Protein 6VT2 (pdb70)

Structure (mmCIF, N/CA/C/O backbone):
data_6VT2
#
_entry.id   6VT2
#
_cell.length_a   82.213
_cell.length_b   269.859
_cell.length_c   47.511
_cell.angle_alpha   90.000
_cell.angle_beta   90.000
_cell.angle_gamma   90.000
#
_symmetry.space_group_name_H-M   'P 21 21 2'
#
loop_
_entity.id
_entity.type
_entity.pdbx_description
1 polymer Adhesin
2 branched 'N-acetyl-alpha-neuraminic acid-(2-3)-beta-D-galactopyranose-(1-3)-2-acetamido-2-deoxy-alpha-D-galactopyranose'
3 non-polymer 'CALCIUM ION'
4 non-polymer 'SULFATE ION'
5 non-polymer GLYCEROL
6 water water
#
loop_
_atom_site.group_PDB
_atom_site.id
_atom_site.type_symbol
_atom_site.label_atom_id
_atom_site.label_alt_id
_atom_site.label_comp_id
_atom_site.label_asym_id
_atom_site.label_entity_id
_atom_site.label_seq_id
_atom_site.pdbx_PDB_ins_code
_atom_site.Cartn_x
_atom_site.Cartn_y
_atom_site.Cartn_z
_atom_site.occupancy
_atom_site.B_iso_or_equiv
_atom_site.auth_seq_id
_atom_site.auth_comp_id
_atom_site.auth_asym_id
_atom_site.auth_atom_id
_atom_site.pdbx_PDB_model_num
ATOM 1 N N . THR A 1 1 ? 89.77600 10.31900 39.18600 1.000 44.72501 252 THR A N 1
ATOM 2 C CA . THR A 1 1 ? 90.85300 11.03700 38.46800 1.000 31.12699 252 THR A CA 1
ATOM 3 C C . THR A 1 1 ? 90.26400 11.77900 37.27300 1.000 27.39753 252 THR A C 1
ATOM 4 O O . THR A 1 1 ? 89.08900 11.62700 36.99100 1.000 23.39426 252 THR A O 1
ATOM 14 N N . ASP A 1 2 ? 91.08400 12.59700 36.65000 1.000 18.35357 253 ASP A N 1
ATOM 15 C CA . ASP A 1 2 ? 90.68900 13.37500 35.47200 1.000 16.22418 253 ASP A CA 1
ATOM 16 C C . ASP A 1 2 ? 90.46200 12.44900 34.28300 1.000 14.65088 253 ASP A C 1
ATOM 17 O O . ASP A 1 2 ? 91.39300 11.81300 33.90700 1.000 14.27325 253 ASP A O 1
ATOM 26 N N . THR A 1 3 ? 89.23400 12.39500 33.75600 1.000 14.02014 254 THR A N 1
ATOM 27 C CA . THR A 1 3 ? 88.88500 11.56600 32.58400 1.000 13.96779 254 THR A CA 1
ATOM 28 C C . THR A 1 3 ? 88.25500 12.45400 31.52000 1.000 14.44715 254 THR A C 1
ATOM 29 O O . THR A 1 3 ? 87.61700 11.93200 30.62500 1.000 16.82539 254 THR A O 1
ATOM 40 N N . THR A 1 4 ? 88.47200 13.75100 31.63400 1.000 13.58172 255 THR A N 1
ATOM 41 C CA . THR A 1 4 ? 87.76300 14.66800 30.72200 1.000 14.57954 255 THR A CA 1
ATOM 42 C C . THR A 1 4 ? 88.75700 15.35300 29.81300 1.000 14.59252 255 THR A C 1
ATOM 43 O O . THR A 1 4 ? 89.51500 15.88700 30.24300 1.000 12.85785 255 THR A O 1
ATOM 47 N N . PRO A 1 5 ? 88.65900 15.31800 28.49900 1.000 11.57421 256 PRO A N 1
ATOM 48 C CA . PRO A 1 5 ? 89.62600 16.04400 27.70700 1.000 12.59975 256 PRO A CA 1
ATOM 49 C C . PRO A 1 5 ? 89.43700 17.56000 27.77900 1.000 12.12886 256 PRO A C 1
ATOM 50 O O . PRO A 1 5 ? 88.46400 17.98400 28.24500 1.000 12.95366 256 PRO A O 1
ATOM 61 N N . PRO A 1 6 ? 90.42900 18.34700 27.32400 1.000 11.02673 257 PRO A N 1
ATOM 62 C CA . PRO A 1 6 ? 90.31500 19.77100 27.33900 1.000 9.28906 257 PRO A CA 1
ATOM 63 C C . PRO A 1 6 ? 89.19500 20.32700 26.45800 1.000 10.61111 257 PRO A C 1
ATOM 64 O O . PRO A 1 6 ? 88.75000 19.63600 25.62200 1.000 13.57648 257 PRO A O 1
ATOM 75 N N . THR A 1 7 ? 88.78800 21.54300 26.76400 1.000 10.02839 258 THR A N 1
ATOM 76 C CA . THR A 1 7 ? 87.75000 22.27700 26.04100 1.000 9.54914 258 THR A CA 1
ATOM 77 C C . THR A 1 7 ? 88.44900 23.23300 25.08300 1.000 11.85110 258 THR A C 1
ATOM 78 O O . THR A 1 7 ? 89.20500 24.03400 25.55400 1.000 13.80316 258 THR A O 1
ATOM 89 N N . ILE A 1 8 ? 88.10600 23.14800 23.80500 1.000 10.27539 259 ILE A N 1
ATOM 90 C CA . ILE A 1 8 ? 88.74600 23.93600 22.76000 1.000 9.73887 259 ILE A CA 1
ATOM 91 C C . ILE A 1 8 ? 87.71000 24.87200 22.16000 1.000 12.80322 259 ILE A C 1
ATOM 92 O O . ILE A 1 8 ? 86.61600 24.43200 21.79200 1.000 13.95499 259 ILE A O 1
ATOM 108 N N A THR A 1 9 ? 88.04900 26.15400 22.06900 0.280 10.85398 260 THR A N 1
ATOM 109 N N B THR A 1 9 ? 88.12200 26.14400 22.08500 0.720 10.80805 260 THR A N 1
ATOM 110 C CA A THR A 1 9 ? 87.21000 27.13600 21.40000 0.280 11.27966 260 THR A CA 1
ATOM 111 C CA B THR A 1 9 ? 87.28600 27.21400 21.55000 0.720 11.31941 260 THR A CA 1
ATOM 112 C C A THR A 1 9 ? 88.02000 27.80600 20.30400 0.280 12.41676 260 THR A C 1
ATOM 113 C C B THR A 1 9 ? 88.02100 27.85500 20.33800 0.720 12.43220 260 THR A C 1
ATOM 114 O O A THR A 1 9 ? 89.15600 28.24000 20.52800 0.280 11.95672 260 THR A O 1
ATOM 115 O O B THR A 1 9 ? 89.18300 28.09400 20.47100 0.720 11.53231 260 THR A O 1
ATOM 136 N N . LEU A 1 10 ? 87.38400 27.85500 19.17100 1.000 11.48755 261 LEU A N 1
ATOM 137 C CA . LEU A 1 10 ? 88.10600 28.38700 17.98200 1.000 11.73238 261 LEU A CA 1
ATOM 138 C C . LEU A 1 10 ? 87.08800 28.83700 16.94000 1.000 10.84801 261 LEU A C 1
ATOM 139 O O . LEU A 1 10 ? 85.97900 28.40600 17.02800 1.000 12.41626 261 LEU A O 1
ATOM 156 N N . PRO A 1 11 ? 87.46500 29.73100 16.01200 1.000 10.71383 262 PRO A N 1
ATOM 157 C CA . PRO A 1 11 ? 86.52300 30.19000 15.01900 1.000 11.38386 262 PRO A CA 1
ATOM 158 C C . PRO A 1 11 ? 86.19000 29.05900 14.04900 1.000 11.18752 262 PRO A C 1
ATOM 159 O O . PRO A 1 11 ? 87.02800 28.34200 13.76100 1.000 11.67851 262 PRO A O 1
ATOM 170 N N . GLN A 1 12 ? 84.95300 29.02300 13.56900 1.000 10.35288 263 GLN A N 1
ATOM 171 C CA . GLN A 1 12 ? 84.56700 27.92900 12.65300 1.000 9.63334 263 GLN A CA 1
ATOM 172 C C . GLN A 1 12 ? 85.04800 28.28800 11.24900 1.000 9.89138 263 GLN A C 1
ATOM 173 O O . GLN A 1 12 ? 85.22400 27.41400 10.45600 1.000 10.35711 263 GLN A O 1
ATOM 187 N N . GLU A 1 13 ? 85.12300 29.56800 10.97000 1.000 8.38345 264 GLU A N 1
ATOM 188 C CA . GLU A 1 13 ? 85.56300 29.96700 9.63300 1.000 9.72954 264 GLU A CA 1
ATOM 189 C C . GLU A 1 13 ? 86.56000 31.10800 9.77500 1.000 9.67750 264 GLU A C 1
ATOM 190 O O . GLU A 1 13 ? 86.31300 31.98700 10.52000 1.000 11.25550 264 GLU A O 1
ATOM 202 N N . VAL A 1 14 ? 87.62100 31.05800 9.01100 1.000 9.44808 265 VAL A N 1
ATOM 203 C CA . VAL A 1 14 ? 88.62000 32.13000 9.03700 1.000 9.67126 265 VAL A CA 1
ATOM 204 C C . VAL A 1 14 ? 88.81400 32.53000 7.58200 1.000 9.35146 265 VAL A C 1
ATOM 205 O O . VAL A 1 14 ? 89.20100 31.69500 6.81400 1.000 9.53007 265 VAL A O 1
ATOM 218 N N . ILE A 1 15 ? 88.48300 33.74900 7.24200 1.000 10.00249 266 ILE A N 1
ATOM 219 C CA . ILE A 1 15 ? 88.71000 34.22200 5.86400 1.000 8.78778 266 ILE A CA 1
ATOM 220 C C . ILE A 1 15 ? 90.18100 34.66300 5.74300 1.000 10.34034 266 ILE A C 1
ATOM 221 O O . ILE A 1 15 ? 90.54600 35.46500 6.52700 1.000 13.51524 266 ILE A O 1
ATOM 237 N N . ALA A 1 16 ? 90.89700 34.19300 4.73000 1.000 8.56044 267 ALA A N 1
ATOM 238 C CA . ALA A 1 16 ? 92.37300 34.60600 4.67400 1.000 8.60590 267 ALA A CA 1
ATOM 239 C C . ALA A 1 16 ? 92.48200 35.13300 3.24300 1.000 13.82900 267 ALA A C 1
ATOM 240 O O . ALA A 1 16 ? 92.04200 34.48100 2.36800 1.000 14.04568 267 ALA A O 1
ATOM 248 N N . TYR A 1 17 ? 93.09200 36.25100 3.04700 1.000 9.59323 268 TYR A N 1
ATOM 249 C CA . TYR A 1 17 ? 93.16800 36.82500 1.70900 1.000 10.82905 268 TYR A CA 1
ATOM 250 C C . TYR A 1 17 ? 94.43500 36.34100 1.02200 1.000 10.35099 268 TYR A C 1
ATOM 251 O O . TYR A 1 17 ? 95.43300 36.30100 1.62600 1.000 12.17397 268 TYR A O 1
ATOM 269 N N . ARG A 1 18 ? 94.32200 35.99700 -0.23200 1.000 10.78391 269 ARG A N 1
ATOM 270 C CA . ARG A 1 18 ? 95.42300 35.54100 -1.06000 1.000 9.83133 269 ARG A CA 1
ATOM 271 C C . ARG A 1 18 ? 96.56000 36.56200 -0.98600 1.000 11.46972 269 ARG A C 1
ATOM 272 O O . ARG A 1 18 ? 96.30700 37.69200 -1.19000 1.000 12.05457 269 ARG A O 1
ATOM 293 N N . GLY A 1 19 ? 97.78200 36.12200 -0.69100 1.000 9.94401 270 GLY A N 1
ATOM 294 C CA . GLY A 1 19 ? 98.95300 36.99000 -0.62400 1.000 10.78113 270 GLY A CA 1
ATOM 295 C C . GLY A 1 19 ? 99.22500 37.53900 0.74700 1.000 12.25786 270 GLY A C 1
ATOM 296 O O . GLY A 1 19 ? 100.32300 37.97500 0.95200 1.000 18.45536 270 GLY A O 1
ATOM 300 N N . GLU A 1 20 ? 98.24900 37.48300 1.63900 1.000 11.52096 271 GLU A N 1
ATOM 301 C CA . GLU A 1 20 ? 98.36000 38.18200 2.93800 1.000 9.95438 271 GLU A CA 1
ATOM 302 C C . GLU A 1 20 ? 98.61700 37.25900 4.11400 1.000 11.14766 271 GLU A C 1
ATOM 303 O O . GLU A 1 20 ? 98.39000 36.11000 4.01100 1.000 11.50896 271 GLU A O 1
ATOM 315 N N . GLU A 1 21 ? 99.06300 37.86300 5.19900 1.000 12.14554 272 GLU A N 1
ATOM 316 C CA . GLU A 1 21 ? 99.24100 37.11800 6.44800 1.000 9.85151 272 GLU A CA 1
ATOM 317 C C . GLU A 1 21 ? 97.86300 36.91200 7.04300 1.000 12.72465 272 GLU A C 1
ATOM 318 O O . GLU A 1 21 ? 97.01700 37.77400 6.84300 1.000 16.32570 272 GLU A O 1
ATOM 330 N N . PHE A 1 22 ? 97.65600 35.79000 7.71600 1.000 11.61413 273 PHE A N 1
ATOM 331 C CA . PHE A 1 22 ? 96.42100 35.55500 8.48400 1.000 10.89634 273 PHE A CA 1
ATOM 332 C C . PHE A 1 22 ? 96.86300 35.08100 9.86500 1.000 10.85004 273 PHE A C 1
ATOM 333 O O . PHE A 1 22 ? 97.92800 34.61600 9.99200 1.000 10.16021 273 PHE A O 1
ATOM 350 N N . GLU A 1 23 ? 95.99000 35.28300 10.84000 1.000 11.19116 274 GLU A N 1
ATOM 351 C CA . GLU A 1 23 ? 96.27300 34.83300 12.21400 1.000 11.64501 274 GLU A CA 1
ATOM 352 C C . GLU A 1 23 ? 94.95500 34.68600 12.93800 1.000 10.47855 274 GLU A C 1
ATOM 353 O O . GLU A 1 23 ? 94.10600 35.51100 12.71900 1.000 13.62253 274 GLU A O 1
ATOM 365 N N . PHE A 1 24 ? 94.81000 33.64400 13.72500 1.000 10.37546 275 PHE A N 1
ATOM 366 C CA . PHE A 1 24 ? 93.64100 33.52900 14.60700 1.000 11.11179 275 PHE A CA 1
ATOM 367 C C . PHE A 1 24 ? 94.09600 32.73700 15.81400 1.000 12.29997 275 PHE A C 1
ATOM 368 O O . PHE A 1 24 ? 95.10800 32.25700 15.76800 1.000 11.28052 275 PHE A O 1
ATOM 385 N N . PHE A 1 25 ? 93.31300 32.71900 16.87800 1.000 10.78678 276 PHE A N 1
ATOM 386 C CA . PHE A 1 25 ? 93.73000 32.06100 18.11900 1.000 11.24577 276 PHE A CA 1
ATOM 387 C C . PHE A 1 25 ? 92.75100 30.96200 18.47500 1.000 12.09918 276 PHE A C 1
ATOM 388 O O . PHE A 1 25 ? 91.58700 31.10100 18.20500 1.000 14.26009 276 PHE A O 1
ATOM 405 N N . VAL A 1 26 ? 93.29300 29.91200 19.03800 1.000 12.55944 277 VAL A N 1
ATOM 406 C CA . VAL A 1 26 ? 92.48200 28.79300 19.54200 1.000 11.21347 277 VAL A CA 1
ATOM 407 C C . VAL A 1 26 ? 92.67300 28.88800 21.05400 1.000 15.22954 277 VAL A C 1
ATOM 408 O O . VAL A 1 26 ? 93.67400 29.22200 21.44200 1.000 14.68591 277 VAL A O 1
ATOM 421 N N . GLU A 1 27 ? 91.63800 28.73100 21.83600 1.000 11.60611 278 GLU A N 1
ATOM 422 C CA . GLU A 1 27 ? 91.73900 28.81900 23.31100 1.000 10.13328 278 GLU A CA 1
ATOM 423 C C . GLU A 1 27 ? 91.37500 27.45700 23.87100 1.000 12.33824 278 GLU A C 1
ATOM 424 O O . GLU A 1 27 ? 90.43200 26.90800 23.39700 1.000 13.54443 278 GLU A O 1
ATOM 436 N N . THR A 1 28 ? 92.18500 26.96300 24.81000 1.000 11.10134 279 THR A N 1
ATOM 437 C CA . THR A 1 28 ? 91.98300 25.61700 25.35700 1.000 9.29053 279 THR A CA 1
ATOM 438 C C . THR A 1 28 ? 91.94900 25.69400 26.87900 1.000 13.47653 279 THR A C 1
ATOM 439 O O . THR A 1 28 ? 92.72900 26.32500 27.37000 1.000 11.30656 279 THR A O 1
ATOM 450 N N . THR A 1 29 ? 90.93500 25.11300 27.48800 1.000 12.44842 280 THR A N 1
ATOM 451 C CA . THR A 1 29 ? 91.03800 25.04500 29.02900 1.000 11.42868 280 THR A CA 1
ATOM 452 C C . THR A 1 29 ? 90.85500 23.60000 29.46800 1.000 12.12334 280 THR A C 1
ATOM 453 O O . THR A 1 29 ? 90.43800 22.82100 28.75500 1.000 12.31166 280 THR A O 1
ATOM 465 N N . ASP A 1 30 ? 91.16200 23.34000 30.71900 1.000 11.41411 281 ASP A N 1
ATOM 466 C CA . ASP A 1 30 ? 90.93900 22.00200 31.28500 1.000 11.50150 281 ASP A CA 1
ATOM 467 C C . ASP A 1 30 ? 90.74800 22.21300 32.76900 1.000 15.04672 281 ASP A C 1
ATOM 468 O O . ASP A 1 30 ? 91.49200 22.95000 33.28700 1.000 12.45289 281 ASP A O 1
ATOM 477 N N . ASP A 1 31 ? 89.94900 21.39300 33.42700 1.000 15.74479 282 ASP A N 1
ATOM 478 C CA . ASP A 1 31 ? 89.73800 21.53000 34.88600 1.000 14.73484 282 ASP A CA 1
ATOM 479 C C . ASP A 1 31 ? 91.01000 21.17300 35.67700 1.000 13.33038 282 ASP A C 1
ATOM 480 O O . ASP A 1 31 ? 91.18500 21.70200 36.69000 1.000 16.41501 282 ASP A O 1
ATOM 489 N N . SER A 1 32 ? 91.92600 20.39500 35.12300 1.000 13.09820 283 SER A N 1
ATOM 490 C CA . SER A 1 32 ? 93.24200 20.13000 35.73900 1.000 13.55380 283 SER A CA 1
ATOM 491 C C . SER A 1 32 ? 94.07500 21.40900 35.71700 1.000 16.41489 283 SER A C 1
ATOM 492 O O . SER A 1 32 ? 95.01000 21.45700 36.40600 1.000 15.94846 283 SER A O 1
ATOM 500 N N . GLY A 1 33 ? 93.80600 22.28900 34.75400 1.000 12.44214 284 GLY A N 1
ATOM 501 C CA . GLY A 1 33 ? 94.59000 23.47800 34.56100 1.000 13.45729 284 GLY A CA 1
ATOM 502 C C . GLY A 1 33 ? 95.79300 23.31200 33.68400 1.000 11.95731 284 GLY A C 1
ATOM 503 O O . GLY A 1 33 ? 96.52700 24.28200 33.54300 1.000 11.66686 284 GLY A O 1
ATOM 507 N N . ARG A 1 34 ? 96.09100 22.11100 33.21700 1.000 10.25881 285 ARG A N 1
ATOM 508 C CA . ARG A 1 34 ? 97.27100 21.86300 32.41400 1.000 10.47355 285 ARG A CA 1
ATOM 509 C C . ARG A 1 34 ? 96.92500 21.12000 31.12600 1.000 11.47471 285 ARG A C 1
ATOM 510 O O . ARG A 1 34 ? 96.38300 20.01400 31.14300 1.000 12.42043 285 ARG A O 1
ATOM 531 N N . VAL A 1 35 ? 97.34800 21.70000 30.01300 1.000 9.85104 286 VAL A N 1
ATOM 532 C CA . VAL A 1 35 ? 97.24000 21.08100 28.71500 1.000 11.03386 286 VAL A CA 1
ATOM 533 C C . VAL A 1 35 ? 98.64000 20.88300 28.15900 1.000 9.75372 286 VAL A C 1
ATOM 534 O O . VAL A 1 35 ? 99.49200 21.79100 28.21400 1.000 11.39116 286 VAL A O 1
ATOM 547 N N . ASN A 1 36 ? 98.89300 19.68100 27.69900 1.000 10.44216 287 ASN A N 1
ATOM 548 C CA . ASN A 1 36 ? 100.21200 19.27800 27.30600 1.000 10.72657 287 ASN A CA 1
ATOM 549 C C . ASN A 1 36 ? 100.39300 19.30700 25.80000 1.000 13.80227 287 ASN A C 1
ATOM 550 O O . ASN A 1 36 ? 101.51300 19.43300 25.33400 1.000 15.70234 287 ASN A O 1
ATOM 561 N N . ARG A 1 37 ? 99.33200 19.16400 25.01600 1.000 11.83490 288 ARG A N 1
ATOM 562 C CA . ARG A 1 37 ? 99.47200 19.16600 23.55400 1.000 15.63504 288 ARG A CA 1
ATOM 563 C C . ARG A 1 37 ? 98.27400 19.88800 22.95300 1.000 12.53119 288 ARG A C 1
ATOM 564 O O . ARG A 1 37 ? 97.22400 19.74600 23.44500 1.000 10.48173 288 ARG A O 1
ATOM 585 N N . VAL A 1 38 ? 98.59500 20.81900 22.00700 1.000 13.19791 289 VAL A N 1
ATOM 586 C CA . VAL A 1 38 ? 97.46800 21.27700 21.06900 1.000 9.97387 289 VAL A CA 1
ATOM 587 C C . VAL A 1 38 ? 98.00000 20.98100 19.65900 1.000 13.04095 289 VAL A C 1
ATOM 588 O O . VAL A 1 38 ? 99.07500 21.30800 19.39000 1.000 14.24628 289 VAL A O 1
ATOM 602 N N . ILE A 1 39 ? 97.20300 20.32100 18.85500 1.000 12.65323 290 ILE A N 1
ATOM 603 C CA . ILE A 1 39 ? 97.58600 19.81500 17.52400 1.000 13.35206 290 ILE A CA 1
ATOM 604 C C . ILE A 1 39 ? 96.62300 20.40800 16.49700 1.000 11.02840 290 ILE A C 1
ATOM 605 O O . ILE A 1 39 ? 95.49000 20.47400 16.77000 1.000 11.52671 290 ILE A O 1
ATOM 621 N N . VAL A 1 40 ? 97.14700 20.80500 15.35200 1.000 9.80620 291 VAL A N 1
ATOM 622 C CA . VAL A 1 40 ? 96.32000 21.17300 14.19500 1.000 8.98447 291 VAL A CA 1
ATOM 623 C C . VAL A 1 40 ? 96.66700 20.12700 13.15800 1.000 9.79847 291 VAL A C 1
ATOM 624 O O . VAL A 1 40 ? 97.80000 19.97200 12.90900 1.000 10.82470 291 VAL A O 1
ATOM 637 N N . ARG A 1 41 ? 95.67700 19.45100 12.61100 1.000 8.49898 292 ARG A N 1
ATOM 638 C CA . ARG A 1 41 ? 96.03000 18.37100 11.69600 1.000 8.45965 292 ARG A CA 1
ATOM 639 C C . ARG A 1 41 ? 94.97500 18.18100 10.61100 1.000 9.42476 292 ARG A C 1
ATOM 640 O O . ARG A 1 41 ? 93.85100 18.57500 10.74600 1.000 9.55781 292 ARG A O 1
ATOM 661 N N . ASN A 1 42 ? 95.40800 17.47100 9.57400 1.000 9.82778 293 ASN A N 1
ATOM 662 C CA . ASN A 1 42 ? 94.46900 16.98900 8.55600 1.000 11.72619 293 ASN A CA 1
ATOM 663 C C . ASN A 1 42 ? 93.62100 15.89300 9.16500 1.000 10.69714 293 ASN A C 1
ATOM 664 O O . ASN A 1 42 ? 94.10800 15.20800 9.94500 1.000 9.99125 293 ASN A O 1
ATOM 675 N N . ILE A 1 43 ? 92.41400 15.70900 8.68800 1.000 10.10510 294 ILE A N 1
ATOM 676 C CA . ILE A 1 43 ? 91.55500 14.59200 9.16000 1.000 9.99411 294 ILE A CA 1
ATOM 677 C C . ILE A 1 43 ? 92.25100 13.26500 8.88900 1.000 10.25444 294 ILE A C 1
ATOM 678 O O . ILE A 1 43 ? 92.10900 12.36900 9.68300 1.000 13.61328 294 ILE A O 1
ATOM 694 N N . GLU A 1 44 ? 92.95400 13.18000 7.78600 1.000 10.47408 295 GLU A N 1
ATOM 695 C CA . GLU A 1 44 ? 93.58700 11.92700 7.36500 1.000 14.68094 295 GLU A CA 1
ATOM 696 C C . GLU A 1 44 ? 94.69500 11.57800 8.32700 1.000 15.91429 295 GLU A C 1
ATOM 697 O O . GLU A 1 44 ? 95.36000 12.46200 8.78400 1.000 17.36141 295 GLU A O 1
ATOM 709 N N . GLY A 1 45 ? 94.88800 10.28700 8.50600 1.000 15.72723 296 GLY A N 1
ATOM 710 C CA . GLY A 1 45 ? 95.95100 9.77400 9.35600 1.000 17.15455 296 GLY A CA 1
ATOM 711 C C . GLY A 1 45 ? 95.44000 8.99800 10.54300 1.000 14.77837 296 GLY A C 1
ATOM 712 O O . GLY A 1 45 ? 94.25200 9.07500 10.84200 1.000 15.47477 296 GLY A O 1
ATOM 716 N N . ALA A 1 46 ? 96.34300 8.27700 11.18600 1.000 12.71100 297 ALA A N 1
ATOM 717 C CA . ALA A 1 46 ? 96.03000 7.57100 12.40400 1.000 16.53755 297 ALA A CA 1
ATOM 718 C C . ALA A 1 46 ? 95.72000 8.53900 13.53500 1.000 14.36299 297 ALA A C 1
ATOM 719 O O . ALA A 1 46 ? 95.93500 9.74900 13.44800 1.000 13.11050 297 ALA A O 1
ATOM 726 N N . ASP A 1 47 ? 95.25200 8.00200 14.64000 1.000 13.69554 298 ASP A N 1
ATOM 727 C CA . ASP A 1 47 ? 94.90600 8.78700 15.83700 1.000 14.24714 298 ASP A CA 1
ATOM 728 C C . ASP A 1 47 ? 96.07000 9.65600 16.30500 1.000 15.23089 298 ASP A C 1
ATOM 729 O O . ASP A 1 47 ? 95.83800 10.74500 16.70400 1.000 13.73306 298 ASP A O 1
ATOM 738 N N . ASN A 1 48 ? 97.29200 9.16200 16.16300 1.000 15.06303 299 ASN A N 1
ATOM 739 C CA . ASN A 1 48 ? 98.47200 9.89800 16.64900 1.000 13.79280 299 ASN A CA 1
ATOM 740 C C . ASN A 1 48 ? 99.02700 10.86300 15.60400 1.000 13.92347 299 ASN A C 1
ATOM 741 O O . ASN A 1 48 ? 99.96300 11.49700 15.89900 1.000 15.93584 299 ASN A O 1
ATOM 752 N N . SER A 1 49 ? 98.41100 10.99600 14.45000 1.000 12.84922 300 SER A N 1
ATOM 753 C CA . SER A 1 49 ? 98.95400 11.80600 13.36000 1.000 11.88276 300 SER A CA 1
ATOM 754 C C . SER A 1 49 ? 98.90500 13.30300 13.66800 1.000 12.96578 300 SER A C 1
ATOM 755 O O . SER A 1 49 ? 97.95800 13.75500 14.20400 1.000 11.91488 300 SER A O 1
ATOM 763 N N . THR A 1 50 ? 99.94500 14.02200 13.30200 1.000 12.14535 301 THR A N 1
ATOM 764 C CA . THR A 1 50 ? 99.90300 15.47500 13.30100 1.000 11.77850 301 THR A CA 1
ATOM 765 C C . THR A 1 50 ? 100.21800 16.03100 11.93000 1.000 14.41324 301 THR A C 1
ATOM 766 O O . THR A 1 50 ? 100.55200 17.21400 11.82300 1.000 14.16522 301 THR A O 1
ATOM 777 N N . TYR A 1 51 ? 100.18100 15.19400 10.88900 1.000 11.94563 302 TYR A N 1
ATOM 778 C CA . TYR A 1 51 ? 100.37000 15.66000 9.51700 1.000 10.11959 302 TYR A CA 1
ATOM 779 C C . TYR A 1 51 ? 99.34400 16.73600 9.18900 1.000 11.70617 302 TYR A C 1
ATOM 780 O O . TYR A 1 51 ? 98.14600 16.57000 9.41600 1.000 11.66929 302 TYR A O 1
ATOM 798 N N . LEU A 1 52 ? 99.82600 17.85000 8.63400 1.000 9.25256 303 LEU A N 1
ATOM 799 C CA . LEU A 1 52 ? 99.01000 19.01200 8.33300 1.000 10.18362 303 LEU A CA 1
ATOM 800 C C . LEU A 1 52 ? 99.50700 19.60200 7.01800 1.000 13.33718 303 LEU A C 1
ATOM 801 O O . LEU A 1 52 ? 100.64300 19.84200 6.88200 1.000 12.43279 303 LEU A O 1
ATOM 817 N N . ASP A 1 53 ? 98.61200 19.78600 6.08000 1.000 8.60654 304 ASP A N 1
ATOM 818 C CA . ASP A 1 53 ? 98.95800 20.48400 4.86200 1.000 10.72514 304 ASP A CA 1
ATOM 819 C C . ASP A 1 53 ? 97.86000 21.55600 4.65400 1.000 13.26192 304 ASP A C 1
ATOM 820 O O . ASP A 1 53 ? 96.82600 21.38600 5.12800 1.000 12.05778 304 ASP A O 1
ATOM 829 N N . PRO A 1 54 ? 98.02600 22.63600 3.90600 1.000 10.50785 305 PRO A N 1
ATOM 830 C CA . PRO A 1 54 ? 99.28400 23.02200 3.30200 1.000 10.03920 305 PRO A CA 1
ATOM 831 C C . PRO A 1 54 ? 100.40700 23.42200 4.24800 1.000 10.45430 305 PRO A C 1
ATOM 832 O O . PRO A 1 54 ? 100.18000 23.69100 5.33000 1.000 11.57258 305 PRO A O 1
ATOM 843 N N . ASN A 1 55 ? 101.60300 23.45100 3.70300 1.000 10.05697 306 ASN A N 1
ATOM 844 C CA . ASN A 1 55 ? 102.80900 23.77300 4.48100 1.000 11.97646 306 ASN A CA 1
ATOM 845 C C . ASN A 1 55 ? 102.78000 25.20200 5.01900 1.000 10.60080 306 ASN A C 1
ATOM 846 O O . ASN A 1 55 ? 103.43900 25.41400 5.95400 1.000 12.76728 306 ASN A O 1
ATOM 857 N N . TRP A 1 56 ? 102.00000 26.11100 4.45600 1.000 8.90998 307 TRP A N 1
ATOM 858 C CA . TRP A 1 56 ? 101.96100 27.48400 4.94600 1.000 8.64927 307 TRP A CA 1
ATOM 859 C C . TRP A 1 56 ? 100.98300 27.69800 6.10500 1.000 9.79991 307 TRP A C 1
ATOM 860 O O . TRP A 1 56 ? 100.97000 28.76000 6.57100 1.000 10.41059 307 TRP A O 1
ATOM 881 N N . ILE A 1 57 ? 100.18900 26.70300 6.48600 1.000 10.22074 308 ILE A N 1
ATOM 882 C CA . ILE A 1 57 ? 99.39300 26.82300 7.69500 1.000 9.28389 308 ILE A CA 1
ATOM 883 C C . ILE A 1 57 ? 100.31200 26.43300 8.83900 1.000 12.83377 308 ILE A C 1
ATOM 884 O O . ILE A 1 57 ? 100.81600 25.30800 8.88400 1.000 14.43897 308 ILE A O 1
ATOM 900 N N . ARG A 1 58 ? 100.56400 27.36500 9.75700 1.000 8.92642 309 ARG A N 1
ATOM 901 C CA . ARG A 1 58 ? 101.50900 27.17100 10.84900 1.000 9.16879 309 ARG A CA 1
ATOM 902 C C . ARG A 1 58 ? 100.76800 27.40100 12.15500 1.000 8.81470 309 ARG A C 1
ATOM 903 O O . ARG A 1 58 ? 99.76400 27.96800 12.17600 1.000 10.76850 309 ARG A O 1
ATOM 924 N N . TYR A 1 59 ? 101.32200 26.84200 13.19400 1.000 9.59986 310 TYR A N 1
ATOM 925 C CA . TYR A 1 59 ? 100.74400 27.07400 14.49800 1.000 10.97460 310 TYR A CA 1
ATOM 926 C C . TYR A 1 59 ? 101.79100 27.01700 15.58500 1.000 10.32112 310 TYR A C 1
ATOM 927 O O . TYR A 1 59 ? 102.76100 26.38400 15.42700 1.000 11.86703 310 TYR A O 1
ATOM 945 N N . SER A 1 60 ? 101.47000 27.66300 16.68000 1.000 11.18305 311 SER A N 1
ATOM 946 C CA . SER A 1 60 ? 102.40000 27.68900 17.81100 1.000 11.55862 311 SER A CA 1
ATOM 947 C C . SER A 1 60 ? 101.62000 27.86800 19.09600 1.000 13.04108 311 SER A C 1
ATOM 948 O O . SER A 1 60 ? 100.66500 28.53000 19.11100 1.000 11.75427 311 SER A O 1
ATOM 956 N N . THR A 1 61 ? 102.09100 27.24900 20.15300 1.000 12.22383 312 THR A N 1
ATOM 957 C CA . THR A 1 61 ? 101.47500 27.45400 21.43900 1.000 10.93384 312 THR A CA 1
ATOM 958 C C . THR A 1 61 ? 102.55700 27.72000 22.48300 1.000 16.73780 312 THR A C 1
ATOM 959 O O . THR A 1 61 ? 103.27600 26.84800 22.78400 1.000 16.47500 312 THR A O 1
ATOM 970 N N . ASP A 1 62 ? 102.60800 28.92300 22.97600 1.000 16.71243 313 ASP A N 1
ATOM 971 C CA . ASP A 1 62 ? 103.52400 29.21600 24.07000 1.000 18.78425 313 ASP A CA 1
ATOM 972 C C . ASP A 1 62 ? 102.95100 28.50000 25.29800 1.000 16.33000 313 ASP A C 1
ATOM 973 O O . ASP A 1 62 ? 101.81600 28.22100 25.37300 1.000 19.03932 313 ASP A O 1
ATOM 982 N N . ASN A 1 63 ? 103.77200 28.28800 26.27000 1.000 20.94279 314 ASN A N 1
ATOM 983 C CA . ASN A 1 63 ? 103.33600 27.83400 27.56100 1.000 15.96344 314 ASN A CA 1
ATOM 984 C C . ASN A 1 63 ? 102.68800 26.46100 27.54900 1.000 14.84828 314 ASN A C 1
ATOM 985 O O . ASN A 1 63 ? 101.93100 26.15600 28.43300 1.000 13.15806 314 ASN A O 1
ATOM 996 N N . LEU A 1 64 ? 102.96700 25.61800 26.56500 1.000 13.27927 315 LEU A N 1
ATOM 997 C CA . LEU A 1 64 ? 102.48000 24.24200 26.56600 1.000 13.41972 315 LEU A CA 1
ATOM 998 C C . LEU A 1 64 ? 103.06500 23.47800 27.74400 1.000 13.60631 315 LEU A C 1
ATOM 999 O O . LEU A 1 64 ? 104.21200 23.70800 28.17000 1.000 14.99111 315 LEU A O 1
ATOM 1015 N N . SER A 1 65 ? 102.25400 22.56000 28.29600 1.000 12.26257 316 SER A N 1
ATOM 1016 C CA . SER A 1 65 ? 102.74700 21.55400 29.23000 1.000 14.15137 316 SER A CA 1
ATOM 1017 C C . SER A 1 65 ? 103.31100 22.21800 30.49300 1.000 14.29125 316 SER A C 1
ATOM 1018 O O . SER A 1 65 ? 104.35700 21.85100 31.04200 1.000 17.39382 316 SER A O 1
ATOM 1026 N N . VAL A 1 66 ? 102.56800 23.18100 30.99700 1.000 11.78095 317 VAL A N 1
ATOM 1027 C CA . VAL A 1 66 ? 102.91800 23.98200 32.15500 1.000 11.26099 317 VAL A CA 1
ATOM 1028 C C . VAL A 1 66 ? 101.73700 23.93100 33.10500 1.000 11.94367 317 VAL A C 1
ATOM 1029 O O . VAL A 1 66 ? 100.59600 24.18500 32.67400 1.000 12.10264 317 VAL A O 1
ATOM 1042 N N . PRO A 1 67 ? 101.94400 23.60400 34.38000 1.000 12.94127 318 PRO A N 1
ATOM 1043 C CA . PRO A 1 67 ? 100.84800 23.66400 35.35800 1.000 13.13730 318 PRO A CA 1
ATOM 1044 C C . PRO A 1 67 ? 100.16000 25.01900 35.34100 1.000 13.47445 318 PRO A C 1
ATOM 1045 O O . PRO A 1 67 ? 100.79300 26.06200 35.34900 1.000 13.01482 318 PRO A O 1
ATOM 1056 N N . GLY A 1 68 ? 98.84100 25.00600 35.26800 1.000 11.57101 319 GLY A N 1
ATOM 1057 C CA . GLY A 1 68 ? 98.12800 26.23400 35.34200 1.000 12.09138 319 GLY A CA 1
ATOM 1058 C C . GLY A 1 68 ? 98.05200 26.98200 34.04200 1.000 11.46967 319 GLY A C 1
ATOM 1059 O O . GLY A 1 68 ? 97.58300 28.12600 34.01100 1.000 12.16592 319 GLY A O 1
ATOM 1063 N N . ASN A 1 69 ? 98.43700 26.33600 32.97200 1.000 10.11768 320 ASN A N 1
ATOM 1064 C CA . ASN A 1 69 ? 98.45500 27.01700 31.69800 1.000 11.04525 320 ASN A CA 1
ATOM 1065 C C . ASN A 1 69 ? 97.12300 27.02400 30.97600 1.000 11.96693 320 ASN A C 1
ATOM 1066 O O . ASN A 1 69 ? 97.05500 27.62600 29.92100 1.000 11.57706 320 ASN A O 1
ATOM 1077 N N . ALA A 1 70 ? 96.09600 26.38300 31.48400 1.000 9.79226 321 ALA A N 1
ATOM 1078 C CA . ALA A 1 70 ? 94.88600 26.19500 30.73700 1.000 11.44769 321 ALA A CA 1
ATOM 1079 C C . ALA A 1 70 ? 93.66000 26.26300 31.62900 1.000 16.04129 321 ALA A C 1
ATOM 1080 O O . ALA A 1 70 ? 92.91900 25.31900 31.80100 1.000 15.53406 321 ALA A O 1
ATOM 1087 N N . THR A 1 71 ? 93.46700 27.40200 32.22100 1.000 16.95407 322 THR A N 1
ATOM 1088 C CA . THR A 1 71 ? 92.33300 27.61100 33.10700 1.000 19.05464 322 THR A CA 1
ATOM 1089 C C . THR A 1 71 ? 91.30100 28.47400 32.39100 1.000 16.33725 322 THR A C 1
ATOM 1090 O O . THR A 1 71 ? 91.62700 29.25500 31.48800 1.000 20.53590 322 THR A O 1
ATOM 1101 N N . PRO A 1 72 ? 90.06000 28.45800 32.85400 1.000 24.54435 323 PRO A N 1
ATOM 1102 C CA . PRO A 1 72 ? 89.08000 29.42800 32.32100 1.000 21.18291 323 PRO A CA 1
ATOM 1103 C C . PRO A 1 72 ? 89.51600 30.87400 32.43400 1.000 25.05678 323 PRO A C 1
ATOM 1104 O O . PRO A 1 72 ? 89.30300 31.65800 31.51000 1.000 25.27128 323 PRO A O 1
ATOM 1115 N N . ALA A 1 73 ? 90.18400 31.23800 33.52500 1.000 23.17061 324 ALA A N 1
ATOM 1116 C CA . ALA A 1 73 ? 90.65100 32.60200 33.70100 1.000 24.97315 324 ALA A CA 1
ATOM 1117 C C . ALA A 1 73 ? 91.76400 32.97200 32.74200 1.000 22.31227 324 ALA A C 1
ATOM 1118 O O . ALA A 1 73 ? 91.92600 34.14700 32.41200 1.000 26.82554 324 ALA A O 1
ATOM 1125 N N . ASN A 1 74 ? 92.56500 31.98300 32.44100 1.000 20.50195 325 ASN A N 1
ATOM 1126 C CA . ASN A 1 74 ? 93.77200 32.16800 31.64000 1.000 21.55234 325 ASN A CA 1
ATOM 1127 C C . ASN A 1 74 ? 93.90400 31.07300 30.61100 1.000 20.06705 325 ASN A C 1
ATOM 1128 O O . ASN A 1 74 ? 94.60400 30.16500 30.83200 1.000 18.70004 325 ASN A O 1
ATOM 1139 N N . PRO A 1 75 ? 93.04400 30.99400 29.57900 1.000 15.62466 326 PRO A N 1
ATOM 1140 C CA . PRO A 1 75 ? 93.10600 29.87500 28.68500 1.000 14.05930 326 PRO A CA 1
ATOM 1141 C C . PRO A 1 75 ? 94.43500 29.73000 27.94700 1.000 12.45841 326 PRO A C 1
ATOM 1142 O O . PRO A 1 75 ? 95.10100 30.65200 27.73100 1.000 15.52826 326 PRO A O 1
ATOM 1153 N N . LEU A 1 76 ? 94.76300 28.50400 27.59500 1.000 10.18645 327 LEU A N 1
ATOM 1154 C CA . LEU A 1 76 ? 95.97000 28.26000 26.81300 1.000 12.35167 327 LEU A CA 1
ATOM 1155 C C . LEU A 1 76 ? 95.70600 28.79500 25.40600 1.000 11.34950 327 LEU A C 1
ATOM 1156 O O . LEU A 1 76 ? 94.73400 28.42200 24.84700 1.000 12.12218 327 LEU A O 1
ATOM 1172 N N . ARG A 1 77 ? 96.58500 29.63100 24.88400 1.000 11.70166 328 ARG A N 1
ATOM 1173 C CA . ARG A 1 77 ? 96.36300 30.26200 23.57800 1.000 12.42875 328 ARG A CA 1
ATOM 1174 C C . ARG A 1 77 ? 97.25000 29.64400 22.49200 1.000 12.14122 328 ARG A C 1
ATOM 1175 O O . ARG A 1 77 ? 98.41400 29.61000 22.66100 1.000 12.61642 328 ARG A O 1
ATOM 1196 N N . THR A 1 78 ? 96.65100 29.20100 21.40000 1.000 9.94864 329 THR A N 1
ATOM 1197 C CA . THR A 1 78 ? 97.41800 28.62200 20.29700 1.000 11.66462 329 THR A CA 1
ATOM 1198 C C . THR A 1 78 ? 97.25000 29.56700 19.12400 1.000 13.59608 329 THR A C 1
ATOM 1199 O O . THR A 1 78 ? 96.15900 29.90100 18.85300 1.000 12.92392 329 THR A O 1
ATOM 1210 N N . ARG A 1 79 ? 98.34500 29.99900 18.54600 1.000 9.18113 330 ARG A N 1
ATOM 1211 C CA . ARG A 1 79 ? 98.26700 30.88300 17.39800 1.000 9.89878 330 ARG A CA 1
ATOM 1212 C C . ARG A 1 79 ? 98.26200 30.02700 16.12900 1.000 9.99669 330 ARG A C 1
ATOM 1213 O O . ARG A 1 79 ? 99.10400 29.23300 15.99600 1.000 10.62196 330 ARG A O 1
ATOM 1234 N N . VAL A 1 80 ? 97.31300 30.24800 15.23500 1.000 8.84132 331 VAL A N 1
ATOM 1235 C CA . VAL A 1 80 ? 97.30800 29.58200 13.91200 1.000 8.77356 331 VAL A CA 1
ATOM 1236 C C . VAL A 1 80 ? 97.51100 30.72200 12.91700 1.000 8.75856 331 VAL A C 1
ATOM 1237 O O . VAL A 1 80 ? 96.87800 31.67200 13.04000 1.000 9.24370 331 VAL A O 1
ATOM 1250 N N . TYR A 1 81 ? 98.48100 30.59900 12.04100 1.000 8.76120 332 TYR A N 1
ATOM 1251 C CA . TYR A 1 81 ? 98.88700 31.75400 11.21700 1.000 9.65650 332 TYR A CA 1
ATOM 1252 C C . TYR A 1 81 ? 99.61000 31.25400 9.97800 1.000 10.87330 332 TYR A C 1
ATOM 1253 O O . TYR A 1 81 ? 99.95200 30.16600 9.86500 1.000 9.16195 332 TYR A O 1
ATOM 1271 N N . GLY A 1 82 ? 99.85900 32.19700 9.10300 1.000 10.35917 333 GLY A N 1
ATOM 1272 C CA . GLY A 1 82 ? 100.65000 31.92400 7.92700 1.000 10.82477 333 GLY A CA 1
ATOM 1273 C C . GLY A 1 82 ? 100.47500 33.02800 6.92000 1.000 9.94475 333 GLY A C 1
ATOM 1274 O O . GLY A 1 82 ? 99.91000 34.01100 7.20400 1.000 12.38362 333 GLY A O 1
ATOM 1278 N N . ILE A 1 83 ? 101.07400 32.81700 5.77600 1.000 9.85926 334 ILE A N 1
ATOM 1279 C CA . ILE A 1 83 ? 100.96000 33.71100 4.62000 1.000 8.69404 334 ILE A CA 1
ATOM 1280 C C . ILE A 1 83 ? 100.36600 32.87900 3.48800 1.000 8.63691 334 ILE A C 1
ATOM 1281 O O . ILE A 1 83 ? 100.95900 31.86400 3.09400 1.000 10.12134 334 ILE A O 1
ATOM 1297 N N . VAL A 1 84 ? 99.20400 33.29600 2.98000 1.000 8.80886 335 VAL A N 1
ATOM 1298 C CA . VAL A 1 84 ? 98.63100 32.59400 1.82200 1.000 8.54547 335 VAL A CA 1
ATOM 1299 C C . VAL A 1 84 ? 99.46700 32.91600 0.60900 1.000 8.56674 335 VAL A C 1
ATOM 1300 O O . VAL A 1 84 ? 99.67300 34.09200 0.34700 1.000 8.60125 335 VAL A O 1
ATOM 1313 N N . PRO A 1 85 ? 99.86200 31.93400 -0.19300 1.000 8.55953 336 PRO A N 1
ATOM 1314 C CA . PRO A 1 85 ? 100.67300 32.20600 -1.37300 1.000 8.58595 336 PRO A CA 1
ATOM 1315 C C . PRO A 1 85 ? 99.92900 33.15200 -2.29900 1.000 8.57055 336 PRO A C 1
ATOM 1316 O O . PRO A 1 85 ? 98.71000 33.06800 -2.48200 1.000 8.52887 336 PRO A O 1
ATOM 1327 N N . ILE A 1 86 ? 100.72300 33.98200 -2.96600 1.000 9.07755 337 ILE A N 1
ATOM 1328 C CA . ILE A 1 86 ? 100.18400 35.00600 -3.80600 1.000 9.30454 337 ILE A CA 1
ATOM 1329 C C . ILE A 1 86 ? 99.45700 34.41100 -4.99800 1.000 8.57833 337 ILE A C 1
ATOM 1330 O O . ILE A 1 86 ? 98.59600 35.09000 -5.56000 1.000 10.64372 337 ILE A O 1
ATOM 1346 N N . ASN A 1 87 ? 99.77100 33.18100 -5.40600 1.000 9.98325 338 ASN A N 1
ATOM 1347 C CA . ASN A 1 87 ? 99.10000 32.56700 -6.55400 1.000 9.18041 338 ASN A CA 1
ATOM 1348 C C . ASN A 1 87 ? 98.13400 31.44600 -6.16800 1.000 10.57950 338 ASN A C 1
ATOM 1349 O O . ASN A 1 87 ? 97.75700 30.62400 -7.02000 1.000 10.28060 338 ASN A O 1
ATOM 1360 N N . HIS A 1 88 ? 97.75800 31.37400 -4.89500 1.000 9.33676 339 HIS A N 1
ATOM 1361 C CA . HIS A 1 88 ? 96.74100 30.42200 -4.49300 1.000 8.96375 339 HIS A CA 1
ATOM 1362 C C . HIS A 1 88 ? 95.47400 30.67500 -5.30200 1.000 9.60370 339 HIS A C 1
ATOM 1363 O O . HIS A 1 88 ? 95.11600 31.81300 -5.60500 1.000 10.20538 339 HIS A O 1
ATOM 1377 N N . GLY A 1 89 ? 94.76100 29.61400 -5.57700 1.000 10.78323 340 GLY A N 1
ATOM 1378 C CA . GLY A 1 89 ? 93.44100 29.77200 -6.14100 1.000 12.05118 340 GLY A CA 1
ATOM 1379 C C . GLY A 1 89 ? 92.45600 30.43100 -5.18200 1.000 11.19867 340 GLY A C 1
ATOM 1380 O O . GLY A 1 89 ? 92.64000 30.44500 -3.97700 1.000 9.21615 340 GLY A O 1
ATOM 1384 N N . VAL A 1 90 ? 91.44100 31.10200 -5.74700 1.000 10.94154 341 VAL A N 1
ATOM 1385 C CA . VAL A 1 90 ? 90.40000 31.72600 -4.94700 1.000 10.01015 341 VAL A CA 1
ATOM 1386 C C . VAL A 1 90 ? 89.05700 31.21700 -5.42200 1.000 11.03103 341 VAL A C 1
ATOM 1387 O O . VAL A 1 90 ? 88.03700 31.86300 -5.19700 1.000 13.85728 341 VAL A O 1
ATOM 1400 N N . GLY A 1 91 ? 89.02800 30.00800 -5.92700 1.000 10.71047 342 GLY A N 1
ATOM 1401 C CA . GLY A 1 91 ? 87.79200 29.38100 -6.32400 1.000 11.57749 342 GLY A CA 1
ATOM 1402 C C . GLY A 1 91 ? 87.07100 28.81600 -5.14400 1.000 10.49089 342 GLY A C 1
ATOM 1403 O O . GLY A 1 91 ? 87.55400 28.83800 -4.01700 1.000 9.51862 342 GLY A O 1
ATOM 1407 N N . PRO A 1 92 ? 85.88900 28.27300 -5.40200 1.000 9.20537 343 PRO A N 1
ATOM 1408 C CA . PRO A 1 92 ? 85.08800 27.75700 -4.29400 1.000 8.49780 343 PRO A CA 1
ATOM 1409 C C . PRO A 1 92 ? 85.75900 26.60600 -3.55800 1.000 8.70050 343 PRO A C 1
ATOM 1410 O O . PRO A 1 92 ? 85.53000 26.47400 -2.35100 1.000 11.91119 343 PRO A O 1
ATOM 1421 N N . GLY A 1 93 ? 86.61200 25.79900 -4.21000 1.000 9.99080 344 GLY A N 1
ATOM 1422 C CA . GLY A 1 93 ? 87.29800 24.76400 -3.50800 1.000 11.26849 344 GLY A CA 1
ATOM 1423 C C . GLY A 1 93 ? 88.53500 25.19700 -2.80800 1.000 11.25854 344 GLY A C 1
ATOM 1424 O O . GLY A 1 93 ? 89.17200 24.35000 -2.19400 1.000 9.76131 344 GLY A O 1
ATOM 1428 N N . ASP A 1 94 ? 88.86100 26.49500 -2.84300 1.000 9.05961 345 ASP A N 1
ATOM 1429 C CA . ASP A 1 94 ? 90.08900 26.99900 -2.21800 1.000 8.77373 345 ASP A CA 1
ATOM 1430 C C . ASP A 1 94 ? 89.84300 27.35600 -0.75200 1.000 9.16311 345 ASP A C 1
ATOM 1431 O O . ASP A 1 94 ? 89.73900 28.49200 -0.30200 1.000 10.14179 345 ASP A O 1
ATOM 1440 N N . ARG A 1 95 ? 89.68000 26.25700 -0.01200 1.000 9.18269 346 ARG A N 1
ATOM 1441 C CA . ARG A 1 95 ? 89.31400 26.24500 1.39200 1.000 9.20315 346 ARG A CA 1
ATOM 1442 C C . ARG A 1 95 ? 89.91800 25.01200 2.04700 1.000 8.58622 346 ARG A C 1
ATOM 1443 O O . ARG A 1 95 ? 90.19200 24.10300 1.40800 1.000 8.89077 346 ARG A O 1
ATOM 1464 N N . TYR A 1 96 ? 90.12400 25.06600 3.34800 1.000 8.23212 347 TYR A N 1
ATOM 1465 C CA . TYR A 1 96 ? 90.75800 23.95900 4.06500 1.000 8.40232 347 TYR A CA 1
ATOM 1466 C C . TYR A 1 96 ? 90.04300 23.71800 5.39600 1.000 9.90734 347 TYR A C 1
ATOM 1467 O O . TYR A 1 96 ? 90.01400 24.59100 6.13900 1.000 10.21431 347 TYR A O 1
ATOM 1485 N N . THR A 1 97 ? 89.62400 22.49700 5.64400 1.000 8.21137 348 THR A N 1
ATOM 1486 C CA . THR A 1 97 ? 88.97000 22.15000 6.90500 1.000 8.21689 348 THR A CA 1
ATOM 1487 C C . THR A 1 97 ? 90.04500 21.41100 7.68000 1.000 8.23808 348 THR A C 1
ATOM 1488 O O . THR A 1 97 ? 90.45400 20.41500 7.23700 1.000 10.35911 348 THR A O 1
ATOM 1499 N N . LYS A 1 98 ? 90.48300 21.97300 8.78700 1.000 8.28124 349 LYS A N 1
ATOM 1500 C CA . LYS A 1 98 ? 91.54100 21.33500 9.56800 1.000 8.31343 349 LYS A CA 1
ATOM 1501 C C . LYS A 1 98 ? 91.08300 21.21200 11.02200 1.000 8.34262 349 LYS A C 1
ATOM 1502 O O . LYS A 1 98 ? 90.31700 21.95500 11.47000 1.000 8.75189 349 LYS A O 1
ATOM 1521 N N . TYR A 1 99 ? 91.65900 20.24100 11.67700 1.000 8.60693 350 TYR A N 1
ATOM 1522 C CA . TYR A 1 99 ? 91.14400 19.77600 12.96800 1.000 8.38390 350 TYR A CA 1
ATOM 1523 C C . TYR A 1 99 ? 92.11900 20.13800 14.07500 1.000 8.49672 350 TYR A C 1
ATOM 1524 O O . TYR A 1 99 ? 93.33600 20.06400 13.89700 1.000 10.38290 350 TYR A O 1
ATOM 1542 N N . VAL A 1 100 ? 91.56200 20.54500 15.20500 1.000 8.49367 351 VAL A N 1
ATOM 1543 C CA . VAL A 1 100 ? 92.34400 20.96700 16.35700 1.000 8.74949 351 VAL A CA 1
ATOM 1544 C C . VAL A 1 100 ? 92.04800 20.00900 17.50100 1.000 9.23253 351 VAL A C 1
ATOM 1545 O O . VAL A 1 100 ? 90.89200 19.78400 17.85000 1.000 10.40047 351 VAL A O 1
ATOM 1558 N N . ARG A 1 101 ? 93.12500 19.47900 18.09500 1.000 9.86833 352 ARG A N 1
ATOM 1559 C CA . ARG A 1 101 ? 92.96700 18.57500 19.21400 1.000 8.69036 352 ARG A CA 1
ATOM 1560 C C . ARG A 1 101 ? 93.83700 19.04700 20.36800 1.000 10.49526 352 ARG A C 1
ATOM 1561 O O . ARG A 1 101 ? 94.77800 19.67700 20.16700 1.000 12.29645 352 ARG A O 1
ATOM 1582 N N . ALA A 1 102 ? 93.41100 18.70000 21.55200 1.000 9.34821 353 ALA A N 1
ATOM 1583 C CA . ALA A 1 102 ? 94.21900 19.04900 22.70000 1.000 10.79756 353 ALA A CA 1
ATOM 1584 C C . ALA A 1 102 ? 94.22000 17.88100 23.67100 1.000 10.33333 353 ALA A C 1
ATOM 1585 O O . ALA A 1 102 ? 93.25100 17.12300 23.74300 1.000 10.92418 353 ALA A O 1
ATOM 1592 N N . GLU A 1 103 ? 95.31300 17.75600 24.42400 1.000 11.00007 354 GLU A N 1
ATOM 1593 C CA . GLU A 1 103 ? 95.47600 16.67600 25.40000 1.000 11.53209 354 GLU A CA 1
ATOM 1594 C C . GLU A 1 103 ? 95.94000 17.23900 26.72500 1.000 12.76373 354 GLU A C 1
ATOM 1595 O O . GLU A 1 103 ? 96.83000 18.10100 26.75800 1.000 12.14546 354 GLU A O 1
ATOM 1607 N N . ASP A 1 104 ? 95.31300 16.77100 27.80400 1.000 11.01704 355 ASP A N 1
ATOM 1608 C CA . ASP A 1 104 ? 95.67400 17.21500 29.14600 1.000 10.99890 355 ASP A CA 1
ATOM 1609 C C . ASP A 1 104 ? 96.81600 16.34300 29.67100 1.000 13.10797 355 ASP A C 1
ATOM 1610 O O . ASP A 1 104 ? 97.33800 15.45600 28.98500 1.000 16.66076 355 ASP A O 1
ATOM 1619 N N . ALA A 1 105 ? 97.27800 16.66000 30.88600 1.000 17.15074 356 ALA A N 1
ATOM 1620 C CA . ALA A 1 105 ? 98.43700 15.92800 31.36900 1.000 21.97955 356 ALA A CA 1
ATOM 1621 C C . ALA A 1 105 ? 98.08200 14.52100 31.79200 1.000 20.41147 356 ALA A C 1
ATOM 1622 O O . ALA A 1 105 ? 98.96300 13.66200 31.83700 1.000 21.37901 356 ALA A O 1
ATOM 1629 N N . ALA A 1 106 ? 96.79800 14.23600 32.00200 1.000 20.20007 357 ALA A N 1
ATOM 1630 C CA . ALA A 1 106 ? 96.35100 12.89500 32.32000 1.000 14.79170 357 ALA A CA 1
ATOM 1631 C C . ALA A 1 106 ? 96.21800 12.02700 31.07800 1.000 17.56132 357 ALA A C 1
ATOM 1632 O O . ALA A 1 106 ? 95.88800 10.84100 31.18700 1.000 21.58657 357 ALA A O 1
ATOM 1639 N N . GLY A 1 107 ? 96.43600 12.60200 29.88500 1.000 15.20198 358 GLY A N 1
ATOM 1640 C CA . GLY A 1 107 ? 96.40000 11.86000 28.65500 1.000 17.27764 358 GLY A CA 1
ATOM 1641 C C . GLY A 1 107 ? 95.06400 11.86600 27.96000 1.000 14.06816 358 GLY A C 1
ATOM 1642 O O . GLY A 1 107 ? 94.90100 11.16400 26.94000 1.000 19.36101 358 GLY A O 1
ATOM 1646 N N . ASN A 1 108 ? 94.10600 12.63400 28.46800 1.000 14.98348 359 ASN A N 1
ATOM 1647 C CA . ASN A 1 108 ? 92.80900 12.73700 27.83400 1.000 9.56456 359 ASN A CA 1
ATOM 1648 C C . ASN A 1 108 ? 92.92500 13.63900 26.61800 1.000 12.68935 359 ASN A C 1
ATOM 1649 O O . ASN A 1 108 ? 93.22600 14.81900 26.77000 1.000 13.96395 359 ASN A O 1
ATOM 1660 N N . ILE A 1 109 ? 92.70100 13.09900 25.41900 1.000 15.46028 360 ILE A N 1
ATOM 1661 C CA . ILE A 1 109 ? 92.82400 13.91000 24.18600 1.000 11.41883 360 ILE A CA 1
ATOM 1662 C C . ILE A 1 109 ? 91.41900 14.05000 23.62700 1.000 13.41090 360 ILE A C 1
ATOM 1663 O O . ILE A 1 109 ? 90.62800 13.19500 23.79800 1.000 14.36533 360 ILE A O 1
ATOM 1679 N N . THR A 1 110 ? 91.15000 15.16600 22.98600 1.000 9.77727 361 THR A N 1
ATOM 1680 C CA . THR A 1 110 ? 89.83800 15.39500 22.38900 1.000 9.58555 361 THR A CA 1
ATOM 1681 C C . THR A 1 110 ? 89.67200 14.39100 21.25200 1.000 11.26637 361 THR A C 1
ATOM 1682 O O . THR A 1 110 ? 90.59200 14.12000 20.56700 1.000 12.06335 361 THR A O 1
ATOM 1693 N N . ALA A 1 111 ? 88.45400 13.97300 21.04200 1.000 11.88415 362 ALA A N 1
ATOM 1694 C CA . ALA A 1 111 ? 88.17100 12.98200 20.02300 1.000 13.77466 362 ALA A CA 1
ATOM 1695 C C . ALA A 1 111 ? 88.31500 13.66700 18.65900 1.000 12.22549 362 ALA A C 1
ATOM 1696 O O . ALA A 1 111 ? 87.97700 14.79000 18.55200 1.000 14.30743 362 ALA A O 1
ATOM 1703 N N . LEU A 1 112 ? 88.72600 12.92200 17.68000 1.000 11.11113 363 LEU A N 1
ATOM 1704 C CA . LEU A 1 112 ? 88.82900 13.38900 16.30200 1.000 9.59984 363 LEU A CA 1
ATOM 1705 C C . LEU A 1 112 ? 87.71100 12.70900 15.51600 1.000 10.77709 363 LEU A C 1
ATOM 1706 O O . LEU A 1 112 ? 87.66500 11.47300 15.42200 1.000 12.36118 363 LEU A O 1
ATOM 1722 N N . VAL A 1 113 ? 86.77200 13.49200 14.99300 1.000 10.00092 364 VAL A N 1
ATOM 1723 C CA . VAL A 1 113 ? 85.58800 12.96100 14.30700 1.000 10.83930 364 VAL A CA 1
ATOM 1724 C C . VAL A 1 113 ? 85.39400 13.82200 13.04900 1.000 9.95994 364 VAL A C 1
ATOM 1725 O O . VAL A 1 113 ? 85.12300 14.95500 13.17000 1.000 10.41658 364 VAL A O 1
ATOM 1738 N N . ASP A 1 114 ? 85.49300 13.21900 11.87700 1.000 10.97029 365 ASP A N 1
ATOM 1739 C CA . ASP A 1 114 ? 85.33800 13.89500 10.58600 1.000 11.85250 365 ASP A CA 1
ATOM 1740 C C . ASP A 1 114 ? 84.05300 14.71800 10.55800 1.000 11.73543 365 ASP A C 1
ATOM 1741 O O . ASP A 1 114 ? 83.03600 14.22300 10.90700 1.000 13.69024 365 ASP A O 1
ATOM 1750 N N . LYS A 1 115 ? 84.18500 16.02100 10.33400 1.000 9.37668 366 LYS A N 1
ATOM 1751 C CA . LYS A 1 115 ? 83.11800 17.01700 10.15300 1.000 10.81996 366 LYS A CA 1
ATOM 1752 C C . LYS A 1 115 ? 82.32800 17.23000 11.43000 1.000 12.78595 366 LYS A C 1
ATOM 1753 O O . LYS A 1 115 ? 81.30900 17.78900 11.33100 1.000 13.62353 366 LYS A O 1
ATOM 1772 N N . GLN A 1 116 ? 82.85900 16.81900 12.57500 1.000 11.21039 367 GLN A N 1
ATOM 1773 C CA . GLN A 1 116 ? 82.11200 16.98100 13.82200 1.000 12.18529 367 GLN A CA 1
ATOM 1774 C C . GLN A 1 116 ? 82.93900 17.48700 14.97000 1.000 9.95756 367 GLN A C 1
ATOM 1775 O O . GLN A 1 116 ? 82.41800 18.18800 15.82600 1.000 12.43958 367 GLN A O 1
ATOM 1789 N N . SER A 1 117 ? 84.18200 17.13700 15.07200 1.000 9.76750 368 SER A N 1
ATOM 1790 C CA . SER A 1 117 ? 84.99200 17.57900 16.19700 1.000 8.77851 368 SER A CA 1
ATOM 1791 C C . SER A 1 117 ? 85.57400 18.95300 15.90600 1.000 8.99321 368 SER A C 1
ATOM 1792 O O . SER A 1 117 ? 85.26100 19.58400 14.90000 1.000 11.25192 368 SER A O 1
ATOM 1800 N N . GLU A 1 118 ? 86.38600 19.43700 16.82100 1.000 10.13165 369 GLU A N 1
ATOM 1801 C CA . GLU A 1 118 ? 86.83300 20.81500 16.76100 1.000 8.46080 369 GLU A CA 1
ATOM 1802 C C . GLU A 1 118 ? 87.65500 21.03800 15.50800 1.000 8.42730 369 GLU A C 1
ATOM 1803 O O . GLU A 1 118 ? 88.60600 20.30900 15.22400 1.000 8.59174 369 GLU A O 1
ATOM 1815 N N . ARG A 1 119 ? 87.28200 22.07700 14.77000 1.000 8.40990 370 ARG A N 1
ATOM 1816 C CA . ARG A 1 119 ? 87.86000 22.28200 13.46000 1.000 8.37567 370 ARG A CA 1
ATOM 1817 C C . ARG A 1 119 ? 87.58700 23.72000 13.05600 1.000 9.21372 370 ARG A C 1
ATOM 1818 O O . ARG A 1 119 ? 86.69100 24.38400 13.60000 1.000 10.84019 370 ARG A O 1
ATOM 1839 N N . PHE A 1 120 ? 88.33800 24.15200 12.06400 1.000 8.67936 371 PHE A N 1
ATOM 1840 C CA . PHE A 1 120 ? 88.11400 25.43200 11.43300 1.000 8.45963 371 PHE A CA 1
ATOM 1841 C C . PHE A 1 120 ? 88.15000 25.24600 9.93100 1.000 8.32293 371 PHE A C 1
ATOM 1842 O O . PHE A 1 120 ? 88.79400 24.32500 9.43300 1.000 8.54661 371 PHE A O 1
ATOM 1859 N N . VAL A 1 121 ? 87.51900 26.15800 9.18900 1.000 8.31052 372 VAL A N 1
ATOM 1860 C CA . VAL A 1 121 ? 87.64700 26.19600 7.74300 1.000 8.28146 372 VAL A CA 1
ATOM 1861 C C . VAL A 1 121 ? 88.35300 27.48500 7.41000 1.000 8.30528 372 VAL A C 1
ATOM 1862 O O . VAL A 1 121 ? 87.86600 28.57900 7.73300 1.000 10.51678 372 VAL A O 1
ATOM 1875 N N . LEU A 1 122 ? 89.50900 27.35300 6.79900 1.000 8.30915 373 LEU A N 1
ATOM 1876 C CA . LEU A 1 122 ? 90.26800 28.46500 6.27400 1.000 8.33034 373 LEU A CA 1
ATOM 1877 C C . LEU A 1 122 ? 89.89800 28.66800 4.82100 1.000 8.30440 373 LEU A C 1
ATOM 1878 O O . LEU A 1 122 ? 89.98200 27.73700 4.02600 1.000 10.04308 373 LEU A O 1
ATOM 1894 N N . VAL A 1 123 ? 89.42100 29.84900 4.50100 1.000 8.31155 374 VAL A N 1
ATOM 1895 C CA . VAL A 1 123 ? 88.83700 30.13900 3.20200 1.000 8.29414 374 VAL A CA 1
ATOM 1896 C C . VAL A 1 123 ? 89.69400 31.17600 2.54000 1.000 8.31615 374 VAL A C 1
ATOM 1897 O O . VAL A 1 123 ? 89.85000 32.27800 3.08100 1.000 9.06445 374 VAL A O 1
ATOM 1910 N N . ILE A 1 124 ? 90.15600 30.87200 1.32500 1.000 8.88750 375 ILE A N 1
ATOM 1911 C CA . ILE A 1 124 ? 91.07400 31.77100 0.64800 1.000 8.54339 375 ILE A CA 1
ATOM 1912 C C . ILE A 1 124 ? 90.33200 32.64200 -0.35600 1.000 8.33511 375 ILE A C 1
ATOM 1913 O O . ILE A 1 124 ? 89.68500 32.11900 -1.26000 1.000 8.33476 375 ILE A O 1
ATOM 1929 N N . ARG A 1 125 ? 90.38700 33.96200 -0.17900 1.000 8.35619 376 ARG A N 1
ATOM 1930 C CA . ARG A 1 125 ? 89.63200 34.90400 -0.99200 1.000 9.00525 376 ARG A CA 1
ATOM 1931 C C . ARG A 1 125 ? 90.58600 35.87100 -1.65800 1.000 9.20812 376 ARG A C 1
ATOM 1932 O O . ARG A 1 125 ? 91.71100 36.11000 -1.18200 1.000 8.94283 376 ARG A O 1
ATOM 1953 N N . PRO A 1 126 ? 90.16100 36.47300 -2.74700 1.000 9.15177 377 PRO A N 1
ATOM 1954 C CA . PRO A 1 126 ? 91.01500 37.46200 -3.40600 1.000 10.15187 377 PRO A CA 1
ATOM 1955 C C . PRO A 1 126 ? 91.04700 38.76500 -2.63300 1.000 10.81191 377 PRO A C 1
ATOM 1956 O O . PRO A 1 126 ? 90.10600 39.12400 -1.92500 1.000 10.97964 377 PRO A O 1
ATOM 1967 N N . GLN A 1 127 ? 92.14400 39.50100 -2.81300 1.000 11.21089 378 GLN A N 1
ATOM 1968 C CA . GLN A 1 127 ? 92.28600 40.76200 -2.09300 1.000 12.81225 378 GLN A CA 1
ATOM 1969 C C . GLN A 1 127 ? 91.17200 41.75600 -2.39700 1.000 12.03629 378 GLN A C 1
ATOM 1970 O O . GLN A 1 127 ? 90.77200 42.53400 -1.52100 1.000 13.59339 378 GLN A O 1
ATOM 1984 N N . THR A 1 128 ? 90.62200 41.70900 -3.58700 1.000 10.22308 379 THR A N 1
ATOM 1985 C CA . THR A 1 128 ? 89.57700 42.65700 -3.91800 1.000 10.77435 379 THR A CA 1
ATOM 1986 C C . THR A 1 128 ? 88.35300 42.51000 -3.04400 1.000 16.12220 379 THR A C 1
ATOM 1987 O O . THR A 1 128 ? 87.59600 43.48100 -2.90500 1.000 15.85495 379 THR A O 1
ATOM 1998 N N . GLU A 1 129 ? 88.16400 41.36500 -2.38900 1.000 13.92549 380 GLU A N 1
ATOM 1999 C CA . GLU A 1 129 ? 87.02800 41.27100 -1.48100 1.000 13.83934 380 GLU A CA 1
ATOM 2000 C C . GLU A 1 129 ? 87.27700 41.99600 -0.17400 1.000 17.39027 380 GLU A C 1
ATOM 2001 O O . GLU A 1 129 ? 86.33000 42.31600 0.55400 1.000 20.68310 380 GLU A O 1
ATOM 2013 N N . LYS A 1 130 ? 88.52600 42.22800 0.16700 1.000 15.77357 381 LYS A N 1
ATOM 2014 C CA . LYS A 1 130 ? 88.86100 42.98900 1.35500 1.000 17.48468 381 LYS A CA 1
ATOM 2015 C C . LYS A 1 130 ? 88.76300 44.49100 1.12500 1.000 21.59875 381 LYS A C 1
ATOM 2016 O O . LYS A 1 130 ? 88.38300 45.22300 2.02500 1.000 20.98221 381 LYS A O 1
ATOM 2035 N N . TYR A 1 131 ? 89.06600 44.97400 -0.06900 1.000 24.58014 382 TYR A N 1
ATOM 2036 C CA . TYR A 1 131 ? 89.22800 46.39700 -0.33100 1.000 21.73746 382 TYR A CA 1
ATOM 2037 C C . TYR A 1 131 ? 88.07900 46.91300 -1.19000 1.000 23.35519 382 TYR A C 1
ATOM 2038 O O . TYR A 1 131 ? 87.68900 46.29400 -2.19100 1.000 23.19277 382 TYR A O 1
ATOM 2056 N N . THR A 1 132 ? 87.49200 48.01500 -0.74900 1.000 26.36477 383 THR A N 1
ATOM 2057 C CA . THR A 1 132 ? 86.42000 48.68200 -1.48300 1.000 21.86087 383 THR A CA 1
ATOM 2058 C C . THR A 1 132 ? 86.88900 50.11500 -1.72800 1.000 29.52248 383 THR A C 1
ATOM 2059 O O . THR A 1 132 ? 86.89400 50.94500 -0.79600 1.000 34.41157 383 THR A O 1
ATOM 2070 N N . PRO A 1 133 ? 87.29400 50.46000 -2.94400 1.000 23.93344 384 PRO A N 1
ATOM 2071 C CA . PRO A 1 133 ? 87.86700 51.79500 -3.17100 1.000 26.26555 384 PRO A CA 1
ATOM 2072 C C . PRO A 1 133 ? 86.80900 52.87500 -3.11100 1.000 24.99986 384 PRO A C 1
ATOM 2073 O O . PRO A 1 133 ? 85.65300 52.67000 -3.49400 1.000 26.25594 384 PRO A O 1
ATOM 2084 N N . GLN A 1 134 ? 87.23200 54.04400 -2.65200 1.000 24.35906 385 GLN A N 1
ATOM 2085 C CA . GLN A 1 134 ? 86.36500 55.21000 -2.63500 1.000 30.04196 385 GLN A CA 1
ATOM 2086 C C . GLN A 1 134 ? 86.53400 55.98000 -3.93600 1.000 27.32230 385 GLN A C 1
ATOM 2087 O O . GLN A 1 134 ? 87.59400 55.95500 -4.56700 1.000 24.28085 385 GLN A O 1
ATOM 2101 N N . VAL A 1 135 ? 85.45800 56.62500 -4.35700 1.000 24.30435 386 VAL A N 1
ATOM 2102 C CA . VAL A 1 135 ? 85.49400 57.41500 -5.58000 1.000 32.83350 386 VAL A CA 1
ATOM 2103 C C . VAL A 1 135 ? 86.37400 58.64000 -5.36000 1.000 29.87724 386 VAL A C 1
ATOM 2104 O O . VAL A 1 135 ? 86.43600 59.17900 -4.24100 1.000 28.78134 386 VAL A O 1
ATOM 2117 N N . PRO A 1 136 ? 87.09800 59.07500 -6.38200 1.000 22.15391 387 PRO A N 1
ATOM 2118 C CA . PRO A 1 136 ? 87.92300 60.28100 -6.26600 1.000 22.54520 387 PRO A CA 1
ATOM 2119 C C . PRO A 1 136 ? 87.10100 61.54300 -6.49800 1.000 25.63178 387 PRO A C 1
ATOM 2120 O O . PRO A 1 136 ? 85.93300 61.51600 -6.88000 1.000 26.11537 387 PRO A O 1
ATOM 2131 N N . THR A 1 137 ? 87.74600 62.67700 -6.26300 1.000 22.23055 388 THR A N 1
ATOM 2132 C CA . THR A 1 137 ? 87.18900 63.91700 -6.77400 1.000 25.71415 388 THR A CA 1
ATOM 2133 C C . THR A 1 137 ? 87.18000 63.79200 -8.29200 1.000 19.02246 388 THR A C 1
ATOM 2134 O O . THR A 1 137 ? 88.15700 63.30900 -8.87100 1.000 22.54942 388 THR A O 1
ATOM 2145 N N . LEU A 1 138 ? 86.14500 64.33200 -8.91900 1.000 22.30035 389 LEU A N 1
ATOM 2146 C CA . LEU A 1 138 ? 85.98300 64.34000 -10.38300 1.000 27.30299 389 LEU A CA 1
ATOM 2147 C C . LEU A 1 138 ? 87.12700 65.12400 -11.02800 1.000 27.07744 389 LEU A C 1
ATOM 2148 O O . LEU A 1 138 ? 87.53600 66.14700 -10.51400 1.000 22.88477 389 LEU A O 1
ATOM 2164 N N . THR A 1 139 ? 87.68500 64.59800 -12.08600 1.000 20.78080 390 THR A N 1
ATOM 2165 C CA . THR A 1 139 ? 88.67600 65.32900 -12.85500 1.000 17.89125 390 THR A CA 1
ATOM 2166 C C . THR A 1 139 ? 87.95700 65.89300 -14.06400 1.000 18.08161 390 THR A C 1
ATOM 2167 O O . THR A 1 139 ? 87.28600 65.15100 -14.77800 1.000 18.45401 390 THR A O 1
ATOM 2178 N N . TYR A 1 140 ? 88.03500 67.20800 -14.26600 1.000 17.69468 391 TYR A N 1
ATOM 2179 C CA . TYR A 1 140 ? 87.41700 67.81900 -15.43500 1.000 15.59380 391 TYR A CA 1
ATOM 2180 C C . TYR A 1 140 ? 88.41500 67.87400 -16.57100 1.000 19.54948 391 TYR A C 1
ATOM 2181 O O . TYR A 1 140 ? 89.52900 68.36400 -16.39900 1.000 20.40023 391 TYR A O 1
ATOM 2199 N N . VAL A 1 141 ? 88.02600 67.34300 -17.73800 1.000 15.34070 392 VAL A N 1
ATOM 2200 C CA . VAL A 1 141 ? 88.94700 67.19500 -18.84200 1.000 16.89322 392 VAL A CA 1
ATOM 2201 C C . VAL A 1 141 ? 88.34800 67.78600 -20.10900 1.000 14.91393 392 VAL A C 1
ATOM 2202 O O . VAL A 1 141 ? 87.13700 68.00000 -20.22700 1.000 16.45238 392 VAL A O 1
ATOM 2215 N N . GLN A 1 142 ? 89.22200 67.96000 -21.11800 1.000 16.14686 393 GLN A N 1
ATOM 2216 C CA . GLN A 1 142 ? 88.68400 68.58600 -22.41200 1.000 16.46379 393 GLN A CA 1
ATOM 2217 C C . GLN A 1 142 ? 87.87800 67.54100 -23.14600 1.000 16.04105 393 GLN A C 1
ATOM 2218 O O . GLN A 1 142 ? 86.89200 67.92300 -23.68000 1.000 20.22052 393 GLN A O 1
ATOM 2232 N N . ASN A 1 143 ? 88.31700 66.27800 -23.13400 1.000 17.39716 394 ASN A N 1
ATOM 2233 C CA . ASN A 1 143 ? 87.59900 65.24900 -23.87800 1.000 14.67819 394 ASN A CA 1
ATOM 2234 C C . ASN A 1 143 ? 87.56600 63.99300 -23.04000 1.000 15.52014 394 ASN A C 1
ATOM 2235 O O . ASN A 1 143 ? 88.60900 63.34400 -22.91400 1.000 14.77536 394 ASN A O 1
ATOM 2246 N N . ALA A 1 144 ? 86.40800 63.69200 -22.48400 1.000 15.88183 395 ALA A N 1
ATOM 2247 C CA . ALA A 1 144 ? 86.22900 62.57700 -21.57700 1.000 16.67933 395 ALA A CA 1
ATOM 2248 C C . ALA A 1 144 ? 86.23100 61.26700 -22.32100 1.000 19.52888 395 ALA A C 1
ATOM 2249 O O . ALA A 1 144 ? 86.21200 60.22000 -21.66900 1.000 20.78814 395 ALA A O 1
ATOM 2256 N N A ASN A 1 145 ? 86.23300 61.30000 -23.64800 0.500 17.47550 396 ASN A N 1
ATOM 2257 N N B ASN A 1 145 ? 86.26800 61.32300 -23.63800 0.500 17.46620 396 ASN A N 1
ATOM 2258 C CA A ASN A 1 145 ? 86.35600 60.10800 -24.48600 0.500 19.97021 396 ASN A CA 1
ATOM 2259 C CA B ASN A 1 145 ? 86.35500 60.04600 -24.37400 0.500 19.98593 396 ASN A CA 1
ATOM 2260 C C A ASN A 1 145 ? 87.77700 59.89700 -24.96100 0.500 19.76518 396 ASN A C 1
ATOM 2261 C C B ASN A 1 145 ? 87.75200 59.94000 -25.00800 0.500 19.74572 396 ASN A C 1
ATOM 2262 O O A ASN A 1 145 ? 88.05700 58.89500 -25.62600 0.500 21.33361 396 ASN A O 1
ATOM 2263 O O B ASN A 1 145 ? 88.00700 58.93100 -25.63700 0.500 21.34399 396 ASN A O 1
ATOM 2284 N N . SER A 1 146 ? 88.70000 60.81700 -24.65200 1.000 17.88824 397 SER A N 1
ATOM 2285 C CA . SER A 1 146 ? 90.09100 60.65100 -25.10100 1.000 19.57254 397 SER A CA 1
ATOM 2286 C C . SER A 1 146 ? 90.97400 61.42700 -24.12900 1.000 19.56442 397 SER A C 1
ATOM 2287 O O . SER A 1 146 ? 91.37200 62.58100 -24.37100 1.000 23.51019 397 SER A O 1
ATOM 2295 N N . LEU A 1 147 ? 91.25400 60.79600 -22.99900 1.000 19.64993 398 LEU A N 1
ATOM 2296 C CA . LEU A 1 147 ? 92.04300 61.43800 -21.95000 1.000 18.08929 398 LEU A CA 1
ATOM 2297 C C . LEU A 1 147 ? 93.48500 61.59500 -22.39700 1.000 22.02834 398 LEU A C 1
ATOM 2298 O O . LEU A 1 147 ? 93.99600 60.73300 -23.04600 1.000 26.08892 398 LEU A O 1
ATOM 2314 N N . THR A 1 148 ? 94.10900 62.68900 -22.02700 1.000 23.03027 399 THR A N 1
ATOM 2315 C CA . THR A 1 148 ? 95.54500 62.85700 -22.23100 1.000 30.16942 399 THR A CA 1
ATOM 2316 C C . THR A 1 148 ? 96.27300 62.12600 -21.10500 1.000 28.54925 399 THR A C 1
ATOM 2317 O O . THR A 1 148 ? 95.67200 61.77000 -20.11000 1.000 24.37383 399 THR A O 1
ATOM 2328 N N . GLN A 1 149 ? 97.54100 61.86200 -21.30700 1.000 27.57404 400 GLN A N 1
ATOM 2329 C CA . GLN A 1 149 ? 98.35800 61.26800 -20.25200 1.000 29.35117 400 GLN A CA 1
ATOM 2330 C C . GLN A 1 149 ? 98.24800 62.14800 -19.01300 1.000 21.88781 400 GLN A C 1
ATOM 2331 O O . GLN A 1 149 ? 98.15500 61.60500 -17.93700 1.000 29.44789 400 GLN A O 1
ATOM 2345 N N . THR A 1 150 ? 98.21800 63.46200 -19.17300 1.000 25.24643 401 THR A N 1
ATOM 2346 C CA . THR A 1 150 ? 98.08300 64.36500 -18.04400 1.000 26.45853 401 THR A CA 1
ATOM 2347 C C . THR A 1 150 ? 96.74900 64.15500 -17.35000 1.000 26.754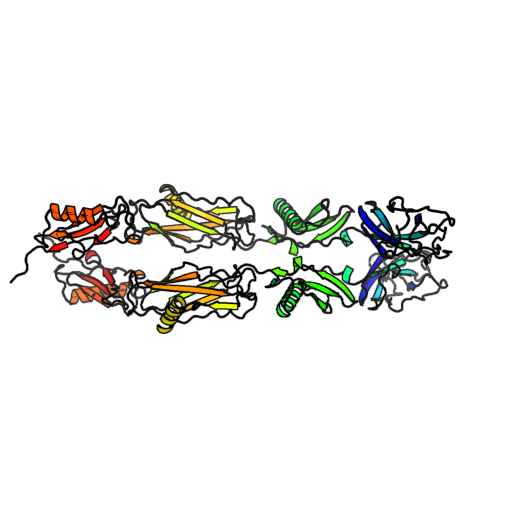70 401 THR A C 1
ATOM 2348 O O . THR A 1 150 ? 96.66800 64.17800 -16.11600 1.000 26.94143 401 THR A O 1
ATOM 2359 N N . ASP A 1 151 ? 95.68600 63.96500 -18.12800 1.000 25.99329 402 ASP A N 1
ATOM 2360 C CA . ASP A 1 151 ? 94.39700 63.64100 -17.53800 1.000 25.95187 402 ASP A CA 1
ATOM 2361 C C . ASP A 1 151 ? 94.47500 62.36200 -16.72100 1.000 18.18561 402 ASP A C 1
ATOM 2362 O O . ASP A 1 151 ? 93.97700 62.31700 -15.59300 1.000 20.20625 402 ASP A O 1
ATOM 2371 N N . LYS A 1 152 ? 95.07800 61.31100 -17.30300 1.000 21.29558 403 LYS A N 1
ATOM 2372 C CA . LYS A 1 152 ? 95.15500 60.00700 -16.64400 1.000 17.71685 403 LYS A CA 1
ATOM 2373 C C . LYS A 1 152 ? 95.96100 60.10800 -15.36200 1.000 22.73219 403 LYS A C 1
ATOM 2374 O O . LYS A 1 152 ? 95.56300 59.57000 -14.31800 1.000 21.53795 403 LYS A O 1
ATOM 2393 N N . ASP A 1 153 ? 97.08800 60.82400 -15.40400 1.000 24.56544 404 ASP A N 1
ATOM 2394 C CA . ASP A 1 153 ? 97.88600 60.93600 -14.19500 1.000 26.31666 404 ASP A CA 1
ATOM 2395 C C . ASP A 1 153 ? 97.08600 61.63300 -13.12100 1.000 21.28887 404 ASP A C 1
ATOM 2396 O O . ASP A 1 153 ? 97.19600 61.29500 -11.93200 1.000 28.92928 404 ASP A O 1
ATOM 2405 N N . ALA A 1 154 ? 96.27300 62.61800 -13.52300 1.000 22.92845 405 ALA A N 1
ATOM 2406 C CA . ALA A 1 154 ? 95.47200 63.36300 -12.56400 1.000 18.63879 405 ALA A CA 1
ATOM 2407 C C . ALA A 1 154 ? 94.38900 62.47800 -11.96000 1.000 26.35399 405 ALA A C 1
ATOM 2408 O O . ALA A 1 154 ? 94.05400 62.61100 -10.77700 1.000 22.59867 405 ALA A O 1
ATOM 2415 N N . VAL A 1 155 ? 93.78400 61.60900 -12.76700 1.000 19.05950 406 VAL A N 1
ATOM 2416 C CA . VAL A 1 155 ? 92.78800 60.69300 -12.21800 1.000 18.55238 406 VAL A CA 1
ATOM 2417 C C . VAL A 1 155 ? 93.44000 59.73500 -11.23400 1.000 16.91631 406 VAL A C 1
ATOM 2418 O O . VAL A 1 155 ? 92.92600 59.54800 -10.12800 1.000 20.73960 406 VAL A O 1
ATOM 2431 N N . ILE A 1 156 ? 94.59800 59.17500 -11.59700 1.000 20.94744 407 ILE A N 1
ATOM 2432 C CA . ILE A 1 156 ? 95.30000 58.25800 -10.70000 1.000 19.28569 407 ILE A CA 1
ATOM 2433 C C . ILE A 1 156 ? 95.61600 58.95500 -9.39600 1.000 25.01422 407 ILE A C 1
ATOM 2434 O O . ILE A 1 156 ? 95.46200 58.38800 -8.30300 1.000 23.59687 407 ILE A O 1
ATOM 2450 N N . ALA A 1 157 ? 96.09400 60.18900 -9.48500 1.000 26.03343 408 ALA A N 1
ATOM 2451 C CA . ALA A 1 157 ? 96.43400 60.91600 -8.27300 1.000 27.57692 408 ALA A CA 1
ATOM 2452 C C . ALA A 1 157 ? 95.20600 61.14400 -7.41600 1.000 20.24598 408 ALA A C 1
ATOM 2453 O O . ALA A 1 157 ? 95.26800 61.07900 -6.17900 1.000 24.55004 408 ALA A O 1
ATOM 2460 N N . ALA A 1 158 ? 94.07600 61.45100 -8.05300 1.000 22.24949 409 ALA A N 1
ATOM 2461 C CA . ALA A 1 158 ? 92.85900 61.69200 -7.29100 1.000 18.28888 409 ALA A CA 1
ATOM 2462 C C . ALA A 1 158 ? 92.31200 60.38500 -6.69100 1.000 23.01233 409 ALA A C 1
ATOM 2463 O O . ALA A 1 158 ? 91.70900 60.38500 -5.61300 1.000 23.77417 409 ALA A O 1
ATOM 2470 N N . VAL A 1 159 ? 92.51900 59.25200 -7.34100 1.000 23.45721 410 VAL A N 1
ATOM 2471 C CA . VAL A 1 159 ? 92.08700 57.93300 -6.80400 1.000 20.23685 410 VAL A CA 1
ATOM 2472 C C . VAL A 1 159 ? 92.98400 57.55600 -5.63300 1.000 23.87242 410 VAL A C 1
ATOM 2473 O O . VAL A 1 159 ? 92.44200 57.24800 -4.62900 1.000 26.33208 410 VAL A O 1
ATOM 2486 N N . LYS A 1 160 ? 94.28300 57.74200 -5.75700 1.000 26.20810 411 LYS A N 1
ATOM 2487 C CA . LYS A 1 160 ? 95.24500 57.40300 -4.68600 1.000 25.22827 411 LYS A CA 1
ATOM 2488 C C . LYS A 1 160 ? 94.94900 58.32400 -3.49900 1.000 29.75835 411 LYS A C 1
ATOM 2489 O O . LYS A 1 160 ? 94.93300 57.87300 -2.38300 1.000 30.06397 411 LYS A O 1
ATOM 2508 N N . SER A 1 161 ? 94.65400 59.58600 -3.74700 1.000 27.54857 412 SER A N 1
ATOM 2509 C CA . SER A 1 161 ? 94.37500 60.57800 -2.68000 1.000 33.11564 412 SER A CA 1
ATOM 2510 C C . SER A 1 161 ? 93.12100 60.19300 -1.90100 1.000 34.76463 412 SER A C 1
ATOM 2511 O O . SER A 1 161 ? 93.11600 60.30900 -0.71000 1.000 34.83636 412 SER A O 1
ATOM 2519 N N . ALA A 1 162 ? 92.10500 59.64200 -2.54400 1.000 28.84737 413 ALA A N 1
ATOM 2520 C CA . ALA A 1 162 ? 90.85100 59.26100 -1.86500 1.000 24.96286 413 ALA A CA 1
ATOM 2521 C C . ALA A 1 162 ? 90.96700 57.86000 -1.24600 1.000 25.56067 413 ALA A C 1
ATOM 2522 O O . ALA A 1 162 ? 90.05900 57.46000 -0.64900 1.000 28.44960 413 ALA A O 1
ATOM 2529 N N . ASN A 1 163 ? 92.06200 57.12500 -1.51600 1.000 28.43398 414 ASN A N 1
ATOM 2530 C CA . ASN A 1 163 ? 92.24000 55.69500 -1.12100 1.000 25.56595 414 ASN A CA 1
ATOM 2531 C C . ASN A 1 163 ? 93.52600 55.43300 -0.34500 1.000 25.32038 414 ASN A C 1
ATOM 2532 O O . ASN A 1 163 ? 94.31800 54.57200 -0.72400 1.000 26.53383 414 ASN A O 1
ATOM 2543 N N . PRO A 1 164 ? 93.74800 56.11500 0.78900 1.000 32.20746 415 PRO A N 1
ATOM 2544 C CA . PRO A 1 164 ? 94.99000 55.90800 1.50600 1.000 35.58678 415 PRO A CA 1
ATOM 2545 C C . PRO A 1 164 ? 95.17900 54.51300 2.12900 1.000 36.48118 415 PRO A C 1
ATOM 2546 O O . PRO A 1 164 ? 96.30700 54.15000 2.35500 1.000 38.06295 415 PRO A O 1
ATOM 2557 N N . ASN A 1 165 ? 94.11500 53.73200 2.27300 1.000 29.45517 416 ASN A N 1
ATOM 2558 C CA . ASN A 1 165 ? 94.17300 52.42100 2.95500 1.000 30.52353 416 ASN A CA 1
ATOM 2559 C C . ASN A 1 165 ? 94.28500 51.25800 1.97100 1.000 42.30277 416 ASN A C 1
ATOM 2560 O O . ASN A 1 165 ? 94.42700 50.13800 2.43700 1.000 32.53863 416 ASN A O 1
ATOM 2571 N N . LEU A 1 166 ? 94.26400 51.49400 0.65500 1.000 27.21021 417 LEU A N 1
ATOM 2572 C CA . LEU A 1 166 ? 94.47800 50.37500 -0.28200 1.000 28.66420 417 LEU A CA 1
ATOM 2573 C C . LEU A 1 166 ? 95.93200 49.90400 -0.15500 1.000 32.87519 417 LEU A C 1
ATOM 2574 O O . LEU A 1 166 ? 96.74500 50.68200 0.31200 1.000 28.45655 417 LEU A O 1
ATOM 2590 N N . PRO A 1 167 ? 96.29100 48.65300 -0.52300 1.000 30.32920 418 PRO A N 1
ATOM 2591 C CA . PRO A 1 167 ? 97.69200 48.24400 -0.51800 1.000 31.17205 418 PRO A CA 1
ATOM 2592 C C . PRO A 1 167 ? 98.59000 49.24500 -1.27500 1.000 37.27700 418 PRO A C 1
ATOM 2593 O O . PRO A 1 167 ? 98.17600 49.81200 -2.20900 1.000 29.49977 418 PRO A O 1
ATOM 2604 N N . ALA A 1 168 ? 99.81000 49.47900 -0.81900 1.000 32.83557 419 ALA A N 1
ATOM 2605 C CA . ALA A 1 168 ? 100.77000 50.37800 -1.49000 1.000 31.39788 419 ALA A CA 1
ATOM 2606 C C . ALA A 1 168 ? 101.27200 49.70900 -2.75000 1.000 26.53825 419 ALA A C 1
ATOM 2607 O O . ALA A 1 168 ? 101.72800 50.39500 -3.64600 1.000 28.07891 419 ALA A O 1
ATOM 2614 N N . THR A 1 169 ? 101.16200 48.39900 -2.78900 1.000 23.04142 420 THR A N 1
ATOM 2615 C CA . THR A 1 169 ? 101.59600 47.63000 -3.96900 1.000 27.74681 420 THR A CA 1
ATOM 2616 C C . THR A 1 169 ? 100.49900 47.66600 -5.05300 1.000 18.86930 420 THR A C 1
ATOM 2617 O O . THR A 1 169 ? 100.70600 47.06000 -6.07300 1.000 25.81147 420 THR A O 1
ATOM 2621 N N . SER A 1 170 ? 99.35300 48.30100 -4.77100 1.000 23.53034 421 SER A N 1
ATOM 2622 C CA . SER A 1 170 ? 98.23000 48.38600 -5.72100 1.000 24.16763 421 SER A CA 1
ATOM 2623 C C . SER A 1 170 ? 98.67800 49.22000 -6.91400 1.000 22.03186 421 SER A C 1
ATOM 2624 O O . SER A 1 170 ? 99.38500 50.17800 -6.69400 1.000 23.22445 421 SER A O 1
ATOM 2632 N N . THR A 1 171 ? 98.32800 48.78600 -8.11100 1.000 19.02478 422 THR A N 1
ATOM 2633 C CA . THR A 1 171 ? 98.67200 49.52400 -9.33700 1.000 20.38276 422 THR A CA 1
ATOM 2634 C C . THR A 1 171 ? 97.38400 50.10800 -9.88300 1.000 25.64277 422 THR A C 1
ATOM 2635 O O . THR A 1 171 ? 96.39700 49.74400 -9.44600 1.000 19.76991 422 THR A O 1
ATOM 2646 N N . TYR A 1 172 ? 97.48500 51.14100 -10.68300 1.000 19.94219 423 TYR A N 1
ATOM 2647 C CA . TYR A 1 172 ? 96.33300 51.86300 -11.22500 1.000 24.40157 423 TYR A CA 1
ATOM 2648 C C . TYR A 1 172 ? 96.50000 52.01300 -12.72900 1.000 23.83990 423 TYR A C 1
ATOM 2649 O O . TYR A 1 172 ? 97.57800 52.34700 -13.11100 1.000 27.05288 423 TYR A O 1
ATOM 2667 N N . SER A 1 173 ? 95.46300 51.74400 -13.49800 1.000 23.20647 424 SER A N 1
ATOM 2668 C CA . SER A 1 173 ? 95.45300 51.94000 -14.94900 1.000 23.70346 424 SER A CA 1
ATOM 2669 C C . SER A 1 173 ? 94.23100 52.80500 -15.26600 1.000 26.39296 424 SER A C 1
ATOM 2670 O O . SER A 1 173 ? 93.24200 52.56500 -14.71300 1.000 19.91699 424 SER A O 1
ATOM 2678 N N . VAL A 1 174 ? 94.36000 53.79600 -16.13100 1.000 17.78836 425 VAL A N 1
ATOM 2679 C CA . VAL A 1 174 ? 93.23300 54.61900 -16.55100 1.000 19.63054 425 VAL A CA 1
ATOM 2680 C C . VAL A 1 174 ? 93.05800 54.42600 -18.04400 1.000 16.33956 425 VAL A C 1
ATOM 2681 O O . VAL A 1 174 ? 94.01700 54.55600 -18.81000 1.000 24.82423 425 VAL A O 1
ATOM 2694 N N . SER A 1 175 ? 91.84500 54.13600 -18.45500 1.000 18.34735 426 SER A N 1
ATOM 2695 C CA . SER A 1 175 ? 91.58800 53.90700 -19.86300 1.000 17.37815 426 SER A CA 1
ATOM 2696 C C . SER A 1 175 ? 91.39700 55.23400 -20.58500 1.000 19.96801 426 SER A C 1
ATOM 2697 O O . SER A 1 175 ? 91.42100 56.31600 -19.97800 1.000 18.81206 426 SER A O 1
ATOM 2705 N N A GLU A 1 176 ? 91.12600 55.12200 -21.89000 0.590 21.79647 427 GLU A N 1
ATOM 2706 N N B GLU A 1 176 ? 91.12700 55.15500 -21.89100 0.410 21.83526 427 GLU A N 1
ATOM 2707 C CA A GLU A 1 176 ? 90.96300 56.29600 -22.73300 0.590 21.90373 427 GLU A CA 1
ATOM 2708 C CA B GLU A 1 176 ? 91.01800 56.37400 -22.68100 0.410 21.87124 427 GLU A CA 1
ATOM 2709 C C A GLU A 1 176 ? 89.81800 57.18900 -22.29100 0.590 21.01445 427 GLU A C 1
ATOM 2710 C C B GLU A 1 176 ? 89.80100 57.21100 -22.30600 0.410 21.04754 427 GLU A C 1
ATOM 2711 O O A GLU A 1 176 ? 89.84300 58.38500 -22.60900 0.590 21.90875 427 GLU A O 1
ATOM 2712 O O B GLU A 1 176 ? 89.75600 58.38900 -22.67600 0.410 21.91683 427 GLU A O 1
ATOM 2735 N N . ASN A 1 177 ? 88.82100 56.64800 -21.59100 1.000 15.56824 428 ASN A N 1
ATOM 2736 C CA . ASN A 1 177 ? 87.64900 57.38900 -21.14700 1.000 18.42617 428 ASN A CA 1
ATOM 2737 C C . ASN A 1 177 ? 87.61200 57.59700 -19.64100 1.000 12.72025 428 ASN A C 1
ATOM 2738 O O . ASN A 1 177 ? 86.57000 58.00000 -19.09500 1.000 15.27345 428 ASN A O 1
ATOM 2750 N N . GLY A 1 178 ? 88.73100 57.34200 -18.95500 1.000 16.55800 429 GLY A N 1
ATOM 2751 C CA . GLY A 1 178 ? 88.76300 57.58500 -17.53300 1.000 16.17281 429 GLY A CA 1
ATOM 2752 C C . GLY A 1 178 ? 88.36000 56.42800 -16.62400 1.000 13.23990 429 GLY A C 1
ATOM 2753 O O . GLY A 1 178 ? 88.35300 56.61300 -15.40500 1.000 15.22952 429 GLY A O 1
ATOM 2757 N N . THR A 1 179 ? 88.08100 55.24700 -17.17700 1.000 12.22762 430 THR A N 1
ATOM 2758 C CA . THR A 1 179 ? 87.80000 54.08800 -16.35700 1.000 14.11903 430 THR A CA 1
ATOM 2759 C C . THR A 1 179 ? 89.07000 53.69700 -15.63000 1.000 11.76733 430 THR A C 1
ATOM 2760 O O . THR A 1 179 ? 90.12000 53.50400 -16.25300 1.000 15.77095 430 THR A O 1
ATOM 2771 N N . VAL A 1 180 ? 88.96100 53.50200 -14.31600 1.000 12.58042 431 VAL A N 1
ATOM 2772 C CA . VAL A 1 180 ? 90.13100 53.21400 -13.51900 1.000 13.65777 431 VAL A CA 1
ATOM 2773 C C . VAL A 1 180 ? 90.11200 51.74800 -13.13900 1.000 13.60584 431 VAL A C 1
ATOM 2774 O O . VAL A 1 180 ? 89.11100 51.23800 -12.63400 1.000 15.70728 431 VAL A O 1
ATOM 2787 N N . THR A 1 181 ? 91.21100 51.08800 -13.36800 1.000 13.99441 432 THR A N 1
ATOM 2788 C CA . THR A 1 181 ? 91.38700 49.71700 -12.91400 1.000 14.30146 432 THR A CA 1
ATOM 2789 C C . THR A 1 181 ? 92.42600 49.72100 -11.81700 1.000 16.42873 432 THR A C 1
ATOM 2790 O O . THR A 1 181 ? 93.55800 50.14900 -12.03600 1.000 18.10635 432 THR A O 1
ATOM 2801 N N . ILE A 1 182 ? 92.07700 49.25300 -10.62600 1.000 13.64364 433 ILE A N 1
ATOM 2802 C CA . ILE A 1 182 ? 93.01000 49.14200 -9.48200 1.000 15.60085 433 ILE A CA 1
ATOM 2803 C C . ILE A 1 182 ? 93.37900 47.67500 -9.44300 1.000 18.49187 433 ILE A C 1
ATOM 2804 O O . ILE A 1 182 ? 92.49900 46.90800 -9.44700 1.000 16.12025 433 ILE A O 1
ATOM 2820 N N . THR A 1 183 ? 94.64100 47.33600 -9.50800 1.000 14.17417 434 THR A N 1
ATOM 2821 C CA . THR A 1 183 ? 95.05600 45.93700 -9.47200 1.000 15.23075 434 THR A CA 1
ATOM 2822 C C . THR A 1 183 ? 95.70900 45.73100 -8.12600 1.000 18.69856 434 THR A C 1
ATOM 2823 O O . THR A 1 183 ? 96.67200 46.33500 -7.85400 1.000 16.89366 434 THR A O 1
ATOM 2834 N N . TYR A 1 184 ? 95.13200 44.87700 -7.31700 1.000 14.40499 435 TYR A N 1
ATOM 2835 C CA . TYR A 1 184 ? 95.71000 44.55600 -6.02400 1.000 15.88211 435 TYR A CA 1
ATOM 2836 C C . TYR A 1 184 ? 96.87000 43.65100 -6.29200 1.000 13.58755 435 TYR A C 1
ATOM 2837 O O . TYR A 1 184 ? 97.09100 43.03600 -7.25600 1.000 12.08863 435 TYR A O 1
ATOM 2855 N N . PRO A 1 185 ? 97.88600 43.43500 -5.23800 1.000 14.77066 436 PRO A N 1
ATOM 2856 C CA . PRO A 1 185 ? 99.09000 42.59200 -5.38700 1.000 12.86567 436 PRO A CA 1
ATOM 2857 C C . PRO A 1 185 ? 98.82600 41.16300 -5.80100 1.000 12.29909 436 PRO A C 1
ATOM 2858 O O . PRO A 1 185 ? 99.68000 40.50900 -6.39400 1.000 14.10471 436 PRO A O 1
ATOM 2869 N N . ASP A 1 186 ? 97.65500 40.63300 -5.53400 1.000 12.48451 437 ASP A N 1
ATOM 2870 C CA . ASP A 1 186 ? 97.32600 39.29300 -5.98500 1.000 12.36039 437 ASP A CA 1
ATOM 2871 C C . ASP A 1 186 ? 96.72600 39.22600 -7.37000 1.000 12.57538 437 ASP A C 1
ATOM 2872 O O . ASP A 1 186 ? 96.35100 38.15000 -7.81500 1.000 15.40840 437 ASP A O 1
ATOM 2881 N N . GLY A 1 187 ? 96.68000 40.34100 -8.07500 1.000 12.78049 438 GLY A N 1
ATOM 2882 C CA . GLY A 1 187 ? 96.12700 40.34200 -9.43200 1.000 14.86982 438 GLY A CA 1
ATOM 2883 C C . GLY A 1 187 ? 94.62900 40.50200 -9.48800 1.000 15.98043 438 GLY A C 1
ATOM 2884 O O . GLY A 1 187 ? 94.12400 40.66400 -10.54000 1.000 17.80532 438 GLY A O 1
ATOM 2888 N N . SER A 1 188 ? 93.95200 40.56100 -8.35200 1.000 14.61915 439 SER A N 1
ATOM 2889 C CA . SER A 1 188 ? 92.50800 40.83300 -8.34700 1.000 14.35386 439 SER A CA 1
ATOM 2890 C C . SER A 1 188 ? 92.34900 42.34800 -8.54400 1.000 13.44116 439 SER A C 1
ATOM 2891 O O . SER A 1 188 ? 93.24600 43.08700 -8.32700 1.000 13.80465 439 SER A O 1
ATOM 2899 N N . THR A 1 189 ? 91.17900 42.75500 -8.98700 1.000 14.24834 440 THR A N 1
ATOM 2900 C CA . THR A 1 189 ? 91.00800 44.16300 -9.35600 1.000 16.60663 440 THR A CA 1
ATOM 2901 C C . THR A 1 189 ? 89.72200 44.76800 -8.80500 1.000 17.23724 440 THR A C 1
ATOM 2902 O O . THR A 1 189 ? 88.83800 44.08400 -8.38400 1.000 15.21550 440 THR A O 1
ATOM 2913 N N . ASP A 1 190 ? 89.70400 46.07800 -8.79800 1.000 16.93490 441 ASP A N 1
ATOM 2914 C CA . ASP A 1 190 ? 88.48700 46.86000 -8.65000 1.000 15.74753 441 ASP A CA 1
ATOM 2915 C C . ASP A 1 190 ? 88.46100 47.79600 -9.84700 1.000 19.33197 441 ASP A C 1
ATOM 2916 O O . ASP A 1 190 ? 89.51300 48.15400 -10.38600 1.000 15.82290 441 ASP A O 1
ATOM 2925 N N . THR A 1 191 ? 87.26200 48.20000 -10.24000 1.000 15.15358 442 THR A N 1
ATOM 2926 C CA . THR A 1 191 ? 87.07000 49.17600 -11.30600 1.000 15.53816 442 THR A CA 1
ATOM 2927 C C . THR A 1 191 ? 86.31300 50.38300 -10.77700 1.000 15.30258 442 THR A C 1
ATOM 2928 O O . THR A 1 191 ? 85.36500 50.25800 -9.98100 1.000 16.71679 442 THR A O 1
ATOM 2939 N N . ILE A 1 192 ? 86.76500 51.57500 -11.15500 1.000 14.83505 443 ILE A N 1
ATOM 2940 C CA . ILE A 1 192 ? 86.00200 52.78700 -10.88900 1.000 17.73217 443 ILE A CA 1
ATOM 2941 C C . ILE A 1 192 ? 85.55300 53.32300 -12.23700 1.000 14.11256 443 ILE A C 1
ATOM 2942 O O . ILE A 1 192 ? 86.38800 53.59400 -13.10000 1.000 16.29992 443 ILE A O 1
ATOM 2958 N N . ALA A 1 193 ? 84.23700 53.42300 -12.43300 1.000 15.48006 444 ALA A N 1
ATOM 2959 C CA . ALA A 1 193 ? 83.68100 53.77000 -13.72900 1.000 16.43906 444 ALA A CA 1
ATOM 2960 C C . ALA A 1 193 ? 83.99700 55.20600 -14.06000 1.000 16.19528 444 ALA A C 1
ATOM 2961 O O . ALA A 1 193 ? 84.10100 56.06500 -13.16800 1.000 15.60493 444 ALA A O 1
ATOM 2968 N N . ALA A 1 194 ? 84.13200 55.42700 -15.36500 1.000 15.71767 445 ALA A N 1
ATOM 2969 C CA . ALA A 1 194 ? 84.43400 56.75600 -15.90400 1.000 20.50089 445 ALA A CA 1
ATOM 2970 C C . ALA A 1 194 ? 83.48500 57.82100 -15.39000 1.000 20.80231 445 ALA A C 1
ATOM 2971 O O . ALA A 1 194 ? 83.90200 58.94800 -15.13000 1.000 16.71759 445 ALA A O 1
ATOM 2978 N N . ALA A 1 195 ? 82.21900 57.47900 -15.19200 1.000 20.77283 446 ALA A N 1
ATOM 2979 C CA . ALA A 1 195 ? 81.27100 58.45900 -14.66400 1.000 18.33364 446 ALA A CA 1
ATOM 2980 C C . ALA A 1 195 ? 81.69200 58.96600 -13.29900 1.000 29.81286 446 ALA A C 1
ATOM 2981 O O . ALA A 1 195 ? 81.35300 60.09700 -12.91000 1.000 23.16934 446 ALA A O 1
ATOM 2988 N N . GLN A 1 196 ? 82.44000 58.16500 -12.54500 1.000 19.77332 447 GLN A N 1
ATOM 2989 C CA . GLN A 1 196 ? 82.88300 58.60200 -11.23500 1.000 18.48451 447 GLN A CA 1
ATOM 2990 C C . GLN A 1 196 ? 84.29600 59.16700 -11.23600 1.000 17.13721 447 GLN A C 1
ATOM 2991 O O . GLN A 1 196 ? 84.82000 59.48400 -10.17200 1.000 22.63990 447 GLN A O 1
ATOM 3005 N N . THR A 1 197 ? 84.94800 59.29700 -12.39300 1.000 16.60074 448 THR A N 1
ATOM 3006 C CA . THR A 1 197 ? 86.29300 59.82000 -12.39900 1.000 18.92858 448 THR A CA 1
ATOM 3007 C C . THR A 1 197 ? 86.44900 61.09000 -13.21100 1.000 17.89890 448 THR A C 1
ATOM 3008 O O . THR A 1 197 ? 87.29000 61.90900 -12.85500 1.000 18.72186 448 THR A O 1
ATOM 3019 N N . VAL A 1 198 ? 85.74800 61.21900 -14.33300 1.000 15.67214 449 VAL A N 1
ATOM 3020 C CA . VAL A 1 198 ? 85.97300 62.35600 -15.21300 1.000 15.46927 449 VAL A CA 1
ATOM 3021 C C . VAL A 1 198 ? 84.66400 62.90900 -15.76200 1.000 18.51579 449 VAL A C 1
ATOM 3022 O O . VAL A 1 198 ? 83.66100 62.20700 -15.90800 1.000 18.09053 449 VAL A O 1
ATOM 3035 N N . ASP A 1 199 ? 84.67000 64.16400 -16.17100 1.000 16.54383 450 ASP A N 1
ATOM 3036 C CA . ASP A 1 199 ? 83.54500 64.77600 -16.92100 1.000 21.23312 450 ASP A CA 1
ATOM 3037 C C . ASP A 1 199 ? 84.20500 65.83300 -17.80700 1.000 16.71126 450 ASP A C 1
ATOM 3038 O O . ASP A 1 199 ? 85.33300 66.24000 -17.59600 1.000 15.49649 450 ASP A O 1
ATOM 3047 N N . THR A 1 200 ? 83.45700 66.23100 -18.80100 1.000 16.95358 451 THR A N 1
ATOM 3048 C CA . THR A 1 200 ? 83.89400 67.27700 -19.70200 1.000 21.03318 451 THR A CA 1
ATOM 3049 C C . THR A 1 200 ? 83.89500 68.59800 -18.97600 1.000 14.08718 451 THR A C 1
ATOM 3050 O O . THR A 1 200 ? 82.91600 68.92200 -18.29800 1.000 17.41994 451 THR A O 1
ATOM 3061 N N . ASP A 1 201 ? 84.98500 69.35100 -19.12300 1.000 16.86812 452 ASP A N 1
ATOM 3062 C CA . ASP A 1 201 ? 85.00100 70.73200 -18.64500 1.000 15.20363 452 ASP A CA 1
ATOM 3063 C C . ASP A 1 201 ? 84.30200 71.56100 -19.69400 1.000 12.39140 452 ASP A C 1
ATOM 3064 O O . ASP A 1 201 ? 84.80700 71.68700 -20.81100 1.000 14.33250 452 ASP A O 1
ATOM 3073 N N . ARG A 1 202 ? 83.17600 72.12800 -19.31600 1.000 12.95167 453 ARG A N 1
ATOM 3074 C CA . ARG A 1 202 ? 82.37100 72.97700 -20.17300 1.000 13.58515 453 ARG A CA 1
ATOM 3075 C C . ARG A 1 202 ? 82.16900 74.37300 -19.62100 1.000 17.68119 453 ARG A C 1
ATOM 3076 O O . ARG A 1 202 ? 81.32600 75.12600 -20.13500 1.000 17.72635 453 ARG A O 1
ATOM 3097 N N . VAL A 1 203 ? 82.89200 74.74100 -18.58600 1.000 14.17543 454 VAL A N 1
ATOM 3098 C CA . VAL A 1 203 ? 82.70300 76.02600 -17.92400 1.000 14.23625 454 VAL A CA 1
ATOM 3099 C C . VAL A 1 203 ? 84.03900 76.73500 -17.88900 1.000 13.45146 454 VAL A C 1
ATOM 3100 O O . VAL A 1 203 ? 85.01100 76.19500 -17.35600 1.000 14.03055 454 VAL A O 1
ATOM 3113 N N . ALA A 1 204 ? 84.08500 77.93800 -18.44800 1.000 14.60104 455 ALA A N 1
ATOM 3114 C CA . ALA A 1 204 ? 85.28100 78.74300 -18.36600 1.000 17.27376 455 ALA A CA 1
ATOM 3115 C C . ALA A 1 204 ? 85.49700 79.28800 -16.96000 1.000 13.23254 455 ALA A C 1
ATOM 3116 O O . ALA A 1 204 ? 84.58800 79.32700 -16.13400 1.000 12.57045 455 ALA A O 1
ATOM 3123 N N . PRO A 1 205 ? 86.72700 79.69600 -16.64900 1.000 12.19656 456 PRO A N 1
ATOM 3124 C CA . PRO A 1 205 ? 86.97900 80.30900 -15.34200 1.000 10.70994 456 PRO A CA 1
ATOM 3125 C C . PRO A 1 205 ? 86.12200 81.54700 -15.12000 1.000 10.41701 456 PRO A C 1
ATOM 3126 O O . PRO A 1 205 ? 85.67600 82.20100 -16.06300 1.000 14.13839 456 PRO A O 1
ATOM 3137 N N . VAL A 1 206 ? 85.96500 81.86800 -13.84200 1.000 10.61507 457 VAL A N 1
ATOM 3138 C CA . VAL A 1 206 ? 85.14400 82.95400 -13.36800 1.000 10.02217 457 VAL A CA 1
ATOM 3139 C C . VAL A 1 206 ? 86.06400 83.99400 -12.73200 1.000 10.70432 457 VAL A C 1
ATOM 3140 O O . VAL A 1 206 ? 86.91900 83.65400 -11.89500 1.000 10.92240 457 VAL A O 1
ATOM 3153 N N . PHE A 1 207 ? 85.83800 85.26300 -13.09500 1.000 12.32470 458 PHE A N 1
ATOM 3154 C CA . PHE A 1 207 ? 86.50700 86.43200 -12.49500 1.000 11.41973 458 PHE A CA 1
ATOM 3155 C C . PHE A 1 207 ? 85.57700 86.94000 -11.41600 1.000 9.65738 458 PHE A C 1
ATOM 3156 O O . PHE A 1 207 ? 84.53000 87.54700 -11.70200 1.000 12.95146 458 PHE A O 1
ATOM 3173 N N . VAL A 1 208 ? 85.94300 86.66900 -10.17000 1.000 11.71725 459 VAL A N 1
ATOM 3174 C CA . VAL A 1 208 ? 85.07300 87.02100 -9.05700 1.000 12.46005 459 VAL A CA 1
ATOM 3175 C C . VAL A 1 208 ? 84.82400 88.52900 -8.96800 1.000 12.28676 459 VAL A C 1
ATOM 3176 O O . VAL A 1 208 ? 83.74500 88.97600 -8.56300 1.000 14.48038 459 VAL A O 1
ATOM 3189 N N . ASP A 1 209 ? 85.81400 89.34300 -9.30900 1.000 13.48926 460 ASP A N 1
ATOM 3190 C CA . ASP A 1 209 ? 85.72800 90.78300 -9.12900 1.000 11.75400 460 ASP A CA 1
ATOM 3191 C C . ASP A 1 209 ? 85.25500 91.51500 -10.38400 1.000 12.01354 460 ASP A C 1
ATOM 3192 O O . ASP A 1 209 ? 85.49700 92.71300 -10.54200 1.000 12.68298 460 ASP A O 1
ATOM 3201 N N . GLU A 1 210 ? 84.56500 90.81600 -11.28600 1.000 11.22380 461 GLU A N 1
ATOM 3202 C CA . GLU A 1 210 ? 84.03200 91.46000 -12.46400 1.000 12.02012 461 GLU A CA 1
ATOM 3203 C C . GLU A 1 210 ? 83.21400 92.66200 -12.07300 1.000 13.91159 461 GLU A C 1
ATOM 3204 O O . GLU A 1 210 ? 82.37100 92.56800 -11.18100 1.000 15.14003 461 GLU A O 1
ATOM 3216 N N . GLY A 1 211 ? 83.49900 93.79400 -12.72300 1.000 13.85852 462 GLY A N 1
ATOM 3217 C CA . GLY A 1 211 ? 82.78000 95.03300 -12.48300 1.000 12.40211 462 GLY A CA 1
ATOM 3218 C C . GLY A 1 211 ? 83.29900 95.85900 -11.33400 1.000 12.19574 462 GLY A C 1
ATOM 3219 O O . GLY A 1 211 ? 82.74600 96.92700 -11.06500 1.000 17.03106 462 GLY A O 1
ATOM 3223 N N . ARG A 1 212 ? 84.28900 95.36900 -10.59800 1.000 13.10638 463 ARG A N 1
ATOM 3224 C CA . ARG A 1 212 ? 84.74700 96.06100 -9.42300 1.000 12.07098 463 ARG A CA 1
ATOM 3225 C C . ARG A 1 212 ? 85.57600 97.28400 -9.79800 1.000 11.47219 463 ARG A C 1
ATOM 3226 O O . ARG A 1 212 ? 86.42500 97.24600 -10.68900 1.000 11.51893 463 ARG A O 1
ATOM 3247 N N . ASP A 1 213 ? 85.40200 98.33900 -9.02000 1.000 13.11663 464 ASP A N 1
ATOM 3248 C CA . ASP A 1 213 ? 86.21400 99.52800 -9.13400 1.000 13.31942 464 ASP A CA 1
ATOM 3249 C C . ASP A 1 213 ? 87.17300 99.53100 -7.96300 1.000 12.91530 464 ASP A C 1
ATOM 3250 O O . ASP A 1 213 ? 86.75400 99.54600 -6.80600 1.000 14.84423 464 ASP A O 1
ATOM 3259 N N . TYR A 1 214 ? 88.44300 99.48300 -8.25400 1.000 10.97366 465 TYR A N 1
ATOM 3260 C CA . TYR A 1 214 ? 89.47600 99.58400 -7.23600 1.000 9.09896 465 TYR A CA 1
ATOM 3261 C C . TYR A 1 214 ? 89.96700 100.99700 -7.14600 1.000 9.84394 465 TYR A C 1
ATOM 3262 O O . TYR A 1 214 ? 90.40000 101.56000 -8.15000 1.000 10.44796 465 TYR A O 1
ATOM 3280 N N . ILE A 1 215 ? 89.84800 101.57700 -5.96500 1.000 11.20335 466 ILE A N 1
ATOM 3281 C CA . ILE A 1 215 ? 90.16900 102.97100 -5.79700 1.000 9.93160 466 ILE A CA 1
ATOM 3282 C C . ILE A 1 215 ? 91.64100 103.07200 -5.50600 1.000 10.21429 466 ILE A C 1
ATOM 3283 O O . ILE A 1 215 ? 92.13500 102.39600 -4.60000 1.000 12.81478 466 ILE A O 1
ATOM 3299 N N . PHE A 1 216 ? 92.32400 103.95100 -6.24100 1.000 9.12994 467 PHE A N 1
ATOM 3300 C CA . PHE A 1 216 ? 93.71600 104.26100 -5.99500 1.000 10.19391 467 PHE A CA 1
ATOM 3301 C C . PHE A 1 216 ? 93.77400 105.74100 -5.72100 1.000 9.96308 467 PHE A C 1
ATOM 3302 O O . PHE A 1 216 ? 93.36200 106.54500 -6.54500 1.000 9.89320 467 PHE A O 1
ATOM 3319 N N . TYR A 1 217 ? 94.34600 106.09300 -4.61400 1.000 9.15144 468 TYR A N 1
ATOM 3320 C CA . TYR A 1 217 ? 94.48600 107.49200 -4.25500 1.000 9.23307 468 TYR A CA 1
ATOM 3321 C C . TYR A 1 217 ? 95.72600 108.03200 -4.91000 1.000 9.18821 468 TYR A C 1
ATOM 3322 O O . TYR A 1 217 ? 96.80800 107.44700 -4.76500 1.000 9.32483 468 TYR A O 1
ATOM 3340 N N . ARG A 1 218 ? 95.59700 109.15900 -5.58900 1.000 9.19676 469 ARG A N 1
ATOM 3341 C CA . ARG A 1 218 ? 96.72500 109.74100 -6.28100 1.000 9.22924 469 ARG A CA 1
ATOM 3342 C C . ARG A 1 218 ? 97.86800 109.96000 -5.30400 1.000 9.24706 469 ARG A C 1
ATOM 3343 O O . ARG A 1 218 ? 97.68200 110.49700 -4.22700 1.000 9.97982 469 ARG A O 1
ATOM 3364 N N . GLY A 1 219 ? 99.05400 109.52800 -5.67100 1.000 9.27873 470 GLY A N 1
ATOM 3365 C CA . GLY A 1 219 ? 100.21500 109.74500 -4.86900 1.000 9.30747 470 GLY A CA 1
ATOM 3366 C C . GLY A 1 219 ? 100.40300 108.82900 -3.70600 1.000 9.30525 470 GLY A C 1
ATOM 3367 O O . GLY A 1 219 ? 101.31500 109.08000 -2.90500 1.000 10.34562 470 GLY A O 1
ATOM 3371 N N . GLU A 1 220 ? 99.69400 107.78800 -3.56800 1.000 9.27887 471 GLU A N 1
ATOM 3372 C CA . GLU A 1 220 ? 99.85500 106.79700 -2.50500 1.000 9.27860 471 GLU A CA 1
ATOM 3373 C C . GLU A 1 220 ? 99.82400 105.42300 -3.13700 1.000 10.06604 471 GLU A C 1
ATOM 3374 O O . GLU A 1 220 ? 98.90800 105.09900 -3.87600 1.000 9.38500 471 GLU A O 1
ATOM 3386 N N . GLU A 1 221 ? 100.68200 104.59300 -2.80100 1.000 9.30676 472 GLU A N 1
ATOM 3387 C CA . GLU A 1 221 ? 100.69000 103.26400 -3.39100 1.000 9.28887 472 GLU A CA 1
ATOM 3388 C C . GLU A 1 221 ? 99.49100 102.47900 -2.90300 1.000 9.99925 472 GLU A C 1
ATOM 3389 O O . GLU A 1 221 ? 99.12800 102.49700 -1.71900 1.000 10.16106 472 GLU A O 1
ATOM 3401 N N . GLY A 1 222 ? 98.91000 101.75300 -3.84200 1.000 9.22832 473 GLY A N 1
ATOM 3402 C CA . GLY A 1 222 ? 97.76800 100.92100 -3.56200 1.000 10.45324 473 GLY A CA 1
ATOM 3403 C C . GLY A 1 222 ? 97.95600 99.53000 -4.12500 1.000 10.47233 473 GLY A C 1
ATOM 3404 O O . GLY A 1 222 ? 98.86200 99.24800 -4.90000 1.000 9.83219 473 GLY A O 1
ATOM 3408 N N . THR A 1 223 ? 97.07600 98.66200 -3.68000 1.000 11.66688 474 THR A N 1
ATOM 3409 C CA . THR A 1 223 ? 96.99300 97.34600 -4.24600 1.000 11.24817 474 THR A CA 1
ATOM 3410 C C . THR A 1 223 ? 95.56100 97.03300 -4.60500 1.000 16.92792 474 THR A C 1
ATOM 3411 O O . THR A 1 223 ? 94.61400 97.59000 -4.05600 1.000 16.50076 474 THR A O 1
ATOM 3422 N N . ALA A 1 224 ? 95.41300 96.21000 -5.61900 1.000 12.10932 475 ALA A N 1
ATOM 3423 C CA . ALA A 1 224 ? 94.12600 95.62400 -6.00200 1.000 12.34258 475 ALA A CA 1
ATOM 3424 C C . ALA A 1 224 ? 94.32700 94.11300 -5.95000 1.000 10.67779 475 ALA A C 1
ATOM 3425 O O . ALA A 1 224 ? 95.25000 93.61700 -6.57200 1.000 12.22235 475 ALA A O 1
ATOM 3432 N N . GLU A 1 225 ? 93.43000 93.37700 -5.30200 1.000 10.96416 476 GLU A N 1
ATOM 3433 C CA . GLU A 1 225 ? 93.49600 91.90700 -5.31800 1.000 10.67759 476 GLU A CA 1
ATOM 3434 C C . GLU A 1 225 ? 92.33100 91.44000 -6.18100 1.000 10.00746 476 GLU A C 1
ATOM 3435 O O . GLU A 1 225 ? 91.24200 91.79700 -5.89200 1.000 11.56903 476 GLU A O 1
ATOM 3447 N N . LEU A 1 226 ? 92.61600 90.64100 -7.18100 1.000 9.06567 477 LEU A N 1
ATOM 3448 C CA . LEU A 1 226 ? 91.61600 90.17100 -8.13700 1.000 9.30880 477 LEU A CA 1
ATOM 3449 C C . LEU A 1 226 ? 91.49900 88.66700 -7.91800 1.000 14.80137 477 LEU A C 1
ATOM 3450 O O . LEU A 1 226 ? 92.50500 88.05900 -7.83900 1.000 11.99474 477 LEU A O 1
ATOM 3466 N N . HIS A 1 227 ? 90.28300 88.13600 -7.98700 1.000 11.95513 478 HIS A N 1
ATOM 3467 C CA . HIS A 1 227 ? 90.24100 86.67300 -7.58000 1.000 10.96723 478 HIS A CA 1
ATOM 3468 C C . HIS A 1 227 ? 89.55900 85.94500 -8.74400 1.000 9.53487 478 HIS A C 1
ATOM 3469 O O . HIS A 1 227 ? 88.66600 86.47900 -9.29100 1.000 10.57817 478 HIS A O 1
ATOM 3484 N N . PHE A 1 228 ? 90.00900 84.74100 -9.03300 1.000 10.81017 479 PHE A N 1
ATOM 3485 C CA . PHE A 1 228 ? 89.51600 83.89500 -10.11700 1.000 9.22722 479 PHE A CA 1
ATOM 3486 C C . PHE A 1 228 ? 89.32800 82.48600 -9.58500 1.000 10.27431 479 PHE A C 1
ATOM 3487 O O . PHE A 1 228 ? 90.08600 82.03800 -8.73900 1.000 10.89080 479 PHE A O 1
ATOM 3504 N N . TYR A 1 229 ? 88.34800 81.76200 -10.11800 1.000 9.41379 480 TYR A N 1
ATOM 3505 C CA . TYR A 1 229 ? 88.26800 80.33900 -9.83000 1.000 11.46152 480 TYR A CA 1
ATOM 3506 C C . TYR A 1 229 ? 87.74200 79.62600 -11.05900 1.000 10.57933 480 TYR A C 1
ATOM 3507 O O . TYR A 1 229 ? 87.29900 80.22400 -12.02900 1.000 10.96230 480 TYR A O 1
ATOM 3525 N N . ASP A 1 230 ? 87.90400 78.34100 -11.05300 1.000 12.60665 481 ASP A N 1
ATOM 3526 C CA . ASP A 1 230 ? 87.35400 77.53100 -12.15100 1.000 13.25033 481 ASP A CA 1
ATOM 3527 C C . ASP A 1 230 ? 86.65300 76.34200 -11.51300 1.000 15.12724 481 ASP A C 1
ATOM 3528 O O . ASP A 1 230 ? 87.11200 75.89700 -10.49000 1.000 14.01301 481 ASP A O 1
ATOM 3537 N N . ASN A 1 231 ? 85.69900 75.72900 -12.20500 1.000 15.20199 482 ASN A N 1
ATOM 3538 C CA . ASN A 1 231 ? 85.00800 74.50700 -11.72500 1.000 16.22550 482 ASN A CA 1
ATOM 3539 C C . ASN A 1 231 ? 86.00300 73.33000 -11.59100 1.000 15.60879 482 ASN A C 1
ATOM 3540 O O . ASN A 1 231 ? 85.80600 72.52200 -10.75800 1.000 17.30833 482 ASN A O 1
ATOM 3551 N N . SER A 1 232 ? 87.09900 73.30400 -12.35000 1.000 14.92258 483 SER A N 1
ATOM 3552 C CA . SER A 1 232 ? 88.14500 72.26300 -12.22900 1.000 14.03515 483 SER A CA 1
ATOM 3553 C C . SER A 1 232 ? 89.04500 72.52000 -11.02000 1.000 18.42625 483 SER A C 1
ATOM 3554 O O . SER A 1 232 ? 89.82700 71.67100 -10.70400 1.000 16.31993 483 SER A O 1
ATOM 3562 N N . GLY A 1 233 ? 89.01600 73.73800 -10.47800 1.000 14.54463 484 GLY A N 1
ATOM 3563 C CA . GLY A 1 233 ? 89.90800 74.12500 -9.43200 1.000 17.61327 484 GLY A CA 1
ATOM 3564 C C . GLY A 1 233 ? 91.25800 74.57200 -9.91800 1.000 12.88696 484 GLY A C 1
ATOM 3565 O O . GLY A 1 233 ? 92.12900 74.84200 -9.06800 1.000 13.94789 484 GLY A O 1
ATOM 3569 N N . LYS A 1 234 ? 91.45200 74.68900 -11.24500 1.000 13.64178 485 LYS A N 1
ATOM 3570 C CA . LYS A 1 234 ? 92.75000 75.01900 -11.80300 1.000 12.22798 485 LYS A CA 1
ATOM 3571 C C . LYS A 1 234 ? 92.60800 76.05800 -12.90300 1.000 11.46544 485 LYS A C 1
ATOM 3572 O O . LYS A 1 234 ? 91.81100 75.89100 -13.83500 1.000 14.26551 485 LYS A O 1
ATOM 3591 N N . ILE A 1 235 ? 93.37300 77.13000 -12.78000 1.000 9.49555 486 ILE A N 1
ATOM 3592 C CA . ILE A 1 235 ? 93.56500 78.09600 -13.85000 1.000 11.41060 486 ILE A CA 1
ATOM 3593 C C . ILE A 1 235 ? 95.01600 78.07000 -14.26200 1.000 12.28265 486 ILE A C 1
ATOM 3594 O O . ILE A 1 235 ? 95.92400 78.03000 -13.41700 1.000 13.53157 486 ILE A O 1
ATOM 3610 N N . THR A 1 236 ? 95.21600 78.09400 -15.57400 1.000 12.45197 487 THR A N 1
ATOM 3611 C CA . THR A 1 236 ? 96.53800 78.05600 -16.16400 1.000 14.98679 487 THR A CA 1
ATOM 3612 C C . THR A 1 236 ? 97.00200 79.40700 -16.65100 1.000 14.50540 487 THR A C 1
ATOM 3613 O O . THR A 1 236 ? 98.21000 79.59800 -16.79000 1.000 13.73396 487 THR A O 1
ATOM 3624 N N . ASN A 1 237 ? 96.10400 80.36000 -16.91800 1.000 13.20658 488 ASN A N 1
ATOM 3625 C CA . ASN A 1 237 ? 96.55400 81.62900 -17.45300 1.000 13.26764 488 ASN A CA 1
ATOM 3626 C C . ASN A 1 237 ? 95.54800 82.68400 -17.08800 1.000 11.46785 488 ASN A C 1
ATOM 3627 O O . ASN A 1 237 ? 94.35100 82.42100 -17.18700 1.000 11.67649 488 ASN A O 1
ATOM 3638 N N . VAL A 1 238 ? 96.04700 83.88300 -16.74600 1.000 11.00876 489 VAL A N 1
ATOM 3639 C CA . VAL A 1 238 ? 95.26300 85.10300 -16.59000 1.000 11.07666 489 VAL A CA 1
ATOM 3640 C C . VAL A 1 238 ? 95.83700 86.11700 -17.55300 1.000 9.83532 489 VAL A C 1
ATOM 3641 O O . VAL A 1 238 ? 97.05700 86.35600 -17.56300 1.000 13.56313 489 VAL A O 1
ATOM 3654 N N . ASN A 1 239 ? 94.97800 86.66300 -18.39500 1.000 9.63921 490 ASN A N 1
ATOM 3655 C CA . ASN A 1 239 ? 95.41800 87.46400 -19.52200 1.000 11.93749 490 ASN A CA 1
ATOM 3656 C C . ASN A 1 239 ? 94.71400 88.80700 -19.49900 1.000 10.05064 490 ASN A C 1
ATOM 3657 O O . ASN A 1 239 ? 93.50200 88.88900 -19.70600 1.000 10.81992 490 ASN A O 1
ATOM 3668 N N . PHE A 1 240 ? 95.48500 89.85800 -19.23500 1.000 10.82028 491 PHE A N 1
ATOM 3669 C CA . PHE A 1 240 ? 95.00000 91.23700 -19.21900 1.000 12.51060 491 PHE A CA 1
ATOM 3670 C C . PHE A 1 240 ? 95.17000 91.91300 -20.55700 1.000 11.85945 491 PHE A C 1
ATOM 3671 O O . PHE A 1 240 ? 94.77700 93.06200 -20.70900 1.000 11.85904 491 PHE A O 1
ATOM 3688 N N . ALA A 1 241 ? 95.68400 91.21700 -21.55100 1.000 10.30879 492 ALA A N 1
ATOM 3689 C CA . ALA A 1 241 ? 96.03500 91.82600 -22.82000 1.000 12.83895 492 ALA A CA 1
ATOM 3690 C C . ALA A 1 241 ? 95.48400 91.02600 -23.98400 1.000 16.73233 492 ALA A C 1
ATOM 3691 O O . ALA A 1 241 ? 96.14900 90.86300 -25.00200 1.000 20.83001 492 ALA A O 1
ATOM 3698 N N . GLY A 1 242 ? 94.22600 90.64400 -23.87200 1.000 15.51079 493 GLY A N 1
ATOM 3699 C CA . GLY A 1 242 ? 93.56000 89.70400 -24.79500 1.000 16.82559 493 GLY A CA 1
ATOM 3700 C C . GLY A 1 242 ? 93.17200 90.30300 -26.13100 1.000 22.98170 493 GLY A C 1
ATOM 3701 O O . GLY A 1 242 ? 92.83400 89.58800 -27.01400 1.000 21.55619 493 GLY A O 1
ATOM 3705 N N . ASP A 1 243 ? 93.15600 91.60200 -26.20900 1.000 16.77722 494 ASP A N 1
ATOM 3706 C CA . ASP A 1 243 ? 92.85600 92.35500 -27.44100 1.000 13.60745 494 ASP A CA 1
ATOM 3707 C C . ASP A 1 243 ? 93.59000 93.68600 -27.40300 1.000 21.03759 494 ASP A C 1
ATOM 3708 O O . ASP A 1 243 ? 94.21800 93.97200 -26.43500 1.000 17.88720 494 ASP A O 1
ATOM 3717 N N . LEU A 1 244 ? 93.44900 94.49400 -28.43900 1.000 19.94496 495 LEU A N 1
ATOM 3718 C CA . LEU A 1 244 ? 94.26300 95.71000 -28.50200 1.000 19.84096 495 LEU A CA 1
ATOM 3719 C C . LEU A 1 244 ? 93.89000 96.71300 -27.41900 1.000 15.37885 495 LEU A C 1
ATOM 3720 O O . LEU A 1 244 ? 94.79000 97.28700 -26.89100 1.000 16.57157 495 LEU A O 1
ATOM 3736 N N . ALA A 1 245 ? 92.61000 96.92900 -27.19200 1.000 17.04594 496 ALA A N 1
ATOM 3737 C CA . ALA A 1 245 ? 92.18800 97.85800 -26.15900 1.000 17.68902 496 ALA A CA 1
ATOM 3738 C C . ALA A 1 245 ? 92.63600 97.40100 -24.77700 1.000 16.54889 496 ALA A C 1
ATOM 3739 O O . ALA A 1 245 ? 93.14200 98.22300 -23.98700 1.000 15.13097 496 ALA A O 1
ATOM 3746 N N . ALA A 1 246 ? 92.48500 96.13000 -24.47900 1.000 15.38712 497 ALA A N 1
ATOM 3747 C CA . ALA A 1 246 ? 92.89000 95.56600 -23.18200 1.000 15.18203 497 ALA A CA 1
ATOM 3748 C C . ALA A 1 246 ? 94.39500 95.73700 -23.01400 1.000 12.61818 497 ALA A C 1
ATOM 3749 O O . ALA A 1 246 ? 94.86200 96.10300 -21.96800 1.000 12.32979 497 ALA A O 1
ATOM 3756 N N . SER A 1 247 ? 95.10900 95.37200 -24.05400 1.000 11.95195 498 SER A N 1
ATOM 3757 C CA . SER A 1 247 ? 96.57600 95.39500 -24.04000 1.000 12.48493 498 SER A CA 1
ATOM 3758 C C . SER A 1 247 ? 97.04600 96.82400 -23.83000 1.000 14.62386 498 SER A C 1
ATOM 3759 O O . SER A 1 247 ? 97.96400 97.02800 -23.12900 1.000 14.20996 498 SER A O 1
ATOM 3767 N N . SER A 1 248 ? 96.42600 97.74200 -24.52500 1.000 12.31014 499 SER A N 1
ATOM 3768 C CA . SER A 1 248 ? 96.78700 99.15100 -24.39400 1.000 15.00372 499 SER A CA 1
ATOM 3769 C C . SER A 1 248 ? 96.64100 99.52600 -22.92600 1.000 13.77485 499 SER A C 1
ATOM 3770 O O . SER A 1 248 ? 97.46700 100.23800 -22.46100 1.000 12.38694 499 SER A O 1
ATOM 3778 N N . THR A 1 249 ? 95.51400 99.23300 -22.31000 1.000 13.20473 500 THR A N 1
ATOM 3779 C CA . THR A 1 249 ? 95.27500 99.68300 -20.92800 1.000 10.21296 500 THR A CA 1
ATOM 3780 C C . THR A 1 249 ? 96.26400 99.04900 -19.97400 1.000 11.92250 500 THR A C 1
ATOM 3781 O O . THR A 1 249 ? 96.83600 99.72500 -19.09000 1.000 11.37020 500 THR A O 1
ATOM 3792 N N . TYR A 1 250 ? 96.43700 97.74100 -20.12900 1.000 11.10372 501 TYR A N 1
ATOM 3793 C CA . TYR A 1 250 ? 97.41000 97.00000 -19.36200 1.000 10.35893 501 TYR A CA 1
ATOM 3794 C C . TYR A 1 250 ? 98.77900 97.63500 -19.46500 1.000 12.50131 501 TYR A C 1
ATOM 3795 O O . TYR A 1 250 ? 99.43200 97.84300 -18.45000 1.000 13.08888 501 TYR A O 1
ATOM 3813 N N . ASN A 1 251 ? 99.25800 97.89800 -20.68300 1.000 10.27434 502 ASN A N 1
ATOM 3814 C CA . ASN A 1 251 ? 100.58800 98.42300 -20.86000 1.000 12.87250 502 ASN A CA 1
ATOM 3815 C C . ASN A 1 251 ? 100.67600 99.84500 -20.35300 1.000 13.33828 502 ASN A C 1
ATOM 3816 O O . ASN A 1 251 ? 101.72100 100.22200 -19.85400 1.000 12.39079 502 ASN A O 1
ATOM 3827 N N . THR A 1 252 ? 99.58900 100.61900 -20.41700 1.000 10.80014 503 THR A N 1
ATOM 3828 C CA . THR A 1 252 ? 99.57100 101.94400 -19.79500 1.000 9.62056 503 THR A CA 1
ATOM 3829 C C . THR A 1 252 ? 99.80500 101.81900 -18.31000 1.000 9.56269 503 THR A C 1
ATOM 3830 O O . THR A 1 252 ? 100.61900 102.55300 -17.74000 1.000 11.15433 503 THR A O 1
ATOM 3841 N N . LEU A 1 253 ? 99.12400 100.89400 -17.66200 1.000 11.40236 504 LEU A N 1
ATOM 3842 C CA . LEU A 1 253 ? 99.36500 100.78200 -16.22600 1.000 9.56163 504 LEU A CA 1
ATOM 3843 C C . LEU A 1 253 ? 100.77300 100.31400 -15.93600 1.000 10.26699 504 LEU A C 1
ATOM 3844 O O . LEU A 1 253 ? 101.42300 100.81100 -15.00000 1.000 10.68058 504 LEU A O 1
ATOM 3860 N N . LEU A 1 254 ? 101.29200 99.36400 -16.71800 1.000 11.32176 505 LEU A N 1
ATOM 3861 C CA . LEU A 1 254 ? 102.69000 99.00100 -16.53300 1.000 11.40733 505 LEU A CA 1
ATOM 3862 C C . LEU A 1 254 ? 103.59300 100.22300 -16.65000 1.000 10.71468 505 LEU A C 1
ATOM 3863 O O . LEU A 1 254 ? 104.58800 100.34400 -15.94100 1.000 12.68098 505 LEU A O 1
ATOM 3879 N N . GLY A 1 255 ? 103.27900 101.10500 -17.56000 1.000 10.11678 506 GLY A N 1
ATOM 3880 C CA . GLY A 1 255 ? 104.08600 102.28000 -17.81000 1.000 9.95008 506 GLY A CA 1
ATOM 3881 C C . GLY A 1 255 ? 104.15200 103.22200 -16.64300 1.000 10.91108 506 GLY A C 1
ATOM 3882 O O . GLY A 1 255 ? 105.10900 103.98300 -16.50100 1.000 13.61662 506 GLY A O 1
ATOM 3886 N N . LEU A 1 256 ? 103.13900 103.19200 -15.81600 1.000 9.56679 507 LEU A N 1
ATOM 3887 C CA . LEU A 1 256 ? 103.13600 103.97800 -14.60600 1.000 9.96593 507 LEU A CA 1
ATOM 3888 C C . LEU A 1 256 ? 103.93100 103.33700 -13.49800 1.000 12.11647 507 LEU A C 1
ATOM 3889 O O . LEU A 1 256 ? 104.02800 103.92900 -12.42400 1.000 14.36433 507 LEU A O 1
ATOM 3905 N N . GLY A 1 257 ? 104.44800 102.13900 -13.69500 1.000 9.54435 508 GLY A N 1
ATOM 3906 C CA . GLY A 1 257 ? 105.23100 101.45700 -12.69900 1.000 9.60680 508 GLY A CA 1
ATOM 3907 C C . GLY A 1 257 ? 104.46900 100.45300 -11.87600 1.000 10.19284 508 GLY A C 1
ATOM 3908 O O . GLY A 1 257 ? 104.97500 100.04700 -10.84100 1.000 12.90671 508 GLY A O 1
ATOM 3912 N N . PHE A 1 258 ? 103.29400 100.00700 -12.32400 1.000 9.46186 509 PHE A N 1
ATOM 3913 C CA . PHE A 1 258 ? 102.56500 98.99000 -11.59800 1.000 9.41708 509 PHE A CA 1
ATOM 3914 C C . PHE A 1 258 ? 103.12600 97.62100 -11.86300 1.000 11.02287 509 PHE A C 1
ATOM 3915 O O . PHE A 1 258 ? 103.73300 97.36700 -12.90800 1.000 11.13881 509 PHE A O 1
ATOM 3932 N N . THR A 1 259 ? 102.85200 96.71800 -10.93200 1.000 9.40030 510 THR A N 1
ATOM 3933 C CA . THR A 1 259 ? 103.16600 95.31600 -11.10300 1.000 9.42037 510 THR A CA 1
ATOM 3934 C C . THR A 1 259 ? 101.92000 94.48500 -10.97300 1.000 10.05051 510 THR A C 1
ATOM 3935 O O . THR A 1 259 ? 100.96600 94.87800 -10.31300 1.000 10.34790 510 THR A O 1
ATOM 3946 N N . PHE A 1 260 ? 101.95600 93.33800 -11.64200 1.000 10.63552 511 PHE A N 1
ATOM 3947 C CA . PHE A 1 260 ? 100.88300 92.34700 -11.65400 1.000 11.25786 511 PHE A CA 1
ATOM 3948 C C . PHE A 1 260 ? 101.52400 91.04300 -11.21500 1.000 14.25400 511 PHE A C 1
ATOM 3949 O O . PHE A 1 260 ? 102.43700 90.61200 -11.78800 1.000 16.00787 511 PHE A O 1
ATOM 3966 N N . ASN A 1 261 ? 101.08700 90.53900 -10.10900 1.000 10.31361 512 ASN A N 1
ATOM 3967 C CA A ASN A 1 261 ? 101.68600 89.26300 -9.63800 0.500 13.86016 512 ASN A CA 1
ATOM 3968 C CA B ASN A 1 261 ? 101.68500 89.26700 -9.61500 0.500 13.86864 512 ASN A CA 1
ATOM 3969 C C . ASN A 1 261 ? 100.57900 88.20200 -9.27200 1.000 13.07111 512 ASN A C 1
ATOM 3970 O O . ASN A 1 261 ? 99.50600 88.41800 -8.57600 1.000 12.91973 512 ASN A O 1
ATOM 3991 N N . THR A 1 262 ? 100.67400 87.03200 -9.90000 1.000 13.39655 513 THR A N 1
ATOM 3992 C CA . THR A 1 262 ? 99.68200 85.96600 -9.68200 1.000 14.60330 513 THR A CA 1
ATOM 3993 C C . THR A 1 262 ? 100.49200 84.79700 -9.30400 1.000 15.61826 513 THR A C 1
ATOM 3994 O O . THR A 1 262 ? 100.85500 83.95200 -10.03500 1.000 14.32173 513 THR A O 1
ATOM 4005 N N . PRO A 1 263 ? 101.05200 84.68800 -7.96000 1.000 14.04045 514 PRO A N 1
ATOM 4006 C CA . PRO A 1 263 ? 102.14500 83.75600 -7.61100 1.000 16.57907 514 PRO A CA 1
ATOM 4007 C C . PRO A 1 263 ? 101.75500 82.28700 -7.69000 1.000 20.86676 514 PRO A C 1
ATOM 4008 O O . PRO A 1 263 ? 102.64900 81.43900 -7.83600 1.000 18.22005 514 PRO A O 1
ATOM 4019 N N . ASN A 1 264 ? 100.47100 81.95100 -7.61300 1.000 15.93989 515 ASN A N 1
ATOM 4020 C CA . ASN A 1 264 ? 100.07300 80.54000 -7.64400 1.000 14.35908 515 ASN A CA 1
ATOM 4021 C C . ASN A 1 264 ? 99.61900 80.04600 -9.02300 1.000 18.97183 515 ASN A C 1
ATOM 4022 O O . ASN A 1 264 ? 99.03500 78.95400 -9.13700 1.000 16.79255 515 ASN A O 1
ATOM 4033 N N . ILE A 1 265 ? 99.91800 80.79500 -10.07000 1.000 15.61824 516 ILE A N 1
ATOM 4034 C CA . ILE A 1 265 ? 99.39900 80.49500 -11.39700 1.000 14.89076 516 ILE A CA 1
ATOM 4035 C C . ILE A 1 265 ? 99.78000 79.11100 -11.89200 1.000 17.11590 516 ILE A C 1
ATOM 4036 O O . ILE A 1 265 ? 98.99200 78.47600 -12.59900 1.000 17.79873 516 ILE A O 1
ATOM 4052 N N . ASN A 1 266 ? 100.93700 78.60300 -11.49800 1.000 16.12159 517 ASN A N 1
ATOM 4053 C CA . ASN A 1 266 ? 101.44100 77.31300 -12.00000 1.000 20.59051 517 ASN A CA 1
ATOM 4054 C C . ASN A 1 266 ? 101.18500 76.19500 -10.99800 1.000 20.86220 517 ASN A C 1
ATOM 4055 O O . ASN A 1 266 ? 101.60200 75.11300 -11.27200 1.000 25.86142 517 ASN A O 1
ATOM 4066 N N . ASN A 1 267 ? 100.54100 76.47600 -9.89000 1.000 21.71665 518 ASN A N 1
ATOM 4067 C CA . ASN A 1 267 ? 100.29700 75.45800 -8.86400 1.000 20.47369 518 ASN A CA 1
ATOM 4068 C C . ASN A 1 267 ? 99.07400 74.63600 -9.21800 1.000 23.58943 518 ASN A C 1
ATOM 4069 O O . ASN A 1 267 ? 98.19600 75.11600 -9.86100 1.000 18.10726 518 ASN A O 1
ATOM 4080 N N . PRO A 1 268 ? 98.99800 73.39100 -8.77100 1.000 22.04638 519 PRO A N 1
ATOM 4081 C CA . PRO A 1 268 ? 97.78000 72.68100 -8.95100 1.000 22.19639 519 PRO A CA 1
ATOM 4082 C C . PRO A 1 268 ? 96.72100 73.14800 -7.94500 1.000 18.07961 519 PRO A C 1
ATOM 4083 O O . PRO A 1 268 ? 97.04500 73.67100 -6.94100 1.000 23.00026 519 PRO A O 1
ATOM 4094 N N . ASN A 1 269 ? 95.45900 72.95500 -8.29300 1.000 17.14062 520 ASN A N 1
ATOM 4095 C CA . ASN A 1 269 ? 94.34000 73.23200 -7.37600 1.000 17.12525 520 ASN A CA 1
ATOM 4096 C C . ASN A 1 269 ? 94.43000 74.67500 -6.88400 1.000 16.38428 520 ASN A C 1
ATOM 4097 O O . ASN A 1 269 ? 94.10900 74.91000 -5.75700 1.000 17.70448 520 ASN A O 1
ATOM 4108 N N . ASN A 1 270 ? 94.77100 75.56800 -7.79500 1.000 14.72482 521 ASN A N 1
ATOM 4109 C CA . ASN A 1 270 ? 95.08400 76.94900 -7.46900 1.000 13.84812 521 ASN A CA 1
ATOM 4110 C C . ASN A 1 270 ? 93.90300 77.89300 -7.57000 1.000 14.97784 521 ASN A C 1
ATOM 4111 O O . ASN A 1 270 ? 94.06800 79.08700 -7.35100 1.000 13.61971 521 ASN A O 1
ATOM 4122 N N . ALA A 1 271 ? 92.70400 77.40000 -7.79600 1.000 13.78532 522 ALA A N 1
ATOM 4123 C CA . ALA A 1 271 ? 91.64500 78.28500 -8.21100 1.000 13.67591 522 ALA A CA 1
ATOM 4124 C C . ALA A 1 271 ? 90.28800 77.68200 -7.92700 1.000 12.83631 522 ALA A C 1
ATOM 4125 O O . ALA A 1 271 ? 89.55800 77.31200 -8.84700 1.000 12.67120 522 ALA A O 1
ATOM 4132 N N . THR A 1 272 ? 89.98000 77.54900 -6.66200 1.000 14.92517 523 THR A N 1
ATOM 4133 C CA . THR A 1 272 ? 88.65200 77.10000 -6.22900 1.000 15.38138 523 THR A CA 1
ATOM 4134 C C . THR A 1 272 ? 87.87100 78.31600 -5.75200 1.000 17.84982 523 THR A C 1
ATOM 4135 O O . THR A 1 272 ? 88.42400 79.28000 -5.47100 1.000 16.95905 523 THR A O 1
ATOM 4146 N N A GLU A 1 273 ? 86.56900 78.17700 -5.59000 0.500 15.86620 524 GLU A N 1
ATOM 4147 N N B GLU A 1 273 ? 86.57300 78.17200 -5.58700 0.500 15.87364 524 GLU A N 1
ATOM 4148 C CA A GLU A 1 273 ? 85.79100 79.33900 -5.11400 0.500 17.53103 524 GLU A CA 1
ATOM 4149 C CA B GLU A 1 273 ? 85.80200 79.34000 -5.12100 0.500 17.52804 524 GLU A CA 1
ATOM 4150 C C A GLU A 1 273 ? 86.24000 79.66300 -3.68700 0.500 19.58707 524 GLU A C 1
ATOM 4151 C C B GLU A 1 273 ? 86.23100 79.66200 -3.68600 0.500 19.58415 524 GLU A C 1
ATOM 4152 O O A GLU A 1 273 ? 86.35100 80.81400 -3.35100 0.500 18.79312 524 GLU A O 1
ATOM 4153 O O B GLU A 1 273 ? 86.35300 80.81300 -3.35300 0.500 18.79480 524 GLU A O 1
ATOM 4176 N N . GLN A 1 274 ? 86.43800 78.64800 -2.86700 1.000 17.77531 525 GLN A N 1
ATOM 4177 C CA . GLN A 1 274 ? 86.85300 78.89300 -1.47900 1.000 20.83475 525 GLN A CA 1
ATOM 4178 C C . GLN A 1 274 ? 88.27400 79.46700 -1.43900 1.000 18.87596 525 GLN A C 1
ATOM 4179 O O . GLN A 1 274 ? 88.54300 80.30200 -0.60500 1.000 18.48569 525 GLN A O 1
ATOM 4193 N N . ASN A 1 275 ? 89.15400 78.96800 -2.28300 1.000 17.13427 526 ASN A N 1
ATOM 4194 C CA . ASN A 1 275 ? 90.56300 79.37500 -2.29600 1.000 19.80926 526 ASN A CA 1
ATOM 4195 C C . ASN A 1 275 ? 90.92700 79.81300 -3.71100 1.000 10.84920 526 ASN A C 1
ATOM 4196 O O . ASN A 1 275 ? 91.60200 79.09100 -4.46600 1.000 14.11959 526 ASN A O 1
ATOM 4207 N N . PRO A 1 276 ? 90.46400 80.97900 -4.11900 1.000 15.27423 527 PRO A N 1
ATOM 4208 C CA . PRO A 1 276 ? 90.64500 81.40400 -5.49900 1.000 14.10789 527 PRO A CA 1
ATOM 4209 C C . PRO A 1 276 ? 92.08100 81.77400 -5.81800 1.000 12.90440 527 PRO A C 1
ATOM 4210 O O . PRO A 1 276 ? 92.92100 82.04900 -4.94700 1.000 14.08999 527 PRO A O 1
ATOM 4221 N N . LEU A 1 277 ? 92.34500 81.79400 -7.11300 1.000 11.38153 528 LEU A N 1
ATOM 4222 C CA . LEU A 1 277 ? 93.58200 82.35500 -7.59800 1.000 12.47930 528 LEU A CA 1
ATOM 4223 C C . LEU A 1 277 ? 93.54500 83.86900 -7.43500 1.000 10.04865 528 LEU A C 1
ATOM 4224 O O . LEU A 1 277 ? 92.56500 84.52100 -7.80800 1.000 11.22106 528 LEU A O 1
ATOM 4240 N N . VAL A 1 278 ? 94.64700 84.44200 -6.99600 1.000 11.16480 529 VAL A N 1
ATOM 4241 C CA . VAL A 1 278 ? 94.66100 85.86300 -6.65200 1.000 11.32808 529 VAL A CA 1
ATOM 4242 C C . VAL A 1 278 ? 95.74300 86.50600 -7.48700 1.000 10.86694 529 VAL A C 1
ATOM 4243 O O . VAL A 1 278 ? 96.90500 86.09400 -7.42400 1.000 11.78018 529 VAL A O 1
ATOM 4256 N N . THR A 1 279 ? 95.37000 87.53800 -8.23400 1.000 10.45100 530 THR A N 1
ATOM 4257 C CA . THR A 1 279 ? 96.29500 88.41300 -8.94900 1.000 9.13749 530 THR A CA 1
ATOM 4258 C C . THR A 1 279 ? 96.32500 89.71600 -8.13700 1.000 9.89885 530 THR A C 1
ATOM 4259 O O . THR A 1 279 ? 95.26500 90.26800 -7.81800 1.000 11.87930 530 THR A O 1
ATOM 4270 N N . THR A 1 280 ? 97.50800 90.16800 -7.75900 1.000 9.29580 531 THR A N 1
ATOM 4271 C CA . THR A 1 280 ? 97.66400 91.43600 -7.04500 1.000 9.15948 531 THR A CA 1
ATOM 4272 C C . THR A 1 280 ? 98.27000 92.44200 -7.98900 1.000 10.44849 531 THR A C 1
ATOM 4273 O O . THR A 1 280 ? 99.25900 92.15600 -8.66400 1.000 10.50250 531 THR A O 1
ATOM 4284 N N . ILE A 1 281 ? 97.60300 93.56200 -8.10400 1.000 9.24966 532 ILE A N 1
ATOM 4285 C CA . ILE A 1 281 ? 98.04100 94.70600 -8.86800 1.000 9.21596 532 ILE A CA 1
ATOM 4286 C C . ILE A 1 281 ? 98.50800 95.72800 -7.86100 1.000 9.21819 532 ILE A C 1
ATOM 4287 O O . ILE A 1 281 ? 97.73700 96.12600 -6.99900 1.000 12.92638 532 ILE A O 1
ATOM 4303 N N . ARG A 1 282 ? 99.73800 96.18100 -7.99400 1.000 9.25512 533 ARG A N 1
ATOM 4304 C CA . ARG A 1 282 ? 100.33700 97.13100 -7.05700 1.000 9.26662 533 ARG A CA 1
ATOM 4305 C C . ARG A 1 282 ? 100.91100 98.30500 -7.82200 1.000 9.29932 533 ARG A C 1
ATOM 4306 O O . ARG A 1 282 ? 101.66200 98.13200 -8.78100 1.000 9.33429 533 ARG A O 1
ATOM 4327 N N . GLY A 1 283 ? 100.64300 99.49500 -7.33100 1.000 9.29206 534 GLY A N 1
ATOM 4328 C CA . GLY A 1 283 ? 101.30400 100.63700 -7.89600 1.000 9.32503 534 GLY A CA 1
ATOM 4329 C C . GLY A 1 283 ? 100.74500 101.92700 -7.35300 1.000 9.30824 534 GLY A C 1
ATOM 4330 O O . GLY A 1 283 ? 99.83600 101.92500 -6.53300 1.000 9.32138 534 GLY A O 1
ATOM 4334 N N . THR A 1 284 ? 101.22900 103.03100 -7.92100 1.000 9.33524 535 THR A N 1
ATOM 4335 C CA . THR A 1 284 ? 100.82200 104.36900 -7.54400 1.000 9.32480 535 THR A CA 1
ATOM 4336 C C . THR A 1 284 ? 100.35700 105.11800 -8.77600 1.000 9.33123 535 THR A C 1
ATOM 4337 O O . THR A 1 284 ? 101.11200 105.25500 -9.73300 1.000 9.36901 535 THR A O 1
ATOM 4348 N N . ILE A 1 285 ? 99.15300 105.63300 -8.72900 1.000 9.30058 536 ILE A N 1
ATOM 4349 C CA . ILE A 1 285 ? 98.74700 106.61700 -9.70400 1.000 9.31178 536 ILE A CA 1
ATOM 4350 C C . ILE A 1 285 ? 99.41300 107.92900 -9.33200 1.000 9.76391 536 ILE A C 1
ATOM 4351 O O . ILE A 1 285 ? 99.10200 108.49000 -8.27500 1.000 9.30514 536 ILE A O 1
ATOM 4367 N N . PRO A 1 286 ? 100.33700 108.44100 -10.12100 1.000 9.36813 537 PRO A N 1
ATOM 4368 C CA . PRO A 1 286 ? 100.96500 109.71600 -9.75300 1.000 10.03940 537 PRO A CA 1
ATOM 4369 C C . PRO A 1 286 ? 100.04400 110.89700 -9.94400 1.000 9.36696 537 PRO A C 1
ATOM 4370 O O . PRO A 1 286 ? 99.06300 110.83300 -10.67900 1.000 9.35639 537 PRO A O 1
ATOM 4381 N N . LYS A 1 287 ? 100.37000 111.98100 -9.23600 1.000 9.36765 538 LYS A N 1
ATOM 4382 C CA . LYS A 1 287 ? 99.45700 113.11000 -9.24600 1.000 9.34765 538 LYS A CA 1
ATOM 4383 C C . LYS A 1 287 ? 99.35800 113.74700 -10.61900 1.000 10.42074 538 LYS A C 1
ATOM 4384 O O . LYS A 1 287 ? 98.40700 114.48700 -10.85400 1.000 10.33499 538 LYS A O 1
ATOM 4403 N N . SER A 1 288 ? 100.29800 113.44500 -11.51100 1.000 9.93397 539 SER A N 1
ATOM 4404 C CA . SER A 1 288 ? 100.21100 113.94700 -12.87100 1.000 11.48691 539 SER A CA 1
ATOM 4405 C C . SER A 1 288 ? 98.97100 113.44600 -13.59300 1.000 12.22498 539 SER A C 1
ATOM 4406 O O . SER A 1 288 ? 98.59700 114.03800 -14.61600 1.000 13.34739 539 SER A O 1
ATOM 4414 N N . LEU A 1 289 ? 98.33600 112.34900 -13.10900 1.000 9.85435 540 LEU A N 1
ATOM 4415 C CA . LEU A 1 289 ? 97.02100 111.94200 -13.57400 1.000 9.44679 540 LEU A CA 1
ATOM 4416 C C . LEU A 1 289 ? 95.95800 112.56600 -12.68400 1.000 9.35122 540 LEU A C 1
ATOM 4417 O O . LEU A 1 289 ? 95.85800 112.19700 -11.50900 1.000 11.03950 540 LEU A O 1
ATOM 4433 N N . PRO A 1 290 ? 95.08800 113.39800 -13.22000 1.000 9.54990 541 PRO A N 1
ATOM 4434 C CA . PRO A 1 290 ? 94.01800 113.95800 -12.40800 1.000 10.30214 541 PRO A CA 1
ATOM 4435 C C . PRO A 1 290 ? 92.89200 112.97500 -12.17600 1.000 12.44998 541 PRO A C 1
ATOM 4436 O O . PRO A 1 290 ? 92.59300 112.11200 -12.99800 1.000 10.42108 541 PRO A O 1
ATOM 4447 N N . ALA A 1 291 ? 92.23900 113.13900 -11.03900 1.000 9.40862 542 ALA A N 1
ATOM 4448 C CA . ALA A 1 291 ? 90.98100 112.48700 -10.79300 1.000 10.57167 542 ALA A CA 1
ATOM 4449 C C . ALA A 1 291 ? 89.90000 113.20800 -11.58000 1.000 15.48076 542 ALA A C 1
ATOM 4450 O O . ALA A 1 291 ? 90.03400 114.37500 -11.96200 1.000 15.41093 542 ALA A O 1
ATOM 4457 N N . GLY A 1 292 ? 88.80600 112.52300 -11.79200 1.000 15.49256 543 GLY A N 1
ATOM 4458 C CA . GLY A 1 292 ? 87.72200 113.10400 -12.54600 1.000 15.47365 543 GLY A CA 1
ATOM 4459 C C . GLY A 1 292 ? 87.08500 112.04600 -13.39400 1.000 16.75038 543 GLY A C 1
ATOM 4460 O O . GLY A 1 292 ? 87.41100 110.86000 -13.28700 1.000 16.70507 543 GLY A O 1
ATOM 4464 N N . PRO A 1 293 ? 86.16000 112.44500 -14.27000 1.000 17.18265 544 PRO A N 1
ATOM 4465 C CA . PRO A 1 293 ? 85.44300 111.43900 -15.09000 1.000 19.76760 544 PRO A CA 1
ATOM 4466 C C . PRO A 1 293 ? 86.34700 110.55600 -15.90100 1.000 16.00807 544 PRO A C 1
ATOM 4467 O O . PRO A 1 293 ? 86.07400 109.35200 -16.06300 1.000 22.21373 544 PRO A O 1
ATOM 4478 N N . GLY A 1 294 ? 87.42500 111.11300 -16.40300 1.000 15.44551 545 GLY A N 1
ATOM 4479 C CA . GLY A 1 294 ? 88.38100 110.33400 -17.15900 1.000 16.13025 545 GLY A CA 1
ATOM 4480 C C . GLY A 1 294 ? 89.47900 109.72100 -16.35400 1.000 13.64847 545 GLY A C 1
ATOM 4481 O O . GLY A 1 294 ? 90.37200 109.08100 -16.94000 1.000 15.13243 545 GLY A O 1
ATOM 4485 N N . GLY A 1 295 ? 89.47300 109.97700 -15.04200 1.000 14.05819 546 GLY A N 1
ATOM 4486 C CA . GLY A 1 295 ? 90.52400 109.49000 -14.17000 1.000 10.89318 546 GLY A CA 1
ATOM 4487 C C . GLY A 1 295 ? 90.29100 108.05100 -13.77600 1.000 9.35700 546 GLY A C 1
ATOM 4488 O O . GLY A 1 295 ? 89.82800 107.74600 -12.69000 1.000 11.08053 546 GLY A O 1
ATOM 4492 N N . LYS A 1 296 ? 90.53800 107.16800 -14.72800 1.000 11.80346 547 LYS A N 1
ATOM 4493 C CA . LYS A 1 296 ? 90.23800 105.76300 -14.57800 1.000 11.92841 547 LYS A CA 1
ATOM 4494 C C . LYS A 1 296 ? 90.91100 104.98300 -15.68500 1.000 9.37277 547 LYS A C 1
ATOM 4495 O O . LYS A 1 296 ? 91.35200 105.52700 -16.70200 1.000 12.32105 547 LYS A O 1
ATOM 4514 N N . TYR A 1 297 ? 91.06500 103.70800 -15.41300 1.000 9.35602 548 TYR A N 1
ATOM 4515 C CA . TYR A 1 297 ? 91.48500 102.75600 -16.41100 1.000 9.64961 548 TYR A CA 1
ATOM 4516 C C . TYR A 1 297 ? 90.51200 101.59900 -16.35800 1.000 11.91296 548 TYR A C 1
ATOM 4517 O O . TYR A 1 297 ? 90.22100 101.05500 -15.28200 1.000 11.00499 548 TYR A O 1
ATOM 4535 N N . THR A 1 298 ? 89.99500 101.23800 -17.51700 1.000 11.09473 549 THR A N 1
ATOM 4536 C CA . THR A 1 298 ? 89.04300 100.13600 -17.67200 1.000 11.75532 549 THR A CA 1
ATOM 4537 C C . THR A 1 298 ? 89.75300 98.97300 -18.32900 1.000 11.81981 549 THR A C 1
ATOM 4538 O O . THR A 1 298 ? 90.21000 99.08600 -19.47100 1.000 13.91397 549 THR A O 1
ATOM 4549 N N . PHE A 1 299 ? 89.97600 97.93100 -17.55300 1.000 11.27270 550 PHE A N 1
ATOM 4550 C CA . PHE A 1 299 ? 90.71800 96.76100 -17.95900 1.000 12.20711 550 PHE A CA 1
ATOM 4551 C C . PHE A 1 299 ? 89.76800 95.67800 -18.42000 1.000 10.22412 550 PHE A C 1
ATOM 4552 O O . PHE A 1 299 ? 88.60900 95.62500 -18.01000 1.000 11.52615 550 PHE A O 1
ATOM 4569 N N . LYS A 1 300 ? 90.32300 94.75100 -19.18700 1.000 11.12709 551 LYS A N 1
ATOM 4570 C CA . LYS A 1 300 ? 89.62100 93.54400 -19.58000 1.000 11.87477 551 LYS A CA 1
ATOM 4571 C C . LYS A 1 300 ? 90.55800 92.40100 -19.24600 1.000 12.36987 551 LYS A C 1
ATOM 4572 O O . LYS A 1 300 ? 91.72900 92.39400 -19.65300 1.000 11.96537 551 LYS A O 1
ATOM 4591 N N . VAL A 1 301 ? 90.03900 91.41600 -18.55600 1.000 10.57988 552 VAL A N 1
ATOM 4592 C CA . VAL A 1 301 ? 90.82300 90.26500 -18.13800 1.000 10.28783 552 VAL A CA 1
ATOM 4593 C C . VAL A 1 301 ? 90.09400 89.00700 -18.59600 1.000 11.78429 552 VAL A C 1
ATOM 4594 O O . VAL A 1 301 ? 88.86400 88.93600 -18.57200 1.000 10.89561 552 VAL A O 1
ATOM 4607 N N . ARG A 1 302 ? 90.85700 88.03600 -18.99400 1.000 11.26029 553 ARG A N 1
ATOM 4608 C CA . ARG A 1 302 ? 90.38900 86.69400 -19.30600 1.000 11.49507 553 ARG A CA 1
ATOM 4609 C C . ARG A 1 302 ? 91.21300 85.67100 -18.52000 1.000 12.99490 553 ARG A C 1
ATOM 4610 O O . ARG A 1 302 ? 92.36400 85.92600 -18.14200 1.000 12.99993 553 ARG A O 1
ATOM 4631 N N . ALA A 1 303 ? 90.64600 84.51200 -18.24600 1.000 9.74380 554 ALA A N 1
ATOM 4632 C CA . ALA A 1 303 ? 91.36800 83.45100 -17.55400 1.000 9.30573 554 ALA A CA 1
ATOM 4633 C C . ALA A 1 303 ? 91.06000 82.16000 -18.30400 1.000 12.74964 554 ALA A C 1
ATOM 4634 O O . ALA A 1 303 ? 89.96800 81.98500 -18.83900 1.000 12.18475 554 ALA A O 1
ATOM 4641 N N . THR A 1 304 ? 92.05600 81.29100 -18.36600 1.000 11.14257 555 THR A N 1
ATOM 4642 C CA . THR A 1 304 ? 91.95200 80.03500 -19.08200 1.000 12.56529 555 THR A CA 1
ATOM 4643 C C . THR A 1 304 ? 92.21800 78.88200 -18.13100 1.000 15.49991 555 THR A C 1
ATOM 4644 O O . THR A 1 304 ? 93.09600 78.96800 -17.27300 1.000 13.21813 555 THR A O 1
ATOM 4655 N N . ASP A 1 305 ? 91.42900 77.80700 -18.24800 1.000 13.64503 556 ASP A N 1
ATOM 4656 C CA . ASP A 1 305 ? 91.63700 76.62700 -17.41900 1.000 13.59987 556 ASP A CA 1
ATOM 4657 C C . ASP A 1 305 ? 92.52600 75.64000 -18.17600 1.000 16.94392 556 ASP A C 1
ATOM 4658 O O . ASP A 1 305 ? 92.95000 75.89100 -19.30400 1.000 15.23874 556 ASP A O 1
ATOM 4667 N N . ALA A 1 306 ? 92.83200 74.50900 -17.53100 1.000 19.12406 557 ALA A N 1
ATOM 4668 C CA . ALA A 1 306 ? 93.81100 73.59500 -18.11100 1.000 18.50561 557 ALA A CA 1
ATOM 4669 C C . ALA A 1 306 ? 93.24900 72.85700 -19.31400 1.000 21.18974 557 ALA A C 1
ATOM 4670 O O . ALA A 1 306 ? 94.03000 72.31300 -20.10600 1.000 24.93761 557 ALA A O 1
ATOM 4677 N N A SER A 1 307 ? 91.92300 72.83700 -19.47300 0.500 18.18480 558 SER A N 1
ATOM 4678 N N B SER A 1 307 ? 91.92600 72.83700 -19.47400 0.500 18.18550 558 SER A N 1
ATOM 4679 C CA A SER A 1 307 ? 91.30300 72.23500 -20.64800 0.500 22.12096 558 SER A CA 1
ATOM 4680 C CA B SER A 1 307 ? 91.31700 72.22500 -20.64700 0.500 22.11561 558 SER A CA 1
ATOM 4681 C C A SER A 1 307 ? 91.30700 73.16300 -21.84700 0.500 22.02771 558 SER A C 1
ATOM 4682 C C B SER A 1 307 ? 91.26700 73.17400 -21.83300 0.500 22.01696 558 SER A C 1
ATOM 4683 O O A SER A 1 307 ? 90.86300 72.76000 -22.91600 0.500 22.01592 558 SER A O 1
ATOM 4684 O O B SER A 1 307 ? 90.73800 72.79900 -22.87300 0.500 21.86698 558 SER A O 1
ATOM 4699 N N . GLY A 1 308 ? 91.78600 74.39200 -21.69100 1.000 20.39725 559 GLY A N 1
ATOM 4700 C CA . GLY A 1 308 ? 91.80200 75.35800 -22.76500 1.000 21.40534 559 GLY A CA 1
ATOM 4701 C C . GLY A 1 308 ? 90.58600 76.25400 -22.88800 1.000 16.23898 559 GLY A C 1
ATOM 4702 O O . GLY A 1 308 ? 90.45600 76.93800 -23.91700 1.000 22.62653 559 GLY A O 1
ATOM 4707 N N . LEU A 1 309 ? 89.65400 76.20900 -21.93300 1.000 14.40380 560 LEU A N 1
ATOM 4708 C CA . LEU A 1 309 ? 88.49800 77.09600 -21.98900 1.000 16.42136 560 LEU A CA 1
ATOM 4709 C C . LEU A 1 309 ? 88.93100 78.46100 -21.45400 1.000 15.67945 560 LEU A C 1
ATOM 4710 O O . LEU A 1 309 ? 89.45200 78.55100 -20.33700 1.000 15.18162 560 LEU A O 1
ATOM 4726 N N . THR A 1 310 ? 88.70500 79.49900 -22.24100 1.000 15.23792 561 THR A N 1
ATOM 4727 C CA . THR A 1 310 ? 89.01500 80.86900 -21.83800 1.000 14.84692 561 THR A CA 1
ATOM 4728 C C . THR A 1 310 ? 87.72000 81.63500 -21.62800 1.000 16.31012 561 THR A C 1
ATOM 4729 O O . THR A 1 310 ? 86.80400 81.56600 -22.46500 1.000 16.49605 561 THR A O 1
ATOM 4740 N N . SER A 1 311 ? 87.63200 82.32700 -20.49300 1.000 12.28265 562 SER A N 1
ATOM 4741 C CA . SER A 1 311 ? 86.51800 83.18800 -20.19900 1.000 12.69437 562 SER A CA 1
ATOM 4742 C C . SER A 1 311 ? 86.40900 84.31700 -21.21800 1.000 17.69827 562 SER A C 1
ATOM 4743 O O . SER A 1 311 ? 87.35400 84.63500 -21.93800 1.000 13.18481 562 SER A O 1
ATOM 4751 N N . GLU A 1 312 ? 85.21100 84.88400 -21.30200 1.000 15.48555 563 GLU A N 1
ATOM 4752 C CA . GLU A 1 312 ? 85.05200 86.13800 -21.99800 1.000 14.34511 563 GLU A CA 1
ATOM 4753 C C . GLU A 1 312 ? 85.89500 87.20100 -21.29600 1.000 12.89239 563 GLU A C 1
ATOM 4754 O O . GLU A 1 312 ? 86.31600 87.04000 -20.14900 1.000 16.47540 563 GLU A O 1
ATOM 4766 N N . ALA A 1 313 ? 86.13400 88.28800 -22.00600 1.000 13.62155 564 ALA A N 1
ATOM 4767 C CA . ALA A 1 313 ? 86.80800 89.44200 -21.43500 1.000 14.20536 564 ALA A CA 1
ATOM 4768 C C . ALA A 1 313 ? 85.90400 90.07000 -20.40800 1.000 14.99463 564 ALA A C 1
ATOM 4769 O O . ALA A 1 313 ? 84.75900 90.37500 -20.70300 1.000 18.00382 564 ALA A O 1
ATOM 4776 N N . LYS A 1 314 ? 86.40700 90.21600 -19.18300 1.000 12.05201 565 LYS A N 1
ATOM 4777 C CA . LYS A 1 314 ? 85.64100 90.70200 -18.04900 1.000 12.04376 565 LYS A CA 1
ATOM 4778 C C . LYS A 1 314 ? 86.28400 92.00700 -17.58900 1.000 15.40374 565 LYS A C 1
ATOM 4779 O O . LYS A 1 314 ? 87.45500 92.08100 -17.56500 1.000 14.60511 565 LYS A O 1
ATOM 4798 N N . ILE A 1 315 ? 85.45300 92.96100 -17.22700 1.000 14.91757 566 ILE A N 1
ATOM 4799 C CA . ILE A 1 315 ? 85.88300 94.33700 -16.91400 1.000 11.81818 566 ILE A CA 1
ATOM 4800 C C . ILE A 1 315 ? 86.17300 94.47500 -15.43100 1.000 13.60773 566 ILE A C 1
ATOM 4801 O O . ILE A 1 315 ? 85.52600 93.90000 -14.69700 1.000 13.81595 566 ILE A O 1
ATOM 4817 N N . PHE A 1 316 ? 87.20600 95.21100 -15.11000 1.000 12.28663 567 PHE A N 1
ATOM 4818 C CA . PHE A 1 316 ? 87.40300 95.81100 -13.79200 1.000 12.15670 567 PHE A CA 1
ATOM 4819 C C . PHE A 1 316 ? 88.07100 97.15000 -14.05500 1.000 10.40737 567 PHE A C 1
ATOM 4820 O O . PHE A 1 316 ? 88.53600 97.41900 -15.16600 1.000 11.77756 567 PHE A O 1
ATOM 4837 N N . ARG A 1 317 ? 87.99600 98.04500 -13.06500 1.000 9.64851 568 ARG A N 1
ATOM 4838 C CA . ARG A 1 317 ? 88.58700 99.34900 -13.24000 1.000 9.55841 568 ARG A CA 1
ATOM 4839 C C . ARG A 1 317 ? 89.45300 99.72500 -12.06500 1.000 10.38788 568 ARG A C 1
ATOM 4840 O O . ARG A 1 317 ? 89.24900 99.28400 -10.95300 1.000 9.43254 568 ARG A O 1
ATOM 4861 N N . ILE A 1 318 ? 90.42700 100.53300 -12.36300 1.000 11.00727 569 ILE A N 1
ATOM 4862 C CA . ILE A 1 318 ? 91.09800 101.35500 -11.37100 1.000 9.45616 569 ILE A CA 1
ATOM 4863 C C . ILE A 1 318 ? 90.51600 102.73600 -11.51600 1.000 11.05636 569 ILE A C 1
ATOM 4864 O O . ILE A 1 318 ? 90.54100 103.29100 -12.60700 1.000 11.34340 569 ILE A O 1
ATOM 4880 N N . VAL A 1 319 ? 90.08400 103.33300 -10.40000 1.000 10.41590 570 VAL A N 1
ATOM 4881 C CA . VAL A 1 319 ? 89.50500 104.66800 -10.37400 1.000 10.18575 570 VAL A CA 1
ATOM 4882 C C . VAL A 1 319 ? 90.35400 105.52000 -9.45200 1.000 9.18108 570 VAL A C 1
ATOM 4883 O O . VAL A 1 319 ? 90.64800 105.12300 -8.33000 1.000 10.71381 570 VAL A O 1
ATOM 4896 N N . PHE A 1 320 ? 90.74000 106.67900 -9.93300 1.000 9.20015 571 PHE A N 1
ATOM 4897 C CA . PHE A 1 320 ? 91.64500 107.55700 -9.20200 1.000 9.19356 571 PHE A CA 1
ATOM 4898 C C . PHE A 1 320 ? 90.84400 108.38300 -8.21300 1.000 10.77851 571 PHE A C 1
ATOM 4899 O O . PHE A 1 320 ? 89.73100 108.83300 -8.49800 1.000 12.28970 571 PHE A O 1
ATOM 4916 N N . ALA A 1 321 ? 91.41700 108.60500 -7.07200 1.000 9.18373 572 ALA A N 1
ATOM 4917 C CA . ALA A 1 321 ? 90.83000 109.49400 -6.08100 1.000 9.87137 572 ALA A CA 1
ATOM 4918 C C . ALA A 1 321 ? 91.85900 110.47400 -5.56600 1.000 10.36849 572 ALA A C 1
ATOM 4919 O O . ALA A 1 321 ? 93.03100 110.17100 -5.43100 1.000 10.80385 572 ALA A O 1
ATOM 4926 N N . ASN A 1 322 ? 91.37300 111.64400 -5.20700 1.000 9.14267 573 ASN A N 1
ATOM 4927 C CA . ASN A 1 322 ? 92.22500 112.61900 -4.56400 1.000 9.14887 573 ASN A CA 1
ATOM 4928 C C . ASN A 1 322 ? 92.41600 112.21800 -3.12600 1.000 9.13874 573 ASN A C 1
ATOM 4929 O O . ASN A 1 322 ? 91.49700 111.69700 -2.48500 1.000 9.12199 573 ASN A O 1
ATOM 4940 N N . GLN A 1 323 ? 93.55700 112.57800 -2.57700 1.000 9.15433 574 GLN A N 1
ATOM 4941 C CA . GLN A 1 323 ? 93.79500 112.29000 -1.16600 1.000 9.15482 574 GLN A CA 1
ATOM 4942 C C . GLN A 1 323 ? 92.77800 112.91700 -0.23900 1.000 9.14122 574 GLN A C 1
ATOM 4943 O O . GLN A 1 323 ? 92.48500 112.33800 0.82200 1.000 9.13770 574 GLN A O 1
ATOM 4957 N N . THR A 1 324 ? 92.25900 114.06500 -0.59700 1.000 9.33889 575 THR A N 1
ATOM 4958 C CA . THR A 1 324 ? 91.28100 114.66300 0.27700 1.000 9.12755 575 THR A CA 1
ATOM 4959 C C . THR A 1 324 ? 90.08600 113.75700 0.44900 1.000 9.23660 575 THR A C 1
ATOM 4960 O O . THR A 1 324 ? 89.38800 113.87800 1.44900 1.000 10.84318 575 THR A O 1
ATOM 4970 N N . ASP A 1 325 ? 89.85600 112.81600 -0.47000 1.000 10.10449 576 ASP A N 1
ATOM 4971 C CA . ASP A 1 325 ? 88.73400 111.92600 -0.31800 1.000 11.88499 576 ASP A CA 1
ATOM 4972 C C . ASP A 1 325 ? 88.93200 110.93700 0.82300 1.000 11.23213 576 ASP A C 1
ATOM 4973 O O . ASP A 1 325 ? 87.94500 110.37500 1.31300 1.000 16.11764 576 ASP A O 1
ATOM 4982 N N . LYS A 1 326 ? 90.16000 110.69800 1.27500 1.000 9.13448 577 LYS A N 1
ATOM 4983 C CA . LYS A 1 326 ? 90.32900 109.81300 2.41100 1.000 12.88996 577 LYS A CA 1
ATOM 4984 C C . LYS A 1 326 ? 90.76600 110.46800 3.69400 1.000 13.57431 577 LYS A C 1
ATOM 4985 O O . LYS A 1 326 ? 90.84600 109.77500 4.69500 1.000 18.80317 577 LYS A O 1
ATOM 5004 N N . TYR A 1 327 ? 91.11600 111.73500 3.68500 1.000 12.13354 578 TYR A N 1
ATOM 5005 C CA . TYR A 1 327 ? 91.57000 112.43700 4.87300 1.000 12.28103 578 TYR A CA 1
ATOM 5006 C C . TYR A 1 327 ? 90.55800 113.47900 5.29000 1.000 13.09808 578 TYR A C 1
ATOM 5007 O O . TYR A 1 327 ? 90.05900 114.22900 4.45900 1.000 12.21173 578 TYR A O 1
ATOM 5025 N N . THR A 1 328 ? 90.33000 113.58100 6.59600 1.000 11.04549 579 THR A N 1
ATOM 5026 C CA . THR A 1 328 ? 89.52300 114.64100 7.18500 1.000 14.81942 579 THR A CA 1
ATOM 5027 C C . THR A 1 328 ? 90.36700 115.29000 8.26700 1.000 12.10090 579 THR A C 1
ATOM 5028 O O . THR A 1 328 ? 90.75200 114.59100 9.22400 1.000 12.43562 579 THR A O 1
ATOM 5039 N N . PRO A 1 329 ? 90.66200 116.59000 8.14500 1.000 10.99202 580 PRO A N 1
ATOM 5040 C CA . PRO A 1 329 ? 91.40700 117.27000 9.20500 1.000 11.07514 580 PRO A CA 1
ATOM 5041 C C . PRO A 1 329 ? 90.67000 117.24500 10.53100 1.000 12.43577 580 PRO A C 1
ATOM 5042 O O . PRO A 1 329 ? 89.44700 117.37600 10.58400 1.000 14.97909 580 PRO A O 1
ATOM 5053 N N . ASN A 1 330 ? 91.46300 117.11500 11.59600 1.000 11.47652 581 ASN A N 1
ATOM 5054 C CA . ASN A 1 330 ? 91.03400 117.42800 12.95700 1.000 13.48140 581 ASN A CA 1
ATOM 5055 C C . ASN A 1 330 ? 91.13000 118.91400 13.19900 1.000 12.99028 581 ASN A C 1
ATOM 5056 O O . ASN A 1 330 ? 92.02800 119.58500 12.69200 1.000 11.74848 581 ASN A O 1
ATOM 5067 N N . ASN A 1 331 ? 90.15700 119.42000 13.94000 1.000 14.19155 582 ASN A N 1
ATOM 5068 C CA . ASN A 1 331 ? 90.17100 120.80600 14.31900 1.000 14.62330 582 ASN A CA 1
ATOM 5069 C C . ASN A 1 331 ? 91.17200 121.03600 15.42300 1.000 11.41960 582 ASN A C 1
ATOM 5070 O O . ASN A 1 331 ? 91.49900 120.12700 16.17300 1.000 17.68160 582 ASN A O 1
ATOM 5081 N N . PRO A 1 332 ? 91.65700 122.25600 15.56600 1.000 12.75203 583 PRO A N 1
ATOM 5082 C CA . PRO A 1 332 ? 92.58100 122.55500 16.66800 1.000 15.44502 583 PRO A CA 1
ATOM 5083 C C . PRO A 1 332 ? 91.91600 122.44900 18.02900 1.000 16.10374 583 PRO A C 1
ATOM 5084 O O . PRO A 1 332 ? 90.70300 122.59800 18.17500 1.000 12.87675 583 PRO A O 1
ATOM 5095 N N . GLY A 1 333 ? 92.73800 122.14000 19.02100 1.000 13.96373 584 GLY A N 1
ATOM 5096 C CA . GLY A 1 333 ? 92.23400 121.85600 20.33600 1.000 12.63543 584 GLY A CA 1
ATOM 5097 C C . GLY A 1 333 ? 91.72400 123.08100 21.04100 1.000 13.35161 584 GLY A C 1
ATOM 5098 O O . GLY A 1 333 ? 90.86600 122.96800 21.91400 1.000 17.90805 584 GLY A O 1
ATOM 5102 N N . SER A 1 334 ? 92.18100 124.24700 20.62300 1.000 12.09148 585 SER A N 1
ATOM 5103 C CA . SER A 1 334 ? 91.66800 125.50100 21.14300 1.000 11.01003 585 SER A CA 1
ATOM 5104 C C . SER A 1 334 ? 91.65800 126.50600 20.00900 1.000 10.74453 585 SER A C 1
ATOM 5105 O O . SER A 1 334 ? 92.34400 126.35400 18.98900 1.000 12.06072 585 SER A O 1
ATOM 5113 N N . LEU A 1 335 ? 90.79300 127.49400 20.17200 1.000 9.69910 586 LEU A N 1
ATOM 5114 C CA . LEU A 1 335 ? 90.79700 128.63800 19.28800 1.000 11.74983 586 LEU A CA 1
ATOM 5115 C C . LEU A 1 335 ? 91.97200 129.52200 19.62800 1.000 12.24263 586 LEU A C 1
ATOM 5116 O O . LEU A 1 335 ? 92.57600 129.41600 20.68400 1.000 12.24523 586 LEU A O 1
ATOM 5132 N N . THR A 1 336 ? 92.34300 130.35300 18.66500 1.000 11.45497 587 THR A N 1
ATOM 5133 C CA . THR A 1 336 ? 93.42000 131.32100 18.80100 1.000 11.02847 587 THR A CA 1
ATOM 5134 C C . THR A 1 336 ? 92.83200 132.71900 18.81500 1.000 10.44752 587 THR A C 1
ATOM 5135 O O . THR A 1 336 ? 92.01400 133.06000 17.95900 1.000 9.66128 587 THR A O 1
ATOM 5146 N N . GLY A 1 337 ? 93.18100 133.48700 19.83800 1.000 11.96804 588 GLY A N 1
ATOM 5147 C CA . GLY A 1 337 ? 92.65200 134.83300 19.96400 1.000 11.44411 588 GLY A CA 1
ATOM 5148 C C . GLY A 1 337 ? 93.17500 135.68600 18.84700 1.000 11.65587 588 GLY A C 1
ATOM 5149 O O . GLY A 1 337 ? 94.38100 135.71400 18.58300 1.000 13.14312 588 GLY A O 1
ATOM 5153 N N . VAL A 1 338 ? 92.29200 136.45000 18.24300 1.000 10.25369 589 VAL A N 1
ATOM 5154 C CA . VAL A 1 338 ? 92.66900 137.37300 17.18300 1.000 10.32251 589 VAL A CA 1
ATOM 5155 C C . VAL A 1 338 ? 92.12300 138.74600 17.51500 1.000 12.80499 589 VAL A C 1
ATOM 5156 O O . VAL A 1 338 ? 90.97100 138.88200 17.93700 1.000 11.62565 589 VAL A O 1
ATOM 5169 N N . LEU A 1 339 ? 92.94700 139.77100 17.28200 1.000 11.97512 590 LEU A N 1
ATOM 5170 C CA . LEU A 1 339 ? 92.49200 141.12300 17.52900 1.000 13.39735 590 LEU A CA 1
ATOM 5171 C C . LEU A 1 339 ? 91.55800 141.65300 16.45500 1.000 15.11899 590 LEU A C 1
ATOM 5172 O O . LEU A 1 339 ? 90.72900 142.51600 16.72200 1.000 16.68532 590 LEU A O 1
ATOM 5188 N N . ASN A 1 340 ? 91.69000 141.16900 15.21600 1.000 15.00648 591 ASN A N 1
ATOM 5189 C CA . ASN A 1 340 ? 90.91100 141.66600 14.09100 1.000 16.58891 591 ASN A CA 1
ATOM 5190 C C . ASN A 1 340 ? 90.52000 140.45200 13.28100 1.000 15.94841 591 ASN A C 1
ATOM 5191 O O . ASN A 1 340 ? 91.33900 139.94400 12.50500 1.000 16.74754 591 ASN A O 1
ATOM 5202 N N . PRO A 1 341 ? 89.30400 139.93700 13.44700 1.000 14.24937 592 PRO A N 1
ATOM 5203 C CA . PRO A 1 341 ? 88.93000 138.68600 12.74000 1.000 13.40122 592 PRO A CA 1
ATOM 5204 C C . PRO A 1 341 ? 88.95100 138.80300 11.23400 1.000 16.74204 592 PRO A C 1
ATOM 5205 O O . PRO A 1 341 ? 88.98500 137.78500 10.55800 1.000 18.41864 592 PRO A O 1
ATOM 5216 N N . GLN A 1 342 ? 88.91500 139.99600 10.67900 1.000 17.79623 593 GLN A N 1
ATOM 5217 C CA . GLN A 1 342 ? 88.96200 140.12500 9.22400 1.000 20.90657 593 GLN A CA 1
ATOM 5218 C C . GLN A 1 342 ? 90.38300 140.16400 8.68800 1.000 18.62809 593 GLN A C 1
ATOM 5219 O O . GLN A 1 342 ? 90.58800 140.04500 7.48400 1.000 20.67135 593 GLN A O 1
ATOM 5233 N N . GLN A 1 343 ? 91.37500 140.31200 9.55100 1.000 14.16921 594 GLN A N 1
ATOM 5234 C CA . GLN A 1 343 ? 92.75100 140.35200 9.09100 1.000 13.45668 594 GLN A CA 1
ATOM 5235 C C . GLN A 1 343 ? 93.62100 139.87600 10.23600 1.000 13.74640 594 GLN A C 1
ATOM 5236 O O . GLN A 1 343 ? 93.98100 140.64900 11.14200 1.000 16.12617 594 GLN A O 1
ATOM 5250 N N . LEU A 1 344 ? 94.02600 138.62600 10.17600 1.000 11.73202 595 LEU A N 1
ATOM 5251 C CA . LEU A 1 344 ? 94.90500 138.09700 11.19600 1.000 15.28108 595 LEU A CA 1
ATOM 5252 C C . LEU A 1 344 ? 96.30000 138.63900 10.96100 1.000 12.62853 595 LEU A C 1
ATOM 5253 O O . LEU A 1 344 ? 96.65600 138.87300 9.88400 1.000 14.91990 595 LEU A O 1
ATOM 5269 N N . SER A 1 345 ? 97.03700 138.72900 12.02100 1.000 12.94873 596 SER A N 1
ATOM 5270 C CA . SER A 1 345 ? 98.44200 139.04500 11.97800 1.000 13.99169 596 SER A CA 1
ATOM 5271 C C . SER A 1 345 ? 99.22600 137.79000 11.63600 1.000 14.02636 596 SER A C 1
ATOM 5272 O O . SER A 1 345 ? 98.76300 136.65800 11.81200 1.000 14.82310 596 SER A O 1
ATOM 5280 N N . THR A 1 346 ? 100.47700 137.99700 11.27500 1.000 14.05324 597 THR A N 1
ATOM 5281 C CA . THR A 1 346 ? 101.36800 136.87100 11.06200 1.000 15.88950 597 THR A CA 1
ATOM 5282 C C . THR A 1 346 ? 101.48100 136.00500 12.30800 1.000 15.38460 597 THR A C 1
ATOM 5283 O O . THR A 1 346 ? 101.40000 134.76300 12.22500 1.000 14.96230 597 THR A O 1
ATOM 5294 N N . SER A 1 347 ? 101.59000 136.62200 13.49000 1.000 15.18237 598 SER A N 1
ATOM 5295 C CA . SER A 1 347 ? 101.71000 135.78300 14.67000 1.000 16.51111 598 SER A CA 1
ATOM 5296 C C . SER A 1 347 ? 100.43400 134.96900 14.90700 1.000 16.19676 598 SER A C 1
ATOM 5297 O O . SER A 1 347 ? 100.50700 133.82000 15.37300 1.000 14.96426 598 SER A O 1
ATOM 5305 N N . GLU A 1 348 ? 99.26500 135.55300 14.63700 1.000 13.68879 599 GLU A N 1
ATOM 5306 C CA . GLU A 1 348 ? 98.04700 134.79500 14.83500 1.000 13.08850 599 GLU A CA 1
ATOM 5307 C C . GLU A 1 348 ? 97.96100 133.63100 13.86200 1.000 13.27838 599 GLU A C 1
ATOM 5308 O O . GLU A 1 348 ? 97.55800 132.53200 14.24000 1.000 14.34786 599 GLU A O 1
ATOM 5320 N N . LYS A 1 349 ? 98.34900 133.86600 12.61500 1.000 10.91052 600 LYS A N 1
ATOM 5321 C CA . LYS A 1 349 ? 98.37200 132.79600 11.62300 1.000 11.12031 600 LYS A CA 1
ATOM 5322 C C . LYS A 1 349 ? 99.33300 131.70500 12.03900 1.000 12.59837 600 LYS A C 1
ATOM 5323 O O . LYS A 1 349 ? 99.02200 130.52100 11.91500 1.000 12.50542 600 LYS A O 1
ATOM 5342 N N . THR A 1 350 ? 100.51600 132.07400 12.49100 1.000 13.77999 601 THR A N 1
ATOM 5343 C CA . THR A 1 350 ? 101.47900 131.08500 12.95900 1.000 14.77492 601 THR A CA 1
ATOM 5344 C C . THR A 1 350 ? 100.93600 130.25300 14.09600 1.000 12.33693 601 THR A C 1
ATOM 5345 O O . THR A 1 350 ? 101.10900 129.02400 14.11000 1.000 14.14506 601 THR A O 1
ATOM 5356 N N . ALA A 1 351 ? 100.25900 130.88700 15.05300 1.000 11.91294 602 ALA A N 1
ATOM 5357 C CA . ALA A 1 351 ? 99.74100 130.13800 16.17500 1.000 12.35308 602 ALA A CA 1
ATOM 5358 C C . ALA A 1 351 ? 98.67300 129.16200 15.72600 1.000 11.67005 602 ALA A C 1
ATOM 5359 O O . ALA A 1 351 ? 98.58900 128.05000 16.26400 1.000 13.12728 602 ALA A O 1
ATOM 5366 N N . ILE A 1 352 ? 97.82800 129.57500 14.76800 1.000 11.28051 603 ILE A N 1
ATOM 5367 C CA . ILE A 1 352 ? 96.77400 128.68900 14.26800 1.000 9.59334 603 ILE A CA 1
ATOM 5368 C C . ILE A 1 352 ? 97.39200 127.50900 13.55100 1.000 10.39952 603 ILE A C 1
ATOM 5369 O O . ILE A 1 352 ? 96.99800 126.34200 13.73800 1.000 12.11832 603 ILE A O 1
ATOM 5385 N N . GLU A 1 353 ? 98.35500 127.81100 12.69100 1.000 11.90286 604 GLU A N 1
ATOM 5386 C CA . GLU A 1 353 ? 98.96100 126.73500 11.94600 1.000 11.28465 604 GLU A CA 1
ATOM 5387 C C . GLU A 1 353 ? 99.53400 125.70100 12.90400 1.000 12.38319 604 GLU A C 1
ATOM 5388 O O . GLU A 1 353 ? 99.37100 124.50600 12.67200 1.000 13.10521 604 GLU A O 1
ATOM 5400 N N . GLU A 1 354 ? 100.15100 126.13600 14.01000 1.000 12.51550 605 GLU A N 1
ATOM 5401 C CA . GLU A 1 354 ? 100.76500 125.19200 14.94100 1.000 15.91646 605 GLU A CA 1
ATOM 5402 C C . GLU A 1 354 ? 99.71000 124.31800 15.60000 1.000 15.09646 605 GLU A C 1
ATOM 5403 O O . GLU A 1 354 ? 99.91900 123.11800 15.82100 1.000 13.14276 605 GLU A O 1
ATOM 5415 N N . LYS A 1 355 ? 98.58300 124.90000 15.94500 1.000 11.59107 606 LYS A N 1
ATOM 5416 C CA . LYS A 1 355 ? 97.54500 124.11600 16.58300 1.000 11.17450 606 LYS A CA 1
ATOM 5417 C C . LYS A 1 355 ? 96.92500 123.13800 15.60900 1.000 11.33449 606 LYS A C 1
ATOM 5418 O O . LYS A 1 355 ? 96.57200 122.01400 16.00000 1.000 12.49246 606 LYS A O 1
ATOM 5437 N N . VAL A 1 356 ? 96.75700 123.57400 14.35200 1.000 12.32796 607 VAL A N 1
ATOM 5438 C CA . VAL A 1 356 ? 96.21800 122.65800 13.35000 1.000 10.38837 607 VAL A CA 1
ATOM 5439 C C . VAL A 1 356 ? 97.20800 121.53400 13.07500 1.000 10.43301 607 VAL A C 1
ATOM 5440 O O . VAL A 1 356 ? 96.81700 120.35600 13.03500 1.000 11.85169 607 VAL A O 1
ATOM 5453 N N . ARG A 1 357 ? 98.49200 121.86900 13.03100 1.000 12.70796 608 ARG A N 1
ATOM 5454 C CA . ARG A 1 357 ? 99.53400 120.87500 12.82200 1.000 13.71047 608 ARG A CA 1
ATOM 5455 C C . ARG A 1 357 ? 99.49700 119.84300 13.93000 1.000 13.73602 608 ARG A C 1
ATOM 5456 O O . ARG A 1 357 ? 99.44200 118.62000 13.67300 1.000 15.13710 608 ARG A O 1
ATOM 5477 N N . ALA A 1 358 ? 99.53000 120.33200 15.16700 1.000 12.52076 609 ALA A N 1
ATOM 5478 C CA . ALA A 1 358 ? 99.55500 119.44400 16.32500 1.000 12.48646 609 ALA A CA 1
ATOM 5479 C C . ALA A 1 358 ? 98.34000 118.53600 16.35600 1.000 14.12543 609 ALA A C 1
ATOM 5480 O O . ALA A 1 358 ? 98.43300 117.40000 16.81300 1.000 15.12788 609 ALA A O 1
ATOM 5487 N N . ALA A 1 359 ? 97.18200 119.03400 15.93000 1.000 11.87548 610 ALA A N 1
ATOM 5488 C CA . ALA A 1 359 ? 95.94900 118.26800 15.98100 1.000 11.28661 610 ALA A CA 1
ATOM 5489 C C . ALA A 1 359 ? 95.89000 117.19100 14.91700 1.000 9.56726 610 ALA A C 1
ATOM 5490 O O . ALA A 1 359 ? 94.96700 116.35400 14.94400 1.000 11.97182 610 ALA A O 1
ATOM 5497 N N . ASN A 1 360 ? 96.81200 117.22500 13.98100 1.000 12.13629 611 ASN A N 1
ATOM 5498 C CA . ASN A 1 360 ? 96.68900 116.35800 12.83700 1.000 11.05315 611 ASN A CA 1
ATOM 5499 C C . ASN A 1 360 ? 97.88300 115.46100 12.62400 1.000 11.76921 611 ASN A C 1
ATOM 5500 O O . ASN A 1 360 ? 97.86000 114.66100 11.68400 1.000 12.56732 611 ASN A O 1
ATOM 5511 N N . THR A 1 361 ? 98.91500 115.54100 13.45300 1.000 14.15838 612 THR A N 1
ATOM 5512 C CA . THR A 1 361 ? 99.97600 114.54700 13.35300 1.000 17.05402 612 THR A CA 1
ATOM 5513 C C . THR A 1 361 ? 99.40100 113.14900 13.61300 1.000 14.82515 612 THR A C 1
ATOM 5514 O O . THR A 1 361 ? 98.56000 112.94400 14.49400 1.000 16.70158 612 THR A O 1
ATOM 5525 N N . GLY A 1 362 ? 99.78100 112.18300 12.76400 1.000 17.12745 613 GLY A N 1
ATOM 5526 C CA . GLY A 1 362 ? 99.19600 110.86500 12.84400 1.000 18.93291 613 GLY A CA 1
ATOM 5527 C C . GLY A 1 362 ? 97.88100 110.69100 12.12800 1.000 17.38703 613 GLY A C 1
ATOM 5528 O O . GLY A 1 362 ? 97.41700 109.55000 12.00200 1.000 19.94492 613 GLY A O 1
ATOM 5532 N N . ASN A 1 363 ? 97.28800 111.77300 11.61800 1.000 11.64841 614 ASN A N 1
ATOM 5533 C CA . ASN A 1 363 ? 96.04200 111.72700 10.88200 1.000 11.79264 614 ASN A CA 1
ATOM 5534 C C . ASN A 1 363 ? 96.24800 112.07900 9.42000 1.000 13.37034 614 ASN A C 1
ATOM 5535 O O . ASN A 1 363 ? 95.99500 111.26300 8.55400 1.000 14.88861 614 ASN A O 1
ATOM 5546 N N . LEU A 1 364 ? 96.69100 113.27100 9.13600 1.000 11.94322 615 LEU A N 1
ATOM 5547 C CA . LEU A 1 364 ? 96.97300 113.70200 7.77600 1.000 9.34892 615 LEU A CA 1
ATOM 5548 C C . LEU A 1 364 ? 98.37500 113.31300 7.39000 1.000 12.36649 615 LEU A C 1
ATOM 5549 O O . LEU A 1 364 ? 99.19600 113.04100 8.25400 1.000 10.92390 615 LEU A O 1
ATOM 5565 N N . PRO A 1 365 ? 98.66700 113.32300 6.09100 1.000 9.36224 616 PRO A N 1
ATOM 5566 C CA . PRO A 1 365 ? 100.02600 113.05700 5.63000 1.000 9.64041 616 PRO A CA 1
ATOM 5567 C C . PRO A 1 365 ? 101.00300 113.99000 6.30000 1.000 10.75742 616 PRO A C 1
ATOM 5568 O O . PRO A 1 365 ? 100.68400 115.14300 6.58200 1.000 11.88268 616 PRO A O 1
ATOM 5579 N N . ASN A 1 366 ? 102.19300 113.47000 6.56000 1.000 10.76234 617 ASN A N 1
ATOM 5580 C CA . ASN A 1 366 ? 103.21000 114.28300 7.17600 1.000 10.67534 617 ASN A CA 1
ATOM 5581 C C . ASN A 1 366 ? 103.65800 115.39600 6.26000 1.000 9.56791 617 ASN A C 1
ATOM 5582 O O . ASN A 1 366 ? 104.30300 116.33400 6.74400 1.000 12.46758 617 ASN A O 1
ATOM 5593 N N . ASN A 1 367 ? 103.33700 115.29700 4.95400 1.000 10.21276 618 ASN A N 1
ATOM 5594 C CA . ASN A 1 367 ? 103.70000 116.34100 3.97800 1.000 10.26227 618 ASN A CA 1
ATOM 5595 C C . ASN A 1 367 ? 102.47700 117.11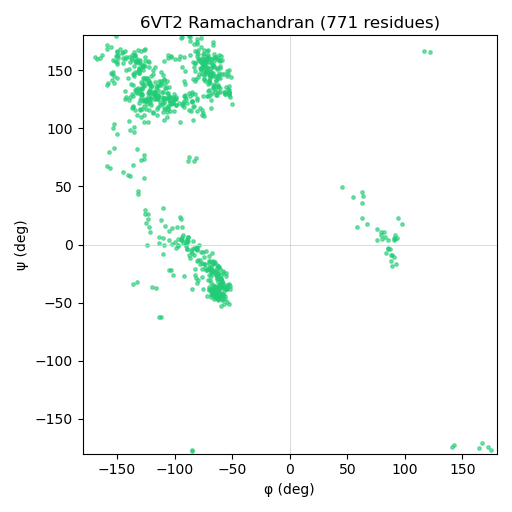800 3.48700 1.000 9.46324 618 ASN A C 1
ATOM 5596 O O . ASN A 1 367 ? 102.48700 117.63300 2.43100 1.000 13.29462 618 ASN A O 1
ATOM 5607 N N . VAL A 1 368 ? 101.48000 117.26000 4.34400 1.000 10.91807 619 VAL A N 1
ATOM 5608 C CA . VAL A 1 368 ? 100.39200 118.22300 4.02900 1.000 11.73230 619 VAL A CA 1
ATOM 5609 C C . VAL A 1 368 ? 100.94500 119.62800 4.19900 1.000 12.86673 619 VAL A C 1
ATOM 5610 O O . VAL A 1 368 ? 101.86200 119.83800 4.96400 1.000 13.69369 619 VAL A O 1
ATOM 5623 N N . GLN A 1 369 ? 100.31300 120.55100 3.51100 1.000 11.80816 620 GLN A N 1
ATOM 5624 C CA . GLN A 1 369 ? 100.66200 121.96400 3.64800 1.000 11.89836 620 GLN A CA 1
ATOM 5625 C C . GLN A 1 369 ? 99.42900 122.64700 4.25000 1.000 11.49405 620 GLN A C 1
ATOM 5626 O O . GLN A 1 369 ? 98.36600 122.31600 3.89100 1.000 12.02508 620 GLN A O 1
ATOM 5640 N N . TYR A 1 370 ? 99.63800 123.51800 5.20800 1.000 11.52285 621 TYR A N 1
ATOM 5641 C CA . TYR A 1 370 ? 98.59200 124.35400 5.75100 1.000 15.03756 621 TYR A CA 1
ATOM 5642 C C . TYR A 1 370 ? 98.80800 125.79100 5.27700 1.000 13.18584 621 TYR A C 1
ATOM 5643 O O . TYR A 1 370 ? 99.94300 126.32000 5.27800 1.000 18.20537 621 TYR A O 1
ATOM 5661 N N . VAL A 1 371 ? 97.74400 126.41600 4.85000 1.000 11.20520 622 VAL A N 1
ATOM 5662 C CA . VAL A 1 371 ? 97.79100 127.84300 4.55000 1.000 11.68812 622 VAL A CA 1
ATOM 5663 C C . VAL A 1 371 ? 96.73300 128.49700 5.41900 1.000 12.64056 622 VAL A C 1
ATOM 5664 O O . VAL A 1 371 ? 95.54400 128.20200 5.28100 1.000 12.80753 622 VAL A O 1
ATOM 5677 N N . VAL A 1 372 ? 97.15600 129.35200 6.33400 1.000 11.38544 623 VAL A N 1
ATOM 5678 C CA . VAL A 1 372 ? 96.21400 130.11100 7.13600 1.000 9.60673 623 VAL A CA 1
ATOM 5679 C C . VAL A 1 372 ? 95.87700 131.39100 6.36500 1.000 10.51829 623 VAL A C 1
ATOM 5680 O O . VAL A 1 372 ? 96.74000 132.21700 6.04500 1.000 14.11006 623 VAL A O 1
ATOM 5693 N N . ASN A 1 373 ? 94.63700 131.51600 5.99100 1.000 9.90590 624 ASN A N 1
ATOM 5694 C CA . ASN A 1 373 ? 94.15500 132.65600 5.24200 1.000 10.04391 624 ASN A CA 1
ATOM 5695 C C . ASN A 1 373 ? 93.96900 133.85700 6.15300 1.000 14.38939 624 ASN A C 1
ATOM 5696 O O . ASN A 1 373 ? 94.06600 133.77500 7.38400 1.000 12.82004 624 ASN A O 1
ATOM 5707 N N . ASN A 1 374 ? 93.72400 134.99300 5.50700 1.000 12.80748 625 ASN A N 1
ATOM 5708 C CA . ASN A 1 374 ? 93.67200 136.24100 6.25200 1.000 11.47275 625 ASN A CA 1
ATOM 5709 C C . ASN A 1 374 ? 92.55800 136.23500 7.27300 1.000 14.85228 625 ASN A C 1
ATOM 5710 O O . ASN A 1 374 ? 92.69000 136.91800 8.29400 1.000 14.12304 625 ASN A O 1
ATOM 5721 N N . ASP A 1 375 ? 91.48200 135.46400 7.04100 1.000 14.77224 626 ASP A N 1
ATOM 5722 C CA . ASP A 1 375 ? 90.38800 135.33700 7.99400 1.000 14.72658 626 ASP A CA 1
ATOM 5723 C C . ASP A 1 375 ? 90.58700 134.20000 8.99400 1.000 13.48122 626 ASP A C 1
ATOM 5724 O O . ASP A 1 375 ? 89.70900 133.94300 9.83700 1.000 14.79324 626 ASP A O 1
ATOM 5733 N N . GLY A 1 376 ? 91.71600 133.52700 8.93100 1.000 12.94080 627 GLY A N 1
ATOM 5734 C CA . GLY A 1 376 ? 92.02100 132.50200 9.89100 1.000 12.45982 627 GLY A CA 1
ATOM 5735 C C . GLY A 1 376 ? 91.49500 131.11700 9.51600 1.000 10.33542 627 GLY A C 1
ATOM 5736 O O . GLY A 1 376 ? 91.79700 130.15900 10.23500 1.000 12.16023 627 GLY A O 1
ATOM 5740 N N . SER A 1 377 ? 90.67100 131.00500 8.48800 1.000 11.46492 628 SER A N 1
ATOM 5741 C CA . SER A 1 377 ? 90.39900 129.69400 7.92400 1.000 9.24319 628 SER A CA 1
ATOM 5742 C C . SER A 1 377 ? 91.70100 129.11400 7.42100 1.000 10.49738 628 SER A C 1
ATOM 5743 O O . SER A 1 377 ? 92.66900 129.82800 7.17100 1.000 11.57726 628 SER A O 1
ATOM 5751 N N . VAL A 1 378 ? 91.74900 127.77800 7.38600 1.000 12.01870 629 VAL A N 1
ATOM 5752 C CA . VAL A 1 378 ? 92.95800 127.07200 7.05700 1.000 11.17593 629 VAL A CA 1
ATOM 5753 C C . VAL A 1 378 ? 92.67500 126.21400 5.84700 1.000 10.53364 629 VAL A C 1
ATOM 5754 O O . VAL A 1 378 ? 91.73300 125.41800 5.84600 1.000 13.66352 629 VAL A O 1
ATOM 5767 N N . THR A 1 379 ? 93.45300 126.41900 4.80200 1.000 9.80560 630 THR A N 1
ATOM 5768 C CA . THR A 1 379 ? 93.43100 125.52900 3.65100 1.000 10.02647 630 THR A CA 1
ATOM 5769 C C . THR A 1 379 ? 94.44900 124.43100 3.87700 1.000 9.23795 630 THR A C 1
ATOM 5770 O O . THR A 1 379 ? 95.61200 124.71400 4.12400 1.000 9.57099 630 THR A O 1
ATOM 5781 N N . VAL A 1 380 ? 93.99600 123.19000 3.78200 1.000 9.22440 631 VAL A N 1
ATOM 5782 C CA . VAL A 1 380 ? 94.83100 122.02400 3.91300 1.000 9.32660 631 VAL A CA 1
ATOM 5783 C C . VAL A 1 380 ? 95.05100 121.51100 2.49900 1.000 9.22833 631 VAL A C 1
ATOM 5784 O O . VAL A 1 380 ? 94.09400 121.18400 1.79100 1.000 10.58266 631 VAL A O 1
ATOM 5797 N N . ILE A 1 381 ? 96.31100 121.43600 2.08600 1.000 9.25384 632 ILE A N 1
ATOM 5798 C CA . ILE A 1 381 ? 96.65300 121.01400 0.73600 1.000 9.50505 632 ILE A CA 1
ATOM 5799 C C . ILE A 1 381 ? 97.42400 119.70700 0.80100 1.000 9.26715 632 ILE A C 1
ATOM 5800 O O . ILE A 1 381 ? 98.51400 119.63200 1.38500 1.000 10.91655 632 ILE A O 1
ATOM 5816 N N . TYR A 1 382 ? 96.83600 118.68100 0.22700 1.000 9.24531 633 TYR A N 1
ATOM 5817 C CA . TYR A 1 382 ? 97.41500 117.35700 0.24600 1.000 9.25656 633 TYR A CA 1
ATOM 5818 C C . TYR A 1 382 ? 98.40400 117.24300 -0.87900 1.000 9.27782 633 TYR A C 1
ATOM 5819 O O . TYR A 1 382 ? 98.37400 118.01600 -1.83100 1.000 9.27684 633 TYR A O 1
ATOM 5838 N N . PRO A 1 383 ? 99.34500 116.32400 -0.76400 1.000 9.30312 634 PRO A N 1
ATOM 5839 C CA . PRO A 1 383 ? 100.49300 116.33900 -1.67600 1.000 9.33581 634 PRO A CA 1
ATOM 5840 C C . PRO A 1 383 ? 100.18200 115.90500 -3.11000 1.000 10.92589 634 PRO A C 1
ATOM 5841 O O . PRO A 1 383 ? 101.06300 116.00200 -3.95900 1.000 12.47738 634 PRO A O 1
ATOM 5852 N N . ASP A 1 384 ? 98.97200 115.44600 -3.39600 1.000 9.28638 635 ASP A N 1
ATOM 5853 C CA . ASP A 1 384 ? 98.55800 115.14800 -4.74800 1.000 9.27982 635 ASP A CA 1
ATOM 5854 C C . ASP A 1 384 ? 97.85200 116.34300 -5.37900 1.000 9.27038 635 ASP A C 1
ATOM 5855 O O . ASP A 1 384 ? 97.36000 116.25100 -6.50200 1.000 9.26953 635 ASP A O 1
ATOM 5864 N N . ASP A 1 385 ? 97.78100 117.47600 -4.67600 1.000 9.27076 636 ASP A N 1
ATOM 5865 C CA . ASP A 1 385 ? 97.11100 118.62900 -5.23600 1.000 10.72120 636 ASP A CA 1
ATOM 5866 C C . ASP A 1 385 ? 97.79000 119.07500 -6.51800 1.000 9.28795 636 ASP A C 1
ATOM 5867 O O . ASP A 1 385 ? 98.99400 119.25800 -6.54700 1.000 10.57476 636 ASP A O 1
ATOM 5876 N N . THR A 1 386 ? 97.00100 119.28500 -7.56200 1.000 9.28446 637 THR A N 1
ATOM 5877 C CA . THR A 1 386 ? 97.49200 119.83400 -8.80800 1.000 9.82269 637 THR A CA 1
ATOM 5878 C C . THR A 1 386 ? 96.39800 120.77600 -9.34300 1.000 10.63222 637 THR A C 1
ATOM 5879 O O . THR A 1 386 ? 95.23500 120.57100 -9.05000 1.000 11.71374 637 THR A O 1
ATOM 5890 N N . PRO A 1 387 ? 96.75500 121.66700 -10.24100 1.000 14.15904 638 PRO A N 1
ATOM 5891 C CA . PRO A 1 387 ? 95.68000 122.51700 -10.81100 1.000 12.11005 638 PRO A CA 1
ATOM 5892 C C . PRO A 1 387 ? 94.55200 121.75500 -11.47900 1.000 13.93115 638 PRO A C 1
ATOM 5893 O O . PRO A 1 387 ? 93.38600 122.16300 -11.32400 1.000 15.24605 638 PRO A O 1
ATOM 5904 N N . ALA A 1 388 ? 94.84400 120.61300 -12.13200 1.000 12.80116 639 ALA A N 1
ATOM 5905 C CA . ALA A 1 388 ? 93.83500 119.81400 -12.79600 1.000 10.98814 639 ALA A CA 1
ATOM 5906 C C . ALA A 1 388 ? 93.04400 118.94000 -11.84600 1.000 13.45709 639 ALA A C 1
ATOM 5907 O O . ALA A 1 388 ? 92.00700 118.39900 -12.25200 1.000 16.22299 639 ALA A O 1
ATOM 5914 N N . SER A 1 389 ? 93.51600 118.78000 -10.60400 1.000 11.39275 640 SER A N 1
ATOM 5915 C CA . SER A 1 389 ? 92.87200 117.83400 -9.67700 1.000 10.02819 640 SER A CA 1
ATOM 5916 C C . SER A 1 389 ? 93.23000 118.30400 -8.26800 1.000 11.92923 640 SER A C 1
ATOM 5917 O O . SER A 1 389 ? 94.18500 117.87800 -7.59400 1.000 10.84519 640 SER A O 1
ATOM 5925 N N . ARG A 1 390 ? 92.50700 119.31400 -7.81400 1.000 13.05698 641 ARG A N 1
ATOM 5926 C CA . ARG A 1 390 ? 92.82000 119.92200 -6.53700 1.000 11.74336 641 ARG A CA 1
ATOM 5927 C C . ARG A 1 390 ? 92.47000 118.95400 -5.42600 1.000 9.50469 641 ARG A C 1
ATOM 5928 O O . ARG A 1 390 ? 91.48500 118.21800 -5.50700 1.000 12.26269 641 ARG A O 1
ATOM 5949 N N . SER A 1 391 ? 93.30500 118.90200 -4.41100 1.000 11.28065 642 SER A N 1
ATOM 5950 C CA . SER A 1 391 ? 93.15700 117.95900 -3.32700 1.000 10.40972 642 SER A CA 1
ATOM 5951 C C . SER A 1 391 ? 93.38600 118.72200 -2.04000 1.000 9.71722 642 SER A C 1
ATOM 5952 O O . SER A 1 391 ? 94.53100 118.87900 -1.59300 1.000 9.19065 642 SER A O 1
ATOM 5960 N N . ARG A 1 392 ? 92.27700 119.13900 -1.43700 1.000 10.01138 643 ARG A N 1
ATOM 5961 C CA . ARG A 1 392 ? 92.34200 120.13600 -0.37600 1.000 10.34070 643 ARG A CA 1
ATOM 5962 C C . ARG A 1 392 ? 91.19500 119.91700 0.58600 1.000 10.42691 643 ARG A C 1
ATOM 5963 O O . ARG A 1 392 ? 90.20300 119.24400 0.26500 1.000 10.58910 643 ARG A O 1
ATOM 5984 N N . ASP A 1 393 ? 91.33800 120.51100 1.77900 1.000 10.30756 644 ASP A N 1
ATOM 5985 C CA . ASP A 1 393 ? 90.26300 120.60600 2.74300 1.000 9.14691 644 ASP A CA 1
ATOM 5986 C C . ASP A 1 393 ? 90.34000 122.01700 3.27900 1.000 9.34842 644 ASP A C 1
ATOM 5987 O O . ASP A 1 393 ? 91.36000 122.69100 3.13000 1.000 11.38970 644 ASP A O 1
ATOM 5996 N N . THR A 1 394 ? 89.24400 122.47300 3.86000 1.000 11.70680 645 THR A N 1
ATOM 5997 C CA . THR A 1 394 ? 89.18700 123.77900 4.49900 1.000 11.75060 645 THR A CA 1
ATOM 5998 C C . THR A 1 394 ? 88.78300 123.58000 5.94400 1.000 10.37478 645 THR A C 1
ATOM 5999 O O . THR A 1 394 ? 87.83200 122.84400 6.23700 1.000 14.04237 645 THR A O 1
ATOM 6010 N N . ILE A 1 395 ? 89.51100 124.17900 6.85700 1.000 14.01847 646 ILE A N 1
ATOM 6011 C CA . ILE A 1 395 ? 89.03700 124.26600 8.25700 1.000 12.67119 646 ILE A CA 1
ATOM 6012 C C . ILE A 1 395 ? 88.50700 125.69700 8.40400 1.000 10.88621 646 ILE A C 1
ATOM 6013 O O . ILE A 1 395 ? 89.25700 126.59800 8.21200 1.000 12.88486 646 ILE A O 1
ATOM 6029 N N . THR A 1 396 ? 87.25600 125.84900 8.76700 1.000 13.16018 647 THR A N 1
ATOM 6030 C CA . THR A 1 396 ? 86.64000 127.18300 8.81300 1.000 12.87916 647 THR A CA 1
ATOM 6031 C C . THR A 1 396 ? 87.15000 127.98600 10.00300 1.000 13.39217 647 THR A C 1
ATOM 6032 O O . THR A 1 396 ? 87.55800 127.42900 10.93900 1.000 12.74053 647 THR A O 1
ATOM 6043 N N . ALA A 1 397 ? 87.05300 129.29800 9.88300 1.000 13.59087 648 ALA A N 1
ATOM 6044 C CA . ALA A 1 397 ? 87.54600 130.26700 10.87000 1.000 15.84332 648 ALA A CA 1
ATOM 6045 C C . ALA A 1 397 ? 86.77000 130.13400 12.18300 1.000 14.49010 648 ALA A C 1
ATOM 6046 O O . ALA A 1 397 ? 87.37100 130.27200 13.17100 1.000 11.99164 648 ALA A O 1
ATOM 6053 N N . ASP A 1 398 ? 85.55000 129.61000 12.19300 1.000 12.98869 649 ASP A N 1
ATOM 6054 C CA . ASP A 1 398 ? 84.86500 129.34800 13.46300 1.000 17.22659 649 ASP A CA 1
ATOM 6055 C C . ASP A 1 398 ? 85.52200 128.19000 14.21900 1.000 15.79056 649 ASP A C 1
ATOM 6056 O O . ASP A 1 398 ? 85.28100 128.05800 15.35400 1.000 18.49759 649 ASP A O 1
ATOM 6065 N N . ARG A 1 399 ? 86.35300 127.38100 13.57600 1.000 13.55705 650 ARG A N 1
ATOM 6066 C CA . ARG A 1 399 ? 87.06800 126.36000 14.26800 1.000 13.48608 650 ARG A CA 1
ATOM 6067 C C . ARG A 1 399 ? 88.46600 126.76800 14.63400 1.000 13.21424 650 ARG A C 1
ATOM 6068 O O . ARG A 1 399 ? 89.15500 126.00100 15.30700 1.000 10.75414 650 ARG A O 1
ATOM 6089 N N . THR A 1 400 ? 88.90000 127.98300 14.27400 1.000 9.40056 651 THR A N 1
ATOM 6090 C CA . THR A 1 400 ? 90.28800 128.32500 14.53300 1.000 10.51546 651 THR A CA 1
ATOM 6091 C C . THR A 1 400 ? 90.49000 129.63800 15.25700 1.000 10.28409 651 THR A C 1
ATOM 6092 O O . THR A 1 400 ? 91.45200 129.76000 16.00900 1.000 10.74362 651 THR A O 1
ATOM 6103 N N A VAL A 1 401 ? 89.59000 130.58900 15.04800 0.500 12.20241 652 VAL A N 1
ATOM 6104 N N B VAL A 1 401 ? 89.67000 130.63800 14.98200 0.500 12.13932 652 VAL A N 1
ATOM 6105 C CA A VAL A 1 401 ? 89.74000 131.98100 15.45600 0.500 10.49342 652 VAL A CA 1
ATOM 6106 C CA B VAL A 1 401 ? 89.86300 131.97300 15.52600 0.500 10.46143 652 VAL A CA 1
ATOM 6107 C C A VAL A 1 401 ? 88.78700 132.29100 16.59300 0.500 10.53498 652 VAL A C 1
ATOM 6108 C C B VAL A 1 401 ? 88.84100 132.25800 16.60900 0.500 10.53973 652 VAL A C 1
ATOM 6109 O O A VAL A 1 401 ? 87.63000 131.85300 16.56700 0.500 10.76812 652 VAL A O 1
ATOM 6110 O O B VAL A 1 401 ? 87.70100 131.78600 16.56400 0.500 10.70385 652 VAL A O 1
ATOM 6135 N N . GLN A 1 402 ? 89.25300 133.10000 17.55900 1.000 10.65572 653 GLN A N 1
ATOM 6136 C CA . GLN A 1 402 ? 88.37800 133.67700 18.58900 1.000 9.57971 653 GLN A CA 1
ATOM 6137 C C . GLN A 1 402 ? 88.63700 135.18600 18.65100 1.000 9.58817 653 GLN A C 1
ATOM 6138 O O . GLN A 1 402 ? 89.72900 135.61800 19.00900 1.000 10.02932 653 GLN A O 1
ATOM 6153 N N . ASP A 1 403 ? 87.65500 135.97200 18.27000 1.000 9.55532 654 ASP A N 1
ATOM 6154 C CA . ASP A 1 403 ? 87.69300 137.42900 18.41700 1.000 9.56335 654 ASP A CA 1
ATOM 6155 C C . ASP A 1 403 ? 88.00900 137.80500 19.85300 1.000 9.63744 654 ASP A C 1
ATOM 6156 O O . ASP A 1 403 ? 87.38600 137.29900 20.78900 1.000 9.67508 654 ASP A O 1
ATOM 6165 N N . LEU A 1 404 ? 88.93500 138.73600 20.04500 1.000 9.66351 655 LEU A N 1
ATOM 6166 C CA . LEU A 1 404 ? 89.30800 139.24100 21.36500 1.000 9.85930 655 LEU A CA 1
ATOM 6167 C C . LEU A 1 404 ? 88.82900 140.68500 21.55600 1.000 11.36267 655 LEU A C 1
ATOM 6168 O O . LEU A 1 404 ? 89.21900 141.26000 22.51500 1.000 10.49804 655 LEU A O 1
ATOM 6184 N N . ARG A 1 405 ? 88.08600 141.23800 20.62100 1.000 9.67807 656 ARG A N 1
ATOM 6185 C CA . ARG A 1 405 ? 87.66600 142.63800 20.75100 1.000 10.70169 656 ARG A CA 1
ATOM 6186 C C . ARG A 1 405 ? 86.80200 142.71300 22.01500 1.000 9.73178 656 ARG A C 1
ATOM 6187 O O . ARG A 1 405 ? 85.92800 141.94400 22.11600 1.000 10.07116 656 ARG A O 1
ATOM 6208 N N . PRO A 1 406 ? 86.92100 143.70500 22.91200 1.000 10.28944 657 PRO A N 1
ATOM 6209 C CA . PRO A 1 406 ? 86.04500 143.75600 24.01800 1.000 10.16677 657 PRO A CA 1
ATOM 6210 C C . PRO A 1 406 ? 84.62700 144.14800 23.61500 1.000 11.41276 657 PRO A C 1
ATOM 6211 O O . PRO A 1 406 ? 84.33800 144.61700 22.59400 1.000 12.66992 657 PRO A O 1
ATOM 6222 N N . ARG A 1 407 ? 83.75800 143.94500 24.57700 1.000 11.31105 658 ARG A N 1
ATOM 6223 C CA . ARG A 1 407 ? 82.34700 144.28100 24.38200 1.000 12.72752 658 ARG A CA 1
ATOM 6224 C C . ARG A 1 407 ? 82.16900 145.69400 24.91000 1.000 21.44733 658 ARG A C 1
ATOM 6225 O O . ARG A 1 407 ? 82.96200 146.14600 25.70000 1.000 22.92131 658 ARG A O 1
ATOM 6246 N N . ASN A 1 408 ? 81.19800 146.37800 24.35200 1.000 25.76519 659 ASN A N 1
ATOM 6247 C CA . ASN A 1 408 ? 80.97400 147.80500 24.68100 1.000 26.07350 659 ASN A CA 1
ATOM 6248 C C . ASN A 1 408 ? 80.66300 147.94600 26.16900 1.000 36.67463 659 ASN A C 1
ATOM 6249 O O . ASN A 1 408 ? 80.22400 146.96200 26.77100 1.000 43.77666 659 ASN A O 1
ATOM 6260 N N . SER A 1 409 ? 80.86800 149.11600 26.75000 1.000 38.98634 660 SER A N 1
ATOM 6261 C CA . SER A 1 409 ? 80.37500 149.36300 28.12500 1.000 56.49305 660 SER A CA 1
ATOM 6262 C C . SER A 1 409 ? 79.23600 150.39300 28.03200 1.000 59.55986 660 SER A C 1
ATOM 6263 O O . SER A 1 409 ? 78.53000 150.35200 27.00900 1.000 60.34245 660 SER A O 1
ATOM 6265 N N . THR B 1 1 ? 75.90500 11.14100 -37.40100 1.000 39.96950 252 THR E N 1
ATOM 6266 C CA . THR B 1 1 ? 74.81800 11.70300 -36.56300 1.000 26.75223 252 THR E CA 1
ATOM 6267 C C . THR B 1 1 ? 75.45700 12.34100 -35.31900 1.000 24.15517 252 THR E C 1
ATOM 6268 O O . THR B 1 1 ? 76.59900 12.13000 -35.05700 1.000 23.42578 252 THR E O 1
ATOM 6278 N N . ASP B 1 2 ? 74.65900 13.07500 -34.57800 1.000 18.51235 253 ASP E N 1
ATOM 6279 C CA . ASP B 1 2 ? 75.12500 13.84300 -33.42000 1.000 16.43681 253 ASP E CA 1
ATOM 6280 C C . ASP B 1 2 ? 75.31700 12.90100 -32.24600 1.000 16.49458 253 ASP E C 1
ATOM 6281 O O . ASP B 1 2 ? 74.35700 12.46400 -31.72900 1.000 14.46162 253 ASP E O 1
ATOM 6290 N N . THR B 1 3 ? 76.53000 12.74700 -31.72800 1.000 14.25551 254 THR E N 1
ATOM 6291 C CA . THR B 1 3 ? 76.82400 11.92500 -30.52300 1.000 15.74365 254 THR E CA 1
ATOM 6292 C C . THR B 1 3 ? 77.51300 12.78700 -29.46000 1.000 12.90077 254 THR E C 1
ATOM 6293 O O . THR B 1 3 ? 78.15900 12.21000 -28.61100 1.000 16.74857 254 THR E O 1
ATOM 6304 N N . THR B 1 4 ? 77.24300 14.08900 -29.53400 1.000 11.82936 255 THR E N 1
ATOM 6305 C CA . THR B 1 4 ? 78.07000 14.99500 -28.60900 1.000 11.42152 255 THR E CA 1
ATOM 6306 C C . THR B 1 4 ? 77.10100 15.70200 -27.68700 1.000 15.66010 255 THR E C 1
ATOM 6307 O O . THR B 1 4 ? 76.30600 16.23500 -28.12700 1.000 15.08901 255 THR E O 1
ATOM 6319 N N . PRO B 1 5 ? 77.22600 15.70000 -26.37500 1.000 11.34443 256 PRO E N 1
ATOM 6320 C CA . PRO B 1 5 ? 76.27600 16.45500 -25.59900 1.000 14.38291 256 PRO E CA 1
ATOM 6321 C C . PRO B 1 5 ? 76.55800 17.95200 -25.69600 1.000 11.56574 256 PRO E C 1
ATOM 6322 O O . PRO B 1 5 ? 77.57200 18.34800 -26.17000 1.000 11.53176 256 PRO E O 1
ATOM 6333 N N . PRO B 1 6 ? 75.6170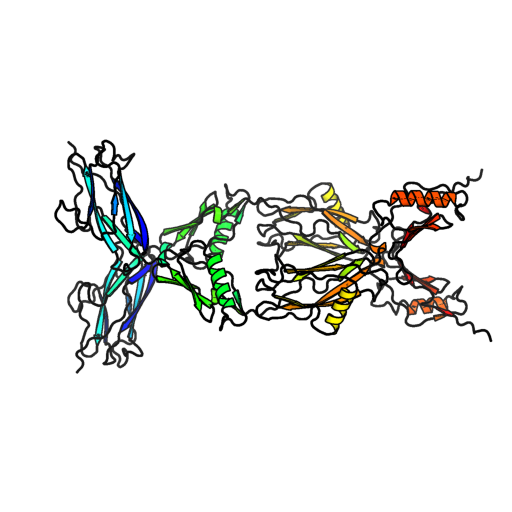0 18.79000 -25.24300 1.000 11.13744 257 PRO E N 1
ATOM 6334 C CA . PRO B 1 6 ? 75.82200 20.19800 -25.28200 1.000 12.31831 257 PRO E CA 1
ATOM 6335 C C . PRO B 1 6 ? 76.96900 20.70000 -24.40600 1.000 9.83208 257 PRO E C 1
ATOM 6336 O O . PRO B 1 6 ? 77.37300 19.99400 -23.55600 1.000 14.52640 257 PRO E O 1
ATOM 6347 N N . THR B 1 7 ? 77.43700 21.89900 -24.70300 1.000 9.82297 258 THR E N 1
ATOM 6348 C CA . THR B 1 7 ? 78.50300 22.56800 -23.94800 1.000 9.24393 258 THR E CA 1
ATOM 6349 C C . THR B 1 7 ? 77.83800 23.55100 -22.98800 1.000 12.29950 258 THR E C 1
ATOM 6350 O O . THR B 1 7 ? 77.07700 24.34000 -23.45700 1.000 12.85502 258 THR E O 1
ATOM 6361 N N . ILE B 1 8 ? 78.17500 23.45600 -21.71100 1.000 9.75832 259 ILE E N 1
ATOM 6362 C CA . ILE B 1 8 ? 77.59000 24.30100 -20.69200 1.000 10.63883 259 ILE E CA 1
ATOM 6363 C C . ILE B 1 8 ? 78.65900 25.17500 -20.08300 1.000 12.03701 259 ILE E C 1
ATOM 6364 O O . ILE B 1 8 ? 79.72200 24.68000 -19.71200 1.000 14.05553 259 ILE E O 1
ATOM 6380 N N A THR B 1 9 ? 78.38000 26.46900 -19.99600 0.500 10.64052 260 THR E N 1
ATOM 6381 N N B THR B 1 9 ? 78.40500 26.47000 -20.02500 0.500 10.62381 260 THR E N 1
ATOM 6382 C CA A THR B 1 9 ? 79.23700 27.46200 -19.36300 0.500 10.69252 260 THR E CA 1
ATOM 6383 C CA B THR B 1 9 ? 79.27200 27.40000 -19.32300 0.500 10.67108 260 THR E CA 1
ATOM 6384 C C A THR B 1 9 ? 78.46900 28.07100 -18.19800 0.500 12.17347 260 THR E C 1
ATOM 6385 C C B THR B 1 9 ? 78.48300 28.05500 -18.20000 0.500 12.18004 260 THR E C 1
ATOM 6386 O O A THR B 1 9 ? 77.30400 28.42400 -18.34300 0.500 12.40376 260 THR E O 1
ATOM 6387 O O B THR B 1 9 ? 77.33200 28.43400 -18.37500 0.500 12.41311 260 THR E O 1
ATOM 6408 N N . LEU B 1 10 ? 79.10000 28.17200 -17.03800 1.000 10.86683 261 LEU E N 1
ATOM 6409 C CA . LEU B 1 10 ? 78.41900 28.69500 -15.86400 1.000 12.41967 261 LEU E CA 1
ATOM 6410 C C . LEU B 1 10 ? 79.45500 29.09900 -14.85200 1.000 11.58697 261 LEU E C 1
ATOM 6411 O O . LEU B 1 10 ? 80.56700 28.54300 -14.83800 1.000 12.53595 261 LEU E O 1
ATOM 6428 N N . PRO B 1 11 ? 79.11900 29.99900 -13.95000 1.000 10.53876 262 PRO E N 1
ATOM 6429 C CA . PRO B 1 11 ? 80.07800 30.37300 -12.91600 1.000 11.25455 262 PRO E CA 1
ATOM 6430 C C . PRO B 1 11 ? 80.33100 29.23400 -11.95300 1.000 12.77726 262 PRO E C 1
ATOM 6431 O O . PRO B 1 11 ? 79.40800 28.50500 -11.56800 1.000 12.83827 262 PRO E O 1
ATOM 6442 N N . GLN B 1 12 ? 81.55400 29.14100 -11.45600 1.000 10.83879 263 GLN E N 1
ATOM 6443 C CA . GLN B 1 12 ? 81.87800 28.03500 -10.54800 1.000 10.79498 263 GLN E CA 1
ATOM 6444 C C . GLN B 1 12 ? 81.42200 28.37800 -9.12700 1.000 9.28342 263 GLN E C 1
ATOM 6445 O O . GLN B 1 12 ? 81.20800 27.48800 -8.38000 1.000 10.40824 263 GLN E O 1
ATOM 6459 N N . GLU B 1 13 ? 81.34100 29.65100 -8.81100 1.000 9.41994 264 GLU E N 1
ATOM 6460 C CA . GLU B 1 13 ? 80.93200 30.08000 -7.48800 1.000 8.90855 264 GLU E CA 1
ATOM 6461 C C . GLU B 1 13 ? 79.98800 31.23500 -7.65300 1.000 10.55510 264 GLU E C 1
ATOM 6462 O O . GLU B 1 13 ? 80.26500 32.14800 -8.40500 1.000 11.96869 264 GLU E O 1
ATOM 6474 N N . VAL B 1 14 ? 78.93200 31.24600 -6.88300 1.000 8.40372 265 VAL E N 1
ATOM 6475 C CA . VAL B 1 14 ? 77.98400 32.33900 -6.85900 1.000 10.28011 265 VAL E CA 1
ATO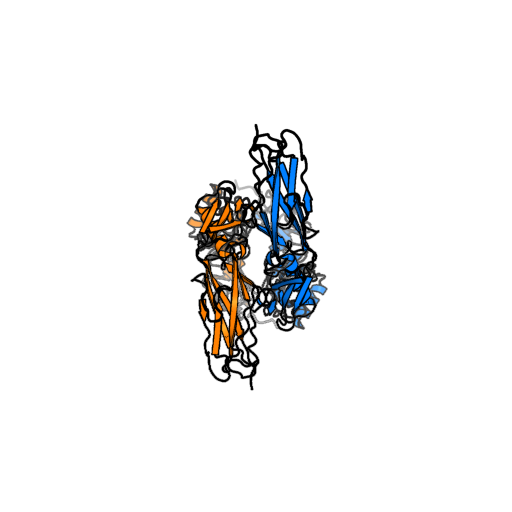M 6476 C C . VAL B 1 14 ? 77.77100 32.71900 -5.40300 1.000 8.41599 265 VAL E C 1
ATOM 6477 O O . VAL B 1 14 ? 77.30100 31.90200 -4.60100 1.000 9.22150 265 VAL E O 1
ATOM 6490 N N . ILE B 1 15 ? 78.15700 33.93900 -5.05400 1.000 9.44636 266 ILE E N 1
ATOM 6491 C CA . ILE B 1 15 ? 77.95100 34.42900 -3.71000 1.000 8.89954 266 ILE E CA 1
ATOM 6492 C C . ILE B 1 15 ? 76.54300 35.00200 -3.63700 1.000 8.95925 266 ILE E C 1
ATOM 6493 O O . ILE B 1 15 ? 76.17400 35.86400 -4.44300 1.000 12.24039 266 ILE E O 1
ATOM 6509 N N . ALA B 1 16 ? 75.73600 34.50300 -2.70600 1.000 10.13514 267 ALA E N 1
ATOM 6510 C CA . ALA B 1 16 ? 74.37300 34.96700 -2.48100 1.000 8.47436 267 ALA E CA 1
ATOM 6511 C C . ALA B 1 16 ? 74.37100 35.50100 -1.05400 1.000 11.06343 267 ALA E C 1
ATOM 6512 O O . ALA B 1 16 ? 75.10900 35.04300 -0.18500 1.000 15.77109 267 ALA E O 1
ATOM 6519 N N . TYR B 1 17 ? 73.59400 36.50000 -0.80500 1.000 10.53903 268 TYR E N 1
ATOM 6520 C CA . TYR B 1 17 ? 73.53400 37.09600 0.50500 1.000 8.77600 268 TYR E CA 1
ATOM 6521 C C . TYR B 1 17 ? 72.22100 36.74700 1.14900 1.000 11.42846 268 TYR E C 1
ATOM 6522 O O . TYR B 1 17 ? 71.18800 36.72800 0.48900 1.000 10.00714 268 TYR E O 1
ATOM 6540 N N . ARG B 1 18 ? 72.30400 36.41700 2.42500 1.000 10.92270 269 ARG E N 1
ATOM 6541 C CA . ARG B 1 18 ? 71.20400 35.99500 3.24500 1.000 11.70622 269 ARG E CA 1
ATOM 6542 C C . ARG B 1 18 ? 70.11400 37.05100 3.11700 1.000 11.58666 269 ARG E C 1
ATOM 6543 O O . ARG B 1 18 ? 70.36100 38.17300 3.31000 1.000 11.90557 269 ARG E O 1
ATOM 6564 N N . GLY B 1 19 ? 68.91500 36.62800 2.83900 1.000 10.09273 270 GLY E N 1
ATOM 6565 C CA . GLY B 1 19 ? 67.80600 37.50600 2.69900 1.000 10.52005 270 GLY E CA 1
ATOM 6566 C C . GLY B 1 19 ? 67.56000 38.06800 1.32900 1.000 11.51383 270 GLY E C 1
ATOM 6567 O O . GLY B 1 19 ? 66.43400 38.50000 1.05500 1.000 16.11222 270 GLY E O 1
ATOM 6571 N N . GLU B 1 20 ? 68.53800 38.03800 0.45000 1.000 9.01209 271 GLU E N 1
ATOM 6572 C CA . GLU B 1 20 ? 68.44400 38.74300 -0.81300 1.000 8.69316 271 GLU E CA 1
ATOM 6573 C C . GLU B 1 20 ? 68.14400 37.80800 -1.95500 1.000 10.70411 271 GLU E C 1
ATOM 6574 O O . GLU B 1 20 ? 68.37200 36.60500 -1.87600 1.000 10.02545 271 GLU E O 1
ATOM 6586 N N . GLU B 1 21 ? 67.68200 38.42000 -3.03200 1.000 10.64155 272 GLU E N 1
ATOM 6587 C CA . GLU B 1 21 ? 67.60200 37.75000 -4.31200 1.000 9.65591 272 GLU E CA 1
ATOM 6588 C C . GLU B 1 21 ? 68.97900 37.48700 -4.86900 1.000 11.48595 272 GLU E C 1
ATOM 6589 O O . GLU B 1 21 ? 69.90400 38.30500 -4.74500 1.000 14.56629 272 GLU E O 1
ATOM 6601 N N . PHE B 1 22 ? 69.11500 36.37000 -5.57700 1.000 11.06133 273 PHE E N 1
ATOM 6602 C CA . PHE B 1 22 ? 70.33600 36.10600 -6.36400 1.000 10.74657 273 PHE E CA 1
ATOM 6603 C C . PHE B 1 22 ? 69.89200 35.67700 -7.75500 1.000 9.26918 273 PHE E C 1
ATOM 6604 O O . PHE B 1 22 ? 68.77200 35.26500 -7.92400 1.000 10.55385 273 PHE E O 1
ATOM 6621 N N . GLU B 1 23 ? 70.78900 35.82800 -8.71000 1.000 9.71219 274 GLU E N 1
ATOM 6622 C CA . GLU B 1 23 ? 70.51200 35.39800 -10.08600 1.000 9.26923 274 GLU E CA 1
ATOM 6623 C C . GLU B 1 23 ? 71.84000 35.21600 -10.78700 1.000 10.80821 274 GLU E C 1
ATOM 6624 O O . GLU B 1 23 ? 72.72800 36.02100 -10.57600 1.000 12.22008 274 GLU E O 1
ATOM 6636 N N . PHE B 1 24 ? 71.95700 34.15400 -11.55000 1.000 10.40844 275 PHE E N 1
ATOM 6637 C CA . PHE B 1 24 ? 73.12400 34.00000 -12.43500 1.000 10.36049 275 PHE E CA 1
ATOM 6638 C C . PHE B 1 24 ? 72.61500 33.26100 -13.65200 1.000 12.38557 275 PHE E C 1
ATOM 6639 O O . PHE B 1 24 ? 71.53200 32.90100 -13.62100 1.000 11.50158 275 PHE E O 1
ATOM 6656 N N . PHE B 1 25 ? 73.40400 33.19400 -14.70800 1.000 12.18380 276 PHE E N 1
ATOM 6657 C CA . PHE B 1 25 ? 72.96300 32.58600 -15.97200 1.000 11.30488 276 PHE E CA 1
ATOM 6658 C C . PHE B 1 25 ? 73.91100 31.46800 -16.36900 1.000 14.38804 276 PHE E C 1
ATOM 6659 O O . PHE B 1 25 ? 75.09900 31.60900 -16.15400 1.000 15.20401 276 PHE E O 1
ATOM 6676 N N . VAL B 1 26 ? 73.34700 30.41000 -16.90800 1.000 10.77729 277 VAL E N 1
ATOM 6677 C CA . VAL B 1 26 ? 74.10700 29.27000 -17.44100 1.000 10.02911 277 VAL E CA 1
ATOM 6678 C C . VAL B 1 26 ? 73.98700 29.41900 -18.96400 1.000 13.25189 277 VAL E C 1
ATOM 6679 O O . VAL B 1 26 ? 73.00600 29.86200 -19.37000 1.000 14.72535 277 VAL E O 1
ATOM 6692 N N . GLU B 1 27 ? 75.04000 29.14300 -19.69400 1.000 13.71387 278 GLU E N 1
ATOM 6693 C CA . GLU B 1 27 ? 74.83500 29.30000 -21.21400 1.000 12.03887 278 GLU E CA 1
ATOM 6694 C C . GLU B 1 27 ? 75.13500 27.93500 -21.79700 1.000 11.34759 278 GLU E C 1
ATOM 6695 O O . GLU B 1 27 ? 76.06900 27.35400 -21.34300 1.000 13.39015 278 GLU E O 1
ATOM 6708 N N . THR B 1 28 ? 74.27100 27.47000 -22.68700 1.000 10.65604 279 THR E N 1
ATOM 6709 C CA . THR B 1 28 ? 74.43200 26.13600 -23.29000 1.000 11.46223 279 THR E CA 1
ATOM 6710 C C . THR B 1 28 ? 74.52000 26.24900 -24.81900 1.000 14.48873 279 THR E C 1
ATOM 6711 O O . THR B 1 28 ? 73.78500 26.91400 -25.35200 1.000 13.44196 279 THR E O 1
ATOM 6722 N N . THR B 1 29 ? 75.40200 25.47900 -25.41600 1.000 13.67967 280 THR E N 1
ATOM 6723 C CA . THR B 1 29 ? 75.41600 25.53400 -26.94800 1.000 11.77090 280 THR E CA 1
ATOM 6724 C C . THR B 1 29 ? 75.49600 24.08800 -27.39500 1.000 14.31969 280 THR E C 1
ATOM 6725 O O . THR B 1 29 ? 75.61000 23.29000 -26.61200 1.000 14.18105 280 THR E O 1
ATOM 6737 N N . ASP B 1 30 ? 75.19400 23.81200 -28.62600 1.000 11.67033 281 ASP E N 1
ATOM 6738 C CA . ASP B 1 30 ? 75.34300 22.46300 -29.17300 1.000 10.55344 281 ASP E CA 1
ATOM 6739 C C . ASP B 1 30 ? 75.52700 22.64500 -30.66600 1.000 11.98149 281 ASP E C 1
ATOM 6740 O O . ASP B 1 30 ? 74.84700 23.42300 -31.21800 1.000 13.50825 281 ASP E O 1
ATOM 6749 N N . ASP B 1 31 ? 76.30000 21.81000 -31.31400 1.000 13.85476 282 ASP E N 1
ATOM 6750 C CA . ASP B 1 31 ? 76.50000 21.94000 -32.78300 1.000 16.60573 282 ASP E CA 1
ATOM 6751 C C . ASP B 1 31 ? 75.25000 21.62100 -33.59600 1.000 17.58811 282 ASP E C 1
ATOM 6752 O O . ASP B 1 31 ? 75.13900 22.11000 -34.65000 1.000 15.92230 282 ASP E O 1
ATOM 6761 N N . SER B 1 32 ? 74.28200 20.92100 -33.03000 1.000 13.47939 283 SER E N 1
ATOM 6762 C CA . SER B 1 32 ? 72.96500 20.72400 -33.67600 1.000 11.48634 283 SER E CA 1
ATOM 6763 C C . SER B 1 32 ? 72.18600 22.03300 -33.69000 1.000 12.42454 283 SER E C 1
ATOM 6764 O O . SER B 1 32 ? 71.18500 22.08700 -34.37100 1.000 13.89357 283 SER E O 1
ATOM 6772 N N . GLY B 1 33 ? 72.48200 22.91000 -32.74000 1.000 12.49069 284 GLY E N 1
ATOM 6773 C CA . GLY B 1 33 ? 71.81700 24.20000 -32.54000 1.000 12.07001 284 GLY E CA 1
ATOM 6774 C C . GLY B 1 33 ? 70.57500 24.07000 -31.70000 1.000 13.24178 284 GLY E C 1
ATOM 6775 O O . GLY B 1 33 ? 69.92800 25.02700 -31.53300 1.000 12.77509 284 GLY E O 1
ATOM 6779 N N . ARG B 1 34 ? 70.28800 22.88900 -31.20400 1.000 11.22886 285 ARG E N 1
ATOM 6780 C CA . ARG B 1 34 ? 69.05300 22.68500 -30.42800 1.000 11.30788 285 ARG E CA 1
ATOM 6781 C C . ARG B 1 34 ? 69.33600 21.96500 -29.10100 1.000 12.62036 285 ARG E C 1
ATOM 6782 O O . ARG B 1 34 ? 69.84800 20.89500 -29.10600 1.000 11.88750 285 ARG E O 1
ATOM 6803 N N . VAL B 1 35 ? 68.97900 22.60500 -27.99300 1.000 9.88174 286 VAL E N 1
ATOM 6804 C CA . VAL B 1 35 ? 69.08900 21.98500 -26.66800 1.000 10.95828 286 VAL E CA 1
ATOM 6805 C C . VAL B 1 35 ? 67.65900 21.71800 -26.15900 1.000 9.94477 286 VAL E C 1
ATOM 6806 O O . VAL B 1 35 ? 66.92500 22.63300 -26.22200 1.000 13.15278 286 VAL E O 1
ATOM 6819 N N . ASN B 1 36 ? 67.32100 20.49100 -25.77900 1.000 10.65519 287 ASN E N 1
ATOM 6820 C CA . ASN B 1 36 ? 65.87400 20.33800 -25.32000 1.000 12.41106 287 ASN E CA 1
ATOM 6821 C C . ASN B 1 36 ? 65.74200 20.53200 -23.81600 1.000 15.35809 287 ASN E C 1
ATOM 6822 O O . ASN B 1 36 ? 64.66800 20.76600 -23.38700 1.000 17.13868 287 ASN E O 1
ATOM 6834 N N . ARG B 1 37 ? 66.78400 20.25200 -23.06700 1.000 13.09588 288 ARG E N 1
ATOM 6835 C CA . ARG B 1 37 ? 66.63800 20.29900 -21.60400 1.000 14.97204 288 ARG E CA 1
ATOM 6836 C C . ARG B 1 37 ? 67.87800 20.89800 -20.94400 1.000 14.95379 288 ARG E C 1
ATOM 6837 O O . ARG B 1 37 ? 68.94300 20.62900 -21.40100 1.000 12.50341 288 ARG E O 1
ATOM 6858 N N . VAL B 1 38 ? 67.67000 21.66200 -19.88900 1.000 11.66895 289 VAL E N 1
ATOM 6859 C CA . VAL B 1 38 ? 68.74900 22.17200 -19.03500 1.000 9.08261 289 VAL E CA 1
ATOM 6860 C C . VAL B 1 38 ? 68.23600 21.96900 -17.62600 1.000 14.23300 289 VAL E C 1
ATOM 6861 O O . VAL B 1 38 ? 67.18500 22.45200 -17.34900 1.000 17.58229 289 VAL E O 1
ATOM 6874 N N . ILE B 1 39 ? 68.92300 21.18400 -16.82200 1.000 12.75558 290 ILE E N 1
ATOM 6875 C CA . ILE B 1 39 ? 68.37200 21.03200 -15.47200 1.000 14.85682 290 ILE E CA 1
ATOM 6876 C C . ILE B 1 39 ? 69.46300 21.25600 -14.43800 1.000 10.63450 290 ILE E C 1
ATOM 6877 O O . ILE B 1 39 ? 70.60700 21.19400 -14.73600 1.000 11.82193 290 ILE E O 1
ATOM 6893 N N . VAL B 1 40 ? 69.00300 21.59300 -13.25900 1.000 9.71551 291 VAL E N 1
ATOM 6894 C CA . VAL B 1 40 ? 69.87700 21.81900 -12.11200 1.000 8.67240 291 VAL E CA 1
ATOM 6895 C C . VAL B 1 40 ? 69.47100 20.77200 -11.09900 1.000 8.62874 291 VAL E C 1
ATOM 6896 O O . VAL B 1 40 ? 68.33000 20.69700 -10.82100 1.000 9.38029 291 VAL E O 1
ATOM 6909 N N . ARG B 1 41 ? 70.44100 20.05800 -10.54600 1.000 8.55623 292 ARG E N 1
ATOM 6910 C CA . ARG B 1 41 ? 70.05200 18.99600 -9.63700 1.000 8.51857 292 ARG E CA 1
ATOM 6911 C C . ARG B 1 41 ? 71.10600 18.74900 -8.56300 1.000 8.43892 292 ARG E C 1
ATOM 6912 O O . ARG B 1 41 ? 72.22000 19.09700 -8.69800 1.000 8.41163 292 ARG E O 1
ATOM 6933 N N . ASN B 1 42 ? 70.65800 18.01700 -7.55900 1.000 8.87682 293 ASN E N 1
ATOM 6934 C CA . ASN B 1 42 ? 71.57300 17.50200 -6.53400 1.000 9.31441 293 ASN E CA 1
ATOM 6935 C C . ASN B 1 42 ? 72.37400 16.37600 -7.16800 1.000 12.04272 293 ASN E C 1
ATOM 6936 O O . ASN B 1 42 ? 71.85500 15.74200 -7.94300 1.000 9.88606 293 ASN E O 1
ATOM 6947 N N . ILE B 1 43 ? 73.59000 16.13800 -6.72600 1.000 9.31144 294 ILE E N 1
ATOM 6948 C CA . ILE B 1 43 ? 74.35900 14.96100 -7.22100 1.000 8.22874 294 ILE E CA 1
ATOM 6949 C C . ILE B 1 43 ? 73.57800 13.67000 -6.92600 1.000 8.81215 294 ILE E C 1
ATOM 6950 O O . ILE B 1 43 ? 73.61300 12.76600 -7.71500 1.000 13.38778 294 ILE E O 1
ATOM 6966 N N . GLU B 1 44 ? 72.91900 13.66300 -5.78900 1.000 8.89514 295 GLU E N 1
ATOM 6967 C CA . GLU B 1 44 ? 72.24900 12.34500 -5.45200 1.000 14.28416 295 GLU E CA 1
ATOM 6968 C C . GLU B 1 44 ? 71.09900 12.07600 -6.39400 1.000 11.14809 295 GLU E C 1
ATOM 6969 O O . GLU B 1 44 ? 70.43500 13.00500 -6.76500 1.000 14.10603 295 GLU E O 1
ATOM 6981 N N . GLY B 1 45 ? 70.85500 10.80400 -6.65800 1.000 12.52128 296 GLY E N 1
ATOM 6982 C CA . GLY B 1 45 ? 69.71100 10.39600 -7.47100 1.000 13.73410 296 GLY E CA 1
ATOM 6983 C C . GLY B 1 45 ? 70.11300 9.59900 -8.68500 1.000 13.58116 296 GLY E C 1
ATOM 6984 O O . GLY B 1 45 ? 71.27400 9.58400 -9.02900 1.000 16.74543 296 GLY E O 1
ATOM 6988 N N . ALA B 1 46 ? 69.13100 8.95800 -9.30000 1.000 16.74346 297 ALA E N 1
ATOM 6989 C CA . ALA B 1 46 ? 69.35500 8.21300 -10.51100 1.000 14.15400 297 ALA E CA 1
ATOM 6990 C C . ALA B 1 46 ? 69.71700 9.15200 -11.65100 1.000 14.43883 297 ALA E C 1
ATOM 6991 O O . ALA B 1 46 ? 69.60800 10.36900 -11.55800 1.000 13.68619 297 ALA E O 1
ATOM 6998 N N . ASP B 1 47 ? 70.06400 8.58600 -12.78100 1.000 15.56596 298 ASP E N 1
ATOM 6999 C CA . ASP B 1 47 ? 70.44100 9.43500 -13.89800 1.000 14.16385 298 ASP E CA 1
ATOM 7000 C C . ASP B 1 47 ? 69.32000 10.37700 -14.33600 1.000 12.84782 298 ASP E C 1
ATOM 7001 O O . ASP B 1 47 ? 69.58100 11.51400 -14.75500 1.000 15.41460 298 ASP E O 1
ATOM 7010 N N . ASN B 1 48 ? 68.07900 9.95200 -14.24000 1.000 13.96208 299 ASN E N 1
ATOM 7011 C CA . ASN B 1 48 ? 66.96900 10.77300 -14.67300 1.000 11.31881 299 ASN E CA 1
ATOM 7012 C C . ASN B 1 48 ? 66.45100 11.69800 -13.56700 1.000 10.98026 299 ASN E C 1
ATOM 7013 O O . ASN B 1 48 ? 65.46600 12.40200 -13.79300 1.000 14.73355 299 ASN E O 1
ATOM 7024 N N . SER B 1 49 ? 67.12500 11.75600 -12.41600 1.000 12.00056 300 SER E N 1
ATOM 7025 C CA . SER B 1 49 ? 66.65000 12.59800 -11.32400 1.000 10.66861 300 SER E CA 1
ATOM 7026 C C . SER B 1 49 ? 66.81400 14.06700 -11.66000 1.000 10.23296 300 SER E C 1
ATOM 7027 O O . SER B 1 49 ? 67.80900 14.47600 -12.25000 1.000 10.73891 300 SER E O 1
ATOM 7035 N N . THR B 1 50 ? 65.83000 14.84900 -11.25000 1.000 11.18207 301 THR E N 1
ATOM 7036 C CA . THR B 1 50 ? 65.91900 16.30600 -11.22400 1.000 10.71282 301 THR E CA 1
ATOM 7037 C C . THR B 1 50 ? 65.64800 16.82500 -9.82200 1.000 10.20674 301 THR E C 1
ATOM 7038 O O . THR B 1 50 ? 65.32800 17.99300 -9.64700 1.000 11.77966 301 THR E O 1
ATOM 7049 N N . TYR B 1 51 ? 65.81600 15.99400 -8.81400 1.000 9.18230 302 TYR E N 1
ATOM 7050 C CA . TYR B 1 51 ? 65.64300 16.42700 -7.43800 1.000 9.66574 302 TYR E CA 1
ATOM 7051 C C . TYR B 1 51 ? 66.69200 17.46900 -7.12100 1.000 8.54577 302 TYR E C 1
ATOM 7052 O O . TYR B 1 51 ? 67.88700 17.25500 -7.35400 1.000 8.53649 302 TYR E O 1
ATOM 7070 N N . LEU B 1 52 ? 66.23300 18.59800 -6.58900 1.000 8.57099 303 LEU E N 1
ATOM 7071 C CA . LEU B 1 52 ? 67.09700 19.72900 -6.25000 1.000 8.54360 303 LEU E CA 1
ATOM 7072 C C . LEU B 1 52 ? 66.61700 20.38700 -4.97900 1.000 9.19156 303 LEU E C 1
ATOM 7073 O O . LEU B 1 52 ? 65.44600 20.76400 -4.87500 1.000 10.72277 303 LEU E O 1
ATOM 7089 N N . ASP B 1 53 ? 67.50500 20.51500 -4.01300 1.000 9.75648 304 ASP E N 1
ATOM 7090 C CA . ASP B 1 53 ? 67.19900 21.28600 -2.83100 1.000 8.48436 304 ASP E CA 1
ATOM 7091 C C . ASP B 1 53 ? 68.39900 22.17100 -2.60100 1.000 8.91218 304 ASP E C 1
ATOM 7092 O O . ASP B 1 53 ? 69.47500 21.89900 -3.13400 1.000 11.61110 304 ASP E O 1
ATOM 7101 N N . PRO B 1 54 ? 68.25500 23.27200 -1.88300 1.000 9.36043 305 PRO E N 1
ATOM 7102 C CA . PRO B 1 54 ? 67.06000 23.73100 -1.25400 1.000 8.91261 305 PRO E CA 1
ATOM 7103 C C . PRO B 1 54 ? 65.93300 24.10500 -2.22100 1.000 8.57600 305 PRO E C 1
ATOM 7104 O O . PRO B 1 54 ? 66.17800 24.41400 -3.35500 1.000 11.94392 305 PRO E O 1
ATOM 7115 N N . ASN B 1 55 ? 64.72000 24.16000 -1.69800 1.000 8.74106 306 ASN E N 1
ATOM 7116 C CA . ASN B 1 55 ? 63.53900 24.49900 -2.46100 1.000 11.65453 306 ASN E CA 1
ATOM 7117 C C . ASN B 1 55 ? 63.55900 25.92200 -2.93300 1.000 9.29223 306 ASN E C 1
ATOM 7118 O O . ASN B 1 55 ? 62.87500 26.20500 -3.92200 1.000 13.40466 306 ASN E O 1
ATOM 7129 N N . TRP B 1 56 ? 64.43500 26.79300 -2.37800 1.000 8.69397 307 TRP E N 1
ATOM 7130 C CA . TRP B 1 56 ? 64.44300 28.17700 -2.83300 1.000 8.72707 307 TRP E CA 1
ATOM 7131 C C . TRP B 1 56 ? 65.38600 28.42600 -4.02300 1.000 8.71457 307 TRP E C 1
ATOM 7132 O O . TRP B 1 56 ? 65.43000 29.54800 -4.56700 1.000 9.45082 307 TRP E O 1
ATOM 7153 N N . ILE B 1 57 ? 66.12800 27.40900 -4.43600 1.000 8.81163 308 ILE E N 1
ATOM 7154 C CA . ILE B 1 57 ? 66.95600 27.53900 -5.65600 1.000 9.04596 308 ILE E CA 1
ATOM 7155 C C . ILE B 1 57 ? 66.02000 27.21600 -6.81600 1.000 12.89905 308 ILE E C 1
ATOM 7156 O O . ILE B 1 57 ? 65.42700 26.19300 -6.79200 1.000 14.24724 308 ILE E O 1
ATOM 7172 N N . ARG B 1 58 ? 65.87300 28.12800 -7.75800 1.000 9.66449 309 ARG E N 1
ATOM 7173 C CA . ARG B 1 58 ? 64.94800 27.95700 -8.86700 1.000 10.99127 309 ARG E CA 1
ATOM 7174 C C . ARG B 1 58 ? 65.74100 28.15400 -10.14500 1.000 8.88830 309 ARG E C 1
ATOM 7175 O O . ARG B 1 58 ? 66.75000 28.73400 -10.13500 1.000 8.84950 309 ARG E O 1
ATOM 7196 N N . TYR B 1 59 ? 65.18100 27.66500 -11.21800 1.000 10.92756 310 TYR E N 1
ATOM 7197 C CA . TYR B 1 59 ? 65.80400 27.91000 -12.50700 1.000 9.01100 310 TYR E CA 1
ATOM 7198 C C . TYR B 1 59 ? 64.73100 27.89700 -13.58000 1.000 9.93051 310 TYR E C 1
ATOM 7199 O O . TYR B 1 59 ? 63.72300 27.33800 -13.41800 1.000 11.98586 310 TYR E O 1
ATOM 7217 N N . SER B 1 60 ? 65.05700 28.53400 -14.66900 1.000 11.02051 311 SER E N 1
ATOM 7218 C CA . SER B 1 60 ? 64.13900 28.59100 -15.81600 1.000 13.31957 311 SER E CA 1
ATOM 7219 C C . SER B 1 60 ? 64.93800 28.82000 -17.09400 1.000 11.09103 311 SER E C 1
ATOM 7220 O O . SER B 1 60 ? 65.86600 29.52500 -17.06600 1.000 12.17055 311 SER E O 1
ATOM 7228 N N . THR B 1 61 ? 64.44800 28.27500 -18.18900 1.000 10.79786 312 THR E N 1
ATOM 7229 C CA . THR B 1 61 ? 65.06100 28.45800 -19.49500 1.000 12.07342 312 THR E CA 1
ATOM 7230 C C . THR B 1 61 ? 63.96100 28.77300 -20.48300 1.000 11.53156 312 THR E C 1
ATOM 7231 O O . THR B 1 61 ? 63.15100 27.89500 -20.77600 1.000 17.56389 312 THR E O 1
ATOM 7242 N N . ASP B 1 62 ? 64.00000 29.96600 -21.04400 1.000 14.08575 313 ASP E N 1
ATOM 7243 C CA . ASP B 1 62 ? 63.09500 30.30500 -22.13900 1.000 17.82470 313 ASP E CA 1
ATOM 7244 C C . ASP B 1 62 ? 63.64500 29.59300 -23.38300 1.000 16.75019 313 ASP E C 1
ATOM 7245 O O . ASP B 1 62 ? 64.84000 29.38800 -23.45800 1.000 16.73545 313 ASP E O 1
ATOM 7254 N N . ASN B 1 63 ? 62.76300 29.32200 -24.32600 1.000 18.70586 314 ASN E N 1
ATOM 7255 C CA . ASN B 1 63 ? 63.08100 28.79800 -25.67400 1.000 14.83130 314 ASN E CA 1
ATOM 7256 C C . ASN B 1 63 ? 63.72000 27.42300 -25.60600 1.000 16.15844 314 ASN E C 1
ATOM 7257 O O . ASN B 1 63 ? 64.43800 27.13700 -26.45200 1.000 11.97419 314 ASN E O 1
ATOM 7268 N N . LEU B 1 64 ? 63.31600 26.58300 -24.66700 1.000 12.85419 315 LEU E N 1
ATOM 7269 C CA . LEU B 1 64 ? 63.81600 25.20100 -24.66800 1.000 12.23099 315 LEU E CA 1
ATOM 7270 C C . LEU B 1 64 ? 63.23100 24.44000 -25.85200 1.000 12.69950 315 LEU E C 1
ATOM 7271 O O . LEU B 1 64 ? 62.12600 24.74200 -26.21200 1.000 13.71046 315 LEU E O 1
ATOM 7287 N N . SER B 1 65 ? 64.02300 23.51100 -26.40100 1.000 11.57952 316 SER E N 1
ATOM 7288 C CA . SER B 1 65 ? 63.53800 22.53200 -27.34100 1.000 12.26743 316 SER E CA 1
ATOM 7289 C C . SER B 1 65 ? 63.04500 23.20300 -28.61000 1.000 12.94555 316 SER E C 1
ATOM 7290 O O . SER B 1 65 ? 62.03600 22.82400 -29.20200 1.000 14.24822 316 SER E O 1
ATOM 7298 N N . VAL B 1 66 ? 63.79000 24.18600 -29.06200 1.000 12.56388 317 VAL E N 1
ATOM 7299 C CA . VAL B 1 66 ? 63.48300 24.94500 -30.27300 1.000 11.18495 317 VAL E CA 1
ATOM 7300 C C . VAL B 1 66 ? 64.67500 24.82500 -31.21700 1.000 11.68511 317 VAL E C 1
ATOM 7301 O O . VAL B 1 66 ? 65.80300 25.09600 -30.81500 1.000 12.57290 317 VAL E O 1
ATOM 7314 N N . PRO B 1 67 ? 64.50400 24.52300 -32.49900 1.000 11.79934 318 PRO E N 1
ATOM 7315 C CA . PRO B 1 67 ? 65.62700 24.61900 -33.42900 1.000 11.94367 318 PRO E CA 1
ATOM 7316 C C . PRO B 1 67 ? 66.31000 25.97000 -33.42600 1.000 14.02092 318 PRO E C 1
ATOM 7317 O O . PRO B 1 67 ? 65.67000 27.02000 -33.41100 1.000 14.05506 318 PRO E O 1
ATOM 7328 N N . GLY B 1 68 ? 67.63100 25.93100 -33.37400 1.000 12.14553 319 GLY E N 1
ATOM 7329 C CA . GLY B 1 68 ? 68.43200 27.10800 -33.32500 1.000 12.35548 319 GLY E CA 1
ATOM 7330 C C . GLY B 1 68 ? 68.51000 27.84900 -32.00600 1.000 11.00878 319 GLY E C 1
ATOM 7331 O O . GLY B 1 68 ? 69.02200 28.96400 -31.97300 1.000 13.24125 319 GLY E O 1
ATOM 7335 N N . ASN B 1 69 ? 68.07100 27.23800 -30.93600 1.000 11.26285 320 ASN E N 1
ATOM 7336 C CA . ASN B 1 69 ? 68.05200 27.91400 -29.65600 1.000 10.00778 320 ASN E CA 1
ATOM 7337 C C . ASN B 1 69 ? 69.38400 27.86800 -28.93200 1.000 11.84251 320 ASN E C 1
ATOM 7338 O O . ASN B 1 69 ? 69.51500 28.51600 -27.88800 1.000 12.95202 320 ASN E O 1
ATOM 7349 N N . ALA B 1 70 ? 70.33800 27.10200 -29.41700 1.000 11.45197 321 ALA E N 1
ATOM 7350 C CA . ALA B 1 70 ? 71.60100 26.87400 -28.69000 1.000 14.19534 321 ALA E CA 1
ATOM 7351 C C . ALA B 1 70 ? 72.80500 26.86400 -29.64800 1.000 15.82945 321 ALA E C 1
ATOM 7352 O O . ALA B 1 70 ? 73.49100 25.94100 -29.73000 1.000 16.52763 321 ALA E O 1
ATOM 7359 N N . THR B 1 71 ? 73.01200 27.95400 -30.33500 1.000 17.47831 322 THR E N 1
ATOM 7360 C CA . THR B 1 71 ? 74.16400 28.06000 -31.24200 1.000 17.07556 322 THR E CA 1
ATOM 7361 C C . THR B 1 71 ? 75.27000 28.83200 -30.54400 1.000 19.68182 322 THR E C 1
ATOM 7362 O O . THR B 1 71 ? 75.00400 29.53000 -29.67500 1.000 21.18398 322 THR E O 1
ATOM 7373 N N . PRO B 1 72 ? 76.53800 28.73600 -30.94900 1.000 24.24745 323 PRO E N 1
ATOM 7374 C CA . PRO B 1 72 ? 77.56400 29.60500 -30.38300 1.000 24.21831 323 PRO E CA 1
ATOM 7375 C C . PRO B 1 72 ? 77.29000 31.10200 -30.40100 1.000 29.30638 323 PRO E C 1
ATOM 7376 O O . PRO B 1 72 ? 77.58700 31.75500 -29.50300 1.000 30.18188 323 PRO E O 1
ATOM 7387 N N . ALA B 1 73 ? 76.69500 31.58400 -31.46500 1.000 25.64736 324 ALA E N 1
ATOM 7388 C CA . ALA B 1 73 ? 76.31300 32.98300 -31.64800 1.000 22.83659 324 ALA E CA 1
ATOM 7389 C C . ALA B 1 73 ? 75.30200 33.37400 -30.59200 1.000 26.55384 324 ALA E C 1
ATOM 7390 O O . ALA B 1 73 ? 75.36000 34.47000 -30.12800 1.000 32.65611 324 ALA E O 1
ATOM 7397 N N . ASN B 1 74 ? 74.28000 32.55100 -30.38200 1.000 21.65092 325 ASN E N 1
ATOM 7398 C CA . ASN B 1 74 ? 73.20600 32.90700 -29.46500 1.000 24.00447 325 ASN E CA 1
ATOM 7399 C C . ASN B 1 74 ? 72.98600 31.68100 -28.59800 1.000 20.87612 325 ASN E C 1
ATOM 7400 O O . ASN B 1 74 ? 72.13100 30.82700 -28.87600 1.000 20.69687 325 ASN E O 1
ATOM 7411 N N . PRO B 1 75 ? 73.79900 31.52700 -27.56400 1.000 18.93121 326 PRO E N 1
ATOM 7412 C CA . PRO B 1 75 ? 73.61700 30.39800 -26.66500 1.000 14.21981 326 PRO E CA 1
ATOM 7413 C C . PRO B 1 75 ? 72.24900 30.42200 -26.01900 1.000 14.13292 326 PRO E C 1
ATOM 7414 O O . PRO B 1 75 ? 71.60000 31.46100 -25.87200 1.000 18.83514 326 PRO E O 1
ATOM 7425 N N . LEU B 1 76 ? 71.88400 29.26800 -25.50500 1.000 11.87001 327 LEU E N 1
ATOM 7426 C CA . LEU B 1 76 ? 70.65100 29.10400 -24.74000 1.000 12.30618 327 LEU E CA 1
ATOM 7427 C C . LEU B 1 76 ? 70.92900 29.59400 -23.31700 1.000 15.24470 327 LEU E C 1
ATOM 7428 O O . LEU B 1 76 ? 71.84200 29.11400 -22.73300 1.000 11.99645 327 LEU E O 1
ATOM 7444 N N . ARG B 1 77 ? 70.14900 30.53000 -22.81900 1.000 13.52501 328 ARG E N 1
ATOM 7445 C CA . ARG B 1 77 ? 70.39100 31.12900 -21.50600 1.000 12.94416 328 ARG E CA 1
ATOM 7446 C C . ARG B 1 77 ? 69.45200 30.50000 -20.47000 1.000 13.17303 328 ARG E C 1
ATOM 7447 O O . ARG B 1 77 ? 68.27200 30.47100 -20.68900 1.000 13.90563 328 ARG E O 1
ATOM 7468 N N . THR B 1 78 ? 70.00400 29.99500 -19.38000 1.000 12.36389 329 THR E N 1
ATOM 7469 C CA . THR B 1 78 ? 69.21700 29.43300 -18.29200 1.000 11.14718 329 THR E CA 1
ATOM 7470 C C . THR B 1 78 ? 69.45000 30.33100 -17.07000 1.000 10.95566 329 THR E C 1
ATOM 7471 O O . THR B 1 78 ? 70.53400 30.57900 -16.73700 1.000 13.80513 329 THR E O 1
ATOM 7482 N N . ARG B 1 79 ? 68.39100 30.80900 -16.48600 1.000 10.27503 330 ARG E N 1
ATOM 7483 C CA . ARG B 1 79 ? 68.46600 31.64400 -15.30400 1.000 9.05146 330 ARG E CA 1
ATOM 7484 C C . ARG B 1 79 ? 68.37200 30.76400 -14.07400 1.000 8.98016 330 ARG E C 1
ATOM 7485 O O . ARG B 1 79 ? 67.48500 29.92400 -13.96800 1.000 10.90850 330 ARG E O 1
ATOM 7506 N N . VAL B 1 80 ? 69.32200 30.91000 -13.16200 1.000 8.89816 331 VAL E N 1
ATOM 7507 C CA . VAL B 1 80 ? 69.25600 30.23700 -11.87200 1.000 9.12296 331 VAL E CA 1
ATOM 7508 C C . VAL B 1 80 ? 69.11600 31.35900 -10.85700 1.000 8.81703 331 VAL E C 1
ATOM 7509 O O . VAL B 1 80 ? 69.83600 32.35900 -10.92200 1.000 8.80648 331 VAL E O 1
ATOM 7522 N N . TYR B 1 81 ? 68.13900 31.23600 -9.98200 1.000 8.82300 332 TYR E N 1
ATOM 7523 C CA . TYR B 1 81 ? 67.75400 32.38600 -9.17700 1.000 9.09920 332 TYR E CA 1
ATOM 7524 C C . TYR B 1 81 ? 67.02900 31.96100 -7.92100 1.000 11.53748 332 TYR E C 1
ATOM 7525 O O . TYR B 1 81 ? 66.59300 30.83200 -7.78000 1.000 9.28825 332 TYR E O 1
ATOM 7543 N N . GLY B 1 82 ? 66.85600 32.90800 -7.02300 1.000 9.49797 333 GLY E N 1
ATOM 7544 C CA . GLY B 1 82 ? 65.96600 32.65600 -5.91300 1.000 9.32242 333 GLY E CA 1
ATOM 7545 C C . GLY B 1 82 ? 66.16000 33.71800 -4.86600 1.000 9.11294 333 GLY E C 1
ATOM 7546 O O . GLY B 1 82 ? 66.83400 34.72800 -5.10200 1.000 11.95143 333 GLY E O 1
ATOM 7550 N N . ILE B 1 83 ? 65.53900 33.48100 -3.71500 1.000 10.02322 334 ILE E N 1
ATOM 7551 C CA . ILE B 1 83 ? 65.66300 34.37500 -2.56900 1.000 9.28506 334 ILE E CA 1
ATOM 7552 C C . ILE B 1 83 ? 66.22500 33.56000 -1.44400 1.000 8.70971 334 ILE E C 1
ATOM 7553 O O . ILE B 1 83 ? 65.64000 32.54300 -1.07200 1.000 8.71210 334 ILE E O 1
ATOM 7569 N N . VAL B 1 84 ? 67.36000 33.97900 -0.91400 1.000 8.66118 335 VAL E N 1
ATOM 7570 C CA . VAL B 1 84 ? 67.95800 33.24300 0.20000 1.000 8.61113 335 VAL E CA 1
ATOM 7571 C C . VAL B 1 84 ? 67.17100 33.54600 1.46500 1.000 8.63287 335 VAL E C 1
ATOM 7572 O O . VAL B 1 84 ? 66.94100 34.71400 1.74600 1.000 8.65818 335 VAL E O 1
ATOM 7585 N N . PRO B 1 85 ? 66.70300 32.56400 2.21300 1.000 8.62892 336 PRO E N 1
ATOM 7586 C CA . PRO B 1 85 ? 65.91900 32.87600 3.41200 1.000 9.19048 336 PRO E CA 1
ATOM 7587 C C . PRO B 1 85 ? 66.66400 33.82000 4.34100 1.000 8.64073 336 PRO E C 1
ATOM 7588 O O . PRO B 1 85 ? 67.88200 33.73500 4.49500 1.000 8.59453 336 PRO E O 1
ATOM 7599 N N . ILE B 1 86 ? 65.89000 34.63000 5.06200 1.000 8.95574 337 ILE E N 1
ATOM 7600 C CA . ILE B 1 86 ? 66.44300 35.70200 5.92700 1.000 9.00286 337 ILE E CA 1
ATOM 7601 C C . ILE B 1 86 ? 67.18800 35.09500 7.10200 1.000 9.79480 337 ILE E C 1
ATOM 7602 O O . ILE B 1 86 ? 68.02100 35.75500 7.60900 1.000 9.43534 337 ILE E O 1
ATOM 7618 N N . ASN B 1 87 ? 66.85200 33.85800 7.45800 1.000 8.64059 338 ASN E N 1
ATOM 7619 C CA . ASN B 1 87 ? 67.46900 33.19500 8.62000 1.000 9.07111 338 ASN E CA 1
ATOM 7620 C C . ASN B 1 87 ? 68.34900 32.04500 8.19000 1.000 10.73635 338 ASN E C 1
ATOM 7621 O O . ASN B 1 87 ? 68.68800 31.25400 8.97700 1.000 11.73899 338 ASN E O 1
ATOM 7632 N N . HIS B 1 88 ? 68.77900 32.05700 6.94800 1.000 8.73520 339 HIS E N 1
ATOM 7633 C CA . HIS B 1 88 ? 69.71500 31.01800 6.50500 1.000 9.52483 339 HIS E CA 1
ATOM 7634 C C . HIS B 1 88 ? 71.00300 31.16200 7.32100 1.000 9.31155 339 HIS E C 1
ATOM 7635 O O . HIS B 1 88 ? 71.43900 32.23500 7.60300 1.000 9.78099 339 HIS E O 1
ATOM 7649 N N . GLY B 1 89 ? 71.69400 30.06100 7.52800 1.000 10.73225 340 GLY E N 1
ATOM 7650 C CA . GLY B 1 89 ? 73.00200 30.12700 8.16700 1.000 12.51871 340 GLY E CA 1
ATOM 7651 C C . GLY B 1 89 ? 74.01600 30.82100 7.28000 1.000 10.77686 340 GLY E C 1
ATOM 7652 O O . GLY B 1 89 ? 73.90000 30.85100 6.13400 1.000 9.40980 340 GLY E O 1
ATOM 7656 N N . VAL B 1 90 ? 75.02600 31.40600 7.86400 1.000 11.41795 341 VAL E N 1
ATOM 7657 C CA . VAL B 1 90 ? 76.08100 32.00800 7.03100 1.000 10.91955 341 VAL E CA 1
ATOM 7658 C C . VAL B 1 90 ? 77.38200 31.42600 7.47900 1.000 11.97630 341 VAL E C 1
ATOM 7659 O O . VAL B 1 90 ? 78.36300 32.09400 7.37600 1.000 16.05231 341 VAL E O 1
ATOM 7672 N N . GLY B 1 91 ? 77.42100 30.19400 8.06600 1.000 10.67513 342 GLY E N 1
ATOM 7673 C CA . GLY B 1 91 ? 78.62100 29.53700 8.46700 1.000 12.14645 342 GLY E CA 1
ATOM 7674 C C . GLY B 1 91 ? 79.34800 28.95100 7.27700 1.000 10.12445 342 GLY E C 1
ATOM 7675 O O . GLY B 1 91 ? 78.92100 29.03900 6.12500 1.000 9.28804 342 GLY E O 1
ATOM 7679 N N . PRO B 1 92 ? 80.49400 28.36400 7.55400 1.000 9.51163 343 PRO E N 1
ATOM 7680 C CA . PRO B 1 92 ? 81.27100 27.81700 6.44700 1.000 8.25536 343 PRO E CA 1
ATOM 7681 C C . PRO B 1 92 ? 80.57000 26.74500 5.71400 1.000 10.63171 343 PRO E C 1
ATOM 7682 O O . PRO B 1 92 ? 80.83100 26.58000 4.51500 1.000 12.31426 343 PRO E O 1
ATOM 7693 N N . GLY B 1 93 ? 79.75600 25.96700 6.35800 1.000 10.26964 344 GLY E N 1
ATOM 7694 C CA . GLY B 1 93 ? 79.02000 24.94400 5.64300 1.000 11.92585 344 GLY E CA 1
ATOM 7695 C C . GLY B 1 93 ? 77.79500 25.42300 4.88600 1.000 11.41289 344 GLY E C 1
ATOM 7696 O O . GLY B 1 93 ? 77.09300 24.57300 4.33600 1.000 11.84719 344 GLY E O 1
ATOM 7700 N N . ASP B 1 94 ? 77.48000 26.71800 4.93800 1.000 10.05733 345 ASP E N 1
ATOM 7701 C CA . ASP B 1 94 ? 76.25600 27.28700 4.31100 1.000 9.77427 345 ASP E CA 1
ATOM 7702 C C . ASP B 1 94 ? 76.53900 27.54900 2.84400 1.000 10.19849 345 ASP E C 1
ATOM 7703 O O . ASP B 1 94 ? 76.73300 28.64000 2.48000 1.000 9.76238 345 ASP E O 1
ATOM 7712 N N . ARG B 1 95 ? 76.62500 26.45700 2.12100 1.000 9.40432 346 ARG E N 1
ATOM 7713 C CA . ARG B 1 95 ? 76.98100 26.48300 0.71400 1.000 9.12078 346 ARG E CA 1
ATOM 7714 C C . ARG B 1 95 ? 76.35500 25.25100 0.08000 1.000 8.24550 346 ARG E C 1
ATOM 7715 O O . ARG B 1 95 ? 76.05500 24.33100 0.78000 1.000 8.23105 346 ARG E O 1
ATOM 7736 N N . TYR B 1 96 ? 76.19000 25.31400 -1.22000 1.000 8.26070 347 TYR E N 1
ATOM 7737 C CA . TYR B 1 96 ? 75.51300 24.23000 -1.96300 1.000 8.26429 347 TYR E CA 1
ATOM 7738 C C . TYR B 1 96 ? 76.22000 23.96100 -3.27400 1.000 8.26326 347 TYR E C 1
ATOM 7739 O O . TYR B 1 96 ? 76.27300 24.80200 -4.01500 1.000 10.33173 347 TYR E O 1
ATOM 7757 N N . THR B 1 97 ? 76.63900 22.74200 -3.51300 1.000 8.23752 348 THR E N 1
ATOM 7758 C CA . THR B 1 97 ? 77.25300 22.36000 -4.80400 1.000 8.24130 348 THR E CA 1
ATOM 7759 C C . THR B 1 97 ? 76.15800 21.66000 -5.58400 1.000 8.26700 348 THR E C 1
ATOM 7760 O O . THR B 1 97 ? 75.71100 20.65300 -5.10200 1.000 9.97232 348 THR E O 1
ATOM 7771 N N . LYS B 1 98 ? 75.74300 22.25100 -6.70200 1.000 8.31243 349 LYS E N 1
ATOM 7772 C CA . LYS B 1 98 ? 74.66300 21.67300 -7.50300 1.000 8.35002 349 LYS E CA 1
ATOM 7773 C C . LYS B 1 98 ? 75.13900 21.55100 -8.93900 1.000 8.37674 349 LYS E C 1
ATOM 7774 O O . LYS B 1 98 ? 75.96400 22.27700 -9.39200 1.000 8.96597 349 LYS E O 1
ATOM 7793 N N . TYR B 1 99 ? 74.52600 20.60000 -9.59100 1.000 8.39714 350 TYR E N 1
ATOM 7794 C CA . TYR B 1 99 ? 74.98400 20.17000 -10.92100 1.000 8.42206 350 TYR E CA 1
ATOM 7795 C C . TYR B 1 99 ? 74.01300 20.59200 -12.00200 1.000 8.56778 350 TYR E C 1
ATOM 7796 O O . TYR B 1 99 ? 72.87500 20.54700 -11.82600 1.000 9.66879 350 TYR E O 1
ATOM 7814 N N . VAL B 1 100 ? 74.58500 20.97400 -13.11800 1.000 8.53292 351 VAL E N 1
ATOM 7815 C CA . VAL B 1 100 ? 73.78000 21.44200 -14.25100 1.000 9.74940 351 VAL E CA 1
ATOM 7816 C C . VAL B 1 100 ? 74.03800 20.46700 -15.39900 1.000 9.42278 351 VAL E C 1
ATOM 7817 O O . VAL B 1 100 ? 75.15200 20.19300 -15.69600 1.000 10.20992 351 VAL E O 1
ATOM 7830 N N . ARG B 1 101 ? 72.97400 20.01100 -16.00600 1.000 9.95041 352 ARG E N 1
ATOM 7831 C CA . ARG B 1 101 ? 73.08400 19.10800 -17.14800 1.000 8.73932 352 ARG E CA 1
ATOM 7832 C C . ARG B 1 101 ? 72.22900 19.64400 -18.27200 1.000 10.26944 352 ARG E C 1
ATOM 7833 O O . ARG B 1 101 ? 71.27700 20.38300 -18.04100 1.000 10.47927 352 ARG E O 1
ATOM 7854 N N . ALA B 1 102 ? 72.57800 19.27900 -19.50100 1.000 9.91252 353 ALA E N 1
ATOM 7855 C CA . ALA B 1 102 ? 71.83600 19.73700 -20.66800 1.000 10.40503 353 ALA E CA 1
ATOM 7856 C C . ALA B 1 102 ? 71.79600 18.57700 -21.63700 1.000 10.63551 353 ALA E C 1
ATOM 7857 O O . ALA B 1 102 ? 72.69400 17.73100 -21.65300 1.000 10.72200 353 ALA E O 1
ATOM 7864 N N . GLU B 1 103 ? 70.73500 18.52600 -22.41200 1.000 9.36904 354 GLU E N 1
ATOM 7865 C CA . GLU B 1 103 ? 70.49100 17.42300 -23.31900 1.000 10.42807 354 GLU E CA 1
ATOM 7866 C C . GLU B 1 103 ? 70.06700 18.02100 -24.64300 1.000 11.95244 354 GLU E C 1
ATOM 7867 O O . GLU B 1 103 ? 69.18600 18.89100 -24.66100 1.000 11.98040 354 GLU E O 1
ATOM 7879 N N . ASP B 1 104 ? 70.67200 17.53700 -25.73900 1.000 11.71777 355 ASP E N 1
ATOM 7880 C CA . ASP B 1 104 ? 70.32900 18.02300 -27.06800 1.000 12.76803 355 ASP E CA 1
ATOM 7881 C C . ASP B 1 104 ? 69.15000 17.21100 -27.62500 1.000 16.52016 355 ASP E C 1
ATOM 7882 O O . ASP B 1 104 ? 68.61400 16.31900 -26.97100 1.000 15.84291 355 ASP E O 1
ATOM 7891 N N . ALA B 1 105 ? 68.72000 17.55500 -28.85000 1.000 17.34644 356 ALA E N 1
ATOM 7892 C CA . ALA B 1 105 ? 67.53000 16.88900 -29.37500 1.000 20.29846 356 ALA E CA 1
ATOM 7893 C C . ALA B 1 105 ? 67.77600 15.41200 -29.72300 1.000 22.14230 356 ALA E C 1
ATOM 7894 O O . ALA B 1 105 ? 66.83400 14.62300 -29.76400 1.000 24.33517 356 ALA E O 1
ATOM 7901 N N . ALA B 1 106 ? 69.02300 15.01100 -29.94000 1.000 16.67011 357 ALA E N 1
ATOM 7902 C CA . ALA B 1 106 ? 69.38200 13.65100 -30.22600 1.000 17.53764 357 ALA E CA 1
ATOM 7903 C C . ALA B 1 106 ? 69.45400 12.79900 -28.97400 1.000 17.95828 357 ALA E C 1
ATOM 7904 O O . ALA B 1 106 ? 69.71300 11.61500 -29.07000 1.000 22.68015 357 ALA E O 1
ATOM 7911 N N . GLY B 1 107 ? 69.23700 13.37700 -27.80000 1.000 17.42640 358 GLY E N 1
ATOM 7912 C CA . GLY B 1 107 ? 69.25600 12.63000 -26.55200 1.000 19.05108 358 GLY E CA 1
ATOM 7913 C C . GLY B 1 107 ? 70.60300 12.55300 -25.87100 1.000 17.75907 358 GLY E C 1
ATOM 7914 O O . GLY B 1 107 ? 70.74200 11.82200 -24.88700 1.000 20.49065 358 GLY E O 1
ATOM 7918 N N . ASN B 1 108 ? 71.60700 13.25900 -26.38900 1.000 13.32851 359 ASN E N 1
ATOM 7919 C CA . ASN B 1 108 ? 72.91800 13.36600 -25.76800 1.000 10.75248 359 ASN E CA 1
ATOM 7920 C C . ASN B 1 108 ? 72.85200 14.32700 -24.58600 1.000 12.37876 359 ASN E C 1
ATOM 7921 O O . ASN B 1 108 ? 72.61300 15.53500 -24.75300 1.000 13.39566 359 ASN E O 1
ATOM 7932 N N . ILE B 1 109 ? 73.00400 13.77300 -23.37100 1.000 12.90348 360 ILE E N 1
ATOM 7933 C CA . ILE B 1 109 ? 72.97300 14.55600 -22.12400 1.000 13.69677 360 ILE E CA 1
ATOM 7934 C C . ILE B 1 109 ? 74.37600 14.57300 -21.56300 1.000 13.06278 360 ILE E C 1
ATOM 7935 O O . ILE B 1 109 ? 75.06400 13.62500 -21.74000 1.000 13.49208 360 ILE E O 1
ATOM 7951 N N . THR B 1 110 ? 74.74700 15.67300 -20.93000 1.000 10.81109 361 THR E N 1
ATOM 7952 C CA . THR B 1 110 ? 76.05800 15.79400 -20.31800 1.000 12.12645 361 THR E CA 1
ATOM 7953 C C . THR B 1 110 ? 76.11900 14.76900 -19.19000 1.000 11.60601 361 THR E C 1
ATOM 7954 O O . THR B 1 110 ? 75.19400 14.58600 -18.49100 1.000 11.20971 361 THR E O 1
ATOM 7965 N N . ALA B 1 111 ? 77.28500 14.21000 -18.99600 1.000 11.38384 362 ALA E N 1
ATOM 7966 C CA . ALA B 1 111 ? 77.49800 13.20000 -17.97000 1.000 13.79070 362 ALA E CA 1
ATOM 7967 C C . ALA B 1 111 ? 77.46800 13.89600 -16.60900 1.000 11.02107 362 ALA E C 1
ATOM 7968 O O . ALA B 1 111 ? 77.86300 14.99600 -16.53700 1.000 13.38789 362 ALA E O 1
ATOM 7975 N N . LEU B 1 112 ? 76.98400 13.20600 -15.59800 1.000 12.51767 363 LEU E N 1
ATOM 7976 C CA . LEU B 1 112 ? 76.90000 13.71600 -14.22600 1.000 13.29351 363 LEU E CA 1
ATOM 7977 C C . LEU B 1 112 ? 77.97500 13.00800 -13.40800 1.000 12.45235 363 LEU E C 1
ATOM 7978 O O . LEU B 1 112 ? 78.01200 11.80900 -13.40400 1.000 13.99333 363 LEU E O 1
ATOM 7994 N N . VAL B 1 113 ? 78.97100 13.74000 -12.93000 1.000 10.43265 364 VAL E N 1
ATOM 7995 C CA . VAL B 1 113 ? 80.11200 13.14200 -12.24800 1.000 9.40448 364 VAL E CA 1
ATOM 7996 C C . VAL B 1 113 ? 80.42300 13.96300 -11.00600 1.000 9.20575 364 VAL E C 1
ATOM 7997 O O . VAL B 1 113 ? 80.76100 15.15600 -11.09700 1.000 8.95969 364 VAL E O 1
ATOM 8010 N N . ASP B 1 114 ? 80.32300 13.30700 -9.84700 1.000 10.40772 365 ASP E N 1
ATOM 8011 C CA . ASP B 1 114 ? 80.49900 13.97500 -8.57100 1.000 13.30198 365 ASP E CA 1
ATOM 8012 C C . ASP B 1 114 ? 81.79400 14.75100 -8.56900 1.000 13.26354 365 ASP E C 1
ATOM 8013 O O . ASP B 1 114 ? 82.85100 14.20900 -8.90000 1.000 11.25261 365 ASP E O 1
ATOM 8022 N N . LYS B 1 115 ? 81.69900 16.03800 -8.23600 1.000 10.56032 366 LYS E N 1
ATOM 8023 C CA . LYS B 1 115 ? 82.81100 16.96000 -8.12200 1.000 10.65324 366 LYS E CA 1
ATOM 8024 C C . LYS B 1 115 ? 83.63200 17.12100 -9.38800 1.000 10.33696 366 LYS E C 1
ATOM 8025 O O . LYS B 1 115 ? 84.71700 17.70600 -9.30700 1.000 13.55881 366 LYS E O 1
ATOM 8044 N N . GLN B 1 116 ? 83.10800 16.68100 -10.51900 1.000 10.01817 367 GLN E N 1
ATOM 8045 C CA . GLN B 1 116 ? 83.88300 16.85200 -11.76300 1.000 12.13492 367 GLN E CA 1
ATOM 8046 C C . GLN B 1 116 ? 83.06500 17.40800 -12.91300 1.000 9.88082 367 GLN E C 1
ATOM 8047 O O . GLN B 1 116 ? 83.61900 18.07100 -13.65000 1.000 13.11164 367 GLN E O 1
ATOM 8061 N N . SER B 1 117 ? 81.77600 17.11900 -13.00800 1.000 9.47710 368 SER E N 1
ATOM 8062 C CA . SER B 1 117 ? 80.99200 17.62700 -14.14000 1.000 9.98543 368 SER E CA 1
ATOM 8063 C C . SER B 1 117 ? 80.47900 19.04500 -13.85000 1.000 8.84681 368 SER E C 1
ATOM 8064 O O . SER B 1 117 ? 80.78500 19.60300 -12.86200 1.000 10.60406 368 SER E O 1
ATOM 8072 N N . GLU B 1 118 ? 79.72600 19.59700 -14.76900 1.000 9.58520 369 GLU E N 1
ATOM 8073 C CA . GLU B 1 118 ? 79.37400 21.00100 -14.67900 1.000 10.21736 369 GLU E CA 1
ATOM 8074 C C . GLU B 1 118 ? 78.56100 21.28400 -13.42200 1.000 8.44842 369 GLU E C 1
ATOM 8075 O O . GLU B 1 118 ? 77.57700 20.60800 -13.12900 1.000 8.44675 369 GLU E O 1
ATOM 8087 N N . ARG B 1 119 ? 78.96800 22.30800 -12.69700 1.000 9.14697 370 ARG E N 1
ATOM 8088 C CA . ARG B 1 119 ? 78.39300 22.51900 -11.38400 1.000 9.54872 370 ARG E CA 1
ATOM 8089 C C . ARG B 1 119 ? 78.73200 23.90400 -10.92200 1.000 9.10810 370 ARG E C 1
ATOM 8090 O O . ARG B 1 119 ? 79.66200 24.54100 -11.43600 1.000 11.01452 370 ARG E O 1
ATOM 8111 N N . PHE B 1 120 ? 77.95900 24.36800 -9.94500 1.000 8.48896 371 PHE E N 1
ATOM 8112 C CA . PHE B 1 120 ? 78.25000 25.65200 -9.32500 1.000 8.38790 371 PHE E CA 1
ATOM 8113 C C . PHE B 1 120 ? 78.17700 25.43700 -7.81700 1.000 8.34384 371 PHE E C 1
ATOM 8114 O O . PHE B 1 120 ? 77.50900 24.54100 -7.32700 1.000 8.32908 371 PHE E O 1
ATOM 8131 N N . VAL B 1 121 ? 78.80300 26.33900 -7.07900 1.000 8.32967 372 VAL E N 1
ATOM 8132 C CA . VAL B 1 121 ? 78.71700 26.37000 -5.62600 1.000 8.86535 372 VAL E CA 1
ATOM 8133 C C . VAL B 1 121 ? 78.09800 27.68900 -5.26400 1.000 8.47258 372 VAL E C 1
ATOM 8134 O O . VAL B 1 121 ? 78.67200 28.74300 -5.55300 1.000 9.78930 372 VAL E O 1
ATOM 8147 N N . LEU B 1 122 ? 76.91000 27.62600 -4.70300 1.000 8.33591 373 LEU E N 1
ATOM 8148 C CA . LEU B 1 122 ? 76.17500 28.76100 -4.19500 1.000 8.36063 373 LEU E CA 1
ATOM 8149 C C . LEU B 1 122 ? 76.57400 28.94500 -2.74100 1.000 8.68377 373 LEU E C 1
ATOM 8150 O O . LEU B 1 122 ? 76.41200 28.03500 -1.93000 1.000 8.31006 373 LEU E O 1
ATOM 8166 N N . VAL B 1 123 ? 77.09700 30.11800 -2.41300 1.000 8.33751 374 VAL E N 1
ATOM 8167 C CA . VAL B 1 123 ? 77.66300 30.37200 -1.09400 1.000 8.31765 374 VAL E CA 1
ATOM 8168 C C . VAL B 1 123 ? 76.84900 31.44300 -0.41500 1.000 8.78936 374 VAL E C 1
ATOM 8169 O O . VAL B 1 123 ? 76.69600 32.51800 -0.97500 1.000 10.05176 374 VAL E O 1
ATOM 8182 N N . ILE B 1 124 ? 76.35600 31.17300 0.78400 1.000 8.33955 375 ILE E N 1
ATOM 8183 C CA . ILE B 1 124 ? 75.45800 32.08300 1.48400 1.000 8.36789 375 ILE E CA 1
ATOM 8184 C C . ILE B 1 124 ? 76.26400 32.88400 2.49100 1.000 8.36364 375 ILE E C 1
ATOM 8185 O O . ILE B 1 124 ? 76.85200 32.32100 3.42200 1.000 9.16304 375 ILE E O 1
ATOM 8201 N N . ARG B 1 125 ? 76.26200 34.21200 2.34800 1.000 8.38481 376 ARG E N 1
ATOM 8202 C CA . ARG B 1 125 ? 77.07200 35.13700 3.17700 1.000 8.38642 376 ARG E CA 1
ATOM 8203 C C . ARG B 1 125 ? 76.15900 36.18500 3.80900 1.000 8.64056 376 ARG E C 1
ATOM 8204 O O . ARG B 1 125 ? 75.12700 36.41800 3.31000 1.000 9.11565 376 ARG E O 1
ATOM 8225 N N . PRO B 1 126 ? 76.57500 36.81000 4.90600 1.000 8.42576 377 PRO E N 1
ATOM 8226 C CA . PRO B 1 126 ? 75.77700 37.83100 5.53100 1.000 9.06707 377 PRO E CA 1
ATOM 8227 C C . PRO B 1 126 ? 75.80500 39.12800 4.71000 1.000 10.03709 377 PRO E C 1
ATOM 8228 O O . PRO B 1 126 ? 76.68300 39.37600 4.04600 1.000 9.59574 377 PRO E O 1
ATOM 8239 N N . GLN B 1 127 ? 74.75100 39.91900 4.85100 1.000 10.34515 378 GLN E N 1
ATOM 8240 C CA . GLN B 1 127 ? 74.56800 41.15900 4.07900 1.000 9.75061 378 GLN E CA 1
ATOM 8241 C C . GLN B 1 127 ? 75.66500 42.14600 4.40800 1.000 9.90006 378 GLN E C 1
ATOM 8242 O O . GLN B 1 127 ? 76.07500 42.81000 3.54500 1.000 11.52540 378 GLN E O 1
ATOM 8256 N N . THR B 1 128 ? 76.19900 42.11100 5.59800 1.000 9.03831 379 THR E N 1
ATOM 8257 C CA . THR B 1 128 ? 77.31300 43.01000 5.93100 1.000 11.18530 379 THR E CA 1
ATOM 8258 C C . THR B 1 128 ? 78.52300 42.72100 5.04300 1.000 13.03681 379 THR E C 1
ATOM 8259 O O . THR B 1 128 ? 79.28800 43.61800 4.88700 1.000 14.27133 379 THR E O 1
ATOM 8270 N N . GLU B 1 129 ? 78.68700 41.52400 4.47700 1.000 11.69686 380 GLU E N 1
ATOM 8271 C CA . GLU B 1 129 ? 79.79700 41.33700 3.56600 1.000 12.18921 380 GLU E CA 1
ATOM 8272 C C . GLU B 1 129 ? 79.57100 42.01200 2.24900 1.000 13.17402 380 GLU E C 1
ATOM 8273 O O . GLU B 1 129 ? 80.54100 42.29300 1.56700 1.000 19.47878 380 GLU E O 1
ATOM 8285 N N . LYS B 1 130 ? 78.34400 42.32100 1.89900 1.000 14.42541 381 LYS E N 1
ATOM 8286 C CA . LYS B 1 130 ? 78.04400 42.99300 0.64400 1.000 13.86824 381 LYS E CA 1
ATOM 8287 C C . LYS B 1 130 ? 78.19200 44.50200 0.79300 1.000 12.56085 381 LYS E C 1
ATOM 8288 O O . LYS B 1 130 ? 78.56600 45.19000 -0.15800 1.000 16.42624 381 LYS E O 1
ATOM 8307 N N . TYR B 1 131 ? 77.79100 45.04100 1.94100 1.000 13.96765 382 TYR E N 1
ATOM 8308 C CA . TYR B 1 131 ? 77.66300 46.48200 2.12100 1.000 13.74308 382 TYR E CA 1
ATOM 8309 C C . TYR B 1 131 ? 78.79300 47.04400 2.95800 1.000 14.63229 382 TYR E C 1
ATOM 8310 O O . TYR B 1 131 ? 79.07900 46.53100 4.03200 1.000 16.94901 382 TYR E O 1
ATOM 8328 N N . THR B 1 132 ? 79.34300 48.16300 2.50600 1.000 16.47457 383 THR E N 1
ATOM 8329 C CA . THR B 1 132 ? 80.39300 48.88300 3.23400 1.000 16.70264 383 THR E CA 1
ATOM 8330 C C . THR B 1 132 ? 79.92300 50.32600 3.38600 1.000 16.83710 383 THR E C 1
ATOM 8331 O O . THR B 1 132 ? 79.89600 51.07200 2.39100 1.000 20.56845 383 THR E O 1
ATOM 8342 N N . PRO B 1 133 ? 79.49500 50.75400 4.55900 1.000 14.96674 384 PRO E N 1
ATOM 8343 C CA . PRO B 1 133 ? 78.97100 52.12700 4.69900 1.000 15.10461 384 PRO E CA 1
ATOM 8344 C C . PRO B 1 133 ? 80.02200 53.17600 4.43800 1.000 17.57501 384 PRO E C 1
ATOM 8345 O O . PRO B 1 133 ? 81.18900 53.03700 4.81600 1.000 19.20006 384 PRO E O 1
ATOM 8356 N N . GLN B 1 134 ? 79.56300 54.22000 3.77600 1.000 20.32393 385 GLN E N 1
ATOM 8357 C CA . GLN B 1 134 ? 80.31500 55.45800 3.65400 1.000 21.64075 385 GLN E CA 1
ATOM 8358 C C . GLN B 1 134 ? 80.19300 56.28700 4.92100 1.000 19.22795 385 GLN E C 1
ATOM 8359 O O . GLN B 1 134 ? 79.14100 56.32400 5.55400 1.000 16.38311 385 GLN E O 1
ATOM 8373 N N . VAL B 1 135 ? 81.24400 57.01500 5.25600 1.000 22.11565 386 VAL E N 1
ATOM 8374 C CA . VAL B 1 135 ? 81.15200 57.86400 6.46400 1.000 19.23666 386 VAL E CA 1
ATOM 8375 C C . VAL B 1 135 ? 80.27200 59.04300 6.10000 1.000 22.09389 386 VAL E C 1
ATOM 8376 O O . VAL B 1 135 ? 80.27800 59.49300 5.00200 1.000 18.98641 386 VAL E O 1
ATOM 8389 N N . PRO B 1 136 ? 79.53500 59.58900 7.05400 1.000 15.31791 387 PRO E N 1
ATOM 8390 C CA . PRO B 1 136 ? 78.70900 60.71100 6.70900 1.000 18.10452 387 PRO E CA 1
ATOM 8391 C C . PRO B 1 136 ? 79.49000 62.01500 6.81300 1.000 15.90736 387 PRO E C 1
ATOM 8392 O O . PRO B 1 136 ? 80.55300 62.02500 7.23800 1.000 20.53704 387 PRO E O 1
ATOM 8403 N N . THR B 1 137 ? 78.83400 63.07700 6.41600 1.000 18.31874 388 THR E N 1
ATOM 8404 C CA . THR B 1 137 ? 79.26900 64.43300 6.77500 1.000 19.22836 388 THR E CA 1
ATOM 8405 C C . THR B 1 137 ? 79.19200 64.49600 8.31300 1.000 18.60097 388 THR E C 1
ATOM 8406 O O . THR B 1 137 ? 78.21000 64.06700 8.88000 1.000 18.12870 388 THR E O 1
ATOM 8417 N N . LEU B 1 138 ? 80.17000 65.07700 8.97300 1.000 15.97232 389 LEU E N 1
ATOM 8418 C CA . LEU B 1 138 ? 80.16900 65.16700 10.44100 1.000 14.89627 389 LEU E CA 1
ATOM 8419 C C . LEU B 1 138 ? 78.96900 65.97300 10.94600 1.000 17.69759 389 LEU E C 1
ATOM 8420 O O . LEU B 1 138 ? 78.59500 66.93500 10.31900 1.000 20.06892 389 LEU E O 1
ATOM 8436 N N . THR B 1 139 ? 78.43900 65.58600 12.09600 1.000 14.56377 390 THR E N 1
ATOM 8437 C CA . THR B 1 139 ? 77.35900 66.33000 12.74600 1.000 13.97724 390 THR E CA 1
ATOM 8438 C C . THR B 1 139 ? 78.02900 67.08000 13.90600 1.000 15.21952 390 THR E C 1
ATOM 8439 O O . THR B 1 139 ? 78.64900 66.47400 14.69300 1.000 13.70382 390 THR E O 1
ATOM 8450 N N . TYR B 1 140 ? 77.93500 68.38700 13.95200 1.000 16.10620 391 TYR E N 1
ATOM 8451 C CA . TYR B 1 140 ? 78.54200 69.15100 15.03700 1.000 12.66767 391 TYR E CA 1
ATOM 8452 C C . TYR B 1 140 ? 77.53900 69.34500 16.15800 1.000 15.54591 391 TYR E C 1
ATOM 8453 O O . TYR B 1 140 ? 76.46300 69.88600 15.93600 1.000 17.16771 391 TYR E O 1
ATOM 8471 N N . VAL B 1 141 ? 77.90200 68.91100 17.36800 1.000 12.24774 392 VAL E N 1
ATOM 8472 C CA . VAL B 1 141 ? 76.96700 68.79400 18.46500 1.000 11.93361 392 VAL E CA 1
ATOM 8473 C C . VAL B 1 141 ? 77.46700 69.55300 19.66300 1.000 12.09522 392 VAL E C 1
ATOM 8474 O O . VAL B 1 141 ? 78.64300 69.91000 19.75900 1.000 13.04007 392 VAL E O 1
ATOM 8487 N N . GLN B 1 142 ? 76.55100 69.70500 20.61800 1.000 12.28184 393 GLN E N 1
ATOM 8488 C CA . GLN B 1 142 ? 76.87700 70.45800 21.81900 1.000 12.44865 393 GLN E CA 1
ATOM 8489 C C . GLN B 1 142 ? 77.88300 69.67100 22.66100 1.000 15.58482 393 GLN E C 1
ATOM 8490 O O . GLN B 1 142 ? 78.80400 70.24500 23.24200 1.000 13.58281 393 GLN E O 1
ATOM 8504 N N . ASN B 1 143 ? 77.76000 68.34600 22.69800 1.000 11.77674 394 ASN E N 1
ATOM 8505 C CA . ASN B 1 143 ? 78.63500 67.52000 23.53300 1.000 11.91913 394 ASN E CA 1
ATOM 8506 C C . ASN B 1 143 ? 78.70500 66.16000 22.86400 1.000 13.40094 394 ASN E C 1
ATOM 8507 O O . ASN B 1 143 ? 77.73700 65.40100 22.96200 1.000 14.62578 394 ASN E O 1
ATOM 8518 N N . ALA B 1 144 ? 79.81200 65.88200 22.20400 1.000 12.94810 395 ALA E N 1
ATOM 8519 C CA . ALA B 1 144 ? 79.95000 64.61600 21.48200 1.000 12.59207 395 ALA E CA 1
ATOM 8520 C C . ALA B 1 144 ? 80.07200 63.43700 22.41200 1.000 15.97596 395 ALA E C 1
ATOM 8521 O O . ALA B 1 144 ? 79.94500 62.30600 21.95200 1.000 14.50755 395 ALA E O 1
ATOM 8528 N N . ASN B 1 145 ? 80.24700 63.66300 23.69300 1.000 14.23567 396 ASN E N 1
ATOM 8529 C CA . ASN B 1 145 ? 80.22700 62.60100 24.70100 1.000 15.92108 396 ASN E CA 1
ATOM 8530 C C . ASN B 1 145 ? 78.83700 62.29000 25.22500 1.000 19.65212 396 ASN E C 1
ATOM 8531 O O . ASN B 1 145 ? 78.67300 61.30900 25.96300 1.000 18.85360 396 ASN E O 1
ATOM 8542 N N . SER B 1 146 ? 77.83800 63.11000 24.87800 1.000 13.41559 397 SER E N 1
ATOM 8543 C CA . SER B 1 146 ? 76.47300 62.91400 25.33800 1.000 14.45633 397 SER E CA 1
ATOM 8544 C C . SER B 1 146 ? 75.47300 63.48800 24.35800 1.000 18.77231 397 SER E C 1
ATOM 8545 O O . SER B 1 146 ? 75.06300 64.64900 24.49100 1.000 18.17086 397 SER E O 1
ATOM 8553 N N . LEU B 1 147 ? 75.15300 62.72300 23.32000 1.000 14.61860 398 LEU E N 1
ATOM 8554 C CA . LEU B 1 147 ? 74.29500 63.22500 22.26300 1.000 14.70451 398 LEU E CA 1
ATOM 8555 C C . LEU B 1 147 ? 72.86000 63.29500 22.71400 1.000 18.24129 398 LEU E C 1
ATOM 8556 O O . LEU B 1 147 ? 72.39100 62.43100 23.47300 1.000 19.20344 398 LEU E O 1
ATOM 8572 N N . THR B 1 148 ? 72.17500 64.34400 22.25500 1.000 15.56851 399 THR E N 1
ATOM 8573 C CA . THR B 1 148 ? 70.73900 64.43800 22.42400 1.000 16.57604 399 THR E CA 1
ATOM 8574 C C . THR B 1 148 ? 70.04000 63.57900 21.37900 1.000 19.50798 399 THR E C 1
ATOM 8575 O O . THR B 1 148 ? 70.62600 63.20700 20.35900 1.000 17.20017 399 THR E O 1
ATOM 8586 N N . GLN B 1 149 ? 68.73900 63.35500 21.57300 1.000 18.93564 400 GLN E N 1
ATOM 8587 C CA . GLN B 1 149 ? 67.99600 62.62600 20.54000 1.000 20.33558 400 GLN E CA 1
ATOM 8588 C C . GLN B 1 149 ? 68.04900 63.37000 19.22000 1.000 20.59790 400 GLN E C 1
ATOM 8589 O O . GLN B 1 149 ? 68.17700 62.74800 18.15700 1.000 20.19243 400 GLN E O 1
ATOM 8603 N N . THR B 1 150 ? 68.00900 64.68900 19.27600 1.000 19.55984 401 THR E N 1
ATOM 8604 C CA . THR B 1 150 ? 68.08000 65.52000 18.06600 1.000 17.25202 401 THR E CA 1
ATOM 8605 C C . THR B 1 150 ? 69.39600 65.24700 17.33000 1.000 17.37677 401 THR E C 1
ATOM 8606 O O . THR B 1 150 ? 69.39800 65.16100 16.11400 1.000 16.16936 401 THR E O 1
ATOM 8617 N N . ASP B 1 151 ? 70.47700 65.15000 18.07400 1.000 16.78850 402 ASP E N 1
ATOM 8618 C CA . ASP B 1 151 ? 71.80400 64.87600 17.48000 1.000 15.32505 402 ASP E CA 1
ATOM 8619 C C . ASP B 1 151 ? 71.78700 63.48200 16.85200 1.000 12.84273 402 ASP E C 1
ATOM 8620 O O . ASP B 1 151 ? 72.26200 63.34800 15.77900 1.000 14.21144 402 ASP E O 1
ATOM 8629 N N . LYS B 1 152 ? 71.21700 62.51300 17.54700 1.000 13.66704 403 LYS E N 1
ATOM 8630 C CA . LYS B 1 152 ? 71.21000 61.13800 17.00400 1.000 13.69717 403 LYS E CA 1
ATOM 8631 C C . LYS B 1 152 ? 70.42000 61.13300 15.70100 1.000 13.36626 403 LYS E C 1
ATOM 8632 O O . LYS B 1 152 ? 70.83700 60.50700 14.78800 1.000 13.33110 403 LYS E O 1
ATOM 8651 N N . ASP B 1 153 ? 69.27200 61.77200 15.67400 1.000 16.02970 404 ASP E N 1
ATOM 8652 C CA . ASP B 1 153 ? 68.49600 61.76700 14.44300 1.000 18.60006 404 ASP E CA 1
ATOM 8653 C C . ASP B 1 153 ? 69.28100 62.41500 13.31800 1.000 16.62284 404 ASP E C 1
ATOM 8654 O O . ASP B 1 153 ? 69.22600 61.95200 12.17100 1.000 16.19973 404 ASP E O 1
ATOM 8663 N N . ALA B 1 154 ? 70.05200 63.47100 13.63400 1.000 13.28315 405 ALA E N 1
ATOM 8664 C CA . ALA B 1 154 ? 70.83700 64.13000 12.61400 1.000 13.42985 405 ALA E CA 1
ATOM 8665 C C . ALA B 1 154 ? 71.93300 63.21700 12.12000 1.000 13.25934 405 ALA E C 1
ATOM 8666 O O . ALA B 1 154 ? 72.21000 63.17600 10.92700 1.000 14.97745 405 ALA E O 1
ATOM 8673 N N . VAL B 1 155 ? 72.57600 62.47700 13.01900 1.000 13.03297 406 VAL E N 1
ATOM 8674 C CA . VAL B 1 155 ? 73.58800 61.51900 12.58400 1.000 13.74096 406 VAL E CA 1
ATOM 8675 C C . VAL B 1 155 ? 72.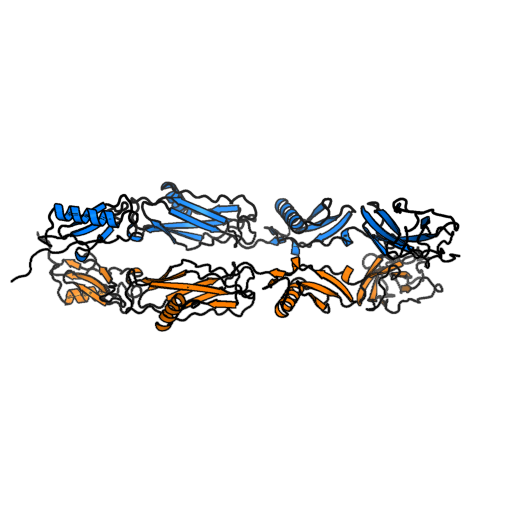97300 60.47700 11.66100 1.000 11.45729 406 VAL E C 1
ATOM 8676 O O . VAL B 1 155 ? 73.53600 60.14900 10.61100 1.000 14.25805 406 VAL E O 1
ATOM 8689 N N . ILE B 1 156 ? 71.79400 59.98000 12.01200 1.000 12.55794 407 ILE E N 1
ATOM 8690 C CA . ILE B 1 156 ? 71.18200 58.93900 11.19700 1.000 12.91182 407 ILE E CA 1
ATOM 8691 C C . ILE B 1 156 ? 70.85700 59.48000 9.83600 1.000 15.26204 407 ILE E C 1
ATOM 8692 O O . ILE B 1 156 ? 71.14900 58.83900 8.82900 1.000 15.99682 407 ILE E O 1
ATOM 8708 N N . ALA B 1 157 ? 70.36300 60.71800 9.77700 1.000 14.52661 408 ALA E N 1
ATOM 8709 C CA . ALA B 1 157 ? 70.06400 61.32900 8.49200 1.000 13.65343 408 ALA E CA 1
ATOM 8710 C C . ALA B 1 157 ? 71.31100 61.51800 7.65900 1.000 17.13193 408 ALA E C 1
ATOM 8711 O O . ALA B 1 157 ? 71.28300 61.29300 6.45000 1.000 16.65670 408 ALA E O 1
ATOM 8718 N N . ALA B 1 158 ? 72.42800 61.90000 8.29800 1.000 15.50725 409 ALA E N 1
ATOM 8719 C CA . ALA B 1 158 ? 73.68100 62.06000 7.58400 1.000 18.14957 409 ALA E CA 1
ATOM 8720 C C . ALA B 1 158 ? 74.19700 60.72300 7.08200 1.000 15.86847 409 ALA E C 1
ATOM 8721 O O . ALA B 1 158 ? 74.74900 60.64900 5.97900 1.000 17.57460 409 ALA E O 1
ATOM 8728 N N . VAL B 1 159 ? 74.03700 59.65900 7.88900 1.000 11.91239 410 VAL E N 1
ATOM 8729 C CA . VAL B 1 159 ? 74.51100 58.35400 7.46200 1.000 12.89609 410 VAL E CA 1
ATOM 8730 C C . VAL B 1 159 ? 73.69900 57.89700 6.26400 1.000 16.31571 410 VAL E C 1
ATOM 8731 O O . VAL B 1 159 ? 74.25500 57.41900 5.26700 1.000 15.46573 410 VAL E O 1
ATOM 8744 N N . LYS B 1 160 ? 72.40100 58.09900 6.31800 1.000 16.88994 411 LYS E N 1
ATOM 8745 C CA . LYS B 1 160 ? 71.52000 57.68500 5.20100 1.000 14.24966 411 LYS E CA 1
ATOM 8746 C C . LYS B 1 160 ? 71.82900 58.50100 3.95900 1.000 20.41373 411 LYS E C 1
ATOM 8747 O O . LYS B 1 160 ? 71.88300 57.91600 2.90000 1.000 20.46638 411 LYS E O 1
ATOM 8766 N N . SER B 1 161 ? 72.09500 59.79000 4.08300 1.000 17.93906 412 SER E N 1
ATOM 8767 C CA . SER B 1 161 ? 72.41900 60.61800 2.90200 1.000 26.06643 412 SER E CA 1
ATOM 8768 C C . SER B 1 161 ? 73.66600 60.11200 2.22100 1.000 22.89832 412 SER E C 1
ATOM 8769 O O . SER B 1 161 ? 73.75800 60.15600 1.03700 1.000 24.45838 412 SER E O 1
ATOM 8777 N N . ALA B 1 162 ? 74.62300 59.72000 3.01000 1.000 16.75423 413 ALA E N 1
ATOM 8778 C CA . ALA B 1 162 ? 75.89000 59.23800 2.47200 1.000 18.08522 413 ALA E CA 1
ATOM 8779 C C . ALA B 1 162 ? 75.82400 57.80300 1.93100 1.000 21.98992 413 ALA E C 1
ATOM 8780 O O . ALA B 1 162 ? 76.81200 57.33500 1.34600 1.000 20.75000 413 ALA E O 1
ATOM 8787 N N . ASN B 1 163 ? 74.70200 57.10700 2.11300 1.000 19.33965 414 ASN E N 1
ATOM 8788 C CA . ASN B 1 163 ? 74.62500 55.66200 1.86200 1.000 18.82355 414 ASN E CA 1
ATOM 8789 C C . ASN B 1 163 ? 73.32300 55.32300 1.17100 1.000 18.41043 414 ASN E C 1
ATOM 8790 O O . ASN B 1 163 ? 72.50500 54.54400 1.67700 1.000 19.96591 414 ASN E O 1
ATOM 8801 N N . PRO B 1 164 ? 73.08900 55.90900 0.00400 1.000 19.97658 415 PRO E N 1
ATOM 8802 C CA . PRO B 1 164 ? 71.83500 55.62500 -0.70000 1.000 24.80210 415 PRO E CA 1
ATOM 8803 C C . PRO B 1 164 ? 71.69100 54.16200 -1.12300 1.000 21.57645 415 PRO E C 1
ATOM 8804 O O . PRO B 1 164 ? 70.58200 53.73400 -1.44200 1.000 27.86586 415 PRO E O 1
ATOM 8815 N N . ASN B 1 165 ? 72.77000 53.39700 -1.16800 1.000 19.08170 416 ASN E N 1
ATOM 8816 C CA . ASN B 1 165 ? 72.72100 52.05000 -1.72600 1.000 18.75026 416 ASN E CA 1
ATOM 8817 C C . ASN B 1 165 ? 72.68800 50.96500 -0.66600 1.000 27.35476 416 ASN E C 1
ATOM 8818 O O . ASN B 1 165 ? 72.62200 49.77900 -1.01100 1.000 26.42873 416 ASN E O 1
ATOM 8829 N N . LEU B 1 166 ? 72.69800 51.33100 0.60800 1.000 17.12910 417 LEU E N 1
ATOM 8830 C CA . LEU B 1 166 ? 72.45000 50.33200 1.62600 1.000 16.95412 417 LEU E CA 1
ATOM 8831 C C . LEU B 1 166 ? 70.99700 49.91100 1.55700 1.000 18.85760 417 LEU E C 1
ATOM 8832 O O . LEU B 1 166 ? 70.14500 50.67600 1.09700 1.000 18.01196 417 LEU E O 1
ATOM 8848 N N . PRO B 1 167 ? 70.67900 48.71700 2.05200 1.000 15.03953 418 PRO E N 1
ATOM 8849 C CA . PRO B 1 167 ? 69.28500 48.26700 1.99700 1.000 15.00109 418 PRO E CA 1
ATOM 8850 C C . PRO B 1 167 ? 68.35400 49.26500 2.65500 1.000 16.54339 418 PRO E C 1
ATOM 8851 O O . PRO B 1 167 ? 68.63300 49.78900 3.73300 1.000 18.44447 418 PRO E O 1
ATOM 8862 N N . ALA B 1 168 ? 67.24100 49.52100 1.98300 1.000 20.30187 419 ALA E N 1
ATOM 8863 C CA . ALA B 1 168 ? 66.27400 50.50200 2.45900 1.000 25.41142 419 ALA E CA 1
ATOM 8864 C C . ALA B 1 168 ? 65.72100 50.16400 3.83600 1.000 22.66504 419 ALA E C 1
ATOM 8865 O O . ALA B 1 168 ? 65.37500 51.06100 4.61300 1.000 26.56864 419 ALA E O 1
ATOM 8872 N N . THR B 1 169 ? 65.64100 48.89600 4.16700 1.000 19.09551 420 THR E N 1
ATOM 8873 C CA . THR B 1 169 ? 65.12400 48.47200 5.44500 1.000 19.00361 420 THR E CA 1
ATOM 8874 C C . THR B 1 169 ? 66.21600 48.27300 6.48900 1.000 13.87589 420 THR E C 1
ATOM 8875 O O . THR B 1 169 ? 65.91600 47.73300 7.54500 1.000 18.26652 420 THR E O 1
ATOM 8886 N N . SER B 1 170 ? 67.44100 48.77900 6.24800 1.000 14.65703 421 SER E N 1
ATOM 8887 C CA . SER B 1 170 ? 68.44600 48.83400 7.29900 1.000 15.09372 421 SER E CA 1
ATOM 8888 C C . SER B 1 170 ? 67.93900 49.70700 8.42200 1.000 13.30945 421 SER E C 1
ATOM 8889 O O . SER B 1 170 ? 67.19800 50.66200 8.18900 1.000 15.49486 421 SER E O 1
ATOM 8897 N N . THR B 1 171 ? 68.32700 49.37100 9.62600 1.000 12.20075 422 THR E N 1
ATOM 8898 C CA . THR B 1 171 ? 67.98600 50.18300 10.77700 1.000 10.91669 422 THR E CA 1
ATOM 8899 C C . THR B 1 171 ? 69.26100 50.72800 11.40000 1.000 12.91195 422 THR E C 1
ATOM 8900 O O . THR B 1 171 ? 70.35400 50.19200 11.24000 1.000 14.86251 422 THR E O 1
ATOM 8911 N N . TYR B 1 172 ? 69.11300 51.87000 12.05800 1.000 14.19438 423 TYR E N 1
ATOM 8912 C CA . TYR B 1 172 ? 70.26500 52.63200 12.57400 1.000 18.25534 423 TYR E CA 1
ATOM 8913 C C . TYR B 1 172 ? 70.09700 52.93200 14.06200 1.000 21.20607 423 TYR E C 1
ATOM 8914 O O . TYR B 1 172 ? 69.04100 53.28300 14.46400 1.000 22.39067 423 TYR E O 1
ATOM 8932 N N . SER B 1 173 ? 71.14900 52.78600 14.82800 1.000 17.31529 424 SER E N 1
ATOM 8933 C CA . SER B 1 173 ? 71.16400 53.08100 16.26100 1.000 16.83567 424 SER E CA 1
ATOM 8934 C C . SER B 1 173 ? 72.37800 53.97900 16.46300 1.000 18.03836 424 SER E C 1
ATOM 8935 O O . SER B 1 173 ? 73.36500 53.70700 15.91500 1.000 15.10238 424 SER E O 1
ATOM 8943 N N . VAL B 1 174 ? 72.24500 54.99100 17.29600 1.000 14.15787 425 VAL E N 1
ATOM 8944 C CA . VAL B 1 174 ? 73.34100 55.91400 17.57800 1.000 13.12459 425 VAL E CA 1
ATOM 8945 C C . VAL B 1 174 ? 73.52700 55.84800 19.08800 1.000 14.32522 425 VAL E C 1
ATOM 8946 O O . VAL B 1 174 ? 72.58500 56.02800 19.78700 1.000 16.70571 425 VAL E O 1
ATOM 8959 N N . SER B 1 175 ? 74.72900 55.60200 19.53200 1.000 13.85826 426 SER E N 1
ATOM 8960 C CA . SER B 1 175 ? 75.01600 55.56200 20.95200 1.000 15.16352 426 SER E CA 1
ATOM 8961 C C . SER B 1 175 ? 75.19900 56.96700 21.51000 1.000 14.57177 426 SER E C 1
ATOM 8962 O O . SER B 1 175 ? 75.16900 57.95800 20.79100 1.000 15.67051 426 SER E O 1
ATOM 8970 N N . GLU B 1 176 ? 75.34300 57.07600 22.81300 1.000 16.90882 427 GLU E N 1
ATOM 8971 C CA . GLU B 1 176 ? 75.52300 58.34800 23.54600 1.000 18.33444 427 GLU E CA 1
ATOM 8972 C C . GLU B 1 176 ? 76.72400 59.13300 23.00200 1.000 20.17329 427 GLU E C 1
ATOM 8973 O O . GLU B 1 176 ? 76.71700 60.32400 23.14000 1.000 16.43899 427 GLU E O 1
ATOM 8985 N N . ASN B 1 177 ? 77.72900 58.48100 22.43400 1.000 15.86783 428 ASN E N 1
ATOM 8986 C CA . ASN B 1 177 ? 78.87500 59.19200 21.89100 1.000 14.71525 428 ASN E CA 1
ATOM 8987 C C . ASN B 1 177 ? 78.87700 59.25900 20.37700 1.000 12.95892 428 ASN E C 1
ATOM 8988 O O . ASN B 1 177 ? 79.86700 59.70200 19.78200 1.000 14.08668 428 ASN E O 1
ATOM 8999 N N . GLY B 1 178 ? 77.76600 58.89700 19.73100 1.000 13.56223 429 GLY E N 1
ATOM 9000 C CA . GLY B 1 178 ? 77.69000 59.01900 18.29700 1.000 14.80428 429 GLY E CA 1
ATOM 9001 C C . GLY B 1 178 ? 78.10600 57.79200 17.53700 1.000 14.14229 429 GLY E C 1
ATOM 9002 O O . GLY B 1 178 ? 78.17600 57.85300 16.31400 1.000 15.09525 429 GLY E O 1
ATOM 9006 N N . THR B 1 179 ? 78.40400 56.69100 18.21700 1.000 11.84496 430 THR E N 1
ATOM 9007 C CA . THR B 1 179 ? 78.76100 55.46800 17.49500 1.000 15.10439 430 THR E CA 1
ATOM 9008 C C . THR B 1 179 ? 77.51800 54.94100 16.78700 1.000 10.71720 430 THR E C 1
ATOM 9009 O O . THR B 1 179 ? 76.46300 54.79600 17.40800 1.000 13.61953 430 THR E O 1
ATOM 9020 N N . VAL B 1 180 ? 77.63200 54.66300 15.48900 1.000 11.81100 431 VAL E N 1
ATOM 9021 C CA . VAL B 1 180 ? 76.47800 54.25000 14.70600 1.000 10.11796 431 VAL E CA 1
ATOM 9022 C C . VAL B 1 180 ? 76.56400 52.75800 14.45200 1.000 11.67988 431 VAL E C 1
ATOM 9023 O O . VAL B 1 180 ? 77.59300 52.27900 13.97900 1.000 14.58819 431 VAL E O 1
ATOM 9036 N N . THR B 1 181 ? 75.49900 52.05100 14.77300 1.000 11.25627 432 THR E N 1
ATOM 9037 C CA . THR B 1 181 ? 75.35400 50.64400 14.44700 1.000 13.82953 432 THR E CA 1
ATOM 9038 C C . THR B 1 181 ? 74.29400 50.56400 13.37700 1.000 14.62846 432 THR E C 1
ATOM 9039 O O . THR B 1 181 ? 73.17000 51.01400 13.58600 1.000 13.70055 432 THR E O 1
ATOM 9050 N N . ILE B 1 182 ? 74.65700 50.00300 12.22900 1.000 11.80612 433 ILE E N 1
ATOM 9051 C CA . ILE B 1 182 ? 73.73300 49.78000 11.11700 1.000 10.78982 433 ILE E CA 1
ATOM 9052 C C . ILE B 1 182 ? 73.40300 48.31200 11.15300 1.000 14.18051 433 ILE E C 1
ATOM 9053 O O . ILE B 1 182 ? 74.31400 47.46500 11.18500 1.000 12.99744 433 ILE E O 1
ATOM 9069 N N . THR B 1 183 ? 72.12800 48.01000 11.27500 1.000 10.90545 434 THR E N 1
ATOM 9070 C CA . THR B 1 183 ? 71.66200 46.62600 11.23000 1.000 10.62504 434 THR E CA 1
ATOM 9071 C C . THR B 1 183 ? 70.98400 46.40000 9.89300 1.000 10.28574 434 THR E C 1
ATOM 9072 O O . THR B 1 183 ? 69.95300 47.00300 9.58900 1.000 12.92610 434 THR E O 1
ATOM 9083 N N . TYR B 1 184 ? 71.55700 45.49700 9.09800 1.000 10.09416 435 TYR E N 1
ATOM 9084 C CA . TYR B 1 184 ? 70.96700 45.08900 7.83900 1.000 10.66077 435 TYR E CA 1
ATOM 9085 C C . TYR B 1 184 ? 69.78300 44.18100 8.08900 1.000 9.66345 435 TYR E C 1
ATOM 9086 O O . TYR B 1 184 ? 69.59800 43.62300 9.17200 1.000 10.07937 435 TYR E O 1
ATOM 9104 N N . PRO B 1 185 ? 68.96500 44.01100 7.07800 1.000 9.97033 436 PRO E N 1
ATOM 9105 C CA . PRO B 1 185 ? 67.73700 43.23000 7.25800 1.000 11.15864 436 PRO E CA 1
ATOM 9106 C C . PRO B 1 185 ? 67.95100 41.80200 7.73100 1.000 10.52067 436 PRO E C 1
ATOM 9107 O O . PRO B 1 185 ? 67.03500 41.23000 8.32000 1.000 11.40435 436 PRO E O 1
ATOM 9118 N N . ASP B 1 186 ? 69.12200 41.20000 7.51400 1.000 8.93397 437 ASP E N 1
ATOM 9119 C CA . ASP B 1 186 ? 69.39800 39.87500 8.01700 1.000 10.10569 437 ASP E CA 1
ATOM 9120 C C . ASP B 1 186 ? 70.00100 39.88000 9.40400 1.000 12.16156 437 ASP E C 1
ATOM 9121 O O . ASP B 1 186 ? 70.37100 38.82300 9.91600 1.000 13.80908 437 ASP E O 1
ATOM 9130 N N . GLY B 1 187 ? 70.11600 41.04900 10.02900 1.000 10.51914 438 GLY E N 1
ATOM 9131 C CA . GLY B 1 187 ? 70.63700 41.15300 11.37500 1.000 12.61825 438 GLY E CA 1
ATOM 9132 C C . GLY B 1 187 ? 72.12200 41.32200 11.47400 1.000 14.40426 438 GLY E C 1
ATOM 9133 O O . GLY B 1 187 ? 72.63000 41.48600 12.60700 1.000 14.74953 438 GLY E O 1
ATOM 9137 N N . SER B 1 188 ? 72.83700 41.17100 10.37000 1.000 11.26178 439 SER E N 1
ATOM 9138 C CA . SER B 1 188 ? 74.24400 41.47300 10.39700 1.000 10.57498 439 SER E CA 1
ATOM 9139 C C . SER B 1 188 ? 74.37700 42.98600 10.50900 1.000 11.55357 439 SER E C 1
ATOM 9140 O O . SER B 1 188 ? 73.42600 43.73000 10.25000 1.000 12.08858 439 SER E O 1
ATOM 9148 N N . THR B 1 189 ? 75.56800 43.44000 10.90200 1.000 12.99864 440 THR E N 1
ATOM 9149 C CA . THR B 1 189 ? 75.73000 44.84000 11.26600 1.000 13.85213 440 THR E CA 1
ATOM 9150 C C . THR B 1 189 ? 77.01300 45.40600 10.68900 1.000 13.49439 440 THR E C 1
ATOM 9151 O O . THR B 1 189 ? 77.91600 44.68500 10.25300 1.000 14.09544 440 THR E O 1
ATOM 9162 N N . ASP B 1 190 ? 77.05500 46.72400 10.67500 1.000 12.63033 441 ASP E N 1
ATOM 9163 C CA . ASP B 1 190 ? 78.28300 47.50600 10.43600 1.000 12.91817 441 ASP E CA 1
ATOM 9164 C C . ASP B 1 190 ? 78.30900 48.60100 11.50900 1.000 14.38477 441 ASP E C 1
ATOM 9165 O O . ASP B 1 190 ? 77.29400 48.89600 12.08700 1.000 13.51074 441 ASP E O 1
ATOM 9174 N N . THR B 1 191 ? 79.48500 49.12000 11.78900 1.000 13.78751 442 THR E N 1
ATOM 9175 C CA . THR B 1 191 ? 79.62500 50.14900 12.81800 1.000 14.48107 442 THR E CA 1
ATOM 9176 C C . THR B 1 191 ? 80.31200 51.36300 12.20200 1.000 16.35889 442 THR E C 1
ATOM 9177 O O . THR B 1 191 ? 81.15100 51.14700 11.39200 1.000 14.99443 442 THR E O 1
ATOM 9188 N N . ILE B 1 192 ? 79.92500 52.57800 12.60300 1.000 13.25896 443 ILE E N 1
ATOM 9189 C CA . ILE B 1 192 ? 80.73000 53.76700 12.03300 1.000 12.79517 443 ILE E CA 1
ATOM 9190 C C . ILE B 1 192 ? 81.12600 54.41400 13.36800 1.000 15.56100 443 ILE E C 1
ATOM 9191 O O . ILE B 1 192 ? 80.27300 54.63900 14.18200 1.000 15.18268 443 ILE E O 1
ATOM 9208 N N . ALA B 1 193 ? 82.40400 54.59700 13.59000 1.000 14.93214 444 ALA E N 1
ATOM 9209 C CA . ALA B 1 193 ? 82.91600 55.10100 14.87200 1.000 14.99116 444 ALA E CA 1
ATOM 9210 C C . ALA B 1 193 ? 82.50900 56.56100 15.09500 1.000 14.82909 444 ALA E C 1
ATOM 9211 O O . ALA B 1 193 ? 82.35900 57.27000 14.17300 1.000 16.02301 444 ALA E O 1
ATOM 9218 N N . ALA B 1 194 ? 82.39600 56.93700 16.35000 1.000 14.67953 445 ALA E N 1
ATOM 9219 C CA . ALA B 1 194 ? 82.04900 58.28700 16.81600 1.000 16.46664 445 ALA E CA 1
ATOM 9220 C C . ALA B 1 194 ? 82.96000 59.33400 16.19900 1.000 16.67804 445 ALA E C 1
ATOM 9221 O O . ALA B 1 194 ? 82.45800 60.34500 15.79100 1.000 15.38993 445 ALA E O 1
ATOM 9228 N N . ALA B 1 195 ? 84.23300 59.03700 15.95600 1.000 16.83249 446 ALA E N 1
ATOM 9229 C CA . ALA B 1 195 ? 85.07300 60.06000 15.36900 1.000 15.89775 446 ALA E CA 1
ATOM 9230 C C . ALA B 1 195 ? 84.68200 60.37400 13.94500 1.000 20.46769 446 ALA E C 1
ATOM 9231 O O . ALA B 1 195 ? 84.99200 61.44900 13.44400 1.000 17.77444 446 ALA E O 1
ATOM 9238 N N . GLN B 1 196 ? 83.99800 59.47600 13.27500 1.000 15.36165 447 GLN E N 1
ATOM 9239 C CA . GLN B 1 196 ? 83.56800 59.71200 11.91600 1.000 14.31849 447 GLN E CA 1
ATOM 9240 C C . GLN B 1 196 ? 82.12800 60.20200 11.82600 1.000 16.89806 447 GLN E C 1
ATOM 9241 O O . GLN B 1 196 ? 81.65300 60.44500 10.72400 1.000 19.08434 447 GLN E O 1
ATOM 9255 N N . THR B 1 197 ? 81.43400 60.34900 12.93700 1.000 14.00956 448 THR E N 1
ATOM 9256 C CA . THR B 1 197 ? 80.04700 60.78200 12.87500 1.000 13.78870 448 THR E CA 1
ATOM 9257 C C . THR B 1 197 ? 79.81900 62.12900 13.54600 1.000 14.23976 448 THR E C 1
ATOM 9258 O O . THR B 1 197 ? 78.98700 62.91400 13.08800 1.000 15.48686 448 THR E O 1
ATOM 9269 N N . VAL B 1 198 ? 80.49900 62.41500 14.65600 1.000 12.87988 449 VAL E N 1
ATOM 9270 C CA . VAL B 1 198 ? 80.19300 63.62000 15.41700 1.000 10.54796 449 VAL E CA 1
ATOM 9271 C C . VAL B 1 198 ? 81.46800 64.33100 15.88100 1.000 14.89224 449 VAL E C 1
ATOM 9272 O O . VAL B 1 198 ? 82.53400 63.73500 16.04700 1.000 14.49844 449 VAL E O 1
ATOM 9285 N N . ASP B 1 199 ? 81.31400 65.61300 16.18200 1.000 13.27547 450 ASP E N 1
ATOM 9286 C CA . ASP B 1 199 ? 82.38000 66.40400 16.80900 1.000 15.94308 450 ASP E CA 1
ATOM 9287 C C . ASP B 1 199 ? 81.71000 67.47000 17.66000 1.000 15.24054 450 ASP E C 1
ATOM 9288 O O . ASP B 1 199 ? 80.68200 67.90400 17.32100 1.000 14.17999 450 ASP E O 1
ATOM 9297 N N . THR B 1 200 ? 82.27100 67.79900 18.79800 1.000 12.96387 451 THR E N 1
ATOM 9298 C CA . THR B 1 200 ? 81.74400 68.88100 19.61400 1.000 12.03664 451 THR E CA 1
ATOM 9299 C C . THR B 1 200 ? 81.94100 70.19200 18.82100 1.000 15.18331 451 THR E C 1
ATOM 9300 O O . THR B 1 200 ? 83.01300 70.38200 18.35300 1.000 14.71071 451 THR E O 1
ATOM 9311 N N . ASP B 1 201 ? 80.91600 71.04700 18.83100 1.000 13.43761 452 ASP E N 1
ATOM 9312 C CA . ASP B 1 201 ? 81.13700 72.29500 18.01200 1.000 14.26686 452 ASP E CA 1
ATOM 9313 C C . ASP B 1 201 ? 81.87200 73.29500 18.89200 1.000 12.66648 452 ASP E C 1
ATOM 9314 O O . ASP B 1 201 ? 81.32000 73.69900 19.87200 1.000 15.68620 452 ASP E O 1
ATOM 9324 N N . ARG B 1 202 ? 83.08600 73.62500 18.52200 1.000 13.51886 453 ARG E N 1
ATOM 9325 C CA . ARG B 1 202 ? 83.94700 74.55300 19.27600 1.000 14.02861 453 ARG E CA 1
ATOM 9326 C C . ARG B 1 202 ? 84.18100 75.82800 18.47300 1.000 15.91183 453 ARG E C 1
ATOM 9327 O O . ARG B 1 202 ? 84.89900 76.66100 18.98000 1.000 18.50256 453 ARG E O 1
ATOM 9348 N N . VAL B 1 203 ? 83.52000 76.00000 17.32800 1.000 15.02456 454 VAL E N 1
ATOM 9349 C CA . VAL B 1 203 ? 83.82600 77.15800 16.44000 1.000 11.59623 454 VAL E CA 1
ATOM 9350 C C . VAL B 1 203 ? 82.58000 78.00400 16.31100 1.000 19.67124 454 VAL E C 1
ATOM 9351 O O . VAL B 1 203 ? 81.76700 77.58000 15.79600 1.000 16.77895 454 VAL E O 1
ATOM 9364 N N . ALA B 1 204 ? 82.53700 79.20100 16.80700 1.000 19.60466 455 ALA E N 1
ATOM 9365 C CA . ALA B 1 204 ? 81.29200 79.99100 16.77300 1.000 16.25884 455 ALA E CA 1
ATOM 9366 C C . ALA B 1 204 ? 80.99400 80.47900 15.35600 1.000 15.68165 455 ALA E C 1
ATOM 9367 O O . ALA B 1 204 ? 81.89700 80.54100 14.56100 1.000 14.51678 455 ALA E O 1
ATOM 9374 N N . PRO B 1 205 ? 79.73100 80.80400 15.03500 1.000 11.77571 456 PRO E N 1
ATOM 9375 C CA . PRO B 1 205 ? 79.45000 81.40300 13.74800 1.000 14.70094 456 PRO E CA 1
ATOM 9376 C C . PRO B 1 205 ? 80.30400 82.63100 13.44000 1.000 12.36486 456 PRO E C 1
ATOM 9377 O O . PRO B 1 205 ? 80.63100 83.33600 14.32200 1.000 14.11430 456 PRO E O 1
ATOM 9388 N N . VAL B 1 206 ? 80.55900 82.85200 12.15900 1.000 11.59933 457 VAL E N 1
ATOM 9389 C CA . VAL B 1 206 ? 81.41900 83.94600 11.67800 1.000 13.03542 457 VAL E CA 1
ATOM 9390 C C . VAL B 1 206 ? 80.56500 85.00700 10.98900 1.000 14.43224 457 VAL E C 1
ATOM 9391 O O . VAL B 1 206 ? 79.78900 84.66000 10.19000 1.000 13.65157 457 VAL E O 1
ATOM 9404 N N . PHE B 1 207 ? 80.64900 86.22700 11.44000 1.000 15.66472 458 PHE E N 1
ATOM 9405 C CA . PHE B 1 207 ? 80.04400 87.39400 10.78500 1.000 13.14818 458 PHE E CA 1
ATOM 9406 C C . PHE B 1 207 ? 81.01000 87.87200 9.71300 1.000 11.72512 458 PHE E C 1
ATOM 9407 O O . PHE B 1 207 ? 82.06700 88.45300 10.00800 1.000 15.77447 458 PHE E O 1
ATOM 9424 N N . VAL B 1 208 ? 80.63100 87.62100 8.46000 1.000 14.51682 459 VAL E N 1
ATOM 9425 C CA . VAL B 1 208 ? 81.51000 87.90100 7.32400 1.000 15.32698 459 VAL E CA 1
ATOM 9426 C C . VAL B 1 208 ? 81.77900 89.40400 7.19300 1.000 15.81923 459 VAL E C 1
ATOM 9427 O O . VAL B 1 208 ? 82.88700 89.85000 6.83900 1.000 17.62054 459 VAL E O 1
ATOM 9440 N N . ASP B 1 209 ? 80.78400 90.21500 7.50000 1.000 14.52530 460 ASP E N 1
ATOM 9441 C CA . ASP B 1 209 ? 80.88800 91.65100 7.31800 1.000 14.21860 460 ASP E CA 1
ATOM 9442 C C . ASP B 1 209 ? 81.31300 92.39500 8.56600 1.000 15.15167 460 ASP E C 1
ATOM 9443 O O . ASP B 1 209 ? 81.09900 93.59600 8.66900 1.000 14.11744 460 ASP E O 1
ATOM 9452 N N . GLU B 1 210 ? 81.98900 91.73000 9.48700 1.000 14.16768 461 GLU E N 1
ATOM 9453 C CA . GLU B 1 210 ? 82.52400 92.40000 10.65200 1.000 15.53064 461 GLU E CA 1
ATOM 9454 C C . GLU B 1 210 ? 83.34700 93.57800 10.20600 1.000 16.47423 461 GLU E C 1
ATOM 9455 O O . GLU B 1 210 ? 84.15400 93.45900 9.27600 1.000 16.88004 461 GLU E O 1
ATOM 9467 N N . GLY B 1 211 ? 83.17400 94.70800 10.88700 1.000 17.50830 462 GLY E N 1
ATOM 9468 C CA . GLY B 1 211 ? 83.83700 96.00000 10.65200 1.000 16.33780 462 GLY E CA 1
ATOM 9469 C C . GLY B 1 211 ? 83.30200 96.75000 9.44800 1.000 14.03867 462 GLY E C 1
ATOM 9470 O O . GLY B 1 211 ? 83.80200 97.77600 9.17200 1.000 18.59718 462 GLY E O 1
ATOM 9474 N N . ARG B 1 212 ? 82.28100 96.26200 8.78500 1.000 15.88602 463 ARG E N 1
ATOM 9475 C CA . ARG B 1 212 ? 81.83600 96.93900 7.56100 1.000 14.59280 463 ARG E CA 1
ATOM 9476 C C . ARG B 1 212 ? 80.98500 98.17400 7.90300 1.000 14.95460 463 ARG E C 1
ATOM 9477 O O . ARG B 1 212 ? 80.21400 98.13700 8.79100 1.000 11.99320 463 ARG E O 1
ATOM 9498 N N . ASP B 1 213 ? 81.14100 99.20600 7.10400 1.000 14.77026 464 ASP E N 1
ATOM 9499 C CA . ASP B 1 213 ? 80.34500 100.41900 7.17200 1.000 13.41688 464 ASP E CA 1
ATOM 9500 C C . ASP B 1 213 ? 79.37700 100.39600 6.00300 1.000 14.46283 464 ASP E C 1
ATOM 9501 O O . ASP B 1 213 ? 79.79500 100.38700 4.91000 1.000 15.59868 464 ASP E O 1
ATOM 9510 N N . TYR B 1 214 ? 78.12500 100.40800 6.29100 1.000 11.59544 465 TYR E N 1
ATOM 9511 C CA . TYR B 1 214 ? 77.10400 100.43500 5.27800 1.000 11.42666 465 TYR E CA 1
ATOM 9512 C C . TYR B 1 214 ? 76.59600 101.85800 5.16800 1.000 9.72044 465 TYR E C 1
ATOM 9513 O O . TYR B 1 214 ? 76.13300 102.42900 6.16400 1.000 10.54539 465 TYR E O 1
ATOM 9531 N N . ILE B 1 215 ? 76.70500 102.44600 3.97100 1.000 9.82986 466 ILE E N 1
ATOM 9532 C CA . ILE B 1 215 ? 76.31900 103.84100 3.79200 1.000 10.96958 466 ILE E CA 1
ATOM 9533 C C . ILE B 1 215 ? 74.82700 103.90100 3.49100 1.000 10.16476 466 ILE E C 1
ATOM 9534 O O . ILE B 1 215 ? 74.32900 103.21000 2.60400 1.000 13.19815 466 ILE E O 1
ATOM 9550 N N . PHE B 1 216 ? 74.12800 104.72000 4.25300 1.000 10.31888 467 PHE E N 1
ATOM 9551 C CA . PHE B 1 216 ? 72.74600 105.06600 4.01900 1.000 11.03880 467 PHE E CA 1
ATOM 9552 C C . PHE B 1 216 ? 72.68200 106.53400 3.71600 1.000 9.23387 467 PHE E C 1
ATOM 9553 O O . PHE B 1 216 ? 73.17700 107.36600 4.47800 1.000 10.59601 467 PHE E O 1
ATOM 9570 N N . TYR B 1 217 ? 72.07600 106.85200 2.59200 1.000 9.99902 468 TYR E N 1
ATOM 9571 C CA . TYR B 1 217 ? 71.92500 108.24300 2.23700 1.000 11.92810 468 TYR E CA 1
ATOM 9572 C C . TYR B 1 217 ? 70.68500 108.79200 2.90000 1.000 9.30861 468 TYR E C 1
ATOM 9573 O O . TYR B 1 217 ? 69.58400 108.21600 2.76200 1.000 9.34382 468 TYR E O 1
ATOM 9591 N N . ARG B 1 218 ? 70.84500 109.93800 3.53000 1.000 9.30748 469 ARG E N 1
ATOM 9592 C CA . ARG B 1 218 ? 69.74300 110.55700 4.22300 1.000 9.34620 469 ARG E CA 1
ATOM 9593 C C . ARG B 1 218 ? 68.58000 110.76200 3.26000 1.000 9.39177 469 ARG E C 1
ATOM 9594 O O . ARG B 1 218 ? 68.75600 111.24700 2.13400 1.000 9.51289 469 ARG E O 1
ATOM 9615 N N . GLY B 1 219 ? 67.40000 110.32200 3.66300 1.000 9.43368 470 GLY E N 1
ATOM 9616 C CA . GLY B 1 219 ? 66.24500 110.52000 2.82400 1.000 9.48749 470 GLY E CA 1
ATOM 9617 C C . GLY B 1 219 ? 66.07300 109.58700 1.67000 1.000 9.49976 470 GLY E C 1
ATOM 9618 O O . GLY B 1 219 ? 65.11600 109.76900 0.91500 1.000 9.55299 470 GLY E O 1
ATOM 9622 N N . GLU B 1 220 ? 66.87800 108.51800 1.56100 1.000 9.45997 471 GLU E N 1
ATOM 9623 C CA . GLU B 1 220 ? 66.72300 107.52200 0.52300 1.000 9.47254 471 GLU E CA 1
ATOM 9624 C C . GLU B 1 220 ? 66.75300 106.16500 1.17400 1.000 9.52392 471 GLU E C 1
ATOM 9625 O O . GLU B 1 220 ? 67.67300 105.87400 1.93000 1.000 10.41780 471 GLU E O 1
ATOM 9637 N N . GLU B 1 221 ? 65.81400 105.32000 0.81700 1.000 9.49632 472 GLU E N 1
ATOM 9638 C CA . GLU B 1 221 ? 65.82000 103.97700 1.40500 1.000 9.48102 472 GLU E CA 1
ATOM 9639 C C . GLU B 1 221 ? 67.07900 103.23800 0.98200 1.000 9.54887 472 GLU E C 1
ATOM 9640 O O . GLU B 1 221 ? 67.48700 103.27900 -0.17500 1.000 12.22710 472 GLU E O 1
ATOM 9652 N N . GLY B 1 222 ? 67.65000 102.48900 1.91800 1.000 10.11716 473 GLY E N 1
ATOM 9653 C CA . GLY B 1 222 ? 68.81800 101.69200 1.63800 1.000 9.76238 473 GLY E CA 1
ATOM 9654 C C . GLY B 1 222 ? 68.66300 100.32200 2.23000 1.000 15.26561 473 GLY E C 1
ATOM 9655 O O . GLY B 1 222 ? 67.76900 100.06600 2.94600 1.000 10.75324 473 GLY E O 1
ATOM 9659 N N . THR B 1 223 ? 69.53000 99.46100 1.77600 1.000 12.58271 474 THR E N 1
ATOM 9660 C CA . THR B 1 223 ? 69.56400 98.10500 2.28500 1.000 13.74536 474 THR E CA 1
ATOM 9661 C C . THR B 1 223 ? 70.99500 97.77200 2.64200 1.000 19.68754 474 THR E C 1
ATOM 9662 O O . THR B 1 223 ? 71.87400 98.27200 2.03000 1.000 19.86731 474 THR E O 1
ATOM 9673 N N . ALA B 1 224 ? 71.15300 96.95400 3.64900 1.000 14.05921 475 ALA E N 1
ATOM 9674 C CA . ALA B 1 224 ? 72.46600 96.46400 4.07100 1.000 12.10319 475 ALA E CA 1
ATOM 9675 C C . ALA B 1 224 ? 72.33200 94.95000 4.09700 1.000 14.90094 475 ALA E C 1
ATOM 9676 O O . ALA B 1 224 ? 71.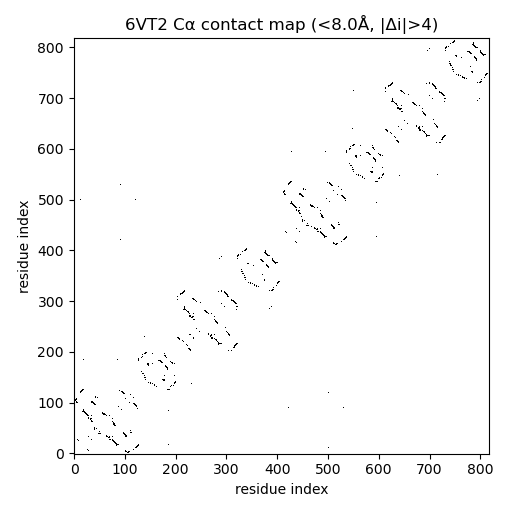42800 94.49300 4.69000 1.000 14.60772 475 ALA E O 1
ATOM 9683 N N . GLU B 1 225 ? 73.16500 94.21300 3.39100 1.000 13.23854 476 GLU E N 1
ATOM 9684 C CA . GLU B 1 225 ? 73.14900 92.76000 3.47000 1.000 11.25171 476 GLU E CA 1
ATOM 9685 C C . GLU B 1 225 ? 74.30900 92.30300 4.34200 1.000 11.00442 476 GLU E C 1
ATOM 9686 O O . GLU B 1 225 ? 75.45600 92.67400 4.12700 1.000 12.09212 476 GLU E O 1
ATOM 9698 N N . LEU B 1 226 ? 73.98600 91.52400 5.33500 1.000 11.50159 477 LEU E N 1
ATOM 9699 C CA . LEU B 1 226 ? 74.93200 91.00100 6.30600 1.000 11.72521 477 LEU E CA 1
ATOM 9700 C C . LEU B 1 226 ? 75.01300 89.49500 6.12600 1.000 13.48672 477 LEU E C 1
ATOM 9701 O O . LEU B 1 226 ? 74.00400 88.81500 5.93000 1.000 12.95077 477 LEU E O 1
ATOM 9717 N N . HIS B 1 227 ? 76.22400 88.96500 6.16800 1.000 11.41834 478 HIS E N 1
ATOM 9718 C CA . HIS B 1 227 ? 76.41200 87.55800 5.84500 1.000 13.57165 478 HIS E CA 1
ATOM 9719 C C . HIS B 1 227 ? 77.06200 86.84300 7.00300 1.000 13.94767 478 HIS E C 1
ATOM 9720 O O . HIS B 1 227 ? 77.97600 87.37100 7.62300 1.000 13.26361 478 HIS E O 1
ATOM 9734 N N . PHE B 1 228 ? 76.60800 85.62800 7.25400 1.000 11.64164 479 PHE E N 1
ATOM 9735 C CA . PHE B 1 228 ? 77.08400 84.80200 8.36400 1.000 15.22747 479 PHE E CA 1
ATOM 9736 C C . PHE B 1 228 ? 77.29800 83.37500 7.87800 1.000 10.44943 479 PHE E C 1
ATOM 9737 O O . PHE B 1 228 ? 76.46900 82.82600 7.15300 1.000 12.38904 479 PHE E O 1
ATOM 9754 N N . TYR B 1 229 ? 78.30200 82.68900 8.43900 1.000 11.69245 480 TYR E N 1
ATOM 9755 C CA . TYR B 1 229 ? 78.34200 81.24200 8.23500 1.000 14.97532 480 TYR E CA 1
ATOM 9756 C C . TYR B 1 229 ? 78.83900 80.55300 9.49900 1.000 11.84307 480 TYR E C 1
ATOM 9757 O O . TYR B 1 229 ? 79.29500 81.18400 10.45300 1.000 13.08580 480 TYR E O 1
ATOM 9775 N N . ASP B 1 230 ? 78.65900 79.25700 9.52900 1.000 11.82635 481 ASP E N 1
ATOM 9776 C CA . ASP B 1 230 ? 79.15700 78.46400 10.63700 1.000 12.81285 481 ASP E CA 1
ATOM 9777 C C . ASP B 1 230 ? 79.84100 77.21200 10.11900 1.000 12.33731 481 ASP E C 1
ATOM 9778 O O . ASP B 1 230 ? 79.50700 76.68900 9.05500 1.000 15.12781 481 ASP E O 1
ATOM 9787 N N . ASN B 1 231 ? 80.78700 76.69800 10.90500 1.000 13.39251 482 ASN E N 1
ATOM 9788 C CA . ASN B 1 231 ? 81.48500 75.48900 10.47100 1.000 18.37275 482 ASN E CA 1
ATOM 9789 C C . ASN B 1 231 ? 80.52700 74.34000 10.26800 1.000 17.61755 482 ASN E C 1
ATOM 9790 O O . ASN B 1 231 ? 80.78100 73.48600 9.42500 1.000 19.74643 482 ASN E O 1
ATOM 9801 N N . SER B 1 232 ? 79.41700 74.32300 10.99400 1.000 14.40551 483 SER E N 1
ATOM 9802 C CA . SER B 1 232 ? 78.40000 73.29300 10.88400 1.000 17.62462 483 SER E CA 1
ATOM 9803 C C . SER B 1 232 ? 77.50100 73.46700 9.67500 1.000 18.86210 483 SER E C 1
ATOM 9804 O O . SER B 1 232 ? 76.71100 72.55300 9.36200 1.000 21.29783 483 SER E O 1
ATOM 9812 N N . GLY B 1 233 ? 77.56300 74.63500 9.04700 1.000 15.99756 484 GLY E N 1
ATOM 9813 C CA . GLY B 1 233 ? 76.66200 75.01000 7.98600 1.000 17.09688 484 GLY E CA 1
ATOM 9814 C C . GLY B 1 233 ? 75.31900 75.48900 8.44300 1.000 13.36526 484 GLY E C 1
ATOM 9815 O O . GLY B 1 233 ? 74.44500 75.70800 7.60300 1.000 16.26676 484 GLY E O 1
ATOM 9819 N N . LYS B 1 234 ? 75.09700 75.62900 9.74100 1.000 14.90620 485 LYS E N 1
ATOM 9820 C CA . LYS B 1 234 ? 73.76900 75.94800 10.23700 1.000 15.38820 485 LYS E CA 1
ATOM 9821 C C . LYS B 1 234 ? 73.87800 77.00500 11.31400 1.000 14.60340 485 LYS E C 1
ATOM 9822 O O . LYS B 1 234 ? 74.68400 76.89300 12.23600 1.000 14.05137 485 LYS E O 1
ATOM 9841 N N . ILE B 1 235 ? 73.08100 78.05300 11.17400 1.000 12.49770 486 ILE E N 1
ATOM 9842 C CA . ILE B 1 235 ? 72.90000 79.06500 12.20400 1.000 13.06835 486 ILE E CA 1
ATOM 9843 C C . ILE B 1 235 ? 71.43800 79.08900 12.59400 1.000 13.73699 486 ILE E C 1
ATOM 9844 O O . ILE B 1 235 ? 70.55800 79.00400 11.74000 1.000 14.47919 486 ILE E O 1
ATOM 9860 N N . THR B 1 236 ? 71.18500 79.16600 13.88500 1.000 15.72805 487 THR E N 1
ATOM 9861 C CA . THR B 1 236 ? 69.82900 79.13000 14.40700 1.000 13.91073 487 THR E CA 1
ATOM 9862 C C . THR B 1 236 ? 69.32000 80.47400 14.85900 1.000 17.04996 487 THR E C 1
ATOM 9863 O O . THR B 1 236 ? 68.09600 80.65200 14.93900 1.000 15.60249 487 THR E O 1
ATOM 9874 N N . ASN B 1 237 ? 70.20300 81.42200 15.16500 1.000 15.45999 488 ASN E N 1
ATOM 9875 C CA . ASN B 1 237 ? 69.77100 82.72300 15.65500 1.000 15.24831 488 ASN E CA 1
ATOM 9876 C C . ASN B 1 237 ? 70.81300 83.76300 15.29500 1.000 15.60869 488 ASN E C 1
ATOM 9877 O O . ASN B 1 237 ? 72.01500 83.49600 15.38200 1.000 12.85864 488 ASN E O 1
ATOM 9888 N N . VAL B 1 238 ? 70.32300 84.93700 14.87500 1.000 11.90989 489 VAL E N 1
ATOM 9889 C CA . VAL B 1 238 ? 71.10500 86.15600 14.68000 1.000 12.83368 489 VAL E CA 1
ATOM 9890 C C . VAL B 1 238 ? 70.52500 87.16200 15.64100 1.000 12.66369 489 VAL E C 1
ATOM 9891 O O . VAL B 1 238 ? 69.31500 87.40400 15.60700 1.000 15.82662 489 VAL E O 1
ATOM 9904 N N . ASN B 1 239 ? 71.37400 87.74300 16.48800 1.000 11.79485 490 ASN E N 1
ATOM 9905 C CA . ASN B 1 239 ? 70.93300 88.55300 17.60800 1.000 11.55116 490 ASN E CA 1
ATOM 9906 C C . ASN B 1 239 ? 71.67100 89.88100 17.58000 1.000 12.25007 490 ASN E C 1
ATOM 9907 O O . ASN B 1 239 ? 72.86900 89.94200 17.85600 1.000 10.47044 490 ASN E O 1
ATOM 9918 N N . PHE B 1 240 ? 70.95300 90.94500 17.27400 1.000 13.17312 491 PHE E N 1
ATOM 9919 C CA . PHE B 1 240 ? 71.49000 92.29400 17.33700 1.000 11.78839 491 PHE E CA 1
ATOM 9920 C C . PHE B 1 240 ? 71.32800 92.95800 18.69100 1.000 11.34320 491 PHE E C 1
ATOM 9921 O O . PHE B 1 240 ? 71.63200 94.14400 18.83900 1.000 12.16276 491 PHE E O 1
ATOM 9938 N N . ALA B 1 241 ? 70.78700 92.28000 19.66600 1.000 11.07613 492 ALA E N 1
ATOM 9939 C CA . ALA B 1 241 ? 70.41300 92.92800 20.91900 1.000 14.10726 492 ALA E CA 1
ATOM 9940 C C . ALA B 1 241 ? 70.92900 92.11600 22.09700 1.000 14.59081 492 ALA E C 1
ATOM 9941 O O . ALA B 1 241 ? 70.25400 91.97600 23.11300 1.000 18.43928 492 ALA E O 1
ATOM 9948 N N . GLY B 1 242 ? 72.17400 91.65600 21.98900 1.000 13.96989 493 GLY E N 1
ATOM 9949 C CA . GLY B 1 242 ? 72.72300 90.70700 22.94800 1.000 21.24965 493 GLY E CA 1
ATOM 9950 C C . GLY B 1 242 ? 73.27800 91.32800 24.22400 1.000 20.72339 493 GLY E C 1
ATOM 9951 O O . GLY B 1 242 ? 73.77200 90.62000 25.11200 1.000 21.55243 493 GLY E O 1
ATOM 9955 N N . ASP B 1 243 ? 73.26900 92.64900 24.30200 1.000 15.44572 494 ASP E N 1
ATOM 9956 C CA . ASP B 1 243 ? 73.65100 93.39600 25.48400 1.000 18.88844 494 ASP E CA 1
ATOM 9957 C C . ASP B 1 243 ? 72.96000 94.75600 25.44800 1.000 19.81688 494 ASP E C 1
ATOM 9958 O O . ASP B 1 243 ? 72.32300 95.13000 24.45200 1.000 18.91547 494 ASP E O 1
ATOM 9967 N N . LEU B 1 244 ? 73.02600 95.48900 26.54200 1.000 18.06504 495 LEU E N 1
ATOM 9968 C CA . LEU B 1 244 ? 72.30200 96.76800 26.63800 1.000 17.88565 495 LEU E CA 1
ATOM 9969 C C . LEU B 1 244 ? 72.66700 97.73500 25.53200 1.000 17.96944 495 LEU E C 1
ATOM 9970 O O . LEU B 1 244 ? 71.77300 98.30700 24.98100 1.000 17.44673 495 LEU E O 1
ATOM 9986 N N . ALA B 1 245 ? 73.93300 97.90600 25.27000 1.000 16.13808 496 ALA E N 1
ATOM 9987 C CA . ALA B 1 245 ? 74.30500 98.90200 24.26000 1.000 18.96670 496 ALA E CA 1
ATOM 9988 C C . ALA B 1 245 ? 73.86300 98.44700 22.87900 1.000 16.57542 496 ALA E C 1
ATOM 9989 O O . ALA B 1 245 ? 73.28600 99.23600 22.09900 1.000 15.40517 496 ALA E O 1
ATOM 9996 N N . ALA B 1 246 ? 74.06300 97.16500 22.59100 1.000 15.59381 497 ALA E N 1
ATOM 9997 C CA . ALA B 1 246 ? 73.64600 96.62700 21.30000 1.000 15.02084 497 ALA E CA 1
ATOM 9998 C C . ALA B 1 246 ? 72.15500 96.75300 21.14100 1.000 12.75548 497 ALA E C 1
ATOM 9999 O O . ALA B 1 246 ? 71.65800 97.19400 20.10100 1.000 12.41874 497 ALA E O 1
ATOM 10006 N N . SER B 1 247 ? 71.42500 96.40800 22.18900 1.000 13.99683 498 SER E N 1
ATOM 10007 C CA . SER B 1 247 ? 69.97900 96.47300 22.12800 1.000 13.95380 498 SER E CA 1
ATOM 10008 C C . SER B 1 247 ? 69.49400 97.89600 21.95900 1.000 13.62194 498 SER E C 1
ATOM 10009 O O . SER B 1 247 ? 68.53900 98.13400 21.21100 1.000 13.73776 498 SER E O 1
ATOM 10017 N N . SER B 1 248 ? 70.15200 98.86100 22.61700 1.000 12.28557 499 SER E N 1
ATOM 10018 C CA . SER B 1 248 ? 69.74200 100.24600 22.45300 1.000 14.14960 499 SER E CA 1
ATOM 10019 C C . SER B 1 248 ? 69.90700 100.68600 21.00600 1.000 12.75688 499 SER E C 1
ATOM 10020 O O . SER B 1 248 ? 69.01500 101.34500 20.45900 1.000 12.76474 499 SER E O 1
ATOM 10028 N N . THR B 1 249 ? 71.01700 100.31900 20.36500 1.000 11.50037 500 THR E N 1
ATOM 10029 C CA . THR B 1 249 ? 71.21800 100.73500 18.97100 1.000 11.51256 500 THR E CA 1
ATOM 10030 C C . THR B 1 249 ? 70.22600 100.04700 18.04100 1.000 12.57310 500 THR E C 1
ATOM 10031 O O . THR B 1 249 ? 69.58500 100.68300 17.17800 1.000 11.28441 500 THR E O 1
ATOM 10042 N N . TYR B 1 250 ? 70.05200 98.74900 18.22800 1.000 11.47881 501 TYR E N 1
ATOM 10043 C CA . TYR B 1 250 ? 69.06100 97.99900 17.47000 1.000 10.48270 501 TYR E CA 1
ATOM 10044 C C . TYR B 1 250 ? 67.68500 98.63200 17.60300 1.000 10.63656 501 TYR E C 1
ATOM 10045 O O . TYR B 1 250 ? 66.98000 98.85900 16.60700 1.000 11.38133 501 TYR E O 1
ATOM 10063 N N . ASN B 1 251 ? 67.27300 98.91600 18.83800 1.000 11.76509 502 ASN E N 1
ATOM 10064 C CA . ASN B 1 251 ? 65.95400 99.48400 19.02600 1.000 12.86338 502 ASN E CA 1
ATOM 10065 C C . ASN B 1 251 ? 65.85600 100.88200 18.43300 1.000 11.43062 502 ASN E C 1
ATOM 10066 O O . ASN B 1 251 ? 64.78400 101.26700 17.95100 1.000 11.94112 502 ASN E O 1
ATOM 10077 N N . THR B 1 252 ? 66.93900 101.66900 18.48500 1.000 10.20850 503 THR E N 1
ATOM 10078 C CA . THR B 1 252 ? 66.95400 102.96600 17.81800 1.000 9.90752 503 THR E CA 1
ATOM 10079 C C . THR B 1 252 ? 66.67300 102.81600 16.34400 1.000 11.79732 503 THR E C 1
ATOM 10080 O O . THR B 1 252 ? 65.85100 103.55000 15.79700 1.000 11.19417 503 THR E O 1
ATOM 10091 N N . LEU B 1 253 ? 67.33500 101.87100 15.67800 1.000 11.14197 504 LEU E N 1
ATOM 10092 C CA . LEU B 1 253 ? 67.09600 101.69500 14.24500 1.000 9.49437 504 LEU E CA 1
ATOM 10093 C C . LEU B 1 253 ? 65.67100 101.23100 13.96500 1.000 11.05786 504 LEU E C 1
ATOM 10094 O O . LEU B 1 253 ? 65.02500 101.70200 13.01000 1.000 11.16878 504 LEU E O 1
ATOM 10110 N N . LEU B 1 254 ? 65.14100 100.31500 14.78000 1.000 9.96606 505 LEU E N 1
ATOM 10111 C CA . LEU B 1 254 ? 63.74300 99.94400 14.64200 1.000 10.73119 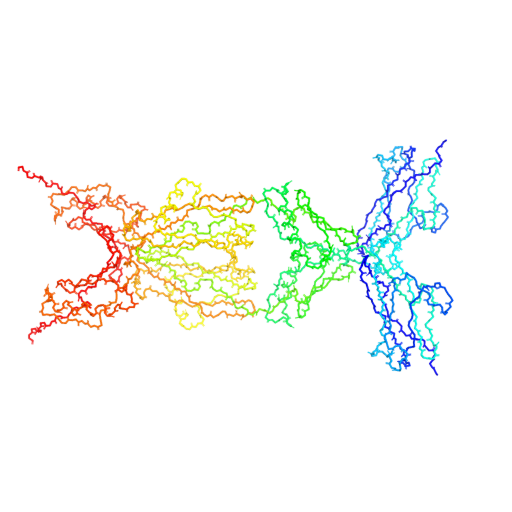505 LEU E CA 1
ATOM 10112 C C . LEU B 1 254 ? 62.83400 101.16500 14.76800 1.000 10.14828 505 LEU E C 1
ATOM 10113 O O . LEU B 1 254 ? 61.81200 101.28600 14.07900 1.000 13.34453 505 LEU E O 1
ATOM 10129 N N . GLY B 1 255 ? 63.18400 102.07100 15.64800 1.000 11.18486 506 GLY E N 1
ATOM 10130 C CA . GLY B 1 255 ? 62.39800 103.26000 15.83300 1.000 9.72358 506 GLY E CA 1
ATOM 10131 C C . GLY B 1 255 ? 62.35600 104.14600 14.62900 1.000 11.06942 506 GLY E C 1
ATOM 10132 O O . GLY B 1 255 ? 61.42300 104.92200 14.48000 1.000 11.80946 506 GLY E O 1
ATOM 10136 N N . LEU B 1 256 ? 63.37100 104.07500 13.79600 1.000 9.96972 507 LEU E N 1
ATOM 10137 C CA . LEU B 1 256 ? 63.37400 104.80300 12.53000 1.000 10.88449 507 LEU E CA 1
ATOM 10138 C C . LEU B 1 256 ? 62.58500 104.08900 11.45100 1.000 13.66526 507 LEU E C 1
ATOM 10139 O O . LEU B 1 256 ? 62.52000 104.58200 10.31800 1.000 16.47650 507 LEU E O 1
ATOM 10155 N N . GLY B 1 257 ? 62.06400 102.90400 11.72000 1.000 10.35366 508 GLY E N 1
ATOM 10156 C CA . GLY B 1 257 ? 61.24800 102.17900 10.75300 1.000 11.06765 508 GLY E CA 1
ATOM 10157 C C . GLY B 1 257 ? 62.04500 101.20500 9.93900 1.000 12.80749 508 GLY E C 1
ATOM 10158 O O . GLY B 1 257 ? 61.59600 100.79500 8.87600 1.000 13.44636 508 GLY E O 1
ATOM 10162 N N . PHE B 1 258 ? 63.19600 100.76900 10.43300 1.000 9.57815 509 PHE E N 1
ATOM 10163 C CA . PHE B 1 258 ? 63.95500 99.78100 9.69400 1.000 9.53029 509 PHE E CA 1
ATOM 10164 C C . PHE B 1 258 ? 63.42600 98.37300 9.95800 1.000 9.54643 509 PHE E C 1
ATOM 10165 O O . PHE B 1 258 ? 62.81900 98.09200 10.99200 1.000 11.71946 509 PHE E O 1
ATOM 10182 N N . THR B 1 259 ? 63.68800 97.48000 9.01500 1.000 9.52027 510 THR E N 1
ATOM 10183 C CA . THR B 1 259 ? 63.38400 96.07800 9.15900 1.000 10.10440 510 THR E CA 1
ATOM 10184 C C . THR B 1 259 ? 64.65900 95.25800 9.07900 1.000 11.22838 510 THR E C 1
ATOM 10185 O O . THR B 1 259 ? 65.62600 95.62400 8.41200 1.000 10.17307 510 THR E O 1
ATOM 10196 N N . PHE B 1 260 ? 64.63800 94.12000 9.79000 1.000 11.75718 511 PHE E N 1
ATOM 10197 C CA . PHE B 1 260 ? 65.72800 93.16000 9.81900 1.000 14.43123 511 PHE E CA 1
ATOM 10198 C C . PHE B 1 260 ? 65.12000 91.84900 9.39200 1.000 15.48355 511 PHE E C 1
ATOM 10199 O O . PHE B 1 260 ? 64.12600 91.42000 9.98800 1.000 20.41759 511 PHE E O 1
ATOM 10216 N N A ASN B 1 261 ? 65.62400 91.27200 8.31100 0.500 12.57792 512 ASN E N 1
ATOM 10217 N N B ASN B 1 261 ? 65.68600 91.30200 8.34000 0.500 12.63663 512 ASN E N 1
ATOM 10218 C CA A ASN B 1 261 ? 64.98400 90.08300 7.75000 0.500 15.82793 512 ASN E CA 1
ATOM 10219 C CA B ASN B 1 261 ? 65.06600 90.12900 7.72500 0.500 15.91841 512 ASN E CA 1
ATOM 10220 C C A ASN B 1 261 ? 66.05300 89.01400 7.48400 0.500 14.54709 512 ASN E C 1
ATOM 10221 C C B ASN B 1 261 ? 66.09800 89.02700 7.50700 0.500 14.56247 512 ASN E C 1
ATOM 10222 O O A ASN B 1 261 ? 66.96200 89.26300 6.73400 0.500 13.27077 512 ASN E O 1
ATOM 10223 O O B ASN B 1 261 ? 66.97700 89.24000 6.70300 0.500 13.28092 512 ASN E O 1
ATOM 10244 N N . THR B 1 262 ? 65.85700 87.82500 8.01700 1.000 13.43643 513 THR E N 1
ATOM 10245 C CA . THR B 1 262 ? 66.76100 86.70200 7.80300 1.000 15.04454 513 THR E CA 1
ATOM 10246 C C . THR B 1 262 ? 65.93900 85.51100 7.33900 1.000 14.13113 513 THR E C 1
ATOM 10247 O O . THR B 1 262 ? 65.59500 84.63300 8.14200 1.000 14.32176 513 THR E O 1
ATOM 10258 N N . PRO B 1 263 ? 65.52600 85.50600 6.07200 1.000 15.89039 514 PRO E N 1
ATOM 10259 C CA . PRO B 1 263 ? 64.46000 84.57600 5.64600 1.000 17.45360 514 PRO E CA 1
ATOM 10260 C C . PRO B 1 263 ? 64.83300 83.10600 5.76100 1.000 18.74894 514 PRO E C 1
ATOM 10261 O O . PRO B 1 263 ? 63.93800 82.26800 5.94500 1.000 20.01519 514 PRO E O 1
ATOM 10272 N N . ASN B 1 264 ? 66.12100 82.76800 5.77000 1.000 17.26751 515 ASN E N 1
ATOM 10273 C CA . ASN B 1 264 ? 66.50600 81.36000 5.79100 1.000 17.51254 515 ASN E CA 1
ATOM 10274 C C . ASN B 1 264 ? 66.94500 80.87000 7.16500 1.000 17.91639 515 ASN E C 1
ATOM 10275 O O . ASN B 1 264 ? 67.53000 79.79000 7.24900 1.000 16.64148 515 ASN E O 1
ATOM 10286 N N . ILE B 1 265 ? 66.66200 81.63800 8.22700 1.000 15.70184 516 ILE E N 1
ATOM 10287 C CA . ILE B 1 265 ? 67.14200 81.32800 9.56800 1.000 16.53759 516 ILE E CA 1
ATOM 10288 C C . ILE B 1 265 ? 66.73900 79.93300 10.01700 1.000 17.07813 516 ILE E C 1
ATOM 10289 O O . ILE B 1 265 ? 67.48500 79.27400 10.73200 1.000 20.35036 516 ILE E O 1
ATOM 10305 N N . ASN B 1 266 ? 65.54900 79.48200 9.69300 1.000 19.23540 517 ASN E N 1
ATOM 10306 C CA . ASN B 1 266 ? 65.07600 78.21200 10.21800 1.000 19.43363 517 ASN E CA 1
ATOM 10307 C C . ASN B 1 266 ? 65.36100 77.07500 9.24300 1.000 23.33704 517 ASN E C 1
ATOM 10308 O O . ASN B 1 266 ? 64.96700 75.93500 9.50100 1.000 28.01822 517 ASN E O 1
ATOM 10319 N N . ASN B 1 267 ? 66.04700 77.33600 8.13100 1.000 23.07899 518 ASN E N 1
ATOM 10320 C CA . ASN B 1 267 ? 66.31400 76.26500 7.17600 1.000 21.75579 518 ASN E CA 1
ATOM 10321 C C . ASN B 1 267 ? 67.52900 75.43800 7.59500 1.000 21.11085 518 ASN E C 1
ATOM 10322 O O . ASN B 1 267 ? 68.40400 75.92700 8.28100 1.000 18.36252 518 ASN E O 1
ATOM 10333 N N . PRO B 1 268 ? 67.63900 74.19300 7.15600 1.000 23.30123 519 PRO E N 1
ATOM 10334 C CA . PRO B 1 268 ? 68.89500 73.46100 7.35400 1.000 21.10524 519 PRO E CA 1
ATOM 10335 C C . PRO B 1 268 ? 69.95700 73.91500 6.36700 1.000 19.49546 519 PRO E C 1
ATOM 10336 O O . PRO B 1 268 ? 69.66600 74.44100 5.29000 1.000 21.38375 519 PRO E O 1
ATOM 10347 N N . ASN B 1 269 ? 71.21600 73.70500 6.71500 1.000 17.04411 520 ASN E N 1
ATOM 10348 C CA . ASN B 1 269 ? 72.38700 74.07800 5.89900 1.000 21.54836 520 ASN E CA 1
ATOM 10349 C C . ASN B 1 269 ? 72.25000 75.48200 5.34100 1.000 19.82753 520 ASN E C 1
ATOM 10350 O O . ASN B 1 269 ? 72.53600 75.70400 4.21200 1.000 21.46408 520 ASN E O 1
ATOM 10361 N N . ASN B 1 270 ? 71.92100 76.38400 6.21900 1.000 15.05693 521 ASN E N 1
ATOM 10362 C CA . ASN B 1 270 ? 71.58400 77.73300 5.81400 1.000 15.20724 521 ASN E CA 1
ATOM 10363 C C . ASN B 1 270 ? 72.75900 78.68300 5.87000 1.000 18.73457 521 ASN E C 1
ATOM 10364 O O . ASN B 1 270 ? 72.58000 79.88400 5.66300 1.000 17.54020 521 ASN E O 1
ATOM 10375 N N . ALA B 1 271 ? 73.95700 78.18800 6.17100 1.000 15.64173 522 ALA E N 1
ATOM 10376 C CA . ALA B 1 271 ? 74.99300 79.10900 6.60000 1.000 14.44533 522 ALA E CA 1
ATOM 10377 C C . ALA B 1 271 ? 76.34500 78.49300 6.33500 1.000 14.73270 522 ALA E C 1
ATOM 10378 O O . ALA B 1 271 ? 77.07500 78.20700 7.27700 1.000 13.94823 522 ALA E O 1
ATOM 10385 N N . THR B 1 272 ? 76.67900 78.30800 5.07600 1.000 17.55661 523 THR E N 1
ATOM 10386 C CA . THR B 1 272 ? 78.01200 77.87900 4.70700 1.000 16.89023 523 THR E CA 1
ATOM 10387 C C . THR B 1 272 ? 78.80100 79.05700 4.16800 1.000 18.38482 523 THR E C 1
ATOM 10388 O O . THR B 1 272 ? 78.24900 80.10800 3.81000 1.000 18.34753 523 THR E O 1
ATOM 10399 N N . GLU B 1 273 ? 80.10600 78.93200 4.15200 1.000 16.21498 524 GLU E N 1
ATOM 10400 C CA . GLU B 1 273 ? 80.97200 80.03400 3.73200 1.000 16.76861 524 GLU E CA 1
ATOM 10401 C C . GLU B 1 273 ? 80.59500 80.32800 2.28200 1.000 18.39322 524 GLU E C 1
ATOM 10402 O O . GLU B 1 273 ? 80.46800 81.44200 1.94200 1.000 23.19136 524 GLU E O 1
ATOM 10414 N N . GLN B 1 274 ? 80.33400 79.29500 1.50800 1.000 18.11337 525 GLN E N 1
ATOM 10415 C CA . GLN B 1 274 ? 79.97300 79.43700 0.08400 1.000 22.81922 525 GLN E CA 1
ATOM 10416 C C . GLN B 1 274 ? 78.58400 80.04200 -0.13300 1.000 24.15230 525 GLN E C 1
ATOM 10417 O O . GLN B 1 274 ? 78.47900 80.84800 -1.02800 1.000 24.45964 525 GLN E O 1
ATOM 10425 N N . ASN B 1 275 ? 77.60300 79.67500 0.68900 1.000 24.62501 526 ASN E N 1
ATOM 10426 C CA . ASN B 1 275 ? 76.17400 80.08100 0.61200 1.000 22.36435 526 ASN E CA 1
ATOM 10427 C C . ASN B 1 275 ? 75.76000 80.59100 1.97700 1.000 16.96278 526 ASN E C 1
ATOM 10428 O O . ASN B 1 275 ? 75.19800 79.82900 2.72500 1.000 18.17726 526 ASN E O 1
ATOM 10439 N N . PRO B 1 276 ? 76.22200 81.79000 2.37900 1.000 16.44358 527 PRO E N 1
ATOM 10440 C CA . PRO B 1 276 ? 75.98900 82.27600 3.70800 1.000 17.46055 527 PRO E CA 1
ATOM 10441 C C . PRO B 1 276 ? 74.55600 82.63400 4.08300 1.000 15.83588 527 PRO E C 1
ATOM 10442 O O . PRO B 1 276 ? 73.79300 82.79200 3.24800 1.000 16.29440 527 PRO E O 1
ATOM 10453 N N . LEU B 1 277 ? 74.30500 82.67400 5.38500 1.000 14.46922 528 LEU E N 1
ATOM 10454 C CA . LEU B 1 277 ? 73.03100 83.17100 5.89900 1.000 11.74180 528 LEU E CA 1
ATOM 10455 C C . LEU B 1 277 ? 73.04300 84.69300 5.68900 1.000 11.21372 528 LEU E C 1
ATOM 10456 O O . LEU B 1 277 ? 73.96900 85.32300 6.06300 1.000 12.00080 528 LEU E O 1
ATOM 10472 N N . VAL B 1 278 ? 72.01900 85.23400 5.06900 1.000 13.51708 529 VAL E N 1
ATOM 10473 C CA . VAL B 1 278 ? 71.96200 86.66200 4.74000 1.000 14.24535 529 VAL E CA 1
ATOM 10474 C C . VAL B 1 278 ? 70.86800 87.30600 5.57600 1.000 11.70496 529 VAL E C 1
ATOM 10475 O O . VAL B 1 278 ? 69.71600 86.86300 5.55000 1.000 15.17842 529 VAL E O 1
ATOM 10488 N N . THR B 1 279 ? 71.25200 88.31100 6.35100 1.000 12.42067 530 THR E N 1
ATOM 10489 C CA . THR B 1 279 ? 70.32000 89.18300 7.04900 1.000 11.09602 530 THR E CA 1
ATOM 10490 C C . THR B 1 279 ? 70.29200 90.50200 6.28800 1.000 11.69961 530 THR E C 1
ATOM 10491 O O . THR B 1 279 ? 71.33900 91.06500 5.96200 1.000 12.43963 530 THR E O 1
ATOM 10502 N N . THR B 1 280 ? 69.10600 90.94600 5.91800 1.000 10.42158 531 THR E N 1
ATOM 10503 C CA . THR B 1 280 ? 68.94600 92.21000 5.22200 1.000 10.75540 531 THR E CA 1
ATOM 10504 C C . THR B 1 280 ? 68.36200 93.23000 6.17600 1.000 11.37445 531 THR E C 1
ATOM 10505 O O . THR B 1 280 ? 67.34500 92.97600 6.84900 1.000 10.80997 531 THR E O 1
ATOM 10516 N N . ILE B 1 281 ? 69.00200 94.39400 6.21400 1.000 9.30105 532 ILE E N 1
ATOM 10517 C CA . ILE B 1 281 ? 68.55100 95.53400 6.98600 1.000 9.30002 532 ILE E CA 1
ATOM 10518 C C . ILE B 1 281 ? 68.06800 96.55700 5.97800 1.000 11.42788 532 ILE E C 1
ATOM 10519 O O . ILE B 1 281 ? 68.81100 96.91800 5.07800 1.000 14.10686 532 ILE E O 1
ATOM 10535 N N . ARG B 1 282 ? 66.85900 97.01800 6.13300 1.000 9.37015 533 ARG E N 1
ATOM 10536 C CA . ARG B 1 282 ? 66.23400 97.90700 5.17100 1.000 9.40104 533 ARG E CA 1
ATOM 10537 C C . ARG B 1 282 ? 65.59100 99.06300 5.88500 1.000 9.43596 533 ARG E C 1
ATOM 10538 O O . ARG B 1 282 ? 64.85700 98.88600 6.85700 1.000 9.46781 533 ARG E O 1
ATOM 10559 N N . GLY B 1 283 ? 65.87400 100.25800 5.40900 1.000 9.43212 534 GLY E N 1
ATOM 10560 C CA . GLY B 1 283 ? 65.24300 101.41900 5.99100 1.000 9.46684 534 GLY E CA 1
ATOM 10561 C C . GLY B 1 283 ? 65.78500 102.69500 5.40800 1.000 9.45189 534 GLY E C 1
ATOM 10562 O O . GLY B 1 283 ? 66.69600 102.69600 4.59200 1.000 9.41503 534 GLY E O 1
ATOM 10566 N N . THR B 1 284 ? 65.28900 103.79100 5.96700 1.000 9.48008 535 THR E N 1
ATOM 10567 C CA . THR B 1 284 ? 65.66700 105.13500 5.57300 1.000 9.47204 535 THR E CA 1
ATOM 10568 C C . THR B 1 284 ? 66.09300 105.92500 6.79200 1.000 9.80527 535 THR E C 1
ATOM 10569 O O . THR B 1 284 ? 65.31300 106.08900 7.73500 1.000 9.49805 535 THR E O 1
ATOM 10580 N N . ILE B 1 285 ? 67.30700 106.44300 6.75000 1.000 9.41558 536 ILE E N 1
ATOM 10581 C CA . ILE B 1 285 ? 67.74700 107.43500 7.71400 1.000 9.40977 536 ILE E CA 1
ATOM 10582 C C . ILE B 1 285 ? 67.07600 108.75000 7.35100 1.000 11.09614 536 ILE E C 1
ATOM 10583 O O . ILE B 1 285 ? 67.32900 109.29100 6.26400 1.000 9.42908 536 ILE E O 1
ATOM 10599 N N . PRO B 1 286 ? 66.14400 109.25200 8.12900 1.000 9.48407 537 PRO E N 1
ATOM 10600 C CA . PRO B 1 286 ? 65.46800 110.49200 7.71400 1.000 9.51606 537 PRO E CA 1
ATOM 10601 C C . PRO B 1 286 ? 66.40300 111.69900 7.84500 1.000 10.20246 537 PRO E C 1
ATOM 10602 O O . PRO B 1 286 ? 67.38100 111.68600 8.59200 1.000 10.14293 537 PRO E O 1
ATOM 10613 N N . LYS B 1 287 ? 66.06900 112.78700 7.13700 1.000 10.50516 538 LYS E N 1
ATOM 10614 C CA . LYS B 1 287 ? 66.94900 113.94900 7.15400 1.000 9.47057 538 LYS E CA 1
ATOM 10615 C C . LYS B 1 287 ? 67.01100 114.62500 8.51300 1.000 10.99906 538 LYS E C 1
ATOM 10616 O O . LYS B 1 287 ? 67.96200 115.35400 8.76900 1.000 12.01234 538 LYS E O 1
ATOM 10635 N N . SER B 1 288 ? 66.08600 114.30500 9.42900 1.000 11.09298 539 SER E N 1
ATOM 10636 C CA . SER B 1 288 ? 66.21600 114.81600 10.79700 1.000 12.45066 539 SER E CA 1
ATOM 10637 C C . SER B 1 288 ? 67.49100 114.34600 11.49100 1.000 12.57593 539 SER E C 1
ATOM 10638 O O . SER B 1 288 ? 67.88800 114.93400 12.49100 1.000 12.17029 539 SER E O 1
ATOM 10646 N N A LEU B 1 289 ? 68.13300 113.31200 10.98600 0.410 12.78059 540 LEU E N 1
ATOM 10647 N N B LEU B 1 289 ? 68.14000 113.31900 10.98800 0.590 12.74620 540 LEU E N 1
ATOM 10648 C CA A LEU B 1 289 ? 69.41700 112.87700 11.49800 0.410 11.94623 540 LEU E CA 1
ATOM 10649 C CA B LEU B 1 289 ? 69.42100 112.87700 11.50300 0.590 11.92084 540 LEU E CA 1
ATOM 10650 C C A LEU B 1 289 ? 70.49300 113.45500 10.60300 0.410 11.21272 540 LEU E C 1
ATOM 10651 C C B LEU B 1 289 ? 70.49800 113.44900 10.60700 0.590 11.17698 540 LEU E C 1
ATOM 10652 O O A LEU B 1 289 ? 70.55800 113.09400 9.42100 0.410 11.95697 540 LEU E O 1
ATOM 10653 O O B LEU B 1 289 ? 70.56300 113.08100 9.43100 0.590 11.93431 540 LEU E O 1
ATOM 10684 N N . PRO B 1 290 ? 71.32900 114.35800 11.10400 1.000 10.98264 541 PRO E N 1
ATOM 10685 C CA . PRO B 1 290 ? 72.38900 114.90500 10.26700 1.000 13.04009 541 PRO E CA 1
ATOM 10686 C C . PRO B 1 290 ? 73.52400 113.93300 10.05100 1.000 10.78571 541 PRO E C 1
ATOM 10687 O O . PRO B 1 290 ? 73.81500 113.06400 10.87200 1.000 12.56025 541 PRO E O 1
ATOM 10698 N N . ALA B 1 291 ? 74.18500 114.08100 8.90500 1.000 12.31842 542 ALA E N 1
ATOM 10699 C CA . ALA B 1 291 ? 75.44600 113.40100 8.67500 1.000 12.28100 542 ALA E CA 1
ATOM 10700 C C . ALA B 1 291 ? 76.52200 114.12500 9.44900 1.000 16.81119 542 ALA E C 1
ATOM 10701 O O . ALA B 1 291 ? 76.33700 115.25400 9.90900 1.000 18.40019 542 ALA E O 1
ATOM 10708 N N . GLY B 1 292 ? 77.61900 113.42500 9.66600 1.000 16.96990 543 GLY E N 1
ATOM 10709 C CA . GLY B 1 292 ? 78.73100 114.00900 10.38500 1.000 16.59418 543 GLY E CA 1
ATOM 10710 C C . GLY B 1 292 ? 79.34500 112.97300 11.29500 1.000 20.38775 543 GLY E C 1
ATOM 10711 O O . GLY B 1 292 ? 78.93900 111.80400 11.30700 1.000 19.91639 543 GLY E O 1
ATOM 10715 N N . PRO B 1 293 ? 80.31500 113.38600 12.11200 1.000 23.99307 544 PRO E N 1
ATOM 10716 C CA . PRO B 1 293 ? 81.04100 112.40000 12.93100 1.000 22.38700 544 PRO E CA 1
ATOM 10717 C C . PRO B 1 293 ? 80.14700 111.50700 13.78300 1.000 19.00816 544 PRO E C 1
ATOM 10718 O O . PRO B 1 293 ? 80.49000 110.32000 13.98100 1.000 22.00270 544 PRO E O 1
ATOM 10729 N N . GLY B 1 294 ? 79.03600 112.05000 14.28800 1.000 18.44248 545 GLY E N 1
ATOM 10730 C CA . GLY B 1 294 ? 78.06200 111.37300 15.10700 1.000 17.24938 545 GLY E CA 1
ATOM 10731 C C . GLY B 1 294 ? 76.97500 110.71100 14.31300 1.000 16.22773 545 GLY E C 1
ATOM 10732 O O . GLY B 1 294 ? 76.13900 110.00400 14.88200 1.000 14.74360 545 GLY E O 1
ATOM 10736 N N . GLY B 1 295 ? 76.99200 110.88900 13.00800 1.000 12.78825 546 GLY E N 1
ATOM 10737 C CA . GLY B 1 295 ? 75.91300 110.43200 12.14100 1.000 12.49280 546 GLY E CA 1
ATOM 10738 C C . GLY B 1 295 ? 76.15500 108.99000 11.71800 1.000 10.85249 546 GLY E C 1
ATOM 10739 O O . GLY B 1 295 ? 76.58900 108.67200 10.61700 1.000 12.83011 546 GLY E O 1
ATOM 10743 N N . LYS B 1 296 ? 75.91000 108.09400 12.66100 1.000 13.43161 547 LYS E N 1
ATOM 10744 C CA . LYS B 1 296 ? 76.24500 106.69800 12.50000 1.000 11.96761 547 LYS E CA 1
ATOM 10745 C C . LYS B 1 296 ? 75.59700 105.91300 13.62800 1.000 10.51876 547 LYS E C 1
ATOM 10746 O O . LYS B 1 296 ? 75.22200 106.45800 14.67500 1.000 12.68453 547 LYS E O 1
ATOM 10765 N N . TYR B 1 297 ? 75.49600 104.63200 13.38900 1.000 11.36443 548 TYR E N 1
ATOM 10766 C CA . TYR B 1 297 ? 75.00900 103.70100 14.40500 1.000 10.42942 548 TYR E CA 1
ATOM 10767 C C . TYR B 1 297 ? 76.00100 102.56100 14.39700 1.000 11.37683 548 TYR E C 1
ATOM 10768 O O . TYR B 1 297 ? 76.22700 102.06100 13.36300 1.000 13.62977 548 TYR E O 1
ATOM 10786 N N . THR B 1 298 ? 76.47800 102.19300 15.57300 1.000 11.36404 549 THR E N 1
ATOM 10787 C CA . THR B 1 298 ? 77.46900 101.14200 15.72700 1.000 11.22843 549 THR E CA 1
ATOM 10788 C C . THR B 1 298 ? 76.76300 99.95100 16.35500 1.000 14.86111 549 THR E C 1
ATOM 10789 O O . THR B 1 298 ? 76.39500 100.06300 17.45300 1.000 14.08591 549 THR E O 1
ATOM 10800 N N . PHE B 1 299 ? 76.51700 98.90800 15.59200 1.000 11.93936 550 PHE E N 1
ATOM 10801 C CA . PHE B 1 299 ? 75.76700 97.75500 16.08900 1.000 11.54728 550 PHE E CA 1
ATOM 10802 C C . PHE B 1 299 ? 76.70500 96.67000 16.57900 1.000 12.97595 550 PHE E C 1
ATOM 10803 O O . PHE B 1 299 ? 77.79100 96.62100 16.17300 1.000 14.81557 550 PHE E O 1
ATOM 10820 N N . LYS B 1 300 ? 76.15800 95.77100 17.35300 1.000 11.83088 551 LYS E N 1
ATOM 10821 C CA . LYS B 1 300 ? 76.90700 94.59900 17.79900 1.000 13.09558 551 LYS E CA 1
ATOM 10822 C C . LYS B 1 300 ? 75.99300 93.41800 17.48600 1.000 12.89787 551 LYS E C 1
ATOM 10823 O O . LYS B 1 300 ? 74.90400 93.42500 17.90400 1.000 15.33944 551 LYS E O 1
ATOM 10842 N N . VAL B 1 301 ? 76.47100 92.47500 16.74500 1.000 10.28669 552 VAL E N 1
ATOM 10843 C CA . VAL B 1 301 ? 75.67200 91.33400 16.33800 1.000 12.57002 552 VAL E CA 1
ATOM 10844 C C . VAL B 1 301 ? 76.36100 90.05400 16.77000 1.000 11.65136 552 VAL E C 1
ATOM 10845 O O . VAL B 1 301 ? 77.60000 89.93500 16.75300 1.000 12.11060 552 VAL E O 1
ATOM 10858 N N . ARG B 1 302 ? 75.53200 89.11000 17.17200 1.000 11.28643 553 ARG E N 1
ATOM 10859 C CA . ARG B 1 302 ? 75.94500 87.77400 17.56300 1.000 11.71486 553 ARG E CA 1
ATOM 10860 C C . ARG B 1 302 ? 75.13300 86.77100 16.77500 1.000 14.05466 553 ARG E C 1
ATOM 10861 O O . ARG B 1 302 ? 74.01900 87.07700 16.35500 1.000 15.22263 553 ARG E O 1
ATOM 10882 N N . ALA B 1 303 ? 75.69500 85.59400 16.50600 1.000 12.90706 554 ALA E N 1
ATOM 10883 C CA . ALA B 1 303 ? 74.95400 84.52700 15.83800 1.000 11.70703 554 ALA E CA 1
ATOM 10884 C C . ALA B 1 303 ? 75.24400 83.23100 16.56900 1.000 14.77999 554 ALA E C 1
ATOM 10885 O O . ALA B 1 303 ? 76.34400 83.05500 17.09700 1.000 13.72419 554 ALA E O 1
ATOM 10892 N N . THR B 1 304 ? 74.24600 82.35600 16.60400 1.000 12.93774 555 THR E N 1
ATOM 10893 C CA . THR B 1 304 ? 74.30000 81.11500 17.37400 1.000 13.01934 555 THR E CA 1
ATOM 10894 C C . THR B 1 304 ? 74.10800 79.95600 16.40900 1.000 14.82636 555 THR E C 1
ATOM 10895 O O . THR B 1 304 ? 73.22400 79.99200 15.54300 1.000 13.17976 555 THR E O 1
ATOM 10906 N N . ASP B 1 305 ? 74.89700 78.90000 16.58600 1.000 13.66308 556 ASP E N 1
ATOM 10907 C CA . ASP B 1 305 ? 74.68000 77.68400 15.80800 1.000 14.29471 556 ASP E CA 1
ATOM 10908 C C . ASP B 1 305 ? 73.79600 76.70200 16.58600 1.000 16.06845 556 ASP E C 1
ATOM 10909 O O . ASP B 1 305 ? 73.37300 76.95000 17.71500 1.000 15.45442 556 ASP E O 1
ATOM 10918 N N . ALA B 1 306 ? 73.49400 75.57500 15.95400 1.000 18.44310 557 ALA E N 1
ATOM 10919 C CA . ALA B 1 306 ? 72.53100 74.63900 16.53600 1.000 18.10015 557 ALA E CA 1
ATOM 10920 C C . ALA B 1 306 ? 73.02200 73.98500 17.81000 1.000 18.64007 557 ALA E C 1
ATOM 10921 O O . ALA B 1 306 ? 72.20400 73.58800 18.65700 1.000 22.74155 557 ALA E O 1
ATOM 10928 N N . SER B 1 307 ? 74.33700 73.93500 18.01200 1.000 18.30379 558 SER E N 1
ATOM 10929 C CA . SER B 1 307 ? 74.85000 73.42900 19.28300 1.000 22.02771 558 SER E CA 1
ATOM 10930 C C . SER B 1 307 ? 74.68300 74.42800 20.41300 1.000 20.73162 558 SER E C 1
ATOM 10931 O O . SER B 1 307 ? 75.01200 74.11700 21.57500 1.000 19.40762 558 SER E O 1
ATOM 10939 N N . GLY B 1 308 ? 74.23700 75.64600 20.10700 1.000 15.90767 559 GLY E N 1
ATOM 10940 C CA . GLY B 1 308 ? 74.09700 76.65500 21.12600 1.000 18.76272 559 GLY E CA 1
ATOM 10941 C C . GLY B 1 308 ? 75.31100 77.53500 21.30900 1.000 15.75688 559 GLY E C 1
ATOM 10942 O O . GLY B 1 308 ? 75.38000 78.27700 22.29000 1.000 21.49222 559 GLY E O 1
ATOM 10946 N N . LEU B 1 309 ? 76.29400 77.42200 20.44200 1.000 14.26028 560 LEU E N 1
ATOM 10947 C CA . LEU B 1 309 ? 77.50600 78.19700 20.56700 1.000 12.96022 560 LEU E CA 1
ATOM 10948 C C . LEU B 1 309 ? 77.25700 79.53700 19.91300 1.000 17.51138 560 LEU E C 1
ATOM 10949 O O . LEU B 1 309 ? 76.89000 79.58200 18.73400 1.000 15.66739 560 LEU E O 1
ATOM 10965 N N . THR B 1 310 ? 77.44400 80.60300 20.67900 1.000 15.53200 561 THR E N 1
ATOM 10966 C CA . THR B 1 310 ? 77.16000 81.95500 20.21100 1.000 15.02131 561 THR E CA 1
ATOM 10967 C C . THR B 1 310 ? 78.45400 82.70100 19.99100 1.000 14.33333 561 THR E C 1
ATOM 10968 O O . THR B 1 310 ? 79.36100 82.67900 20.81900 1.000 15.85987 561 THR E O 1
ATOM 10979 N N . SER B 1 311 ? 78.53000 83.38100 18.87900 1.000 15.49438 562 SER E N 1
ATOM 10980 C CA . SER B 1 311 ? 79.70400 84.17200 18.61300 1.000 14.37738 562 SER E CA 1
ATOM 10981 C C . SER B 1 311 ? 79.81800 85.33800 19.58900 1.000 14.90772 562 SER E C 1
ATOM 10982 O O . SER B 1 311 ? 78.86500 85.76500 20.26900 1.000 13.12446 562 SER E O 1
ATOM 10990 N N . GLU B 1 312 ? 81.03300 85.83800 19.67400 1.000 15.36128 563 GLU E N 1
ATOM 10991 C CA . GLU B 1 312 ? 81.23700 87.08500 20.37400 1.000 17.05411 563 GLU E CA 1
ATOM 10992 C C . GLU B 1 312 ? 80.53400 88.19900 19.60200 1.000 13.78933 563 GLU E C 1
ATOM 10993 O O . GLU B 1 312 ? 80.29000 88.07600 18.41000 1.000 16.26871 563 GLU E O 1
ATOM 11005 N N . ALA B 1 313 ? 80.22700 89.29400 20.29500 1.000 14.05796 564 ALA E N 1
ATOM 11006 C CA . ALA B 1 313 ? 79.61900 90.45500 19.63800 1.000 15.01594 564 ALA E CA 1
ATOM 11007 C C . ALA B 1 313 ? 80.59100 91.01400 18.61200 1.000 19.58625 564 ALA E C 1
ATOM 11008 O O . ALA B 1 313 ? 81.74900 91.28200 18.92800 1.000 19.38322 564 ALA E O 1
ATOM 11015 N N A LYS B 1 314 ? 80.11200 91.23200 17.39900 0.950 14.73472 565 LYS E N 1
ATOM 11016 N N B LYS B 1 314 ? 80.12000 91.16700 17.37500 0.050 15.02412 565 LYS E N 1
ATOM 11017 C CA A LYS B 1 314 ? 80.92100 91.73600 16.29400 0.950 15.86277 565 LYS E CA 1
ATOM 11018 C CA B LYS B 1 314 ? 80.90400 91.73000 16.28600 0.050 16.07721 565 LYS E CA 1
ATOM 11019 C C A LYS B 1 314 ? 80.26900 93.02000 15.80300 0.950 14.66352 565 LYS E C 1
ATOM 11020 C C B LYS B 1 314 ? 80.25400 93.02500 15.82100 0.050 14.80479 565 LYS E C 1
ATOM 11021 O O A LYS B 1 314 ? 79.03700 93.15400 15.84000 0.950 14.63463 565 LYS E O 1
ATOM 11022 O O B LYS B 1 314 ? 79.02800 93.17400 15.87000 0.050 14.69130 565 LYS E O 1
ATOM 11059 N N . ILE B 1 315 ? 81.07900 93.96200 15.36200 1.000 15.59254 566 ILE E N 1
ATOM 11060 C CA . ILE B 1 315 ? 80.61000 95.29800 15.01700 1.000 12.42026 566 ILE E CA 1
ATOM 11061 C C . ILE B 1 315 ? 80.35000 95.41000 13.53600 1.000 12.97971 566 ILE E C 1
ATOM 11062 O O . ILE B 1 315 ? 81.08000 94.88000 12.69800 1.000 14.84264 566 ILE E O 1
ATOM 11079 N N . PHE B 1 316 ? 79.30700 96.16600 13.20900 1.000 12.52250 567 PHE E N 1
ATOM 11080 C CA . PHE B 1 316 ? 79.21100 96.79000 11.88800 1.000 13.44092 567 PHE E CA 1
ATOM 11081 C C . PHE B 1 316 ? 78.53800 98.13200 12.12200 1.000 10.81640 567 PHE E C 1
ATOM 11082 O O . PHE B 1 316 ? 77.99700 98.38200 13.20400 1.000 11.15574 567 PHE E O 1
ATOM 11099 N N . ARG B 1 317 ? 78.59000 99.02300 11.12200 1.000 9.77054 568 ARG E N 1
ATOM 11100 C CA . ARG B 1 317 ? 77.98700 100.32400 11.28600 1.000 10.02949 568 ARG E CA 1
ATOM 11101 C C . ARG B 1 317 ? 77.11600 100.67600 10.11500 1.000 10.60209 568 ARG E C 1
ATOM 11102 O O . ARG B 1 317 ? 77.33900 100.22200 8.98000 1.000 11.07184 568 ARG E O 1
ATOM 11123 N N . ILE B 1 318 ? 76.11600 101.47600 10.44300 1.000 9.67647 569 ILE E N 1
ATOM 11124 C CA . ILE B 1 318 ? 75.40700 102.26700 9.45500 1.000 10.43827 569 ILE E CA 1
ATOM 11125 C C . ILE B 1 318 ? 75.96800 103.67100 9.53900 1.000 10.94971 569 ILE E C 1
ATOM 11126 O O . ILE B 1 318 ? 75.97300 104.29000 10.62000 1.000 13.57779 569 ILE E O 1
ATOM 11142 N N . VAL B 1 319 ? 76.43400 104.20000 8.40900 1.000 10.48182 570 VAL E N 1
ATOM 11143 C CA . VAL B 1 319 ? 76.99400 105.55900 8.37500 1.000 11.67271 570 VAL E CA 1
ATOM 11144 C C . VAL B 1 319 ? 76.11800 106.40700 7.46200 1.000 10.73432 570 VAL E C 1
ATOM 11145 O O . VAL B 1 319 ? 75.79400 105.97300 6.34600 1.000 11.09842 570 VAL E O 1
ATOM 11158 N N . PHE B 1 320 ? 75.72000 107.57500 7.94400 1.000 11.35949 571 PHE E N 1
ATOM 11159 C CA . PHE B 1 320 ? 74.82000 108.44100 7.18700 1.000 9.20807 571 PHE E CA 1
ATOM 11160 C C . PHE B 1 320 ? 75.60500 109.24900 6.16900 1.000 10.22993 571 PHE E C 1
ATOM 11161 O O . PHE B 1 320 ? 76.70200 109.73000 6.46200 1.000 13.02447 571 PHE E O 1
ATOM 11178 N N . ALA B 1 321 ? 75.03500 109.43000 4.97100 1.000 10.90173 572 ALA E N 1
ATOM 11179 C CA . ALA B 1 321 ? 75.64300 110.31600 3.98200 1.000 12.19458 572 ALA E CA 1
ATOM 11180 C C . ALA B 1 321 ? 74.59600 111.25700 3.45100 1.000 9.51792 572 ALA E C 1
ATOM 11181 O O . ALA B 1 321 ? 73.43200 110.92000 3.35300 1.000 12.55471 572 ALA E O 1
ATOM 11188 N N . ASN B 1 322 ? 75.04400 112.44900 3.11700 1.000 9.20454 573 ASN E N 1
ATOM 11189 C CA . ASN B 1 322 ? 74.20400 113.38900 2.41100 1.000 9.23042 573 ASN E CA 1
ATOM 11190 C C . ASN B 1 322 ? 74.02900 112.94300 0.97400 1.000 9.23994 573 ASN E C 1
ATOM 11191 O O . ASN B 1 322 ? 74.94900 112.41900 0.33800 1.000 9.21845 573 ASN E O 1
ATOM 11202 N N . GLN B 1 323 ? 72.87100 113.27600 0.42500 1.000 9.54555 574 GLN E N 1
ATOM 11203 C CA . GLN B 1 323 ? 72.58500 112.94600 -0.95500 1.000 9.30039 574 GLN E CA 1
ATOM 11204 C C . GLN B 1 323 ? 73.57700 113.57200 -1.90300 1.000 9.28601 574 GLN E C 1
ATOM 11205 O O . GLN B 1 323 ? 73.84900 112.98200 -2.95100 1.000 9.29168 574 GLN E O 1
ATOM 11219 N N . THR B 1 324 ? 74.09700 114.74000 -1.55800 1.000 9.53593 575 THR E N 1
ATOM 11220 C CA . THR B 1 324 ? 75.04800 115.35200 -2.45100 1.000 9.26069 575 THR E CA 1
ATOM 11221 C C . THR B 1 324 ? 76.24600 114.46000 -2.70900 1.000 11.52216 575 THR E C 1
ATOM 11222 O O . THR B 1 324 ? 76.86300 114.54400 -3.79500 1.000 11.50665 575 THR E O 1
ATOM 11233 N N . ASP B 1 325 ? 76.53700 113.55200 -1.78400 1.000 9.94927 576 ASP E N 1
ATOM 11234 C CA . ASP B 1 325 ? 77.67100 112.66200 -1.96500 1.000 9.87611 576 ASP E CA 1
ATOM 11235 C C . ASP B 1 325 ? 77.46600 111.64200 -3.06900 1.000 15.12904 576 ASP E C 1
ATOM 11236 O O . ASP B 1 325 ? 78.45800 111.10500 -3.56600 1.000 16.68277 576 ASP E O 1
ATOM 11245 N N . LYS B 1 326 ? 76.23300 111.35100 -3.48000 1.000 10.93722 577 LYS E N 1
ATOM 11246 C CA . LYS B 1 326 ? 76.01500 110.43400 -4.58500 1.000 10.93722 577 LYS E CA 1
ATOM 11247 C C . LYS B 1 326 ? 75.50300 111.06200 -5.87500 1.000 10.53547 577 LYS E C 1
ATOM 11248 O O . LYS B 1 326 ? 75.35400 110.33900 -6.85600 1.000 15.40849 577 LYS E O 1
ATOM 11267 N N . TYR B 1 327 ? 75.27000 112.37300 -5.92700 1.000 10.97052 578 TYR E N 1
ATOM 11268 C CA . TYR B 1 327 ? 74.74700 113.01500 -7.11600 1.000 11.61652 578 TYR E CA 1
ATOM 11269 C C . TYR B 1 327 ? 75.71700 114.07900 -7.57300 1.000 12.25660 578 TYR E C 1
ATOM 11270 O O . TYR B 1 327 ? 76.27100 114.81200 -6.75700 1.000 11.38215 578 TYR E O 1
ATOM 11288 N N . THR B 1 328 ? 75.90000 114.14700 -8.88700 1.000 11.76539 579 THR E N 1
ATOM 11289 C CA . THR B 1 328 ? 76.65700 115.20400 -9.54400 1.000 10.93740 579 THR E CA 1
ATOM 11290 C C . THR B 1 328 ? 75.75600 115.86300 -10.57500 1.000 10.99916 579 THR E C 1
ATOM 11291 O O . THR B 1 328 ? 75.31200 115.19100 -11.51100 1.000 11.66140 579 THR E O 1
ATOM 11302 N N . PRO B 1 329 ? 75.50300 117.15700 -10.47900 1.000 10.49914 580 PRO E N 1
ATOM 11303 C CA . PRO B 1 329 ? 74.65200 117.83100 -11.46900 1.000 10.88702 580 PRO E CA 1
ATOM 11304 C C . PRO B 1 329 ? 75.29100 117.85700 -12.84300 1.000 11.54285 580 PRO E C 1
ATOM 11305 O O . PRO B 1 329 ? 76.51800 117.98400 -12.98100 1.000 12.19109 580 PRO E O 1
ATOM 11316 N N . ASN B 1 330 ? 74.42200 117.73800 -13.85000 1.000 9.74699 581 ASN E N 1
ATOM 11317 C CA . ASN B 1 330 ? 74.74600 118.03600 -15.22800 1.000 9.68161 581 ASN E CA 1
ATOM 11318 C C . ASN B 1 330 ? 74.61700 119.51900 -15.44500 1.000 10.56017 581 ASN E C 1
ATOM 11319 O O . ASN B 1 330 ? 73.78900 120.18900 -14.81500 1.000 10.59394 581 ASN E O 1
ATOM 11330 N N . ASN B 1 331 ? 75.43400 120.01000 -16.34600 1.000 11.43167 582 ASN E N 1
ATOM 11331 C CA . ASN B 1 331 ? 75.38100 121.38700 -16.80900 1.000 10.31461 582 ASN E CA 1
ATOM 11332 C C . ASN B 1 331 ? 74.25600 121.58100 -17.80000 1.000 10.30821 582 ASN E C 1
ATOM 11333 O O . ASN B 1 331 ? 73.86800 120.64100 -18.50800 1.000 13.17134 582 ASN E O 1
ATOM 11344 N N . PRO B 1 332 ? 73.71200 122.79500 -17.86900 1.000 12.45467 583 PRO E N 1
ATOM 11345 C CA . PRO B 1 332 ? 72.61400 123.05000 -18.81200 1.000 11.31857 583 PRO E CA 1
ATOM 11346 C C . PRO B 1 332 ? 73.08700 122.94400 -20.24900 1.000 11.42239 583 PRO E C 1
ATOM 11347 O O . PRO B 1 332 ? 74.26900 123.11300 -20.54900 1.000 11.79350 583 PRO E O 1
ATOM 11358 N N . GLY B 1 333 ? 72.15600 122.62300 -21.14800 1.000 13.36021 584 GLY E N 1
ATOM 11359 C CA . GLY B 1 333 ? 72.54000 122.40600 -22.52400 1.000 12.26887 584 GLY E CA 1
ATOM 11360 C C . GLY B 1 333 ? 72.87900 123.65100 -23.27400 1.000 12.26980 584 GLY E C 1
ATOM 11361 O O . GLY B 1 333 ? 73.49000 123.56800 -24.33900 1.000 14.21569 584 GLY E O 1
ATOM 11365 N N . SER B 1 334 ? 72.47200 124.79600 -22.75200 1.000 10.91817 585 SER E N 1
ATOM 11366 C CA . SER B 1 334 ? 72.91500 126.03000 -23.33700 1.000 11.13157 585 SER E CA 1
ATOM 11367 C C . SER B 1 334 ? 73.13100 127.01500 -22.22400 1.000 10.40845 585 SER E C 1
ATOM 11368 O O . SER B 1 334 ? 72.57100 126.89300 -21.12700 1.000 11.46576 585 SER E O 1
ATOM 11376 N N . LEU B 1 335 ? 73.92100 128.02400 -22.54600 1.000 10.16746 586 LEU E N 1
ATOM 11377 C CA . LEU B 1 335 ? 74.04600 129.14500 -21.63600 1.000 10.10519 586 LEU E CA 1
ATOM 11378 C C . LEU B 1 335 ? 72.84700 130.04100 -21.82000 1.000 11.20187 586 LEU E C 1
ATOM 11379 O O . LEU B 1 335 ? 72.15400 129.98000 -22.84600 1.000 11.19959 586 LEU E O 1
ATOM 11395 N N . THR B 1 336 ? 72.64000 130.91400 -20.85300 1.000 10.11959 587 THR E N 1
ATOM 11396 C CA . THR B 1 336 ? 71.56200 131.88400 -20.87500 1.000 10.17235 587 THR E CA 1
ATOM 11397 C C . THR B 1 336 ? 72.14500 133.27900 -20.95400 1.000 10.15343 587 THR E C 1
ATOM 11398 O O . THR B 1 336 ? 72.98500 133.64100 -20.13400 1.000 10.06529 587 THR E O 1
ATOM 11409 N N . GLY B 1 337 ? 71.67500 134.05900 -21.91400 1.000 10.23975 588 GLY E N 1
ATOM 11410 C CA . GLY B 1 337 ? 72.18400 135.40400 -22.05000 1.000 10.80267 588 GLY E CA 1
ATOM 11411 C C . GLY B 1 337 ? 71.78800 136.25100 -20.86800 1.000 10.16973 588 GLY E C 1
ATOM 11412 O O . GLY B 1 337 ? 70.62900 136.25400 -20.45500 1.000 12.85114 588 GLY E O 1
ATOM 11416 N N . VAL B 1 338 ? 72.73000 137.01200 -20.35400 1.000 10.92402 589 VAL E N 1
ATOM 11417 C CA . VAL B 1 338 ? 72.47000 137.92800 -19.25700 1.000 10.04151 589 VAL E CA 1
ATOM 11418 C C . VAL B 1 338 ? 72.94300 139.31300 -19.66500 1.000 10.94526 589 VAL E C 1
ATOM 11419 O O . VAL B 1 338 ? 74.02900 139.49700 -20.22200 1.000 11.29591 589 VAL E O 1
ATOM 11432 N N . LEU B 1 339 ? 72.15600 140.30500 -19.28700 1.000 11.55100 590 LEU E N 1
ATOM 11433 C CA . LEU B 1 339 ? 72.57000 141.65700 -19.59600 1.000 13.44761 590 LEU E CA 1
ATOM 11434 C C . LEU B 1 339 ? 73.61800 142.18300 -18.62900 1.000 12.59462 590 LEU E C 1
ATOM 11435 O O . LEU B 1 339 ? 74.38100 143.07800 -19.01600 1.000 16.08467 590 LEU E O 1
ATOM 11451 N N . ASN B 1 340 ? 73.56600 141.72800 -17.39800 1.000 12.82811 591 ASN E N 1
ATOM 11452 C CA . ASN B 1 340 ? 74.45000 142.18700 -16.31800 1.000 16.64873 591 ASN E CA 1
ATOM 11453 C C . ASN B 1 340 ? 74.91900 140.93300 -15.59400 1.000 12.89918 591 ASN E C 1
ATOM 11454 O O . ASN B 1 340 ? 74.23200 140.43200 -14.77300 1.000 14.16200 591 ASN E O 1
ATOM 11465 N N . PRO B 1 341 ? 76.13100 140.44400 -15.84500 1.000 12.38982 592 PRO E N 1
ATOM 11466 C CA . PRO B 1 341 ? 76.56900 139.25400 -15.16300 1.000 14.41770 592 PRO E CA 1
ATOM 11467 C C . PRO B 1 341 ? 76.75500 139.34400 -13.63200 1.000 13.37177 592 PRO E C 1
ATOM 11468 O O . PRO B 1 341 ? 76.88600 138.36900 -13.04700 1.000 14.55580 592 PRO E O 1
ATOM 11479 N N . GLN B 1 342 ? 76.80000 140.55000 -13.05700 1.000 15.22140 593 GLN E N 1
ATOM 11480 C CA . GLN B 1 342 ? 76.83200 140.69500 -11.59800 1.000 14.85093 593 GLN E CA 1
ATOM 11481 C C . GLN B 1 342 ? 75.42400 140.59400 -11.01900 1.000 17.63688 593 GLN E C 1
ATOM 11482 O O . GLN B 1 342 ? 75.34500 140.32500 -9.88200 1.000 18.16953 593 GLN E O 1
ATOM 11496 N N . GLN B 1 343 ? 74.36400 140.82100 -11.78600 1.000 11.92378 594 GLN E N 1
ATOM 11497 C CA . GLN B 1 343 ? 73.02400 140.89800 -11.19700 1.000 10.87125 594 GLN E CA 1
ATOM 11498 C C . GLN B 1 343 ? 72.04800 140.42700 -12.25400 1.000 10.62987 594 GLN E C 1
ATOM 11499 O O . GLN B 1 343 ? 71.60100 141.19800 -13.10400 1.000 12.60258 594 GLN E O 1
ATOM 11513 N N . LEU B 1 344 ? 71.71700 139.15700 -12.18000 1.000 11.32533 595 LEU E N 1
ATOM 11514 C CA . LEU B 1 344 ? 70.76500 138.62900 -13.12200 1.000 11.95288 595 LEU E CA 1
ATOM 11515 C C . LEU B 1 344 ? 69.39400 139.16200 -12.77200 1.000 12.56945 595 LEU E C 1
ATOM 11516 O O . LEU B 1 344 ? 69.05400 139.36600 -11.60400 1.000 14.80898 595 LEU E O 1
ATOM 11532 N N . SER B 1 345 ? 68.57000 139.24600 -13.78000 1.000 11.79760 596 SER E N 1
ATOM 11533 C CA . SER B 1 345 ? 67.16300 139.52800 -13.62000 1.000 11.75027 596 SER E CA 1
ATOM 11534 C C . SER B 1 345 ? 66.40800 138.26200 -13.27800 1.000 13.89260 596 SER E C 1
ATOM 11535 O O . SER B 1 345 ? 66.89500 137.13700 -13.44700 1.000 12.29665 596 SER E O 1
ATOM 11543 N N . THR B 1 346 ? 65.18400 138.46100 -12.83500 1.000 15.76854 597 THR E N 1
ATOM 11544 C CA . THR B 1 346 ? 64.30200 137.33700 -12.57500 1.000 15.29051 597 THR E CA 1
ATOM 11545 C C . THR B 1 346 ? 64.14700 136.47400 -13.81200 1.000 14.91400 597 THR E C 1
ATOM 11546 O O . THR B 1 346 ? 64.17900 135.23100 -13.73600 1.000 15.35551 597 THR E O 1
ATOM 11557 N N . SER B 1 347 ? 63.95500 137.08800 -14.96800 1.000 14.17613 598 SER E N 1
ATOM 11558 C CA . SER B 1 347 ? 63.69800 136.30400 -16.16900 1.000 15.40812 598 SER E CA 1
ATOM 11559 C C . SER B 1 347 ? 64.91200 135.47800 -16.55500 1.000 14.67408 598 SER E C 1
ATOM 11560 O O . SER B 1 347 ? 64.77500 134.31600 -16.93800 1.000 14.36533 598 SER E O 1
ATOM 11568 N N . GLU B 1 348 ? 66.10900 136.02300 -16.35800 1.000 12.81719 599 GLU E N 1
ATOM 11569 C CA . GLU B 1 348 ? 67.32500 135.27400 -16.64500 1.000 10.42434 599 GLU E CA 1
ATOM 11570 C C . GLU B 1 348 ? 67.44100 134.11400 -15.67700 1.000 11.89757 599 GLU E C 1
ATOM 11571 O O . GLU B 1 348 ? 67.81800 133.00000 -16.06100 1.000 12.10767 599 GLU E O 1
ATOM 11583 N N . LYS B 1 349 ? 67.14500 134.36500 -14.42000 1.000 10.46180 600 LYS E N 1
ATOM 11584 C CA . LYS B 1 349 ? 67.27500 133.30600 -13.40000 1.000 9.96798 600 LYS E CA 1
ATOM 11585 C C . LYS B 1 349 ? 66.30700 132.16800 -13.72400 1.000 13.05356 600 LYS E C 1
ATOM 11586 O O . LYS B 1 349 ? 66.63700 131.06400 -13.55800 1.000 10.44528 600 LYS E O 1
ATOM 11605 N N . THR B 1 350 ? 65.11600 132.51000 -14.12400 1.000 11.82204 601 THR E N 1
ATOM 11606 C CA . THR B 1 350 ? 64.08000 131.53100 -14.44100 1.000 13.10580 601 THR E CA 1
ATOM 11607 C C . THR B 1 350 ? 64.53300 130.67200 -15.61900 1.000 12.72549 601 THR E C 1
ATOM 11608 O O . THR B 1 350 ? 64.27600 129.51500 -15.62400 1.000 13.33760 601 THR E O 1
ATOM 11619 N N . ALA B 1 351 ? 65.12300 131.30400 -16.60500 1.000 12.23119 602 ALA E N 1
ATOM 11620 C CA . ALA B 1 351 ? 65.59700 130.62100 -17.81100 1.000 11.05829 602 ALA E CA 1
ATOM 11621 C C . ALA B 1 351 ? 66.68100 129.62500 -17.41500 1.000 14.45792 602 ALA E C 1
ATOM 11622 O O . ALA B 1 351 ? 66.64800 128.54800 -17.86200 1.000 12.93024 602 ALA E O 1
ATOM 11629 N N . ILE B 1 352 ? 67.62000 130.04800 -16.59300 1.000 11.01906 603 ILE E N 1
ATOM 11630 C CA . ILE B 1 352 ? 68.66800 129.14500 -16.17800 1.000 10.02820 603 ILE E CA 1
ATOM 11631 C C . ILE B 1 352 ? 68.10100 127.97100 -15.40600 1.000 11.49434 603 ILE E C 1
ATOM 11632 O O . ILE B 1 352 ? 68.49300 126.81800 -15.61800 1.000 12.00741 603 ILE E O 1
ATOM 11648 N N . GLU B 1 353 ? 67.21000 128.25100 -14.48400 1.000 10.21885 604 GLU E N 1
ATOM 11649 C CA . GLU B 1 353 ? 66.66700 127.20000 -13.65300 1.000 11.09081 604 GLU E CA 1
ATOM 11650 C C . GLU B 1 353 ? 66.01100 126.13900 -14.51000 1.000 11.64642 604 GLU E C 1
ATOM 11651 O O . GLU B 1 353 ? 66.22700 124.94700 -14.29400 1.000 11.91350 604 GLU E O 1
ATOM 11663 N N . GLU B 1 354 ? 65.25200 126.55200 -15.51100 1.000 12.46326 605 GLU E N 1
ATOM 11664 C CA . GLU B 1 354 ? 64.59400 125.58500 -16.38900 1.000 14.35401 605 GLU E CA 1
ATOM 11665 C C . GLU B 1 354 ? 65.61700 124.72000 -17.11600 1.000 14.69646 605 GLU E C 1
ATOM 11666 O O . GLU B 1 354 ? 65.44400 123.50200 -17.25000 1.000 12.92789 605 GLU E O 1
ATOM 11678 N N . LYS B 1 355 ? 66.68300 125.33000 -17.59800 1.000 11.18190 606 LYS E N 1
ATOM 11679 C CA . LYS B 1 355 ? 67.67400 124.58900 -18.33700 1.000 11.19529 606 LYS E CA 1
ATOM 11680 C C . LYS B 1 355 ? 68.41200 123.63700 -17.44100 1.000 11.83072 606 LYS E C 1
ATOM 11681 O O . LYS B 1 355 ? 68.75600 122.52300 -17.86500 1.000 12.01914 606 LYS E O 1
ATOM 11700 N N . VAL B 1 356 ? 68.72400 124.06500 -16.22500 1.000 11.74867 607 VAL E N 1
ATOM 11701 C CA . VAL B 1 356 ? 69.42600 123.17100 -15.32400 1.000 9.92727 607 VAL E CA 1
ATOM 11702 C C . VAL B 1 356 ? 68.53100 122.01600 -14.95400 1.000 11.21423 607 VAL E C 1
ATOM 11703 O O . VAL B 1 356 ? 68.96400 120.86600 -14.94900 1.000 11.73940 607 VAL E O 1
ATOM 11716 N N A ARG B 1 357 ? 67.28100 122.29500 -14.62900 0.500 11.78842 608 ARG E N 1
ATOM 11717 N N B ARG B 1 357 ? 67.28000 122.31400 -14.65300 0.500 11.78417 608 ARG E N 1
ATOM 11718 C CA A ARG B 1 357 ? 66.36100 121.22800 -14.25800 0.500 12.50887 608 ARG E CA 1
ATOM 11719 C CA B ARG B 1 357 ? 66.34800 121.23300 -14.25500 0.500 12.49286 608 ARG E CA 1
ATOM 11720 C C A ARG B 1 357 ? 66.19900 120.23800 -15.41800 0.500 12.88963 608 ARG E C 1
ATOM 11721 C C B ARG B 1 357 ? 66.18600 120.24700 -15.41500 0.500 12.88779 608 ARG E C 1
ATOM 11722 O O A ARG B 1 357 ? 66.25100 119.01900 -15.21700 0.500 13.58305 608 ARG E O 1
ATOM 11723 O O B ARG B 1 357 ? 66.26500 119.07300 -15.18400 0.500 13.61327 608 ARG E O 1
ATOM 11764 N N . ALA B 1 358 ? 66.10700 120.73200 -16.64100 1.000 11.51944 609 ALA E N 1
ATOM 11765 C CA . ALA B 1 358 ? 65.93700 119.83900 -17.78400 1.000 14.60592 609 ALA E CA 1
ATOM 11766 C C . ALA B 1 358 ? 67.15700 118.95600 -18.00500 1.000 17.03251 609 ALA E C 1
ATOM 11767 O O . ALA B 1 358 ? 67.03800 117.76100 -18.32200 1.000 20.37940 609 ALA E O 1
ATOM 11774 N N . ALA B 1 359 ? 68.33300 119.50400 -17.82000 1.000 12.08146 610 ALA E N 1
ATOM 11775 C CA . ALA B 1 359 ? 69.55500 118.76200 -18.02300 1.000 11.52617 610 ALA E CA 1
ATOM 11776 C C . ALA B 1 359 ? 69.76400 117.69500 -16.96500 1.000 10.53677 610 ALA E C 1
ATOM 11777 O O . ALA B 1 359 ? 70.67000 116.88400 -17.10600 1.000 13.46489 610 ALA E O 1
ATOM 11784 N N . ASN B 1 360 ? 69.01900 117.76700 -15.88400 1.000 11.04577 611 ASN E N 1
ATOM 11785 C CA . ASN B 1 360 ? 69.20800 116.86200 -14.72800 1.000 10.70093 611 ASN E CA 1
ATOM 11786 C C . ASN B 1 360 ? 68.03000 115.92800 -14.50600 1.000 17.06870 611 ASN E C 1
ATOM 11787 O O . ASN B 1 360 ? 68.02000 115.29600 -13.53900 1.000 14.93104 611 ASN E O 1
ATOM 11798 N N . THR B 1 361 ? 67.01600 115.98100 -15.32400 1.000 16.53367 612 THR E N 1
ATOM 11799 C CA . THR B 1 361 ? 65.90500 115.00900 -15.19900 1.000 16.10472 612 THR E CA 1
ATOM 11800 C C . THR B 1 361 ? 66.47900 113.62800 -15.52000 1.000 16.75353 612 THR E C 1
ATOM 11801 O O . THR B 1 361 ? 67.20900 113.50800 -16.48500 1.000 19.77015 612 THR E O 1
ATOM 11812 N N . GLY B 1 362 ? 66.20600 112.64400 -14.66700 1.000 15.91621 613 GLY E N 1
ATOM 11813 C CA . GLY B 1 362 ? 66.79200 111.31000 -14.82200 1.000 19.43128 613 GLY E CA 1
ATOM 11814 C C . GLY B 1 362 ? 68.11600 111.18300 -14.07800 1.000 15.91315 613 GLY E C 1
ATOM 11815 O O . GLY B 1 362 ? 68.60200 110.07000 -13.98900 1.000 18.23662 613 GLY E O 1
ATOM 11819 N N . ASN B 1 363 ? 68.67000 112.29400 -13.59800 1.000 12.35035 614 ASN E N 1
ATOM 11820 C CA . ASN B 1 363 ? 69.96200 112.29200 -12.94700 1.000 10.00591 614 ASN E CA 1
ATOM 11821 C C . ASN B 1 363 ? 69.81600 112.64000 -11.47500 1.000 11.07564 614 ASN E C 1
ATOM 11822 O O . ASN B 1 363 ? 70.08400 111.82100 -10.61200 1.000 14.14908 614 ASN E O 1
ATOM 11833 N N . LEU B 1 364 ? 69.35100 113.79600 -11.16500 1.000 12.07878 615 LEU E N 1
ATOM 11834 C CA . LEU B 1 364 ? 69.12800 114.23900 -9.79800 1.000 9.65881 615 LEU E CA 1
ATOM 11835 C C . LEU B 1 364 ? 67.71000 113.92000 -9.34100 1.000 10.02830 615 LEU E C 1
ATOM 11836 O O . LEU B 1 364 ? 66.83200 113.65100 -10.16300 1.000 12.61231 615 LEU E O 1
ATOM 11852 N N . PRO B 1 365 ? 67.47100 113.91000 -8.02900 1.000 10.28549 616 PRO E N 1
ATOM 11853 C CA . PRO B 1 365 ? 66.12700 113.64100 -7.52400 1.000 11.95243 616 PRO E CA 1
ATOM 11854 C C . PRO B 1 365 ? 65.14500 114.58400 -8.17700 1.000 12.45799 616 PRO E C 1
ATOM 11855 O O . PRO B 1 365 ? 65.45000 115.77400 -8.40300 1.000 11.10226 616 PRO E O 1
ATOM 11866 N N . ASN B 1 366 ? 63.92500 114.07600 -8.38500 1.000 11.95649 617 ASN E N 1
ATOM 11867 C CA . ASN B 1 366 ? 62.95500 114.93700 -9.02300 1.000 13.32820 617 ASN E CA 1
ATOM 11868 C C . ASN B 1 366 ? 62.50400 116.08400 -8.13900 1.000 11.17571 617 ASN E C 1
ATOM 11869 O O . ASN B 1 366 ? 61.90100 117.02000 -8.66400 1.000 12.09568 617 ASN E O 1
ATOM 11880 N N . ASN B 1 367 ? 62.78300 116.04900 -6.83500 1.000 10.61262 618 ASN E N 1
ATOM 11881 C CA . ASN B 1 367 ? 62.41600 117.07300 -5.87900 1.000 9.88124 618 ASN E CA 1
ATOM 11882 C C . ASN B 1 367 ? 63.64600 117.80100 -5.38500 1.000 10.09256 618 ASN E C 1
ATOM 11883 O O . ASN B 1 367 ? 63.61300 118.43000 -4.33800 1.000 10.24892 618 ASN E O 1
ATOM 11894 N N A VAL B 1 368 ? 64.71100 117.80600 -6.18500 0.500 9.87826 619 VAL E N 1
ATOM 11895 N N B VAL B 1 368 ? 64.70700 117.81200 -6.19100 0.500 9.87494 619 VAL E N 1
ATOM 11896 C CA A VAL B 1 368 ? 65.77600 118.76300 -5.95000 0.500 9.70922 619 VAL E CA 1
ATOM 11897 C CA B VAL B 1 368 ? 65.76800 118.78100 -5.98100 0.500 9.71062 619 VAL E CA 1
ATOM 11898 C C A VAL B 1 368 ? 65.23900 120.15900 -6.21700 0.500 10.32602 619 VAL E C 1
ATOM 11899 C C B VAL B 1 368 ? 65.22100 120.17100 -6.21100 0.500 10.31434 619 VAL E C 1
ATOM 11900 O O A VAL B 1 368 ? 64.32200 120.35000 -7.02200 0.500 11.88756 619 VAL E O 1
ATOM 11901 O O B VAL B 1 368 ? 64.28800 120.37000 -6.99400 0.500 11.90078 619 VAL E O 1
ATOM 11926 N N . GLN B 1 369 ? 65.85400 121.04900 -5.53700 1.000 10.70053 620 GLN E N 1
ATOM 11927 C CA . GLN B 1 369 ? 65.52200 122.50200 -5.71600 1.000 15.03248 620 GLN E CA 1
ATOM 11928 C C . GLN B 1 369 ? 66.73800 123.22900 -6.25900 1.000 12.93434 620 GLN E C 1
ATOM 11929 O O . GLN B 1 369 ? 67.72200 122.85700 -5.97800 1.000 12.40231 620 GLN E O 1
ATOM 11944 N N . TYR B 1 370 ? 66.56100 124.16700 -7.13200 1.000 11.97660 621 TYR E N 1
ATOM 11945 C CA . TYR B 1 370 ? 67.66300 124.94600 -7.71600 1.000 11.34093 621 TYR E CA 1
ATOM 11946 C C . TYR B 1 370 ? 67.50100 126.39700 -7.31200 1.000 15.72257 621 TYR E C 1
ATOM 11947 O O . TYR B 1 370 ? 66.40300 126.89000 -7.47500 1.000 18.78065 621 TYR E O 1
ATOM 11965 N N . VAL B 1 371 ? 68.53300 127.00100 -6.76200 1.000 12.40544 622 VAL E N 1
ATOM 11966 C CA . VAL B 1 371 ? 68.50000 128.45100 -6.45800 1.000 12.15946 622 VAL E CA 1
ATOM 11967 C C . VAL B 1 371 ? 69.45600 129.09900 -7.44400 1.000 11.96686 622 VAL E C 1
ATOM 11968 O O . VAL B 1 371 ? 70.54500 128.86600 -7.31400 1.000 13.23403 622 VAL E O 1
ATOM 11981 N N . VAL B 1 372 ? 68.97800 129.91900 -8.34800 1.000 10.89343 623 VAL E N 1
ATOM 11982 C CA . VAL B 1 372 ? 69.88300 130.68000 -9.24200 1.000 11.53726 623 VAL E CA 1
ATOM 11983 C C . VAL B 1 372 ? 70.30400 131.90500 -8.44700 1.000 11.76370 623 VAL E C 1
ATOM 11984 O O . VAL B 1 372 ? 69.44800 132.66600 -8.09000 1.000 14.33630 623 VAL E O 1
ATOM 11997 N N . ASN B 1 373 ? 71.59200 132.04800 -8.20200 1.000 9.56145 624 ASN E N 1
ATOM 11998 C CA . ASN B 1 373 ? 72.09900 133.16200 -7.44100 1.000 10.68450 624 ASN E CA 1
ATOM 11999 C C . ASN B 1 373 ? 72.22100 134.39000 -8.31700 1.000 13.21985 624 ASN E C 1
ATOM 12000 O O . ASN B 1 373 ? 72.01000 134.33100 -9.52200 1.000 11.22930 624 ASN E O 1
ATOM 12011 N N . ASN B 1 374 ? 72.52700 135.52000 -7.67200 1.000 12.38129 625 ASN E N 1
ATOM 12012 C CA . ASN B 1 374 ? 72.53200 136.78000 -8.39300 1.000 12.24418 625 ASN E CA 1
ATOM 12013 C C . ASN B 1 374 ? 73.56300 136.79200 -9.48400 1.000 11.26371 625 ASN E C 1
ATOM 12014 O O . ASN B 1 374 ? 73.35600 137.47400 -10.49400 1.000 11.52907 625 ASN E O 1
ATOM 12025 N N . ASP B 1 375 ? 74.61100 135.97900 -9.35200 1.000 11.58226 626 ASP E N 1
ATOM 12026 C CA . ASP B 1 375 ? 75.60700 135.85500 -10.40800 1.000 12.69941 626 ASP E CA 1
ATOM 12027 C C . ASP B 1 375 ? 75.35300 134.72000 -11.41600 1.000 13.43942 626 ASP E C 1
ATOM 12028 O O . ASP B 1 375 ? 76.16700 134.53100 -12.33100 1.000 14.50116 626 ASP E O 1
ATOM 12037 N N . GLY B 1 376 ? 74.21400 134.05300 -11.36700 1.000 10.35988 627 GLY E N 1
ATOM 12038 C CA . GLY B 1 376 ? 73.92500 133.01000 -12.29500 1.000 10.69174 627 GLY E CA 1
ATOM 12039 C C . GLY B 1 376 ? 74.42500 131.66100 -11.86200 1.000 9.58735 627 GLY E C 1
ATOM 12040 O O . GLY B 1 376 ? 74.08300 130.70000 -12.51800 1.000 11.55440 627 GLY E O 1
ATOM 12044 N N . SER B 1 377 ? 75.29500 131.59500 -10.85900 1.000 9.76578 628 SER E N 1
ATOM 12045 C CA . SER B 1 377 ? 75.63900 130.28300 -10.32300 1.000 9.48758 628 SER E CA 1
ATOM 12046 C C . SER B 1 377 ? 74.36500 129.67200 -9.78300 1.000 9.50841 628 SER E C 1
ATOM 12047 O O . SER B 1 377 ? 73.39900 130.35400 -9.49300 1.000 9.61498 628 SER E O 1
ATOM 12055 N N . VAL B 1 378 ? 74.36700 128.35500 -9.66700 1.000 9.50121 629 VAL E N 1
ATOM 12056 C CA . VAL B 1 378 ? 73.18000 127.62500 -9.25000 1.000 9.71224 629 VAL E CA 1
ATOM 12057 C C . VAL B 1 378 ? 73.53700 126.79700 -8.03300 1.000 9.47261 629 VAL E C 1
ATOM 12058 O O . VAL B 1 378 ? 74.48200 126.01700 -8.05000 1.000 10.82062 629 VAL E O 1
ATOM 12071 N N . THR B 1 379 ? 72.79700 126.98400 -6.96900 1.000 9.46773 630 THR E N 1
ATOM 12072 C CA . THR B 1 379 ? 72.89600 126.11300 -5.82000 1.000 10.54492 630 THR E CA 1
ATOM 12073 C C . THR B 1 379 ? 71.84500 125.02100 -5.97400 1.000 9.46925 630 THR E C 1
ATOM 12074 O O . THR B 1 379 ? 70.66300 125.32200 -6.12800 1.000 9.99049 630 THR E O 1
ATOM 12085 N N . VAL B 1 380 ? 72.29500 123.78400 -6.02300 1.000 9.45043 631 VAL E N 1
ATOM 12086 C CA . VAL B 1 380 ? 71.46200 122.59200 -6.11400 1.000 9.47922 631 VAL E CA 1
ATOM 12087 C C . VAL B 1 380 ? 71.23900 122.14300 -4.68700 1.000 9.70487 631 VAL E C 1
ATOM 12088 O O . VAL B 1 380 ? 72.19900 121.91700 -3.95100 1.000 11.45994 631 VAL E O 1
ATOM 12101 N N . ILE B 1 381 ? 69.99400 122.07000 -4.27500 1.000 9.48853 632 ILE E N 1
ATOM 12102 C CA . ILE B 1 381 ? 69.67100 121.70000 -2.89900 1.000 9.47089 632 ILE E CA 1
ATOM 12103 C C . ILE B 1 381 ? 68.91700 120.37500 -2.91400 1.000 9.49668 632 ILE E C 1
ATOM 12104 O O . ILE B 1 381 ? 67.78100 120.29100 -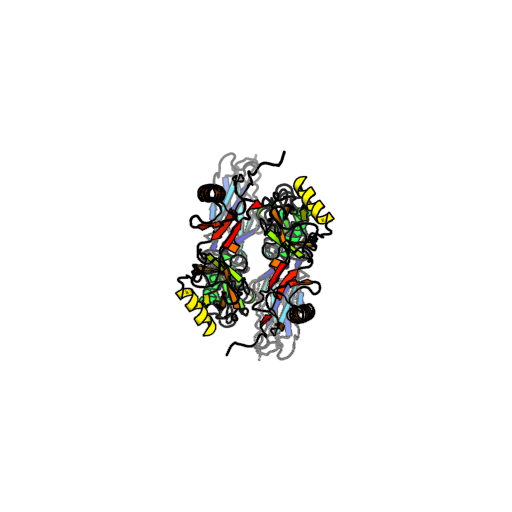3.43000 1.000 10.36084 632 ILE E O 1
ATOM 12120 N N . TYR B 1 382 ? 69.56300 119.33200 -2.40000 1.000 11.06297 633 TYR E N 1
ATOM 12121 C CA . TYR B 1 382 ? 68.96100 118.00700 -2.34300 1.000 9.47446 633 TYR E CA 1
ATOM 12122 C C . TYR B 1 382 ? 67.94000 117.93300 -1.22500 1.000 9.49703 633 TYR E C 1
ATOM 12123 O O . TYR B 1 382 ? 67.99300 118.70900 -0.27600 1.000 9.48375 633 TYR E O 1
ATOM 12141 N N . PRO B 1 383 ? 66.94900 117.06300 -1.37600 1.000 9.53888 634 PRO E N 1
ATOM 12142 C CA . PRO B 1 383 ? 65.84300 117.04600 -0.43100 1.000 9.57372 634 PRO E CA 1
ATOM 12143 C C . PRO B 1 383 ? 66.20500 116.58800 0.97300 1.000 9.70398 634 PRO E C 1
ATOM 12144 O O . PRO B 1 383 ? 65.34100 116.74600 1.83800 1.000 13.61837 634 PRO E O 1
ATOM 12155 N N . ASP B 1 384 ? 67.41600 116.09800 1.25700 1.000 9.47825 635 ASP E N 1
ATOM 12156 C CA . ASP B 1 384 ? 67.84600 115.90200 2.63200 1.000 9.44832 635 ASP E CA 1
ATOM 12157 C C . ASP B 1 384 ? 68.54300 117.11000 3.24000 1.000 9.42307 635 ASP E C 1
ATOM 12158 O O . ASP B 1 384 ? 69.03700 117.03200 4.38100 1.000 9.90802 635 ASP E O 1
ATOM 12167 N N . ASP B 1 385 ? 68.68500 118.20800 2.49800 1.000 9.94879 636 ASP E N 1
ATOM 12168 C CA . ASP B 1 385 ? 69.32400 119.37700 3.06000 1.000 9.40401 636 ASP E CA 1
ATOM 12169 C C . ASP B 1 385 ? 68.63400 119.83300 4.33200 1.000 9.42732 636 ASP E C 1
ATOM 12170 O O . ASP B 1 385 ? 67.41700 120.04700 4.35200 1.000 10.96921 636 ASP E O 1
ATOM 12179 N N . THR B 1 386 ? 69.42000 120.03800 5.38900 1.000 9.77951 637 THR E N 1
ATOM 12180 C CA . THR B 1 386 ? 68.92700 120.64300 6.61700 1.000 11.79143 637 THR E CA 1
ATOM 12181 C C . THR B 1 386 ? 69.99400 121.60000 7.13300 1.000 12.79946 637 THR E C 1
ATOM 12182 O O . THR B 1 386 ? 71.15800 121.49800 6.72900 1.000 11.60596 637 THR E O 1
ATOM 12193 N N . PRO B 1 387 ? 69.64000 122.53400 8.01400 1.000 13.57944 638 PRO E N 1
ATOM 12194 C CA . PRO B 1 387 ? 70.67400 123.40900 8.58800 1.000 16.61815 638 PRO E CA 1
ATOM 12195 C C . PRO B 1 387 ? 71.75900 122.64800 9.29000 1.000 19.27883 638 PRO E C 1
ATOM 12196 O O . PRO B 1 387 ? 72.91200 123.07500 9.26600 1.000 19.66429 638 PRO E O 1
ATOM 12207 N N . ALA B 1 388 ? 71.44200 121.51700 9.90500 1.000 14.18237 639 ALA E N 1
ATOM 12208 C CA . ALA B 1 388 ? 72.47000 120.76800 10.59600 1.000 14.27932 639 ALA E CA 1
ATOM 12209 C C . ALA B 1 388 ? 73.30200 119.91600 9.66500 1.000 16.26776 639 ALA E C 1
ATOM 12210 O O . ALA B 1 388 ? 74.31100 119.37300 10.09700 1.000 19.34975 639 ALA E O 1
ATOM 12217 N N . SER B 1 389 ? 72.85200 119.70300 8.41200 1.000 14.79165 640 SER E N 1
ATOM 12218 C CA . SER B 1 389 ? 73.49300 118.76900 7.50400 1.000 12.89767 640 SER E CA 1
ATOM 12219 C C . SER B 1 389 ? 73.15300 119.22700 6.08900 1.000 13.57265 640 SER E C 1
ATOM 12220 O O . SER B 1 389 ? 72.20200 118.75400 5.44300 1.000 12.50324 640 SER E O 1
ATOM 12228 N N A ARG B 1 390 ? 73.87000 120.23200 5.61200 0.500 15.51712 641 ARG E N 1
ATOM 12229 N N B ARG B 1 390 ? 73.93100 120.16600 5.59400 0.500 15.49422 641 ARG E N 1
ATOM 12230 C CA A ARG B 1 390 ? 73.56100 120.77400 4.29900 0.500 13.35888 641 ARG E CA 1
ATOM 12231 C CA B ARG B 1 390 ? 73.66300 120.71800 4.28400 0.500 13.35478 641 ARG E CA 1
ATOM 12232 C C A ARG B 1 390 ? 73.94200 119.75700 3.23100 0.500 11.78816 641 ARG E C 1
ATOM 12233 C C B ARG B 1 390 ? 73.93300 119.66300 3.23100 0.500 11.74183 641 ARG E C 1
ATOM 12234 O O A ARG B 1 390 ? 74.99200 119.12700 3.29900 0.500 13.06475 641 ARG E O 1
ATOM 12235 O O B ARG B 1 390 ? 74.86800 118.87700 3.33400 0.500 13.72543 641 ARG E O 1
ATOM 12276 N N . SER B 1 391 ? 73.10700 119.64300 2.20000 1.000 9.78889 642 SER E N 1
ATOM 12277 C CA . SER B 1 391 ? 73.29400 118.67200 1.13700 1.000 9.28332 642 SER E CA 1
ATOM 12278 C C . SER B 1 391 ? 73.04900 119.38100 -0.18100 1.000 9.70013 642 SER E C 1
ATOM 12279 O O . SER B 1 391 ? 71.90900 119.54600 -0.59100 1.000 9.34552 642 SER E O 1
ATOM 12288 N N . ARG B 1 392 ? 74.12900 119.82100 -0.80900 1.000 11.20924 643 ARG E N 1
ATOM 12289 C CA . ARG B 1 392 ? 74.03400 120.80000 -1.88400 1.000 11.11744 643 ARG E CA 1
ATOM 12290 C C . ARG B 1 392 ? 75.16400 120.57300 -2.86700 1.000 12.43763 643 ARG E C 1
ATOM 12291 O O . ARG B 1 392 ? 76.15700 119.92700 -2.54300 1.000 11.15402 643 ARG E O 1
ATOM 12312 N N . ASP B 1 393 ? 74.99100 121.10500 -4.08500 1.000 11.14961 644 ASP E N 1
ATOM 12313 C CA . ASP B 1 393 ? 76.05800 121.23400 -5.03700 1.000 9.83027 644 ASP E CA 1
ATOM 12314 C C . ASP B 1 393 ? 75.97300 122.63400 -5.61800 1.000 11.05642 644 ASP E C 1
ATOM 12315 O O . ASP B 1 393 ? 74.95300 123.32300 -5.51200 1.000 10.32017 644 ASP E O 1
ATOM 12324 N N . THR B 1 394 ? 77.06200 123.04600 -6.23000 1.000 10.34234 645 THR E N 1
ATOM 12325 C CA . THR B 1 394 ? 77.10100 124.34800 -6.89900 1.000 9.43460 645 THR E CA 1
ATOM 12326 C C . THR B 1 394 ? 77.42500 124.15000 -8.35000 1.000 9.50243 645 THR E C 1
ATOM 12327 O O . THR B 1 394 ? 78.33600 123.38500 -8.66700 1.000 12.53075 645 THR E O 1
ATOM 12338 N N . ILE B 1 395 ? 76.65100 124.79900 -9.21800 1.000 9.66939 646 ILE E N 1
ATOM 12339 C CA . ILE B 1 395 ? 76.98800 124.91200 -10.63000 1.000 9.44520 646 ILE E CA 1
ATOM 12340 C C . ILE B 1 395 ? 77.50000 126.31800 -10.84300 1.000 9.44264 646 ILE E C 1
ATOM 12341 O O . ILE B 1 395 ? 76.80300 127.29300 -10.52000 1.000 10.20194 646 ILE E O 1
ATOM 12357 N N . THR B 1 396 ? 78.72600 126.42900 -11.37200 1.000 9.43043 647 THR E N 1
ATOM 12358 C CA . THR B 1 396 ? 79.31200 127.76100 -11.45000 1.000 9.42275 647 THR E CA 1
ATOM 12359 C C . THR B 1 396 ? 78.76500 128.52900 -12.64100 1.000 11.03297 647 THR E C 1
ATOM 12360 O O . THR B 1 396 ? 78.23300 127.96100 -13.60200 1.000 9.81847 647 THR E O 1
ATOM 12371 N N . ALA B 1 397 ? 78.89300 129.85100 -12.55700 1.000 10.10045 648 ALA E N 1
ATOM 12372 C CA . ALA B 1 397 ? 78.21600 130.71400 -13.52600 1.000 10.23566 648 ALA E CA 1
ATOM 12373 C C . ALA B 1 397 ? 78.80600 130.55700 -14.92200 1.000 10.82651 648 ALA E C 1
ATOM 12374 O O . ALA B 1 397 ? 78.11400 130.77900 -15.92800 1.000 9.88531 648 ALA E O 1
ATOM 12381 N N . ASP B 1 398 ? 80.05100 130.12400 -15.02900 1.000 9.55293 649 ASP E N 1
ATOM 12382 C CA . ASP B 1 398 ? 80.58100 129.87800 -16.37000 1.000 9.60118 649 ASP E CA 1
ATOM 12383 C C . ASP B 1 398 ? 79.85400 128.76100 -17.09000 1.000 10.29230 649 ASP E C 1
ATOM 12384 O O . ASP B 1 398 ? 79.98300 128.62500 -18.32500 1.000 13.99593 649 ASP E O 1
ATOM 12393 N N A ARG B 1 399 ? 79.09100 127.94800 -16.36600 0.500 9.63363 650 ARG E N 1
ATOM 12394 N N B ARG B 1 399 ? 79.12100 127.91900 -16.35000 0.500 9.63200 650 ARG E N 1
ATOM 12395 C CA A ARG B 1 399 ? 78.33300 126.88600 -16.98800 0.500 9.68236 650 ARG E CA 1
ATOM 12396 C CA B ARG B 1 399 ? 78.37700 126.78800 -16.97100 0.500 9.68000 650 ARG E CA 1
ATOM 12397 C C A ARG B 1 399 ? 76.86500 127.22800 -17.14700 0.500 10.15113 650 ARG E C 1
ATOM 12398 C C B ARG B 1 399 ? 76.91600 127.24300 -17.22600 0.500 10.06489 650 ARG E C 1
ATOM 12399 O O A ARG B 1 399 ? 76.07900 126.38500 -17.60500 0.500 12.93240 650 ARG E O 1
ATOM 12400 O O B ARG B 1 399 ? 76.21400 126.48200 -17.82700 0.500 9.86025 650 ARG E O 1
ATOM 12441 N N . THR B 1 400 ? 76.53900 128.47500 -16.80100 1.000 9.73194 651 THR E N 1
ATOM 12442 C CA . THR B 1 400 ? 75.10200 128.78000 -17.00400 1.000 9.79260 651 THR E CA 1
ATOM 12443 C C . THR B 1 400 ? 74.85400 130.13600 -17.68800 1.000 9.84130 651 THR E C 1
ATOM 12444 O O . THR B 1 400 ? 73.89500 130.28100 -18.31400 1.000 9.91311 651 THR E O 1
ATOM 12456 N N . VAL B 1 401 ? 75.76700 131.06100 -17.53600 1.000 9.80223 652 VAL E N 1
ATOM 12457 C CA . VAL B 1 401 ? 75.57200 132.45300 -17.99500 1.000 10.66069 652 VAL E CA 1
ATOM 12458 C C . VAL B 1 401 ? 76.42300 132.82400 -19.20700 1.000 9.87497 652 VAL E C 1
ATOM 12459 O O . VAL B 1 401 ? 77.48100 132.39000 -19.26900 1.000 10.56357 652 VAL E O 1
ATOM 12472 N N . GLN B 1 402 ? 75.86200 133.61200 -20.12700 1.000 9.95010 653 GLN E N 1
ATOM 12473 C CA . GLN B 1 402 ? 76.63300 134.18500 -21.22200 1.000 9.99001 653 GLN E CA 1
ATOM 12474 C C . GLN B 1 402 ? 76.34400 135.70100 -21.26800 1.000 10.00565 653 GLN E C 1
ATOM 12475 O O . GLN B 1 402 ? 75.25000 136.08100 -21.41700 1.000 10.05668 653 GLN E O 1
ATOM 12489 N N . ASP B 1 403 ? 77.34800 136.51000 -21.05100 1.000 10.12542 654 ASP E N 1
ATOM 12490 C CA . ASP B 1 403 ? 77.26600 137.96300 -21.15600 1.000 11.03196 654 ASP E CA 1
ATOM 12491 C C . ASP B 1 403 ? 76.69600 138.35900 -22.51700 1.000 10.07609 654 ASP E C 1
ATOM 12492 O O . ASP B 1 403 ? 77.19400 137.89600 -23.48600 1.000 10.12200 654 ASP E O 1
ATOM 12501 N N . LEU B 1 404 ? 75.71200 139.24500 -22.53600 1.000 10.11518 655 LEU E N 1
ATOM 12502 C CA . LEU B 1 404 ? 75.20600 139.79800 -23.78200 1.000 10.22027 655 LEU E CA 1
ATOM 12503 C C . LEU B 1 404 ? 75.65900 141.22300 -24.05400 1.000 11.45913 655 LEU E C 1
ATOM 12504 O O . LEU B 1 404 ? 75.24400 141.80600 -25.06200 1.000 10.83274 655 LEU E O 1
ATOM 12520 N N . ARG B 1 405 ? 76.49100 141.79200 -23.22300 1.000 10.32118 656 ARG E N 1
ATOM 12521 C CA . ARG B 1 405 ? 76.97400 143.15100 -23.49600 1.000 10.13479 656 ARG E CA 1
ATOM 12522 C C . ARG B 1 405 ? 77.80400 143.10000 -24.78000 1.000 10.19366 656 ARG E C 1
ATOM 12523 O O . ARG B 1 405 ? 78.63700 142.25700 -24.90200 1.000 10.17315 656 ARG E O 1
ATOM 12544 N N . PRO B 1 406 ? 77.60700 144.03400 -25.73200 1.000 10.26940 657 PRO E N 1
ATOM 12545 C CA . PRO B 1 406 ? 78.43200 144.02100 -26.88900 1.000 10.32571 657 PRO E CA 1
ATOM 12546 C C . PRO B 1 406 ? 79.89700 144.26700 -26.57200 1.000 10.25296 657 PRO E C 1
ATOM 12547 O O . PRO B 1 406 ? 80.19600 144.93000 -25.63600 1.000 13.08840 657 PRO E O 1
ATOM 12558 N N . ARG B 1 407 ? 80.73400 143.72600 -27.41500 1.000 11.21476 658 ARG E N 1
ATOM 12559 C CA . ARG B 1 407 ? 82.17800 143.91200 -27.29400 1.000 13.18586 658 ARG E CA 1
ATOM 12560 C C . ARG B 1 407 ? 82.51800 145.32000 -27.74000 1.000 16.42133 658 ARG E C 1
ATOM 12561 O O . ARG B 1 407 ? 81.89600 145.80100 -28.65700 1.000 17.94516 658 ARG E O 1
ATOM 12582 N N . ASN B 1 408 ? 83.51300 145.88500 -27.10500 1.000 13.64187 659 ASN E N 1
ATOM 12583 C CA . ASN B 1 408 ? 83.96100 147.24500 -27.41700 1.000 21.10243 659 ASN E CA 1
ATOM 12584 C C . ASN B 1 408 ? 84.69900 147.20100 -28.74700 1.000 27.12116 659 ASN E C 1
ATOM 12585 O O . ASN B 1 408 ? 85.43700 146.23900 -28.97600 1.000 34.71876 659 ASN E O 1
ATOM 12596 N N . SER B 1 409 ? 84.50900 148.19700 -29.59900 1.000 29.98928 660 SER E N 1
ATOM 12597 C CA . SER B 1 409 ? 85.21500 148.35000 -30.88200 1.000 43.62541 660 SER E CA 1
ATOM 12598 C C . SER B 1 409 ? 85.13000 147.08900 -31.70900 1.000 53.53620 660 SER E C 1
ATOM 12599 O O . SER B 1 409 ? 85.22000 147.23500 -32.93700 1.000 73.20281 660 SER E O 1
#

Nearest PDB structures (foldseek):
  6vu6-assembly1_A  TM=9.992E-01  e=8.528E-81  Streptococcus sanguinis SK1 = NCTC 7863
  6x3k-assembly1_A  TM=9.127E-01  e=7.944E-26  Streptococcus gordonii str. Challis
  5eq2-assembly1_A  TM=9.279E-01  e=5.934E-25  Streptococcus sanguinis SK36
  6eff-assembly2_B  TM=9.224E-01  e=1.534E-24  Streptococcus mitis
  6eff-assembly1_A  TM=9.094E-01  e=1.534E-24  Streptococcus mitis

InterPro domains:
  IPR044024 Atypical Rib domain [PF18938] (132-199)
  IPR044024 Atypical Rib domain [PF18938] (328-403)
  IPR046785 SrpA-like, SigLec-like domain [PF20164] (2-116)
  IPR046785 SrpA-like, SigLec-like domain [PF20164] (213-323)

Foldseek 3Di:
DDQDFKDKDFAQEFEAEAQAKGKTKIWIAGPQQAWADKAKDALDDDPPDRHHDDPFWDKDWPPHGHRNCDHPVHTGIMMTMGGHHLAQDQDPPSKGKIAIWIGGPVGRIFDRDPPPHHIHMYHYHHCVVVDDFDFFDAAAAADLQAADPVLQVVLVVRRCVRGVPADPPWDWDQDRNGWIWTQHSSRDIDIDDSVRHYDYFPWWKDWPQFAAEAEAEAPDKDKDKTWIAGPNLAWQDKDFCPDPLSVVLVVVLVVQVKDKDQPCNPPPSCDHPVRTGIIMIMDHHHLVQAADPPQKGWIWMWIAGPNGDIDGTGIYMYHYDYPLVPADFDFFPDAFEAADLQFGDPVSLVVQVVRSLVRDVVGADPPWDWDQDRNRKIKIFHPSADPRHGHIDIRDSVRYYDYPHDDDD/DDQAFKDKDFAAEFEDEAFAKDKTKIWIAGPQLAWQDKAKDALDDDPPDRHHDDPFWDKDWPPHGHRNCDHPVHTTIMMIMGGHHLAQDQDPVSKGKMAMWIAGPVGRIFDRDPPPHHIHMYHYHHCVVVDDFDQFDAAAAQDLQADDPVSQVVLVVRSCVRCVPADPPWDWDQDRNGWIWIAHSSRDIDIDDSVRHYDHFPWFKDWPQFAAEAEAEAPDKDKDKTWIAGPNLAWQDKDQCPDPLSVVLVVVLVVQVKDKDFPCNPPPSCDHPVRTGIIMIIGHNHLVQAADPPQKGKIWMWIAGPNGHIDGTGIYMYHYDYPLVVADFDFFPDAFEAADLQAGDPVSLVVQQVRRLVRCVVGADNPWDWDQDRNRKIWTFHPSADPRHGHIDIRDNVRHYDYPDDDDD

CATH classification: 2.60.40.4140 (+2 more: 3.10.20.890, 2.60.40.4140)

Radius of gyration: 44.29 Å; Cα contacts (8 Å, |Δi|>4): 1963; chains: 2; bounding box: 44×142×75 Å

Sequence (818 aa):
TDTTPPTITTLPQEVIAYRGEEFEFFVETTDDSGRVNRVIVRNIEGADNSTYLDPNWIRYSTDNLSVPGNATPANPLRTRVYGIVPINHGVGPGDRYTKYVRAEDAAGNITALVDKQSERFVLVIRPQTEKYTPQVPTLTYVQNANNSLTQTDKDAVIAAVKSANPNLPATSTYSVSEENGTVTITYPDGSTDTIAAAQTVDTDRVAPVFVDEGRDYIFYRGEEGTAELHFYDNSGKITNVNFAGDLAASSTYNTLLGLGFTFNNTPNINNPNNATEEQNPLVTTIRGTIPKSLPAGPGGKYTFKVRATDASSGLTSEAKIFRIVFANQTDKYTPNNPGSLTGVLNPQQLSTSEKTAIEEKVRAANTGNLPNNVQYVVNNDGSVTVIYPDDTPASRSRDTITADRTVVQDLRPRNSTDTTPPTITTLPQEVIAYRGEEFEFFVETTDDSGRVNRVIVRNIEGADNSTYLDPNWIRYSTDNLSVPGNATPANPLRTRVYGIVPINHGVGPGDRYTKYVRAEDAAGNITALVDKQSERFVLVIRPQTEKYTPQVPTLTYVQNANSLTQTDKDAVIAAVKSANPNLPATSTYSVSENGTVTITYPDGSTDTIAAAQTVDTDRVAPVFVDEGRDYIFYRGEEGTAELHFYDNSGKITNVNFAGDLAASSTYNTLLGLGFTFNNTPNINNPNNATEQNPLVTTIRGTIPKSLLPAGPGGKYTFKVRATDASGLTSEAKKIFRIVFANQTDKYTPNNPGSLTGVLNPQQLSTSEKTAIEEKVRRAANTGNLPNNVVQYVVNNDGSVTVIYPDDTPASRRSRDTITADRRTVQDLRPRNS

Secondary structure (DSSP, 8-state):
----PPEEE--SEEEEETTSEEEEEEEEE-TTS-EEEEEEE-S-S-TT-----STT-EEEETTTT-TTSSBTTB-EEEEEEEE--TT---STT-EEEEEEEEEETT--B----TTTSSEEEEEEE-GGGT--PPPPPPEEES-TTS--HHHHHHHHHHHHHH-TTS-TT-EEEE-TT--EEEE-TTS-EEEE-GGGTEEE-----EETTTT-EEEEETTS-EEEEEEEE-TTS-EEEEES-SSHHHHHHHHHHHHTT-EEE-TTTTSTT---SSS-EEEEEEE---TTSPPSTT-EEEEEEEEEETTS-BPPPEEEEEEEE-GGGT--PPPPSS-EEES-TTS--HHHHHHHHHHHHHHHTTTS-TT-EEEE-TTS-EEEE-TT-BTTB--EEEE-GGGTEEE-PPPP-/----PPEEE--SEEEEETTSEEEEEEEEE-TTS-EEEEEEE-S-S-TT-----STT-EEEETTTT-TTSS-SSSPEEEEEEEE--TT---STT-EEEEEEEEEETTS-B----TTTSSEEEEEEE-GGGT--PPP---EEES-TTS--HHHHHHHHHHHHHT-TTS-TT-EEEE-TT--EEEE-TTS-EEEE-GGGTEEE--S--EETTTT-EEEEETTS-EEEEEEEE-TTS-EEEEES-SSHHHHHHHHHHHHTT-EEE-TTTTSTT---SSS-EEEEEEE---TTS--STT-EEEEEEEEEETT--BPPPEEEEEEEE-GGGG--PPPPSS-EEES-TTS--HHHHHHHHHHHHHHTTTTS-TT-EEEE-TTS-EEEE-TT-BTTB--EEEE-GGGTEEE-SPPP-

B-factor: mean 18.95, std 9.76, range [8.18, 162.39]

Organism: NCBI:txid888807

Solvent-accessible surface area: 41916 Å² total; per-residue (Å²): 174,45,107,87,52,5,83,15,80,38,48,121,39,17,56,1,51,33,24,29,145,16,93,17,72,0,56,0,28,10,151,60,7,72,0,40,100,7,9,0,0,7,52,114,56,69,95,130,20,61,147,33,58,16,135,34,8,134,70,45,21,118,85,63,46,56,103,44,6,0,38,107,87,99,36,4,115,0,88,0,33,6,103,0,45,89,128,23,34,38,16,16,64,37,50,47,54,18,4,1,7,0,39,1,54,66,42,30,52,5,66,42,61,76,151,139,14,50,83,0,15,0,12,0,22,16,5,32,87,100,34,88,26,73,84,9,108,80,21,68,1,125,67,27,114,61,14,75,118,107,20,43,78,43,1,35,59,16,0,113,92,33,13,105,131,20,25,111,97,8,83,34,68,13,38,117,59,0,37,0,46,0,43,2,54,15,49,14,61,29,89,11,50,21,77,79,0,10,68,49,7,188,74,31,5,56,9,78,15,100,53,110,61,11,101,1,56,0,42,44,101,19,84,1,89,0,45,0,47,3,61,41,6,42,0,54,69,24,54,15,39,36,47,164,68,2,28,67,24,51,76,59,0,66,68,53,57,7,77,39,83,24,96,74,38,133,63,115,104,10,0,37,93,97,102,35,1,46,0,40,0,125,4,45,0,46,100,88,47,53,23,39,137,63,5,82,33,56,0,60,0,73,2,26,1,74,13,51,59,66,5,128,28,47,62,0,70,0,39,14,10,23,3,28,99,93,33,107,20,68,65,15,83,60,71,11,28,0,128,72,36,158,88,4,51,112,82,20,52,84,39,1,74,85,60,0,103,53,29,3,87,84,51,9,23,153,97,20,120,26,68,16,49,76,67,0,15,0,24,0,32,1,42,0,27,19,136,80,7,147,0,75,34,92,5,71,28,113,134,0,19,82,51,93,150,125,226,152,152,174,42,105,85,52,5,85,15,90,33,50,118,39,16,52,2,47,35,23,28,142,15,94,16,65,0,63,0,28,9,145,62,8,71,0,38,87,4,17,0,0,9,49,114,54,70,97,129,22,62,146,33,56,14,137,37,8,136,67,49,20,108,104,66,46,67,104,46,16,0,42,101,86,106,40,5,128,0,88,0,32,6,104,0,45,92,127,21,34,38,17,16,63,36,52,47,54,16,4,2,8,1,36,1,53,64,42,30,47,4,67,39,62,70,145,138,16,53,83,0,15,0,10,0,24,16,4,36,88,97,30,86,24,70,82,9,114,63,22,64,1,127,66,22,112,53,15,75,116,106,19,48,75,42,0,33,56,20,0,110,93,30,11,108,132,18,23,109,98,10,84,37,70,13,48,113,62,0,37,0,49,0,46,2,54,17,46,15,62,31,91,11,51,22,77,79,0,9,65,24,10,196,80,30,4,54,11,78,14,98,55,112,62,12,102,1,58,0,41,39,102,17,83,1,92,0,43,2,46,5,60,33,3,40,0,53,68,23,53,13,38,33,38,160,63,1,27,68,25,52,80,56,0,69,68,53,56,7,64,37,82,28,109,76,34,131,65,116,104,12,0,40,88,118,92,39,1,47,0,36,0,121,4,45,0,46,104,91,48,50,24,40,135,66,6,82,30,56,1,61,1,44,2,23,1,70,12,48,55,59,8,136,32,53,83,0,72,0,38,12,10,25,3,29,100,92,38,106,24,66,72,15,82,57,75,10,26,0,124,66,25,126,104,12,50,111,82,16,52,81,34,2,47,120,64,0,78,66,30,2,92,86,50,8,22,133,100,4,115,19,68,16,46,76,65,0,14,0,25,0,28,1,43,1,25,21,138,78,8,158,0,75,35,92,7,59,26,103,117,1,20,84,52,96,142,120,228,145,164